Protein AF-0000000087521167 (afdb_homodimer)

Foldseek 3Di:
DPPPPPPPCPDPPDDDPLLVVVVVVLVVQCVQFPVPDDSFLSVLLVLLCLQLVLAPEAPVLSVLQQQDDPQQLQWRGKWKDWQRYDTFHLPDPPLPPLAQDPPAAAQIEIEIETEGEDADAEADDLCNLVSNLVLLVQLLPLVADLVNNCVSVRDNSNSSRSVRVSSNCNNCVVRHYAYEYEYEYYYAYDPVSQDPVNVVSQVVSQVVNCVSDDPNYHYHYDYHYSVNSVVSNPDDNKDKFKAAFPDQWDKDDDVVKIKTKGKGFLQRLQRRQADPPRGGNCLQELDRLVVVPPDPVPVLVVLLVPQLDDDPDFSQVPDPFWEKEAQDWDDDPNRMIMGISIHTLPCSSVSVSSSVSVVVVRGDPVNSGTIHMYMYMNDDDLVVVVVVSVVRPQPDPPFQQLNCLPPPLNVVLQVVLVVVLAHEPSTRCSCVPPPRRSNRYAYSLRLQLLQCCPVVVCNVCSPPPSPVLRRDPVSVCSRRHPVDPSVVSNVSVVCVSVVD/DPPPPPPPCPDPPDDDPLLVVVVVVLVVQCVQFPVPDDSFLSVLLVLLCLQLVLAPEAPVLSVLQQQDDPQQLQWRGKWKDWQRYDTFHLPDPPLPPLAQDPPAAAQIEIEIETEGEDADAEADDLCNLVSNLVLLVQLLPLVDDLVNNCVSPRPNSNSSRSVRVSSNCNNCVVRHYAYEYEYEYEYAYDPVRQDPVNVVSQVVSQVVNCVSDDPNYHYYYDYHYSVNSVVSNPDDNKDKFKAAFPDQWDWDDDVVKIKTKGKGFLQRLQRRQADPPRGGNCLQELDRLVVVPPDPVPVLVVLLVPQLDDDPDFSQVVDPFWEKEAQDWDDDPNRMIMGISIHTLPCSSVSVSSSVSVVVVRGDPVNSGTIHMYMYMNDDDLVVVVVVSVVRPVPDPPQQQLNCLPPPLNVVLQVVLVVVLAHEPSTRCSDVPHPRRSNRYAYSLRLQLLQCCPVVVCNVCSPPPSPVLRRDPVSVCSRRHPVDDSVVSNVSVVCVSVVD

Radius of gyration: 36.81 Å; Cα contacts (8 Å, |Δi|>4): 1668; chains: 2; bounding box: 94×117×75 Å

pLDDT: mean 80.53, std 17.49, range [23.44, 98.38]

Sequence (1000 aa):
MEQNVDSCYYHGMSYTPSQDILFHHFEEFRKLHYPSGQKGVAFARFMTSIALREYPLSESDLEAGFTDGPHDGGIDGFHVVLNRTEAITPETKGLSTKSPPPKVPERTPFDVVIIQSKMDTGGWDGLALARIREGLEVIFDSSKTEKDLLDHPLRPKLAKQVMAFRKFQRKLISLDPVRSVKIYVMQPVNPMAISQREKRSAKALERSIAASFPSGTKVDVHLCDVNEIERMRNEQVEFKGSLKFALSPNGLAHGRSQAWLGLVTIGDFLKFLSRDKGVLRDEFFVSNIRDFAGTTATVNAAIKNSLEKDSATSFWWMNNGVTILADEARPQTDNTWTLVNPQIVNGLQTSNVIYETHKADSMTKKRKKESLVVRVIAEQDPQIRESIIGGTNNQAQVGAIQLYANDKFQIELEEFLLSKGWFYERRRWQYRNTKASRSKIRSIVQVAQAAIALLLLRPDTARTRPRDYLKSKNGYAEVFSERYPMQVYATVLGRVSLFGMEQNVDSCYYHGMSYTPSQDILFHHFEEFRKLHYPSGQKGVAFARFMTSIALREYPLSESDLEAGFTDGPHDGGIDGFHVVLNRTEAITPETKGLSTKSPPPKVPERTPFDVVIIQSKMDTGGWDGLALARIREGLEVIFDSSKTEKDLLDHPLRPKLAKQVMAFRKFQRKLISLDPVRSVKIYVMQPVNPMAISQREKRSAKALERSIAASFPSGTKVDVHLCDVNEIERMRNEQVEFKGSLKFALSPNGLAHGRSQAWLGLVTIGDFLKFLSRDKGVLRDEFFVSNIRDFAGTTATVNAAIKNSLEKDSATSFWWMNNGVTILADEARPQTDNTWTLVNPQIVNGLQTSNVIYETHKADSMTKKRKKESLVVRVIAEQDPQIRESIIGGTNNQAQVGAIQLYANDKFQIELEEFLLSKGWFYERRRWQYRNTKASRSKIRSIVQVAQAAIALLLLRPDTARTRPRDYLKSKNGYAEVFSERYPMQVYATVLGRVSLFG

Structure (mmCIF, N/CA/C/O backbone):
data_AF-0000000087521167-model_v1
#
loop_
_entity.id
_entity.type
_entity.pdbx_description
1 polymer 'Type 1 glutamine amidotransferase'
#
loop_
_atom_site.group_PDB
_atom_site.id
_atom_site.type_symbol
_atom_site.label_atom_id
_atom_site.label_alt_id
_atom_site.label_comp_id
_atom_site.label_asym_id
_atom_site.label_entity_id
_atom_site.label_seq_id
_atom_site.pdbx_PDB_ins_code
_atom_site.Cartn_x
_atom_site.Cartn_y
_atom_site.Cartn_z
_atom_site.occupancy
_atom_site.B_iso_or_equiv
_atom_site.auth_seq_id
_atom_site.auth_comp_id
_atom_site.auth_asym_id
_atom_site.auth_atom_id
_atom_site.pdbx_PDB_model_num
ATOM 1 N N . MET A 1 1 ? 50.25 -41.875 -8.734 1 23.55 1 MET A N 1
ATOM 2 C CA . MET A 1 1 ? 49.125 -42.812 -8.789 1 23.55 1 MET A CA 1
ATOM 3 C C . MET A 1 1 ? 48 -42.25 -9.664 1 23.55 1 MET A C 1
ATOM 5 O O . MET A 1 1 ? 47.469 -41.188 -9.398 1 23.55 1 MET A O 1
ATOM 9 N N . GLU A 1 2 ? 48 -42.562 -11.055 1 24.69 2 GLU A N 1
ATOM 10 C CA . GLU A 1 2 ? 47.281 -42.156 -12.25 1 24.69 2 GLU A CA 1
ATOM 11 C C . GLU A 1 2 ? 45.812 -42.5 -12.156 1 24.69 2 GLU A C 1
ATOM 13 O O . GLU A 1 2 ? 45.438 -43.656 -11.969 1 24.69 2 GLU A O 1
ATOM 18 N N . GLN A 1 3 ? 45 -41.625 -11.5 1 25.73 3 GLN A N 1
ATOM 19 C CA . GLN A 1 3 ? 43.562 -41.781 -11.188 1 25.73 3 GLN A CA 1
ATOM 20 C C . GLN A 1 3 ? 42.781 -42.25 -12.406 1 25.73 3 GLN A C 1
ATOM 22 O O . GLN A 1 3 ? 42.875 -41.688 -13.484 1 25.73 3 GLN A O 1
ATOM 27 N N . ASN A 1 4 ? 42.594 -43.594 -12.461 1 26.55 4 ASN A N 1
ATOM 28 C CA . ASN A 1 4 ? 41.844 -44.438 -13.391 1 26.55 4 ASN A CA 1
ATOM 29 C C . ASN A 1 4 ? 40.469 -43.875 -13.672 1 26.55 4 ASN A C 1
ATOM 31 O O . ASN A 1 4 ? 39.594 -43.812 -12.781 1 26.55 4 ASN A O 1
ATOM 35 N N . VAL A 1 5 ? 40.375 -42.812 -14.5 1 30.28 5 VAL A N 1
ATOM 36 C CA . VAL A 1 5 ? 39.188 -42.344 -15.18 1 30.28 5 VAL A CA 1
ATOM 37 C C . VAL A 1 5 ? 38.406 -43.562 -15.742 1 30.28 5 VAL A C 1
ATOM 39 O O . VAL A 1 5 ? 38.938 -44.281 -16.578 1 30.28 5 VAL A O 1
ATOM 42 N N . ASP A 1 6 ? 37.719 -44.281 -14.828 1 27.89 6 ASP A N 1
ATOM 43 C CA . ASP A 1 6 ? 36.781 -45.344 -15.148 1 27.89 6 ASP A CA 1
ATOM 44 C C . ASP A 1 6 ? 36.031 -45.062 -16.453 1 27.89 6 ASP A C 1
ATOM 46 O O . ASP A 1 6 ? 35.312 -44.062 -16.531 1 27.89 6 ASP A O 1
ATOM 50 N N . SER A 1 7 ? 36.688 -45.219 -17.594 1 29.08 7 SER A N 1
ATOM 51 C CA . SER A 1 7 ? 36.094 -45.344 -18.922 1 29.08 7 SER A CA 1
ATOM 52 C C . SER A 1 7 ? 34.875 -46.25 -18.922 1 29.08 7 SER A C 1
ATOM 54 O O . SER A 1 7 ? 35.031 -47.469 -18.828 1 29.08 7 SER A O 1
ATOM 56 N N . CYS A 1 8 ? 33.875 -46 -18.109 1 29.31 8 CYS A N 1
ATOM 57 C CA . CYS A 1 8 ? 32.656 -46.781 -18.297 1 29.31 8 CYS A CA 1
ATOM 58 C C . CYS A 1 8 ? 32.438 -47.125 -19.766 1 29.31 8 CYS A C 1
ATOM 60 O O . CYS A 1 8 ? 32.344 -46.25 -20.625 1 29.31 8 CYS A O 1
ATOM 62 N N . TYR A 1 9 ? 33 -48.188 -20.25 1 28.91 9 TYR A N 1
ATOM 63 C CA . TYR A 1 9 ? 32.719 -48.969 -21.469 1 28.91 9 TYR A CA 1
ATOM 64 C C . TYR A 1 9 ? 31.234 -49.094 -21.719 1 28.91 9 TYR A C 1
ATOM 66 O O . TYR A 1 9 ? 30.547 -49.875 -21.062 1 28.91 9 TYR A O 1
ATOM 74 N N . TYR A 1 10 ? 30.391 -48.031 -21.719 1 32.5 10 TYR A N 1
ATOM 75 C CA . TYR A 1 10 ? 29.062 -48.188 -22.328 1 32.5 10 TYR A CA 1
ATOM 76 C C . TYR A 1 10 ? 29.141 -49.062 -23.578 1 32.5 10 TYR A C 1
ATOM 78 O O . TYR A 1 10 ? 30.156 -49.094 -24.266 1 32.5 10 TYR A O 1
ATOM 86 N N . HIS A 1 11 ? 28.562 -50.188 -23.672 1 37.5 11 HIS A N 1
ATOM 87 C CA . HIS A 1 11 ? 28.328 -51 -24.875 1 37.5 11 HIS A CA 1
ATOM 88 C C . HIS A 1 11 ? 28.344 -50.094 -26.109 1 37.5 11 HIS A C 1
ATOM 90 O O . HIS A 1 11 ? 28.094 -48.906 -26.031 1 37.5 11 HIS A O 1
ATOM 96 N N . GLY A 1 12 ? 29 -50.469 -27.234 1 39.75 12 GLY A N 1
ATOM 97 C CA . GLY A 1 12 ? 29.406 -49.969 -28.531 1 39.75 12 GLY A CA 1
ATOM 98 C C . GLY A 1 12 ? 28.328 -49.125 -29.203 1 39.75 12 GLY A C 1
ATOM 99 O O . GLY A 1 12 ? 28.469 -48.75 -30.359 1 39.75 12 GLY A O 1
ATOM 100 N N . MET A 1 13 ? 27.031 -49.375 -29 1 48.72 13 MET A N 1
ATOM 101 C CA . MET A 1 13 ? 26.172 -48.656 -29.938 1 48.72 13 MET A CA 1
ATOM 102 C C . MET A 1 13 ? 26.281 -47.156 -29.75 1 48.72 13 MET A C 1
ATOM 104 O O . MET A 1 13 ? 26.234 -46.656 -28.625 1 48.72 13 MET A O 1
ATOM 108 N N . SER A 1 14 ? 27 -46.438 -30.625 1 64.62 14 SER A N 1
ATOM 109 C CA . SER A 1 14 ? 27.219 -45 -30.75 1 64.62 14 SER A CA 1
ATOM 110 C C . SER A 1 14 ? 25.922 -44.25 -30.609 1 64.62 14 SER A C 1
ATOM 112 O O . SER A 1 14 ? 24.922 -44.594 -31.25 1 64.62 14 SER A O 1
ATOM 114 N N . TYR A 1 15 ? 25.688 -43.438 -29.594 1 76.75 15 TYR A N 1
ATOM 115 C CA . TYR A 1 15 ? 24.547 -42.562 -29.438 1 76.75 15 TYR A CA 1
ATOM 116 C C . TYR A 1 15 ? 24.344 -41.688 -30.672 1 76.75 15 TYR A C 1
ATOM 118 O O . TYR A 1 15 ? 25.312 -41.312 -31.328 1 76.75 15 TYR A O 1
ATOM 126 N N . THR A 1 16 ? 23.062 -41.688 -31.141 1 80.62 16 THR A N 1
ATOM 127 C CA . THR A 1 16 ? 22.75 -40.656 -32.125 1 80.62 16 THR A CA 1
ATOM 128 C C . THR A 1 16 ? 23.016 -39.25 -31.531 1 80.62 16 THR A C 1
ATOM 130 O O . THR A 1 16 ? 23.172 -39.125 -30.312 1 80.62 16 THR A O 1
ATOM 133 N N . PRO A 1 17 ? 23.172 -38.281 -32.344 1 79.44 17 PRO A N 1
ATOM 134 C CA . PRO A 1 17 ? 23.406 -36.906 -31.828 1 79.44 17 PRO A CA 1
ATOM 135 C C . PRO A 1 17 ? 22.328 -36.469 -30.828 1 79.44 17 PRO A C 1
ATOM 137 O O . PRO A 1 17 ? 22.656 -35.875 -29.812 1 79.44 17 PRO A O 1
ATOM 140 N N . SER A 1 18 ? 21.047 -36.781 -31.125 1 85.06 18 SER A N 1
ATOM 141 C CA . SER A 1 18 ? 19.969 -36.438 -30.219 1 85.06 18 SER A CA 1
ATOM 142 C C . SER A 1 18 ? 20.109 -37.156 -28.875 1 85.06 18 SER A C 1
ATOM 144 O O . SER A 1 18 ? 19.844 -36.562 -27.828 1 85.06 18 SER A O 1
ATOM 146 N N . GLN A 1 19 ? 20.547 -38.344 -28.891 1 88.31 19 GLN A N 1
ATOM 147 C CA . GLN A 1 19 ? 20.75 -39.094 -27.656 1 88.31 19 GLN A CA 1
ATOM 148 C C . GLN A 1 19 ? 21.906 -38.5 -26.844 1 88.31 19 GLN A C 1
ATOM 150 O O . GLN A 1 19 ? 21.797 -38.375 -25.609 1 88.31 19 GLN A O 1
ATOM 155 N N . ASP A 1 20 ? 22.875 -38.125 -27.562 1 86.25 20 ASP A N 1
ATOM 156 C CA . ASP A 1 20 ? 24.031 -37.5 -26.891 1 86.25 20 ASP A CA 1
ATOM 157 C C . ASP A 1 20 ? 23.641 -36.25 -26.141 1 86.25 20 ASP A C 1
ATOM 159 O O . ASP A 1 20 ? 24.062 -36.031 -25 1 86.25 20 ASP A O 1
ATOM 163 N N . ILE A 1 21 ? 22.891 -35.469 -26.812 1 86.69 21 ILE A N 1
ATOM 164 C CA . ILE A 1 21 ? 22.453 -34.219 -26.219 1 86.69 21 ILE A CA 1
ATOM 165 C C . ILE A 1 21 ? 21.594 -34.5 -24.984 1 86.69 21 ILE A C 1
ATOM 167 O O . ILE A 1 21 ? 21.812 -33.906 -23.922 1 86.69 21 ILE A O 1
ATOM 171 N N . LEU A 1 22 ? 20.641 -35.375 -25.094 1 90.88 22 LEU A N 1
ATOM 172 C CA . LEU A 1 22 ? 19.75 -35.719 -23.984 1 90.88 22 LEU A CA 1
ATOM 173 C C . LEU A 1 22 ? 20.547 -36.219 -22.781 1 90.88 22 LEU A C 1
ATOM 175 O O . LEU A 1 22 ? 20.297 -35.812 -21.656 1 90.88 22 LEU A O 1
ATOM 179 N N . PHE A 1 23 ? 21.484 -37.125 -23.016 1 91 23 PHE A N 1
ATOM 180 C CA . PHE A 1 23 ? 22.234 -37.719 -21.922 1 91 23 PHE A CA 1
ATOM 181 C C . PHE A 1 23 ? 23.188 -36.719 -21.297 1 91 23 PHE A C 1
ATOM 183 O O . PHE A 1 23 ? 23.5 -36.781 -20.109 1 91 23 PHE A O 1
ATOM 190 N N . HIS A 1 24 ? 23.641 -35.781 -22.141 1 87.06 24 HIS A N 1
ATOM 191 C CA . HIS A 1 24 ? 24.406 -34.656 -21.562 1 87.06 24 HIS A CA 1
ATOM 192 C C . HIS A 1 24 ? 23.578 -33.906 -20.531 1 87.06 24 HIS A C 1
ATOM 194 O O . HIS A 1 24 ? 24.047 -33.656 -19.422 1 87.06 24 HIS A O 1
ATOM 200 N N . HIS A 1 25 ? 22.391 -33.594 -20.938 1 89.31 25 HIS A N 1
ATOM 201 C CA . HIS A 1 25 ? 21.5 -32.875 -20.016 1 89.31 25 HIS A CA 1
ATOM 202 C C . HIS A 1 25 ? 21.156 -33.75 -18.812 1 89.31 25 HIS A C 1
ATOM 204 O O . HIS A 1 25 ? 21.031 -33.25 -17.703 1 89.31 25 HIS A O 1
ATOM 210 N N . PHE A 1 26 ? 20.984 -35.031 -19.047 1 91.75 26 PHE A N 1
ATOM 211 C CA . PHE A 1 26 ? 20.719 -35.938 -17.953 1 91.75 26 PHE A CA 1
ATOM 212 C C . PHE A 1 26 ? 21.875 -35.969 -16.953 1 91.75 26 PHE A C 1
ATOM 214 O O . PHE A 1 26 ? 21.672 -35.906 -15.75 1 91.75 26 PHE A O 1
ATOM 221 N N . GLU A 1 27 ? 23.031 -36 -17.438 1 88.38 27 GLU A N 1
ATOM 222 C CA . GLU A 1 27 ? 24.188 -36.062 -16.562 1 88.38 27 GLU A CA 1
ATOM 223 C C . GLU A 1 27 ? 24.328 -34.781 -15.734 1 88.38 27 GLU A C 1
ATOM 225 O O . GLU A 1 27 ? 24.703 -34.812 -14.562 1 88.38 27 GLU A O 1
ATOM 230 N N . GLU A 1 28 ? 24.047 -33.719 -16.344 1 83.19 28 GLU A N 1
ATOM 231 C CA . GLU A 1 28 ? 24.031 -32.438 -15.609 1 83.19 28 GLU A CA 1
ATOM 232 C C . GLU A 1 28 ? 23 -32.469 -14.5 1 83.19 28 GLU A C 1
ATOM 234 O O . GLU A 1 28 ? 23.266 -32.062 -13.375 1 83.19 28 GLU A O 1
ATOM 239 N N . PHE A 1 29 ? 21.859 -32.938 -14.852 1 84 29 PHE A N 1
ATOM 240 C CA . PHE A 1 29 ? 20.766 -33.062 -13.891 1 84 29 PHE A CA 1
ATOM 241 C C . PHE A 1 29 ? 21.172 -33.969 -12.742 1 84 29 PHE A C 1
ATOM 243 O O . PHE A 1 29 ? 20.953 -33.656 -11.578 1 84 29 PHE A O 1
ATOM 250 N N . ARG A 1 30 ? 21.688 -35.094 -13.125 1 86.56 30 ARG A N 1
ATOM 251 C CA . ARG A 1 30 ? 22.078 -36.094 -12.133 1 86.56 30 ARG A CA 1
ATOM 252 C C . ARG A 1 30 ? 23.141 -35.531 -11.188 1 86.56 30 ARG A C 1
ATOM 254 O O . ARG A 1 30 ? 23.047 -35.719 -9.969 1 86.56 30 ARG A O 1
ATOM 261 N N . LYS A 1 31 ? 24.094 -34.875 -11.688 1 80.94 31 LYS A N 1
ATOM 262 C CA . LYS A 1 31 ? 25.156 -34.312 -10.875 1 80.94 31 LYS A CA 1
ATOM 263 C C . LYS A 1 31 ? 24.625 -33.25 -9.906 1 80.94 31 LYS A C 1
ATOM 265 O O . LYS A 1 31 ? 25.047 -33.188 -8.758 1 80.94 31 LYS A O 1
ATOM 270 N N . LEU A 1 32 ? 23.703 -32.625 -10.391 1 74.31 32 LEU A N 1
ATOM 271 C CA . LEU A 1 32 ? 23.156 -31.516 -9.617 1 74.31 32 LEU A CA 1
ATOM 272 C C . LEU A 1 32 ? 22.188 -32.031 -8.547 1 74.31 32 LEU A C 1
ATOM 274 O O . LEU A 1 32 ? 22.234 -31.547 -7.402 1 74.31 32 LEU A O 1
ATOM 278 N N . HIS A 1 33 ? 21.312 -32.969 -8.938 1 72.06 33 HIS A N 1
ATOM 279 C CA . HIS A 1 33 ? 20.203 -33.312 -8.055 1 72.06 33 HIS A CA 1
ATOM 280 C C . HIS A 1 33 ? 20.438 -34.656 -7.359 1 72.06 33 HIS A C 1
ATOM 282 O O . HIS A 1 33 ? 19.953 -34.875 -6.246 1 72.06 33 HIS A O 1
ATOM 288 N N . TYR A 1 34 ? 21.078 -35.594 -8.078 1 78.19 34 TYR A N 1
ATOM 289 C CA . TYR A 1 34 ? 21.234 -36.938 -7.551 1 78.19 34 TYR A CA 1
ATOM 290 C C . TYR A 1 34 ? 22.625 -37.469 -7.801 1 78.19 34 TYR A C 1
ATOM 292 O O . TYR A 1 34 ? 22.797 -38.562 -8.398 1 78.19 34 TYR A O 1
ATOM 300 N N . PRO A 1 35 ? 23.641 -36.812 -7.27 1 72.12 35 PRO A N 1
ATOM 301 C CA . PRO A 1 35 ? 25.016 -37.188 -7.59 1 72.12 35 PRO A CA 1
ATOM 302 C C . PRO A 1 35 ? 25.344 -38.625 -7.148 1 72.12 35 PRO A C 1
ATOM 304 O O . PRO A 1 35 ? 26.094 -39.312 -7.824 1 72.12 35 PRO A O 1
ATOM 307 N N . SER A 1 36 ? 24.828 -39.062 -6.051 1 75.62 36 SER A N 1
ATOM 308 C CA . SER A 1 36 ? 25.156 -40.406 -5.531 1 75.62 36 SER A CA 1
ATOM 309 C C . SER A 1 36 ? 24.047 -41.406 -5.809 1 75.62 36 SER A C 1
ATOM 311 O O . SER A 1 36 ? 24.125 -42.562 -5.379 1 75.62 36 SER A O 1
ATOM 313 N N . GLY A 1 37 ? 23.188 -41.062 -6.578 1 78.94 37 GLY A N 1
ATOM 314 C CA . GLY A 1 37 ? 22.062 -41.938 -6.797 1 78.94 37 GLY A CA 1
ATOM 315 C C . GLY A 1 37 ? 22.281 -42.938 -7.93 1 78.94 37 GLY A C 1
ATOM 316 O O . GLY A 1 37 ? 23.203 -42.75 -8.742 1 78.94 37 GLY A O 1
ATOM 317 N N . GLN A 1 38 ? 21.484 -43.969 -7.898 1 87.94 38 GLN A N 1
ATOM 318 C CA . GLN A 1 38 ? 21.5 -44.906 -9.008 1 87.94 38 GLN A CA 1
ATOM 319 C C . GLN A 1 38 ? 21.078 -44.25 -10.312 1 87.94 38 GLN A C 1
ATOM 321 O O . GLN A 1 38 ? 20.078 -43.531 -10.352 1 87.94 38 GLN A O 1
ATOM 326 N N . LYS A 1 39 ? 21.828 -44.469 -11.375 1 90.06 39 LYS A N 1
ATOM 327 C CA . LYS A 1 39 ? 21.656 -43.781 -12.656 1 90.06 39 LYS A CA 1
ATOM 328 C C . LYS A 1 39 ? 20.234 -44 -13.195 1 90.06 39 LYS A C 1
ATOM 330 O O . LYS A 1 39 ? 19.609 -43.062 -13.703 1 90.06 39 LYS A O 1
ATOM 335 N N . GLY A 1 40 ? 19.781 -45.188 -13.086 1 91.81 40 GLY A N 1
ATOM 336 C CA . GLY A 1 40 ? 18.453 -45.531 -13.578 1 91.81 40 GLY A CA 1
ATOM 337 C C . GLY A 1 40 ? 17.344 -44.75 -12.875 1 91.81 40 GLY A C 1
ATOM 338 O O . GLY A 1 40 ? 16.422 -44.25 -13.516 1 91.81 40 GLY A O 1
ATOM 339 N N . VAL A 1 41 ? 17.484 -44.688 -11.578 1 92.19 41 VAL A N 1
ATOM 340 C CA . VAL A 1 41 ? 16.5 -43.969 -10.773 1 92.19 41 VAL A CA 1
ATOM 341 C C . VAL A 1 41 ? 16.562 -42.469 -11.07 1 92.19 41 VAL A C 1
ATOM 343 O O . VAL A 1 41 ? 15.531 -41.812 -11.203 1 92.19 41 VAL A O 1
ATOM 346 N N . ALA A 1 42 ? 17.797 -41.969 -11.18 1 92.81 42 ALA A N 1
ATOM 347 C CA . ALA A 1 42 ? 17.984 -40.562 -11.523 1 92.81 42 ALA A CA 1
ATOM 348 C C . ALA A 1 42 ? 17.375 -40.25 -12.883 1 92.81 42 ALA A C 1
ATOM 350 O O . ALA A 1 42 ? 16.812 -39.156 -13.078 1 92.81 42 ALA A O 1
ATOM 351 N N . PHE A 1 43 ? 17.516 -41.188 -13.758 1 95.06 43 PHE A N 1
ATOM 352 C CA . PHE A 1 43 ? 16.953 -41 -15.086 1 95.06 43 PHE A CA 1
ATOM 353 C C . PHE A 1 43 ? 15.438 -40.938 -15.031 1 95.06 43 PHE A C 1
ATOM 355 O O . PHE A 1 43 ? 14.82 -40.094 -15.688 1 95.06 43 PHE A O 1
ATOM 362 N N . ALA A 1 44 ? 14.836 -41.781 -14.25 1 94.75 44 ALA A N 1
ATOM 363 C CA . ALA A 1 44 ? 13.391 -41.75 -14.07 1 94.75 44 ALA A CA 1
ATOM 364 C C . ALA A 1 44 ? 12.914 -40.438 -13.492 1 94.75 44 ALA A C 1
ATOM 366 O O . ALA A 1 44 ? 11.883 -39.906 -13.898 1 94.75 44 ALA A O 1
ATOM 367 N N . ARG A 1 45 ? 13.664 -39.938 -12.617 1 93.38 45 ARG A N 1
ATOM 368 C CA . ARG A 1 45 ? 13.336 -38.656 -12.023 1 93.38 45 ARG A CA 1
ATOM 369 C C . ARG A 1 45 ? 13.492 -37.531 -13.047 1 93.38 45 ARG A C 1
ATOM 371 O O . ARG A 1 45 ? 12.703 -36.562 -13.062 1 93.38 45 ARG A O 1
ATOM 378 N N . PHE A 1 46 ? 14.484 -37.625 -13.828 1 94 46 PHE A N 1
ATOM 379 C CA . PHE A 1 46 ? 14.711 -36.656 -14.906 1 94 46 PHE A CA 1
ATOM 380 C C . PHE A 1 46 ? 13.539 -36.656 -15.883 1 94 46 PHE A C 1
ATOM 382 O O . PHE A 1 46 ? 13.016 -35.594 -16.234 1 94 46 PHE A O 1
ATOM 389 N N . MET A 1 47 ? 13.109 -37.812 -16.266 1 96.06 47 MET A N 1
ATOM 390 C CA . MET A 1 47 ? 11.961 -37.969 -17.156 1 96.06 47 MET A CA 1
ATOM 391 C C . MET A 1 47 ? 10.695 -37.406 -16.516 1 96.06 47 MET A C 1
ATOM 393 O O . MET A 1 47 ? 9.883 -36.781 -17.188 1 96.06 47 MET A O 1
ATOM 397 N N . THR A 1 48 ? 10.531 -37.688 -15.258 1 95.12 48 THR A N 1
ATOM 398 C CA . THR A 1 48 ? 9.375 -37.188 -14.516 1 95.12 48 THR A CA 1
ATOM 399 C C . THR A 1 48 ? 9.336 -35.656 -14.539 1 95.12 48 THR A C 1
ATOM 401 O O . THR A 1 48 ? 8.281 -35.062 -14.758 1 95.12 48 THR A O 1
ATOM 404 N N . SER A 1 49 ? 10.469 -35.094 -14.344 1 91.75 49 SER A N 1
ATOM 405 C CA . SER A 1 49 ? 10.555 -33.625 -14.352 1 91.75 49 SER A CA 1
ATOM 406 C C . SER A 1 49 ? 10.164 -33.062 -15.719 1 91.75 49 SER A C 1
ATOM 408 O O . SER A 1 49 ? 9.539 -32 -15.797 1 91.75 49 SER A O 1
ATOM 410 N N . ILE A 1 50 ? 10.523 -33.75 -16.75 1 93.69 50 ILE A N 1
ATOM 411 C CA . ILE A 1 50 ? 10.211 -33.344 -18.094 1 93.69 50 ILE A CA 1
ATOM 412 C C . ILE A 1 50 ? 8.719 -33.5 -18.375 1 93.69 50 ILE A C 1
ATOM 414 O O . ILE A 1 50 ? 8.062 -32.625 -18.906 1 93.69 50 ILE A O 1
ATOM 418 N N . ALA A 1 51 ? 8.148 -34.594 -17.922 1 95.81 51 ALA A N 1
ATOM 419 C CA . ALA A 1 51 ? 6.746 -34.906 -18.172 1 95.81 51 ALA A CA 1
ATOM 420 C C . ALA A 1 51 ? 5.828 -33.969 -17.422 1 95.81 51 ALA A C 1
ATOM 422 O O . ALA A 1 51 ? 4.727 -33.656 -17.891 1 95.81 51 ALA A O 1
ATOM 423 N N . LEU A 1 52 ? 6.262 -33.469 -16.297 1 94.06 52 LEU A N 1
ATOM 424 C CA . LEU A 1 52 ? 5.422 -32.656 -15.453 1 94.06 52 LEU A CA 1
ATOM 425 C C . LEU A 1 52 ? 5.793 -31.172 -15.594 1 94.06 52 LEU A C 1
ATOM 427 O O . LEU A 1 52 ? 5.391 -30.344 -14.773 1 94.06 52 LEU A O 1
ATOM 431 N N . ARG A 1 53 ? 6.492 -30.828 -16.562 1 87.5 53 ARG A N 1
ATOM 432 C CA . ARG A 1 53 ? 7.043 -29.484 -16.734 1 87.5 53 ARG A CA 1
ATOM 433 C C . ARG A 1 53 ? 5.93 -28.453 -16.844 1 87.5 53 ARG A C 1
ATOM 435 O O . ARG A 1 53 ? 6.102 -27.312 -16.422 1 87.5 53 ARG A O 1
ATOM 442 N N . GLU A 1 54 ? 4.812 -28.859 -17.312 1 88 54 GLU A N 1
ATOM 443 C CA . GLU A 1 54 ? 3.719 -27.922 -17.516 1 88 54 GLU A CA 1
ATOM 444 C C . GLU A 1 54 ? 3.068 -27.531 -16.188 1 88 54 GLU A C 1
ATOM 446 O O . GLU A 1 54 ? 2.301 -26.562 -16.125 1 88 54 GLU A O 1
ATOM 451 N N . TYR A 1 55 ? 3.355 -28.266 -15.188 1 87.56 55 TYR A N 1
ATOM 452 C CA . TYR A 1 55 ? 2.836 -27.969 -13.852 1 87.56 55 TYR A CA 1
ATOM 453 C C . TYR A 1 55 ? 3.914 -27.359 -12.969 1 87.56 55 TYR A C 1
ATOM 455 O O . TYR A 1 55 ? 5.035 -27.859 -12.906 1 87.56 55 TYR A O 1
ATOM 463 N N . PRO A 1 56 ? 3.537 -26.203 -12.391 1 78.75 56 PRO A N 1
ATOM 464 C CA . PRO A 1 56 ? 4.512 -25.594 -11.477 1 78.75 56 PRO A CA 1
ATOM 465 C C . PRO A 1 56 ? 4.574 -26.312 -10.125 1 78.75 56 PRO A C 1
ATOM 467 O O . PRO A 1 56 ? 4.277 -25.703 -9.094 1 78.75 56 PRO A O 1
ATOM 470 N N . LEU A 1 57 ? 5.148 -27.531 -10.141 1 79.75 57 LEU A N 1
ATOM 471 C CA . LEU A 1 57 ? 5.223 -28.344 -8.938 1 79.75 57 LEU A CA 1
ATOM 472 C C . LEU A 1 57 ? 6.613 -28.266 -8.305 1 79.75 57 LEU A C 1
ATOM 474 O O . LEU A 1 57 ? 7.609 -28.109 -9.016 1 79.75 57 LEU A O 1
ATOM 478 N N . SER A 1 58 ? 6.59 -28.375 -7.055 1 71.38 58 SER A N 1
ATOM 479 C CA . SER A 1 58 ? 7.859 -28.391 -6.336 1 71.38 58 SER A CA 1
ATOM 480 C C . SER A 1 58 ? 8.539 -29.75 -6.445 1 71.38 58 SER A C 1
ATOM 482 O O . SER A 1 58 ? 7.926 -30.719 -6.902 1 71.38 58 SER A O 1
ATOM 484 N N . GLU A 1 59 ? 9.75 -29.734 -6.023 1 70.5 59 GLU A N 1
ATOM 485 C CA . GLU A 1 59 ? 10.484 -30.984 -6.02 1 70.5 59 GLU A CA 1
ATOM 486 C C . GLU A 1 59 ? 9.844 -32 -5.074 1 70.5 59 GLU A C 1
ATOM 488 O O . GLU A 1 59 ? 9.82 -33.188 -5.359 1 70.5 59 GLU A O 1
ATOM 493 N N . SER A 1 60 ? 9.398 -31.453 -3.967 1 70.88 60 SER A N 1
ATOM 494 C CA . SER A 1 60 ? 8.727 -32.312 -3.012 1 70.88 60 SER A CA 1
ATOM 495 C C . SER A 1 60 ? 7.453 -32.906 -3.605 1 70.88 60 SER A C 1
ATOM 497 O O . SER A 1 60 ? 7.129 -34.062 -3.354 1 70.88 60 SER A O 1
ATOM 499 N N . ASP A 1 61 ? 6.816 -32.156 -4.41 1 80.12 61 ASP A N 1
ATOM 500 C CA . ASP A 1 61 ? 5.613 -32.625 -5.09 1 80.12 61 ASP A CA 1
ATOM 501 C C . ASP A 1 61 ? 5.945 -33.75 -6.07 1 80.12 61 ASP A C 1
ATOM 503 O O . ASP A 1 61 ? 5.23 -34.75 -6.141 1 80.12 61 ASP A O 1
ATOM 507 N N . LEU A 1 62 ? 7.027 -33.531 -6.766 1 86.75 62 LEU A N 1
ATOM 508 C CA . LEU A 1 62 ? 7.441 -34.531 -7.742 1 86.75 62 LEU A CA 1
ATOM 509 C C . LEU A 1 62 ? 7.84 -35.844 -7.047 1 86.75 62 LEU A C 1
ATOM 511 O O . LEU A 1 62 ? 7.477 -36.938 -7.504 1 86.75 62 LEU A O 1
ATOM 515 N N . GLU A 1 63 ? 8.469 -35.688 -5.953 1 84.38 63 GLU A N 1
ATOM 516 C CA . GLU A 1 63 ? 8.93 -36.875 -5.223 1 84.38 63 GLU A CA 1
ATOM 517 C C . GLU A 1 63 ? 7.75 -37.625 -4.629 1 84.38 63 GLU A C 1
ATOM 519 O O . GLU A 1 63 ? 7.789 -38.875 -4.535 1 84.38 63 GLU A O 1
ATOM 524 N N . ALA A 1 64 ? 6.824 -36.938 -4.266 1 84.25 64 ALA A N 1
ATOM 525 C CA . ALA A 1 64 ? 5.668 -37.562 -3.643 1 84.25 64 ALA A CA 1
ATOM 526 C C . ALA A 1 64 ? 4.977 -38.531 -4.613 1 84.25 64 ALA A C 1
ATOM 528 O O . ALA A 1 64 ? 4.457 -39.562 -4.207 1 84.25 64 ALA A O 1
ATOM 529 N N . GLY A 1 65 ? 4.996 -38.219 -5.84 1 92.75 65 GLY A N 1
ATOM 530 C CA . GLY A 1 65 ? 4.344 -39.062 -6.84 1 92.75 65 GLY A CA 1
ATOM 531 C C . GLY A 1 65 ? 5.297 -40.031 -7.527 1 92.75 65 GLY A C 1
ATOM 532 O O . GLY A 1 65 ? 4.887 -40.781 -8.391 1 92.75 65 GLY A O 1
ATOM 533 N N . PHE A 1 66 ? 6.551 -39.906 -7.129 1 92.94 66 PHE A N 1
ATOM 534 C CA . PHE A 1 66 ? 7.555 -40.812 -7.711 1 92.94 66 PHE A CA 1
ATOM 535 C C . PHE A 1 66 ? 7.457 -42.219 -7.102 1 92.94 66 PHE A C 1
ATOM 537 O O . PHE A 1 66 ? 7.699 -42.375 -5.906 1 92.94 66 PHE A O 1
ATOM 544 N N . THR A 1 67 ? 7.133 -43.25 -7.875 1 91.94 67 THR A N 1
ATOM 545 C CA . THR A 1 67 ? 6.809 -44.562 -7.348 1 91.94 67 THR A CA 1
ATOM 546 C C . THR A 1 67 ? 7.746 -45.625 -7.926 1 91.94 67 THR A C 1
ATOM 548 O O . THR A 1 67 ? 7.473 -46.812 -7.824 1 91.94 67 THR A O 1
ATOM 551 N N . ASP A 1 68 ? 8.742 -45.219 -8.5 1 89.12 68 ASP A N 1
ATOM 552 C CA . ASP A 1 68 ? 9.68 -46.156 -9.117 1 89.12 68 ASP A CA 1
ATOM 553 C C . ASP A 1 68 ? 10.266 -47.094 -8.078 1 89.12 68 ASP A C 1
ATOM 555 O O . ASP A 1 68 ? 10.617 -46.688 -6.969 1 89.12 68 ASP A O 1
ATOM 559 N N . GLY A 1 69 ? 10.305 -48.375 -8.367 1 85.19 69 GLY A N 1
ATOM 560 C CA . GLY A 1 69 ? 10.859 -49.406 -7.52 1 85.19 69 GLY A CA 1
ATOM 561 C C . GLY A 1 69 ? 10.391 -50.812 -7.898 1 85.19 69 GLY A C 1
ATOM 562 O O . GLY A 1 69 ? 9.766 -51 -8.945 1 85.19 69 GLY A O 1
ATOM 563 N N . PRO A 1 70 ? 10.828 -51.719 -7.086 1 84.31 70 PRO A N 1
ATOM 564 C CA . PRO A 1 70 ? 10.352 -53.094 -7.344 1 84.31 70 PRO A CA 1
ATOM 565 C C . PRO A 1 70 ? 8.828 -53.188 -7.234 1 84.31 70 PRO A C 1
ATOM 567 O O . PRO A 1 70 ? 8.219 -52.562 -6.363 1 84.31 70 PRO A O 1
ATOM 570 N N . HIS A 1 71 ? 8.141 -53.906 -8.18 1 81.88 71 HIS A N 1
ATOM 571 C CA . HIS A 1 71 ? 6.711 -54.188 -8.188 1 81.88 71 HIS A CA 1
ATOM 572 C C . HIS A 1 71 ? 5.906 -52.906 -8.391 1 81.88 71 HIS A C 1
ATOM 574 O O . HIS A 1 71 ? 4.934 -52.656 -7.676 1 81.88 71 HIS A O 1
ATOM 580 N N . ASP A 1 72 ? 6.406 -52.062 -9.281 1 80.19 72 ASP A N 1
ATOM 581 C CA . ASP A 1 72 ? 5.703 -50.812 -9.531 1 80.19 72 ASP A CA 1
ATOM 582 C C . ASP A 1 72 ? 4.746 -50.938 -10.719 1 80.19 72 ASP A C 1
ATOM 584 O O . ASP A 1 72 ? 4.121 -49.969 -11.125 1 80.19 72 ASP A O 1
ATOM 588 N N . GLY A 1 73 ? 4.609 -52.188 -11.25 1 81.06 73 GLY A N 1
ATOM 589 C CA . GLY A 1 73 ? 3.703 -52.438 -12.367 1 81.06 73 GLY A CA 1
ATOM 590 C C . GLY A 1 73 ? 4.047 -51.625 -13.602 1 81.06 73 GLY A C 1
ATOM 591 O O . GLY A 1 73 ? 3.17 -51.312 -14.414 1 81.06 73 GLY A O 1
ATOM 592 N N . GLY A 1 74 ? 5.289 -51.125 -13.695 1 88.81 74 GLY A N 1
ATOM 593 C CA . GLY A 1 74 ? 5.715 -50.344 -14.828 1 88.81 74 GLY A CA 1
ATOM 594 C C . GLY A 1 74 ? 5.398 -48.844 -14.672 1 88.81 74 GLY A C 1
ATOM 595 O O . GLY A 1 74 ? 5.516 -48.094 -15.625 1 88.81 74 GLY A O 1
ATOM 596 N N . ILE A 1 75 ? 4.941 -48.531 -13.531 1 94.69 75 ILE A N 1
ATOM 597 C CA . ILE A 1 75 ? 4.582 -47.125 -13.258 1 94.69 75 ILE A CA 1
ATOM 598 C C . ILE A 1 75 ? 5.66 -46.469 -12.398 1 94.69 75 ILE A C 1
ATOM 600 O O . ILE A 1 75 ? 5.695 -46.656 -11.188 1 94.69 75 ILE A O 1
ATOM 604 N N . ASP A 1 76 ? 6.477 -45.656 -13.023 1 94.69 76 ASP A N 1
ATOM 605 C CA . ASP A 1 76 ? 7.582 -45 -12.328 1 94.69 76 ASP A CA 1
ATOM 606 C C . ASP A 1 76 ? 7.105 -43.75 -11.602 1 94.69 76 ASP A C 1
ATOM 608 O O . ASP A 1 76 ? 7.762 -43.281 -10.672 1 94.69 76 ASP A O 1
ATOM 612 N N . GLY A 1 77 ? 6.055 -43.219 -12.07 1 96 77 GLY A N 1
ATOM 613 C CA . GLY A 1 77 ? 5.461 -42.031 -11.461 1 96 77 GLY A CA 1
ATOM 614 C C . GLY A 1 77 ? 3.953 -41.969 -11.602 1 96 77 GLY A C 1
ATOM 615 O O . GLY A 1 77 ? 3.412 -42.281 -12.664 1 96 77 GLY A O 1
ATOM 616 N N . PHE A 1 78 ? 3.258 -41.688 -10.531 1 97 78 PHE A N 1
ATOM 617 C CA . PHE A 1 78 ? 1.818 -41.469 -10.477 1 97 78 PHE A CA 1
ATOM 618 C C . PHE A 1 78 ? 1.512 -40.156 -9.773 1 97 78 PHE A C 1
ATOM 620 O O . PHE A 1 78 ? 1.568 -40.062 -8.539 1 97 78 PHE A O 1
ATOM 627 N N . HIS A 1 79 ? 1.18 -39.156 -10.578 1 97.25 79 HIS A N 1
ATOM 628 C CA . HIS A 1 79 ? 1.015 -37.812 -10.055 1 97.25 79 HIS A CA 1
ATOM 629 C C . HIS A 1 79 ? -0.414 -37.312 -10.25 1 97.25 79 HIS A C 1
ATOM 631 O O . HIS A 1 79 ? -1.019 -37.562 -11.297 1 97.25 79 HIS A O 1
ATOM 637 N N . VAL A 1 80 ? -0.924 -36.719 -9.227 1 95.56 80 VAL A N 1
ATOM 638 C CA . VAL A 1 80 ? -2.252 -36.125 -9.25 1 95.56 80 VAL A CA 1
ATOM 639 C C . VAL A 1 80 ? -2.141 -34.625 -9 1 95.56 80 VAL A C 1
ATOM 641 O O . VAL A 1 80 ? -1.543 -34.188 -8.008 1 95.56 80 VAL A O 1
ATOM 644 N N . VAL A 1 81 ? -2.664 -33.875 -9.969 1 92.81 81 VAL A N 1
ATOM 645 C CA . VAL A 1 81 ? -2.539 -32.406 -9.859 1 92.81 81 VAL A CA 1
ATOM 646 C C . VAL A 1 81 ? -3.926 -31.766 -9.883 1 92.81 81 VAL A C 1
ATOM 648 O O . VAL A 1 81 ? -4.73 -32.062 -10.773 1 92.81 81 VAL A O 1
ATOM 651 N N . LEU A 1 82 ? -4.145 -30.938 -8.883 1 89 82 LEU A N 1
ATOM 652 C CA . LEU A 1 82 ? -5.387 -30.172 -8.805 1 89 82 LEU A CA 1
ATOM 653 C C . LEU A 1 82 ? -5.168 -28.734 -9.227 1 89 82 LEU A C 1
ATOM 655 O O . LEU A 1 82 ? -4.203 -28.094 -8.797 1 89 82 LEU A O 1
ATOM 659 N N . ASN A 1 83 ? -5.973 -28.25 -10.102 1 87.81 83 ASN A N 1
ATOM 660 C CA . ASN A 1 83 ? -5.969 -26.875 -10.57 1 87.81 83 ASN A CA 1
ATOM 661 C C . ASN A 1 83 ? -4.602 -26.469 -11.102 1 87.81 83 ASN A C 1
ATOM 663 O O . ASN A 1 83 ? -4.129 -25.359 -10.828 1 87.81 83 ASN A O 1
ATOM 667 N N . ARG A 1 84 ? -3.906 -27.422 -11.586 1 86.56 84 ARG A N 1
ATOM 668 C CA . ARG A 1 84 ? -2.68 -27.266 -12.367 1 86.56 84 ARG A CA 1
ATOM 669 C C . ARG A 1 84 ? -1.493 -26.953 -11.461 1 86.56 84 ARG A C 1
ATOM 671 O O . ARG A 1 84 ? -0.345 -26.953 -11.906 1 86.56 84 ARG A O 1
ATOM 678 N N . THR A 1 85 ? -1.794 -26.75 -10.227 1 83.12 85 THR A N 1
ATOM 679 C CA . THR A 1 85 ? -0.702 -26.25 -9.398 1 83.12 85 THR A CA 1
ATOM 680 C C . THR A 1 85 ? -0.524 -27.125 -8.164 1 83.12 85 THR A C 1
ATOM 682 O O . THR A 1 85 ? 0.57 -27.203 -7.598 1 83.12 85 THR A O 1
ATOM 685 N N . GLU A 1 86 ? -1.532 -27.734 -7.758 1 83.12 86 GLU A N 1
ATOM 686 C CA . GLU A 1 86 ? -1.485 -28.422 -6.465 1 83.12 86 GLU A CA 1
ATOM 687 C C . GLU A 1 86 ? -1.327 -29.922 -6.641 1 83.12 86 GLU A C 1
ATOM 689 O O . GLU A 1 86 ? -2.18 -30.578 -7.25 1 83.12 86 GLU A O 1
ATOM 694 N N . ALA A 1 87 ? -0.288 -30.391 -6.023 1 87.25 87 ALA A N 1
ATOM 695 C CA . ALA A 1 87 ? -0.091 -31.844 -6.035 1 87.25 87 ALA A CA 1
ATOM 696 C C . ALA A 1 87 ? -0.901 -32.5 -4.93 1 87.25 87 ALA A C 1
ATOM 698 O O . ALA A 1 87 ? -0.902 -32.062 -3.785 1 87.25 87 ALA A O 1
ATOM 699 N N . ILE A 1 88 ? -1.589 -33.531 -5.305 1 88.44 88 ILE A N 1
ATOM 700 C CA . ILE A 1 88 ? -2.348 -34.312 -4.34 1 88.44 88 ILE A CA 1
ATOM 701 C C . ILE A 1 88 ? -1.536 -35.531 -3.922 1 88.44 88 ILE A C 1
ATOM 703 O O . ILE A 1 88 ? -1.111 -36.344 -4.77 1 88.44 88 ILE A O 1
ATOM 707 N N . THR A 1 89 ? -1.325 -35.594 -2.658 1 85.44 89 THR A N 1
ATOM 708 C CA . THR A 1 89 ? -0.555 -36.688 -2.08 1 85.44 89 THR A CA 1
ATOM 709 C C . THR A 1 89 ? -1.293 -37.312 -0.892 1 85.44 89 THR A C 1
ATOM 711 O O . THR A 1 89 ? -2.311 -36.781 -0.445 1 85.44 89 THR A O 1
ATOM 714 N N . PRO A 1 90 ? -0.825 -38.469 -0.434 1 81.38 90 PRO A N 1
ATOM 715 C CA . PRO A 1 90 ? -1.455 -39.062 0.742 1 81.38 90 PRO A CA 1
ATOM 716 C C . PRO A 1 90 ? -1.425 -38.156 1.963 1 81.38 90 PRO A C 1
ATOM 718 O O . PRO A 1 90 ? -2.24 -38.281 2.877 1 81.38 90 PRO A O 1
ATOM 721 N N . GLU A 1 91 ? -0.563 -37.156 1.921 1 71.62 91 GLU A N 1
ATOM 722 C CA . GLU A 1 91 ? -0.422 -36.25 3.051 1 71.62 91 GLU A CA 1
ATOM 723 C C . GLU A 1 91 ? -1.308 -35.031 2.879 1 71.62 91 GLU A C 1
ATOM 725 O O . GLU A 1 91 ? -1.424 -34.219 3.793 1 71.62 91 GLU A O 1
ATOM 730 N N . THR A 1 92 ? -1.839 -34.906 1.743 1 75.12 92 THR A N 1
ATOM 731 C CA . THR A 1 92 ? -2.695 -33.75 1.495 1 75.12 92 THR A CA 1
ATOM 732 C C . THR A 1 92 ? -3.889 -33.75 2.445 1 75.12 92 THR A C 1
ATOM 734 O O . THR A 1 92 ? -4.574 -34.75 2.59 1 75.12 92 THR A O 1
ATOM 737 N N . LYS A 1 93 ? -3.957 -32.531 3.248 1 56.78 93 LYS A N 1
ATOM 738 C CA . LYS A 1 93 ? -5 -32.375 4.258 1 56.78 93 LYS A CA 1
ATOM 739 C C . LYS A 1 93 ? -6.387 -32.344 3.619 1 56.78 93 LYS A C 1
ATOM 741 O O . LYS A 1 93 ? -6.559 -31.828 2.52 1 56.78 93 LYS A O 1
ATOM 746 N N . GLY A 1 94 ? -7.5 -32.75 4.414 1 55.91 94 GLY A N 1
ATOM 747 C CA . GLY A 1 94 ? -8.891 -32.75 3.992 1 55.91 94 GLY A CA 1
ATOM 748 C C . GLY A 1 94 ? -9.297 -34 3.277 1 55.91 94 GLY A C 1
ATOM 749 O O . GLY A 1 94 ? -10.445 -34.156 2.85 1 55.91 94 GLY A O 1
ATOM 750 N N . LEU A 1 95 ? -8.289 -34.688 2.996 1 50.16 95 LEU A N 1
ATOM 751 C CA . LEU A 1 95 ? -8.602 -36 2.42 1 50.16 95 LEU A CA 1
ATOM 752 C C . LEU A 1 95 ? -9.406 -36.844 3.4 1 50.16 95 LEU A C 1
ATOM 754 O O . LEU A 1 95 ? -10.164 -37.719 2.988 1 50.16 95 LEU A O 1
ATOM 758 N N . SER A 1 96 ? -9.234 -36.594 4.645 1 41.5 96 SER A N 1
ATOM 759 C CA . SER A 1 96 ? -9.891 -37.469 5.602 1 41.5 96 SER A CA 1
ATOM 760 C C . SER A 1 96 ? -11.352 -37.094 5.801 1 41.5 96 SER A C 1
ATOM 762 O O . SER A 1 96 ? -12.125 -37.844 6.371 1 41.5 96 SER A O 1
ATOM 764 N N . THR A 1 97 ? -11.688 -35.875 5.57 1 45.28 97 THR A N 1
ATOM 765 C CA . THR A 1 97 ? -13.078 -35.531 5.836 1 45.28 97 THR A CA 1
ATOM 766 C C . THR A 1 97 ? -13.93 -35.688 4.574 1 45.28 97 THR A C 1
ATOM 768 O O . THR A 1 97 ? -13.406 -35.625 3.459 1 45.28 97 THR A O 1
ATOM 771 N N . LYS A 1 98 ? -15.133 -36.156 4.711 1 47.91 98 LYS A N 1
ATOM 772 C CA . LYS A 1 98 ? -16.125 -36.375 3.66 1 47.91 98 LYS A CA 1
ATOM 773 C C . LYS A 1 98 ? -16.391 -35.094 2.883 1 47.91 98 LYS A C 1
ATOM 775 O O . LYS A 1 98 ? -16.953 -35.125 1.785 1 47.91 98 LYS A O 1
ATOM 780 N N . SER A 1 99 ? -16.219 -34.094 3.385 1 44 99 SER A N 1
ATOM 781 C CA . SER A 1 99 ? -16.594 -32.844 2.762 1 44 99 SER A CA 1
ATOM 782 C C . SER A 1 99 ? -15.516 -32.344 1.793 1 44 99 SER A C 1
ATOM 784 O O . SER A 1 99 ? -14.328 -32.594 2.01 1 44 99 SER A O 1
ATOM 786 N N . PRO A 1 100 ? -15.961 -32.094 0.53 1 49 100 PRO A N 1
ATOM 787 C CA . PRO A 1 100 ? -14.984 -31.484 -0.374 1 49 100 PRO A CA 1
ATOM 788 C C . PRO A 1 100 ? -14.086 -30.469 0.329 1 49 100 PRO A C 1
ATOM 790 O O . PRO A 1 100 ? -14.5 -29.844 1.31 1 49 100 PRO A O 1
ATOM 793 N N . PRO A 1 101 ? -12.766 -30.703 -0.042 1 55.38 101 PRO A N 1
ATOM 794 C CA . PRO A 1 101 ? -11.906 -29.688 0.583 1 55.38 101 PRO A CA 1
ATOM 795 C C . PRO A 1 101 ? -12.477 -28.266 0.447 1 55.38 101 PRO A C 1
ATOM 797 O O . PRO A 1 101 ? -13.055 -27.922 -0.589 1 55.38 101 PRO A O 1
ATOM 800 N N . PRO A 1 102 ? -12.734 -27.656 1.448 1 55.81 102 PRO A N 1
ATOM 801 C CA . PRO A 1 102 ? -13.297 -26.312 1.383 1 55.81 102 PRO A CA 1
ATOM 802 C C . PRO A 1 102 ? -12.617 -25.438 0.328 1 55.81 102 PRO A C 1
ATOM 804 O O . PRO A 1 102 ? -11.422 -25.594 0.071 1 55.81 102 PRO A O 1
ATOM 807 N N . LYS A 1 103 ? -13.328 -24.969 -0.621 1 63.47 103 LYS A N 1
ATOM 808 C CA . LYS A 1 103 ? -12.922 -23.844 -1.446 1 63.47 103 LYS A CA 1
ATOM 809 C C . LYS A 1 103 ? -12.5 -24.297 -2.84 1 63.47 103 LYS A C 1
ATOM 811 O O . LYS A 1 103 ? -11.766 -23.594 -3.533 1 63.47 103 LYS A O 1
ATOM 816 N N . VAL A 1 104 ? -12.844 -25.656 -3.16 1 74.88 104 VAL A N 1
ATOM 817 C CA . VAL A 1 104 ? -12.547 -26.016 -4.543 1 74.88 104 VAL A CA 1
ATOM 818 C C . VAL A 1 104 ? -13.742 -25.672 -5.434 1 74.88 104 VAL A C 1
ATOM 820 O O . VAL A 1 104 ? -14.852 -26.172 -5.207 1 74.88 104 VAL A O 1
ATOM 823 N N . PRO A 1 105 ? -13.539 -24.969 -6.422 1 76.81 105 PRO A N 1
ATOM 824 C CA . PRO A 1 105 ? -14.656 -24.578 -7.289 1 76.81 105 PRO A CA 1
ATOM 825 C C . PRO A 1 105 ? -15.047 -25.688 -8.266 1 76.81 105 PRO A C 1
ATOM 827 O O . PRO A 1 105 ? -14.297 -26.656 -8.453 1 76.81 105 PRO A O 1
ATOM 830 N N . GLU A 1 106 ? -16.281 -25.422 -8.797 1 82.12 106 GLU A N 1
ATOM 831 C CA . GLU A 1 106 ? -16.734 -26.328 -9.852 1 82.12 106 GLU A CA 1
ATOM 832 C C . GLU A 1 106 ? -15.852 -26.203 -11.094 1 82.12 106 GLU A C 1
ATOM 834 O O . GLU A 1 106 ? -15.297 -25.141 -11.375 1 82.12 106 GLU A O 1
ATOM 839 N N . ARG A 1 107 ? -15.625 -27.391 -11.758 1 85.12 107 ARG A N 1
ATOM 840 C CA . ARG A 1 107 ? -14.922 -27.453 -13.031 1 85.12 107 ARG A CA 1
ATOM 841 C C . ARG A 1 107 ? -13.43 -27.203 -12.852 1 85.12 107 ARG A C 1
ATOM 843 O O . ARG A 1 107 ? -12.766 -26.703 -13.766 1 85.12 107 ARG A O 1
ATOM 850 N N . THR A 1 108 ? -12.969 -27.422 -11.648 1 88.44 108 THR A N 1
ATOM 851 C CA . THR A 1 108 ? -11.539 -27.312 -11.383 1 88.44 108 THR A CA 1
ATOM 852 C C . THR A 1 108 ? -10.766 -28.391 -12.133 1 88.44 108 THR A C 1
ATOM 854 O O . THR A 1 108 ? -11.156 -29.562 -12.141 1 88.44 108 THR A O 1
ATOM 857 N N . PRO A 1 109 ? -9.719 -28.016 -12.805 1 90.19 109 PRO A N 1
ATOM 858 C CA . PRO A 1 109 ? -8.906 -29.031 -13.461 1 90.19 109 PRO A CA 1
ATOM 859 C C . PRO A 1 109 ? -8.367 -30.078 -12.492 1 90.19 109 PRO A C 1
ATOM 861 O O . PRO A 1 109 ? -7.906 -29.734 -11.398 1 90.19 109 PRO A O 1
ATOM 864 N N . PHE A 1 110 ? -8.516 -31.281 -12.867 1 93.25 110 PHE A N 1
ATOM 865 C CA . PHE A 1 110 ? -8.062 -32.438 -12.117 1 93.25 110 PHE A CA 1
ATOM 866 C C . PHE A 1 110 ? -7.301 -33.406 -13.016 1 93.25 110 PHE A C 1
ATOM 868 O O . PHE A 1 110 ? -7.91 -34.219 -13.727 1 93.25 110 PHE A O 1
ATOM 875 N N . ASP A 1 111 ? -5.93 -33.406 -12.875 1 95.25 111 ASP A N 1
ATOM 876 C CA . ASP A 1 111 ? -5.082 -34.094 -13.836 1 95.25 111 ASP A CA 1
ATOM 877 C C . ASP A 1 111 ? -4.355 -35.281 -13.172 1 95.25 111 ASP A C 1
ATOM 879 O O . ASP A 1 111 ? -3.896 -35.156 -12.039 1 95.25 111 ASP A O 1
ATOM 883 N N . VAL A 1 112 ? -4.34 -36.344 -13.867 1 97.25 112 VAL A N 1
ATOM 884 C CA . VAL A 1 112 ? -3.516 -37.5 -13.5 1 97.25 112 VAL A CA 1
ATOM 885 C C . VAL A 1 112 ? -2.414 -37.688 -14.539 1 97.25 112 VAL A C 1
ATOM 887 O O . VAL A 1 112 ? -2.688 -37.75 -15.734 1 97.25 112 VAL A O 1
ATOM 890 N N . VAL A 1 113 ? -1.2 -37.75 -14.078 1 97.88 113 VAL A N 1
ATOM 891 C CA . VAL A 1 113 ? -0.062 -37.938 -14.969 1 97.88 113 VAL A CA 1
ATOM 892 C C . VAL A 1 113 ? 0.686 -39.219 -14.57 1 97.88 113 VAL A C 1
ATOM 894 O O . VAL A 1 113 ? 1.149 -39.344 -13.438 1 97.88 113 VAL A O 1
ATOM 897 N N . ILE A 1 114 ? 0.783 -40.125 -15.453 1 97.75 114 ILE A N 1
ATOM 898 C CA . ILE A 1 114 ? 1.451 -41.406 -15.242 1 97.75 114 ILE A CA 1
ATOM 899 C C . ILE A 1 114 ? 2.695 -41.5 -16.125 1 97.75 114 ILE A C 1
ATOM 901 O O . ILE A 1 114 ? 2.645 -41.156 -17.312 1 97.75 114 ILE A O 1
ATOM 905 N N . ILE A 1 115 ? 3.754 -41.938 -15.531 1 97.56 115 ILE A N 1
ATOM 906 C CA . ILE A 1 115 ? 5.02 -41.906 -16.25 1 97.56 115 ILE A CA 1
ATOM 907 C C . ILE A 1 115 ? 5.711 -43.281 -16.156 1 97.56 115 ILE A C 1
ATOM 909 O O . ILE A 1 115 ? 5.766 -43.875 -15.086 1 97.56 115 ILE A O 1
ATOM 913 N N . GLN A 1 116 ? 6.125 -43.812 -17.188 1 96.5 116 GLN A N 1
ATOM 914 C CA . GLN A 1 116 ? 7.035 -44.938 -17.312 1 96.5 116 GLN A CA 1
ATOM 915 C C . GLN A 1 116 ? 8.266 -44.562 -18.141 1 96.5 116 GLN A C 1
ATOM 917 O O . GLN A 1 116 ? 8.141 -44 -19.234 1 96.5 116 GLN A O 1
ATOM 922 N N . SER A 1 117 ? 9.406 -44.812 -17.594 1 95.75 117 SER A N 1
ATOM 923 C CA . SER A 1 117 ? 10.609 -44.406 -18.328 1 95.75 117 SER A CA 1
ATOM 924 C C . SER A 1 117 ? 11.625 -45.562 -18.344 1 95.75 117 SER A C 1
ATOM 926 O O . SER A 1 117 ? 11.625 -46.406 -17.453 1 95.75 117 SER A O 1
ATOM 928 N N . LYS A 1 118 ? 12.406 -45.594 -19.328 1 94 118 LYS A N 1
ATOM 929 C CA . LYS A 1 118 ? 13.508 -46.531 -19.5 1 94 118 LYS A CA 1
ATOM 930 C C . LYS A 1 118 ? 14.727 -45.875 -20.125 1 94 118 LYS A C 1
ATOM 932 O O . LYS A 1 118 ? 14.594 -45.125 -21.094 1 94 118 LYS A O 1
ATOM 937 N N . MET A 1 119 ? 15.867 -46.156 -19.594 1 94.31 119 MET A N 1
ATOM 938 C CA . MET A 1 119 ? 17.078 -45.469 -20 1 94.31 119 MET A CA 1
ATOM 939 C C . MET A 1 119 ? 17.703 -46.125 -21.219 1 94.31 119 MET A C 1
ATOM 941 O O . MET A 1 119 ? 18.5 -45.5 -21.938 1 94.31 119 MET A O 1
ATOM 945 N N . ASP A 1 120 ? 17.312 -47.312 -21.5 1 91.44 120 ASP A N 1
ATOM 946 C CA . ASP A 1 120 ? 17.891 -48.062 -22.609 1 91.44 120 ASP A CA 1
ATOM 947 C C . ASP A 1 120 ? 17.672 -47.375 -23.938 1 91.44 120 ASP A C 1
ATOM 949 O O . ASP A 1 120 ? 16.594 -46.844 -24.203 1 91.44 120 ASP A O 1
ATOM 953 N N . THR A 1 121 ? 18.734 -47.344 -24.844 1 86.38 121 THR A N 1
ATOM 954 C CA . THR A 1 121 ? 18.672 -46.594 -26.109 1 86.38 121 THR A CA 1
ATOM 955 C C . THR A 1 121 ? 18.547 -47.562 -27.297 1 86.38 121 THR A C 1
ATOM 957 O O . THR A 1 121 ? 18.531 -47.125 -28.438 1 86.38 121 THR A O 1
ATOM 960 N N . GLY A 1 122 ? 18.641 -48.719 -27 1 85.88 122 GLY A N 1
ATOM 961 C CA . GLY A 1 122 ? 18.578 -49.688 -28.062 1 85.88 122 GLY A CA 1
ATOM 962 C C . GLY A 1 122 ? 17.203 -49.781 -28.719 1 85.88 122 GLY A C 1
ATOM 963 O O . GLY A 1 122 ? 16.672 -48.781 -29.188 1 85.88 122 GLY A O 1
ATOM 964 N N . GLY A 1 123 ? 16.531 -50.812 -28.625 1 88.19 123 GLY A N 1
ATOM 965 C CA . GLY A 1 123 ? 15.195 -51 -29.172 1 88.19 123 GLY A CA 1
ATOM 966 C C . GLY A 1 123 ? 14.094 -50.625 -28.203 1 88.19 123 GLY A C 1
ATOM 967 O O . GLY A 1 123 ? 14.328 -50.531 -27 1 88.19 123 GLY A O 1
ATOM 968 N N . TRP A 1 124 ? 13 -50.25 -28.766 1 93.25 124 TRP A N 1
ATOM 969 C CA . TRP A 1 124 ? 11.812 -49.938 -27.984 1 93.25 124 TRP A CA 1
ATOM 970 C C . TRP A 1 124 ? 11.367 -51.125 -27.141 1 93.25 124 TRP A C 1
ATOM 972 O O . TRP A 1 124 ? 11.367 -52.281 -27.625 1 93.25 124 TRP A O 1
ATOM 982 N N . ASP A 1 125 ? 11.102 -50.906 -25.844 1 91.69 125 ASP A N 1
ATOM 983 C CA . ASP A 1 125 ? 10.547 -51.938 -25 1 91.69 125 ASP A CA 1
ATOM 984 C C . ASP A 1 125 ? 9.094 -52.25 -25.359 1 91.69 125 ASP A C 1
ATOM 986 O O . ASP A 1 125 ? 8.18 -51.562 -24.875 1 91.69 125 ASP A O 1
ATOM 990 N N . GLY A 1 126 ? 8.844 -53.281 -26.047 1 88.75 126 GLY A N 1
ATOM 991 C CA . GLY A 1 126 ? 7.527 -53.625 -26.562 1 88.75 126 GLY A CA 1
ATOM 992 C C . GLY A 1 126 ? 6.562 -54.031 -25.469 1 88.75 126 GLY A C 1
ATOM 993 O O . GLY A 1 126 ? 5.352 -54.062 -25.688 1 88.75 126 GLY A O 1
ATOM 994 N N . LEU A 1 127 ? 7.035 -54.312 -24.266 1 89.25 127 LEU A N 1
ATOM 995 C CA . LEU A 1 127 ? 6.188 -54.812 -23.188 1 89.25 127 LEU A CA 1
ATOM 996 C C . LEU A 1 127 ? 5.777 -53.656 -22.25 1 89.25 127 LEU A C 1
ATOM 998 O O . LEU A 1 127 ? 4.945 -53.844 -21.359 1 89.25 127 LEU A O 1
ATOM 1002 N N . ALA A 1 128 ? 6.332 -52.531 -22.516 1 90.69 128 ALA A N 1
ATOM 1003 C CA . ALA A 1 128 ? 6.102 -51.406 -21.594 1 90.69 128 ALA A CA 1
ATOM 1004 C C . ALA A 1 128 ? 4.617 -51.062 -21.516 1 90.69 128 ALA A C 1
ATOM 1006 O O . ALA A 1 128 ? 4.066 -50.938 -20.422 1 90.69 128 ALA A O 1
ATOM 1007 N N . LEU A 1 129 ? 3.943 -50.938 -22.594 1 93.75 129 LEU A N 1
ATOM 1008 C CA . LEU A 1 129 ? 2.535 -50.562 -22.641 1 93.75 129 LEU A CA 1
ATOM 1009 C C . LEU A 1 129 ? 1.663 -51.625 -22 1 93.75 129 LEU A C 1
ATOM 1011 O O . LEU A 1 129 ? 0.696 -51.312 -21.297 1 93.75 129 LEU A O 1
ATOM 1015 N N . ALA A 1 130 ? 2.045 -52.812 -22.25 1 90.5 130 ALA A N 1
ATOM 1016 C CA . ALA A 1 130 ? 1.272 -53.938 -21.688 1 90.5 130 ALA A CA 1
ATOM 1017 C C . ALA A 1 130 ? 1.361 -53.938 -20.156 1 90.5 130 ALA A C 1
ATOM 1019 O O . ALA A 1 130 ? 0.365 -54.188 -19.469 1 90.5 130 ALA A O 1
ATOM 1020 N N . ARG A 1 131 ? 2.498 -53.75 -19.672 1 89.38 131 ARG A N 1
ATOM 1021 C CA . ARG A 1 131 ? 2.699 -53.688 -18.219 1 89.38 131 ARG A CA 1
ATOM 1022 C C . ARG A 1 131 ? 1.888 -52.562 -17.594 1 89.38 131 ARG A C 1
ATOM 1024 O O . ARG A 1 131 ? 1.217 -52.781 -16.578 1 89.38 131 ARG A O 1
ATOM 1031 N N . ILE A 1 132 ? 1.947 -51.438 -18.203 1 92.62 132 ILE A N 1
ATOM 1032 C CA . ILE A 1 132 ? 1.215 -50.281 -17.719 1 92.62 132 ILE A CA 1
ATOM 1033 C C . ILE A 1 132 ? -0.285 -50.562 -17.734 1 92.62 132 ILE A C 1
ATOM 1035 O O . ILE A 1 132 ? -1.003 -50.219 -16.797 1 92.62 132 ILE A O 1
ATOM 1039 N N . ARG A 1 133 ? -0.688 -51.125 -18.812 1 92.44 133 ARG A N 1
ATOM 1040 C CA . ARG A 1 133 ? -2.105 -51.406 -18.969 1 92.44 133 ARG A CA 1
ATOM 1041 C C . ARG A 1 133 ? -2.6 -52.312 -17.844 1 92.44 133 ARG A C 1
ATOM 1043 O O . ARG A 1 133 ? -3.656 -52.062 -17.266 1 92.44 133 ARG A O 1
ATOM 1050 N N . GLU A 1 134 ? -1.863 -53.312 -17.562 1 89.56 134 GLU A N 1
ATOM 1051 C CA . GLU A 1 134 ? -2.236 -54.219 -16.5 1 89.56 134 GLU A CA 1
ATOM 1052 C C . GLU A 1 134 ? -2.35 -53.5 -15.148 1 89.56 134 GLU A C 1
ATOM 1054 O O . GLU A 1 134 ? -3.303 -53.75 -14.398 1 89.56 134 GLU A O 1
ATOM 1059 N N . GLY A 1 135 ? -1.408 -52.781 -14.883 1 90 135 GLY A N 1
ATOM 1060 C CA . GLY A 1 135 ? -1.43 -52.031 -13.641 1 90 135 GLY A CA 1
ATOM 1061 C C . GLY A 1 135 ? -2.572 -51.031 -13.57 1 90 135 GLY A C 1
ATOM 1062 O O . GLY A 1 135 ? -3.256 -50.938 -12.547 1 90 135 GLY A O 1
ATOM 1063 N N . LEU A 1 136 ? -2.836 -50.281 -14.664 1 93.62 136 LEU A N 1
ATOM 1064 C CA . LEU A 1 136 ? -3.826 -49.219 -14.695 1 93.62 136 LEU A CA 1
ATOM 1065 C C . LEU A 1 136 ? -5.238 -49.781 -14.609 1 93.62 136 LEU A C 1
ATOM 1067 O O . LEU A 1 136 ? -6.141 -49.125 -14.078 1 93.62 136 LEU A O 1
ATOM 1071 N N . GLU A 1 137 ? -5.41 -50.938 -15.109 1 88.75 137 GLU A N 1
ATOM 1072 C CA . GLU A 1 137 ? -6.719 -51.562 -15.031 1 88.75 137 GLU A CA 1
ATOM 1073 C C . GLU A 1 137 ? -7.129 -51.812 -13.586 1 88.75 137 GLU A C 1
ATOM 1075 O O . GLU A 1 137 ? -8.297 -51.656 -13.227 1 88.75 137 GLU A O 1
ATOM 1080 N N . VAL A 1 138 ? -6.16 -52.156 -12.82 1 90.25 138 VAL A N 1
ATOM 1081 C CA . VAL A 1 138 ? -6.441 -52.406 -11.406 1 90.25 138 VAL A CA 1
ATOM 1082 C C . VAL A 1 138 ? -6.547 -51.062 -10.672 1 90.25 138 VAL A C 1
ATOM 1084 O O . VAL A 1 138 ? -7.398 -50.906 -9.797 1 90.25 138 VAL A O 1
ATOM 1087 N N . ILE A 1 139 ? -5.762 -50.156 -11.016 1 93.69 139 ILE A N 1
ATOM 1088 C CA . ILE A 1 139 ? -5.664 -48.875 -10.359 1 93.69 139 ILE A CA 1
ATOM 1089 C C . ILE A 1 139 ? -6.965 -48.094 -10.562 1 93.69 139 ILE A C 1
ATOM 1091 O O . ILE A 1 139 ? -7.484 -47.5 -9.617 1 93.69 139 ILE A O 1
ATOM 1095 N N . PHE A 1 140 ? -7.527 -48.094 -11.766 1 93.69 140 PHE A N 1
ATOM 1096 C CA . PHE A 1 140 ? -8.688 -47.25 -12.078 1 93.69 140 PHE A CA 1
ATOM 1097 C C . PHE A 1 140 ? -9.984 -48.031 -11.844 1 93.69 140 PHE A C 1
ATOM 1099 O O . PHE A 1 140 ? -11.07 -47.5 -12.055 1 93.69 140 PHE A O 1
ATOM 1106 N N . ASP A 1 141 ? -9.805 -49.219 -11.398 1 90.06 141 ASP A N 1
ATOM 1107 C CA . ASP A 1 141 ? -10.969 -50 -10.953 1 90.06 141 ASP A CA 1
ATOM 1108 C C . ASP A 1 141 ? -11.359 -49.625 -9.523 1 90.06 141 ASP A C 1
ATOM 1110 O O . ASP A 1 141 ? -10.719 -50.062 -8.57 1 90.06 141 ASP A O 1
ATOM 1114 N N . SER A 1 142 ? -12.422 -48.969 -9.359 1 86.75 142 SER A N 1
ATOM 1115 C CA . SER A 1 142 ? -12.844 -48.406 -8.078 1 86.75 142 SER A CA 1
ATOM 1116 C C . SER A 1 142 ? -13.281 -49.5 -7.109 1 86.75 142 SER A C 1
ATOM 1118 O O . SER A 1 142 ? -13.398 -49.25 -5.906 1 86.75 142 SER A O 1
ATOM 1120 N N . SER A 1 143 ? -13.531 -50.656 -7.609 1 88.69 143 SER A N 1
ATOM 1121 C CA . SER A 1 143 ? -13.984 -51.75 -6.75 1 88.69 143 SER A CA 1
ATOM 1122 C C . SER A 1 143 ? -12.812 -52.375 -6.008 1 88.69 143 SER A C 1
ATOM 1124 O O . SER A 1 143 ? -13.008 -53.094 -5.035 1 88.69 143 SER A O 1
ATOM 1126 N N . LYS A 1 144 ? -11.641 -52.156 -6.43 1 91.06 144 LYS A N 1
ATOM 1127 C CA . LYS A 1 144 ? -10.461 -52.75 -5.816 1 91.06 144 LYS A CA 1
ATOM 1128 C C . LYS A 1 144 ? -10.016 -51.969 -4.594 1 91.06 144 LYS A C 1
ATOM 1130 O O . LYS A 1 144 ? -10 -50.75 -4.617 1 91.06 144 LYS A O 1
ATOM 1135 N N . THR A 1 145 ? -9.727 -52.688 -3.564 1 91.62 145 THR A N 1
ATOM 1136 C CA . THR A 1 145 ? -9.281 -52.062 -2.32 1 91.62 145 THR A CA 1
ATOM 1137 C C . THR A 1 145 ? -7.762 -51.906 -2.32 1 91.62 145 THR A C 1
ATOM 1139 O O . THR A 1 145 ? -7.082 -52.312 -3.262 1 91.62 145 THR A O 1
ATOM 1142 N N . GLU A 1 146 ? -7.332 -51.188 -1.306 1 91.31 146 GLU A N 1
ATOM 1143 C CA . GLU A 1 146 ? -5.887 -51.062 -1.158 1 91.31 146 GLU A CA 1
ATOM 1144 C C . GLU A 1 146 ? -5.199 -52.406 -1.063 1 91.31 146 GLU A C 1
ATOM 1146 O O . GLU A 1 146 ? -4.117 -52.594 -1.618 1 91.31 146 GLU A O 1
ATOM 1151 N N . LYS A 1 147 ? -5.793 -53.312 -0.361 1 91.88 147 LYS A N 1
ATOM 1152 C CA . LYS A 1 147 ? -5.262 -54.656 -0.236 1 91.88 147 LYS A CA 1
ATOM 1153 C C . LYS A 1 147 ? -5.16 -55.344 -1.6 1 91.88 147 LYS A C 1
ATOM 1155 O O . LYS A 1 147 ? -4.188 -56.031 -1.879 1 91.88 147 LYS A O 1
ATOM 1160 N N . ASP A 1 148 ? -6.156 -55.125 -2.389 1 90.5 148 ASP A N 1
ATOM 1161 C CA . ASP A 1 148 ? -6.148 -55.688 -3.732 1 90.5 148 ASP A CA 1
ATOM 1162 C C . ASP A 1 148 ? -4.969 -55.156 -4.543 1 90.5 148 ASP A C 1
ATOM 1164 O O . ASP A 1 148 ? -4.359 -55.906 -5.32 1 90.5 148 ASP A O 1
ATOM 1168 N N . LEU A 1 149 ? -4.699 -53.906 -4.355 1 91.31 149 LEU A N 1
ATOM 1169 C CA . LEU A 1 149 ? -3.572 -53.312 -5.062 1 91.31 149 LEU A CA 1
ATOM 1170 C C . LEU A 1 149 ? -2.256 -53.938 -4.625 1 91.31 149 LEU A C 1
ATOM 1172 O O . LEU A 1 149 ? -1.401 -54.25 -5.461 1 91.31 149 LEU A O 1
ATOM 1176 N N . LEU A 1 150 ? -2.189 -54.188 -3.391 1 89.56 150 LEU A N 1
ATOM 1177 C CA . LEU A 1 150 ? -0.976 -54.781 -2.846 1 89.56 150 LEU A CA 1
ATOM 1178 C C . LEU A 1 150 ? -0.836 -56.219 -3.291 1 89.56 150 LEU A C 1
ATOM 1180 O O . LEU A 1 150 ? 0.279 -56.719 -3.48 1 89.56 150 LEU A O 1
ATOM 1184 N N . ASP A 1 151 ? -1.948 -56.844 -3.471 1 84.75 151 ASP A N 1
ATOM 1185 C CA . ASP A 1 151 ? -1.949 -58.219 -3.924 1 84.75 151 ASP A CA 1
ATOM 1186 C C . ASP A 1 151 ? -1.552 -58.312 -5.395 1 84.75 151 ASP A C 1
ATOM 1188 O O . ASP A 1 151 ? -1.078 -59.375 -5.848 1 84.75 151 ASP A O 1
ATOM 1192 N N . HIS A 1 152 ? -1.927 -57.531 -6.129 1 85.12 152 HIS A N 1
ATOM 1193 C CA . HIS A 1 152 ? -1.436 -57.375 -7.492 1 85.12 152 HIS A CA 1
ATOM 1194 C C . HIS A 1 152 ? -0.045 -56.75 -7.512 1 85.12 152 HIS A C 1
ATOM 1196 O O . HIS A 1 152 ? 0.221 -55.844 -8.305 1 85.12 152 HIS A O 1
ATOM 1202 N N . PRO A 1 153 ? 0.75 -57.031 -6.723 1 80.94 153 PRO A N 1
ATOM 1203 C CA . PRO A 1 153 ? 1.954 -56.594 -6.008 1 80.94 153 PRO A CA 1
ATOM 1204 C C . PRO A 1 153 ? 2.412 -55.188 -6.414 1 80.94 153 PRO A C 1
ATOM 1206 O O . PRO A 1 153 ? 3.531 -55.031 -6.906 1 80.94 153 PRO A O 1
ATOM 1209 N N . LEU A 1 154 ? 1.519 -54.281 -6.312 1 88.75 154 LEU A N 1
ATOM 1210 C CA . LEU A 1 154 ? 1.955 -52.906 -6.469 1 88.75 154 LEU A CA 1
ATOM 1211 C C . LEU A 1 154 ? 2.639 -52.406 -5.199 1 88.75 154 LEU A C 1
ATOM 1213 O O . LEU A 1 154 ? 2.213 -52.719 -4.09 1 88.75 154 LEU A O 1
ATOM 1217 N N . ARG A 1 155 ? 3.641 -51.719 -5.449 1 90.38 155 ARG A N 1
ATOM 1218 C CA . ARG A 1 155 ? 4.418 -51.188 -4.332 1 90.38 155 ARG A CA 1
ATOM 1219 C C . ARG A 1 155 ? 3.549 -50.344 -3.402 1 90.38 155 ARG A C 1
ATOM 1221 O O . ARG A 1 155 ? 2.654 -49.625 -3.861 1 90.38 155 ARG A O 1
ATOM 1228 N N . PRO A 1 156 ? 3.83 -50.406 -2.131 1 90.94 156 PRO A N 1
ATOM 1229 C CA . PRO A 1 156 ? 3.004 -49.688 -1.147 1 90.94 156 PRO A CA 1
ATOM 1230 C C . PRO A 1 156 ? 2.896 -48.188 -1.429 1 90.94 156 PRO A C 1
ATOM 1232 O O . PRO A 1 156 ? 1.821 -47.625 -1.278 1 90.94 156 PRO A O 1
ATOM 1235 N N . LYS A 1 157 ? 3.957 -47.594 -1.868 1 90.81 157 LYS A N 1
ATOM 1236 C CA . LYS A 1 157 ? 3.926 -46.156 -2.15 1 90.81 157 LYS A CA 1
ATOM 1237 C C . LYS A 1 157 ? 2.939 -45.844 -3.27 1 90.81 157 LYS A C 1
ATOM 1239 O O . LYS A 1 157 ? 2.186 -44.875 -3.182 1 90.81 157 LYS A O 1
ATOM 1244 N N . LEU A 1 158 ? 2.969 -46.625 -4.277 1 94.12 158 LEU A N 1
ATOM 1245 C CA . LEU A 1 158 ? 2.029 -46.469 -5.383 1 94.12 158 LEU A CA 1
ATOM 1246 C C . LEU A 1 158 ? 0.595 -46.688 -4.914 1 94.12 158 LEU A C 1
ATOM 1248 O O . LEU A 1 158 ? -0.299 -45.906 -5.242 1 94.12 158 LEU A O 1
ATOM 1252 N N . ALA A 1 159 ? 0.44 -47.688 -4.156 1 93.44 159 ALA A N 1
ATOM 1253 C CA . ALA A 1 159 ? -0.892 -48 -3.645 1 93.44 159 ALA A CA 1
ATOM 1254 C C . ALA A 1 159 ? -1.452 -46.844 -2.83 1 93.44 159 ALA A C 1
ATOM 1256 O O . ALA A 1 159 ? -2.615 -46.469 -2.992 1 93.44 159 ALA A O 1
ATOM 1257 N N . LYS A 1 160 ? -0.607 -46.312 -2.031 1 91.5 160 LYS A N 1
ATOM 1258 C CA . LYS A 1 160 ? -1.035 -45.188 -1.209 1 91.5 160 LYS A CA 1
ATOM 1259 C C . LYS A 1 160 ? -1.406 -44 -2.072 1 91.5 160 LYS A C 1
ATOM 1261 O O . LYS A 1 160 ? -2.396 -43.312 -1.804 1 91.5 160 LYS A O 1
ATOM 1266 N N . GLN A 1 161 ? -0.613 -43.719 -3.059 1 92.88 161 GLN A N 1
ATOM 1267 C CA . GLN A 1 161 ? -0.87 -42.625 -3.969 1 92.88 161 GLN A CA 1
ATOM 1268 C C . GLN A 1 161 ? -2.18 -42.812 -4.727 1 92.88 161 GLN A C 1
ATOM 1270 O O . GLN A 1 161 ? -2.934 -41.875 -4.938 1 92.88 161 GLN A O 1
ATOM 1275 N N . VAL A 1 162 ? -2.416 -44.031 -5.133 1 93.94 162 VAL A N 1
ATOM 1276 C CA . VAL A 1 162 ? -3.645 -44.375 -5.844 1 93.94 162 VAL A CA 1
ATOM 1277 C C . VAL A 1 162 ? -4.848 -44.188 -4.926 1 93.94 162 VAL A C 1
ATOM 1279 O O . VAL A 1 162 ? -5.879 -43.656 -5.355 1 93.94 162 VAL A O 1
ATOM 1282 N N . MET A 1 163 ? -4.691 -44.531 -3.736 1 92.31 163 MET A N 1
ATOM 1283 C CA . MET A 1 163 ? -5.785 -44.375 -2.787 1 92.31 163 MET A CA 1
ATOM 1284 C C . MET A 1 163 ? -6.074 -42.906 -2.547 1 92.31 163 MET A C 1
ATOM 1286 O O . MET A 1 163 ? -7.23 -42.5 -2.406 1 92.31 163 MET A O 1
ATOM 1290 N N . ALA A 1 164 ? -5.043 -42.188 -2.496 1 90 164 ALA A N 1
ATOM 1291 C CA . ALA A 1 164 ? -5.215 -40.75 -2.363 1 90 164 ALA A CA 1
ATOM 1292 C C . ALA A 1 164 ? -6 -40.188 -3.541 1 90 164 ALA A C 1
ATOM 1294 O O . ALA A 1 164 ? -6.91 -39.375 -3.355 1 90 164 ALA A O 1
ATOM 1295 N N . PHE A 1 165 ? -5.68 -40.594 -4.664 1 93.19 165 PHE A N 1
ATOM 1296 C CA . PHE A 1 165 ? -6.383 -40.188 -5.875 1 93.19 165 PHE A CA 1
ATOM 1297 C C . PHE A 1 165 ? -7.859 -40.531 -5.789 1 93.19 165 PHE A C 1
ATOM 1299 O O . PHE A 1 165 ? -8.727 -39.688 -6.016 1 93.19 165 PHE A O 1
ATOM 1306 N N . ARG A 1 166 ? -8.055 -41.75 -5.441 1 91.25 166 ARG A N 1
ATOM 1307 C CA . ARG A 1 166 ? -9.43 -42.219 -5.391 1 91.25 166 ARG A CA 1
ATOM 1308 C C . ARG A 1 166 ? -10.242 -41.438 -4.367 1 91.25 166 ARG A C 1
ATOM 1310 O O . ARG A 1 166 ? -11.398 -41.094 -4.629 1 91.25 166 ARG A O 1
ATOM 1317 N N . LYS A 1 167 ? -9.656 -41.281 -3.291 1 87.62 167 LYS A N 1
ATOM 1318 C CA . LYS A 1 167 ? -10.336 -40.5 -2.242 1 87.62 167 LYS A CA 1
ATOM 1319 C C . LYS A 1 167 ? -10.672 -39.094 -2.711 1 87.62 167 LYS A C 1
ATOM 1321 O O . LYS A 1 167 ? -11.805 -38.625 -2.543 1 87.62 167 LYS A O 1
ATOM 1326 N N . PHE A 1 168 ? -9.766 -38.5 -3.32 1 86.75 168 PHE A N 1
ATOM 1327 C CA . PHE A 1 168 ? -9.961 -37.125 -3.779 1 86.75 168 PHE A CA 1
ATOM 1328 C C . PHE A 1 168 ? -10.953 -37.062 -4.934 1 86.75 168 PHE A C 1
ATOM 1330 O O . PHE A 1 168 ? -11.773 -36.156 -5.008 1 86.75 168 PHE A O 1
ATOM 1337 N N . GLN A 1 169 ? -10.812 -38.031 -5.766 1 88.56 169 GLN A N 1
ATOM 1338 C CA . GLN A 1 169 ? -11.734 -38.094 -6.891 1 88.56 169 GLN A CA 1
ATOM 1339 C C . GLN A 1 169 ? -13.18 -38.188 -6.406 1 88.56 169 GLN A C 1
ATOM 1341 O O . GLN A 1 169 ? -14.07 -37.531 -6.945 1 88.56 169 GLN A O 1
ATOM 1346 N N . ARG A 1 170 ? -13.383 -38.938 -5.445 1 86.25 170 ARG A N 1
ATOM 1347 C CA . ARG A 1 170 ? -14.719 -39.125 -4.887 1 86.25 170 ARG A CA 1
ATOM 1348 C C . ARG A 1 170 ? -15.227 -37.812 -4.301 1 86.25 170 ARG A C 1
ATOM 1350 O O . ARG A 1 170 ? -16.406 -37.438 -4.469 1 86.25 170 ARG A O 1
ATOM 1357 N N . LYS A 1 171 ? -14.375 -37.156 -3.723 1 83.88 171 LYS A N 1
ATOM 1358 C CA . LYS A 1 171 ? -14.75 -35.906 -3.066 1 83.88 171 LYS A CA 1
ATOM 1359 C C . LYS A 1 171 ? -15.078 -34.812 -4.09 1 83.88 171 LYS A C 1
ATOM 1361 O O . LYS A 1 171 ? -15.859 -33.906 -3.812 1 83.88 171 LYS A O 1
ATOM 1366 N N . LEU A 1 172 ? -14.516 -34.969 -5.254 1 86.75 172 LEU A N 1
ATOM 1367 C CA . LEU A 1 172 ? -14.641 -33.938 -6.25 1 86.75 172 LEU A CA 1
ATOM 1368 C C . LEU A 1 172 ? -15.797 -34.219 -7.199 1 86.75 172 LEU A C 1
ATOM 1370 O O . LEU A 1 172 ? -16.141 -33.375 -8.039 1 86.75 172 LEU A O 1
ATOM 1374 N N . ILE A 1 173 ? -16.422 -35.312 -7.035 1 83 173 ILE A N 1
ATOM 1375 C CA . ILE A 1 173 ? -17.438 -35.75 -7.988 1 83 173 ILE A CA 1
ATOM 1376 C C . ILE A 1 173 ? -18.547 -34.688 -8.102 1 83 173 ILE A C 1
ATOM 1378 O O . ILE A 1 173 ? -18.969 -34.344 -9.203 1 83 173 ILE A O 1
ATOM 1382 N N . SER A 1 174 ? -18.938 -34.125 -6.992 1 82.25 174 SER A N 1
ATOM 1383 C CA . SER A 1 174 ? -20.047 -33.188 -6.973 1 82.25 174 SER A CA 1
ATOM 1384 C C . SER A 1 174 ? -19.656 -31.875 -7.652 1 82.25 174 SER A C 1
ATOM 1386 O O . SER A 1 174 ? -20.531 -31.109 -8.062 1 82.25 174 SER A O 1
ATOM 1388 N N . LEU A 1 175 ? -18.422 -31.703 -7.887 1 84.81 175 LEU A N 1
ATOM 1389 C CA . LEU A 1 175 ? -17.922 -30.438 -8.43 1 84.81 175 LEU A CA 1
ATOM 1390 C C . LEU A 1 175 ? -17.656 -30.562 -9.93 1 84.81 175 LEU A C 1
ATOM 1392 O O . LEU A 1 175 ? -17.234 -29.594 -10.57 1 84.81 175 LEU A O 1
ATOM 1396 N N . ASP A 1 176 ? -17.859 -31.703 -10.453 1 85.88 176 ASP A N 1
ATOM 1397 C CA . ASP A 1 176 ? -17.688 -31.969 -11.883 1 85.88 176 ASP A CA 1
ATOM 1398 C C . ASP A 1 176 ? -16.344 -31.438 -12.391 1 85.88 176 ASP A C 1
ATOM 1400 O O . ASP A 1 176 ? -16.312 -30.656 -13.328 1 85.88 176 ASP A O 1
ATOM 1404 N N . PRO A 1 177 ? -15.305 -31.844 -11.867 1 89.31 177 PRO A N 1
ATOM 1405 C CA . PRO A 1 177 ? -13.984 -31.375 -12.297 1 89.31 177 PRO A CA 1
ATOM 1406 C C . PRO A 1 177 ? -13.68 -31.703 -13.758 1 89.31 177 PRO A C 1
ATOM 1408 O O . PRO A 1 177 ? -14.289 -32.625 -14.328 1 89.31 177 PRO A O 1
ATOM 1411 N N . VAL A 1 178 ? -12.852 -30.891 -14.398 1 90.69 178 VAL A N 1
ATOM 1412 C CA . VAL A 1 178 ? -12.336 -31.188 -15.727 1 90.69 178 VAL A CA 1
ATOM 1413 C C . VAL A 1 178 ? -11.172 -32.188 -15.617 1 90.69 178 VAL A C 1
ATOM 1415 O O . VAL A 1 178 ? -10.062 -31.797 -15.242 1 90.69 178 VAL A O 1
ATOM 1418 N N . ARG A 1 179 ? -11.422 -33.344 -16.062 1 93.44 179 ARG A N 1
ATOM 1419 C CA . ARG A 1 179 ? -10.469 -34.438 -15.812 1 93.44 179 ARG A CA 1
ATOM 1420 C C . ARG A 1 179 ? -9.578 -34.656 -17.031 1 93.44 179 ARG A C 1
ATOM 1422 O O . ARG A 1 179 ? -10.047 -34.594 -18.172 1 93.44 179 ARG A O 1
ATOM 1429 N N . SER A 1 180 ? -8.367 -34.969 -16.75 1 95.94 180 SER A N 1
ATOM 1430 C CA . SER A 1 180 ? -7.441 -35.375 -17.797 1 95.94 180 SER A CA 1
ATOM 1431 C C . SER A 1 180 ? -6.457 -36.438 -17.281 1 95.94 180 SER A C 1
ATOM 1433 O O . SER A 1 180 ? -6.047 -36.375 -16.125 1 95.94 180 SER A O 1
ATOM 1435 N N . VAL A 1 181 ? -6.16 -37.406 -18.109 1 97 181 VAL A N 1
ATOM 1436 C CA . VAL A 1 181 ? -5.152 -38.438 -17.812 1 97 181 VAL A CA 1
ATOM 1437 C C . VAL A 1 181 ? -4.086 -38.438 -18.906 1 97 181 VAL A C 1
ATOM 1439 O O . VAL A 1 181 ? -4.395 -38.625 -20.094 1 97 181 VAL A O 1
ATOM 1442 N N . LYS A 1 182 ? -2.928 -38.188 -18.484 1 97.75 182 LYS A N 1
ATOM 1443 C CA . LYS A 1 182 ? -1.799 -38.219 -19.406 1 97.75 182 LYS A CA 1
ATOM 1444 C C . LYS A 1 182 ? -0.832 -39.344 -19.047 1 97.75 182 LYS A C 1
ATOM 1446 O O . LYS A 1 182 ? -0.393 -39.438 -17.891 1 97.75 182 LYS A O 1
ATOM 1451 N N . ILE A 1 183 ? -0.561 -40.156 -19.984 1 97.81 183 ILE A N 1
ATOM 1452 C CA . ILE A 1 183 ? 0.381 -41.25 -19.781 1 97.81 183 ILE A CA 1
ATOM 1453 C C . ILE A 1 183 ? 1.599 -41.062 -20.688 1 97.81 183 ILE A C 1
ATOM 1455 O O . ILE A 1 183 ? 1.465 -40.969 -21.906 1 97.81 183 ILE A O 1
ATOM 1459 N N . TYR A 1 184 ? 2.748 -41.031 -20.078 1 97.88 184 TYR A N 1
ATOM 1460 C CA . TYR A 1 184 ? 3.992 -40.875 -20.828 1 97.88 184 TYR A CA 1
ATOM 1461 C C . TYR A 1 184 ? 4.844 -42.125 -20.734 1 97.88 184 TYR A C 1
ATOM 1463 O O . TYR A 1 184 ? 5.199 -42.562 -19.641 1 97.88 184 TYR A O 1
ATOM 1471 N N . VAL A 1 185 ? 5.09 -42.719 -21.812 1 97.69 185 VAL A N 1
ATOM 1472 C CA . VAL A 1 185 ? 6.09 -43.781 -21.938 1 97.69 185 VAL A CA 1
ATOM 1473 C C . VAL A 1 185 ? 7.34 -43.25 -22.609 1 97.69 185 VAL A C 1
ATOM 1475 O O . VAL A 1 185 ? 7.344 -43 -23.828 1 97.69 185 VAL A O 1
ATOM 1478 N N . MET A 1 186 ? 8.383 -43.125 -21.797 1 97.62 186 MET A N 1
ATOM 1479 C CA . MET A 1 186 ? 9.531 -42.375 -22.281 1 97.62 186 MET A CA 1
ATOM 1480 C C . MET A 1 186 ? 10.773 -43.25 -22.391 1 97.62 186 MET A C 1
ATOM 1482 O O . MET A 1 186 ? 11.227 -43.812 -21.391 1 97.62 186 MET A O 1
ATOM 1486 N N . GLN A 1 187 ? 11.297 -43.375 -23.516 1 96.62 187 GLN A N 1
ATOM 1487 C CA . GLN A 1 187 ? 12.523 -44.094 -23.828 1 96.62 187 GLN A CA 1
ATOM 1488 C C . GLN A 1 187 ? 13.328 -43.375 -24.906 1 96.62 187 GLN A C 1
ATOM 1490 O O . GLN A 1 187 ? 12.805 -43.062 -25.984 1 96.62 187 GLN A O 1
ATOM 1495 N N . PRO A 1 188 ? 14.609 -43.094 -24.594 1 95.94 188 PRO A N 1
ATOM 1496 C CA . PRO A 1 188 ? 15.406 -42.312 -25.562 1 95.94 188 PRO A CA 1
ATOM 1497 C C . PRO A 1 188 ? 15.867 -43.156 -26.75 1 95.94 188 PRO A C 1
ATOM 1499 O O . PRO A 1 188 ? 17.062 -43.219 -27.031 1 95.94 188 PRO A O 1
ATOM 1502 N N . VAL A 1 189 ? 14.969 -43.719 -27.438 1 95.12 189 VAL A N 1
ATOM 1503 C CA . VAL A 1 189 ? 15.258 -44.531 -28.625 1 95.12 189 VAL A CA 1
ATOM 1504 C C . VAL A 1 189 ? 15.078 -43.688 -29.891 1 95.12 189 VAL A C 1
ATOM 1506 O O . VAL A 1 189 ? 14.516 -42.594 -29.828 1 95.12 189 VAL A O 1
ATOM 1509 N N . ASN A 1 190 ? 15.633 -44.25 -31 1 91.25 190 ASN A N 1
ATOM 1510 C CA . ASN A 1 190 ? 15.367 -43.625 -32.312 1 91.25 190 ASN A CA 1
ATOM 1511 C C . ASN A 1 190 ? 13.891 -43.688 -32.656 1 91.25 190 ASN A C 1
ATOM 1513 O O . ASN A 1 190 ? 13.227 -44.688 -32.406 1 91.25 190 ASN A O 1
ATOM 1517 N N . PRO A 1 191 ? 13.297 -42.625 -33.25 1 90.56 191 PRO A N 1
ATOM 1518 C CA . PRO A 1 191 ? 11.875 -42.594 -33.594 1 90.56 191 PRO A CA 1
ATOM 1519 C C . PRO A 1 191 ? 11.438 -43.812 -34.406 1 90.56 191 PRO A C 1
ATOM 1521 O O . PRO A 1 191 ? 10.305 -44.281 -34.281 1 90.56 191 PRO A O 1
ATOM 1524 N N . MET A 1 192 ? 12.305 -44.344 -35.156 1 90.81 192 MET A N 1
ATOM 1525 C CA . MET A 1 192 ? 11.984 -45.469 -36.031 1 90.81 192 MET A CA 1
ATOM 1526 C C . MET A 1 192 ? 11.781 -46.75 -35.219 1 90.81 192 MET A C 1
ATOM 1528 O O . MET A 1 192 ? 11.195 -47.719 -35.719 1 90.81 192 MET A O 1
ATOM 1532 N N . ALA A 1 193 ? 12.273 -46.688 -34.031 1 92.06 193 ALA A N 1
ATOM 1533 C CA . ALA A 1 193 ? 12.18 -47.875 -33.156 1 92.06 193 ALA A CA 1
ATOM 1534 C C . ALA A 1 193 ? 10.75 -48.062 -32.656 1 92.06 193 ALA A C 1
ATOM 1536 O O . ALA A 1 193 ? 10.406 -49.125 -32.188 1 92.06 193 ALA A O 1
ATOM 1537 N N . ILE A 1 194 ? 9.867 -47.094 -32.75 1 94.62 194 ILE A N 1
ATOM 1538 C CA . ILE A 1 194 ? 8.477 -47.188 -32.344 1 94.62 194 ILE A CA 1
ATOM 1539 C C . ILE A 1 194 ? 7.609 -47.625 -33.531 1 94.62 194 ILE A C 1
ATOM 1541 O O . ILE A 1 194 ? 7.387 -46.844 -34.438 1 94.62 194 ILE A O 1
ATOM 1545 N N . SER A 1 195 ? 7.133 -48.812 -33.438 1 93.75 195 SER A N 1
ATOM 1546 C CA . SER A 1 195 ? 6.406 -49.375 -34.562 1 93.75 195 SER A CA 1
ATOM 1547 C C . SER A 1 195 ? 4.961 -48.906 -34.594 1 93.75 195 SER A C 1
ATOM 1549 O O . SER A 1 195 ? 4.48 -48.312 -33.625 1 93.75 195 SER A O 1
ATOM 1551 N N . GLN A 1 196 ? 4.344 -49.156 -35.688 1 93.81 196 GLN A N 1
ATOM 1552 C CA . GLN A 1 196 ? 2.924 -48.844 -35.844 1 93.81 196 GLN A CA 1
ATOM 1553 C C . GLN A 1 196 ? 2.08 -49.656 -34.844 1 93.81 196 GLN A C 1
ATOM 1555 O O . GLN A 1 196 ? 1.042 -49.188 -34.375 1 93.81 196 GLN A O 1
ATOM 1560 N N . ARG A 1 197 ? 2.57 -50.781 -34.594 1 93 197 ARG A N 1
ATOM 1561 C CA . ARG A 1 197 ? 1.887 -51.656 -33.625 1 93 197 ARG A CA 1
ATOM 1562 C C . ARG A 1 197 ? 1.845 -51 -32.25 1 93 197 ARG A C 1
ATOM 1564 O O . ARG A 1 197 ? 0.814 -51.031 -31.578 1 93 197 ARG A O 1
ATOM 1571 N N . GLU A 1 198 ? 2.938 -50.406 -31.922 1 94.19 198 GLU A N 1
ATOM 1572 C CA . GLU A 1 198 ? 3.012 -49.75 -30.625 1 94.19 198 GLU A CA 1
ATOM 1573 C C . GLU A 1 198 ? 2.066 -48.531 -30.578 1 94.19 198 GLU A C 1
ATOM 1575 O O . GLU A 1 198 ? 1.424 -48.281 -29.562 1 94.19 198 GLU A O 1
ATOM 1580 N N . LYS A 1 199 ? 1.981 -47.844 -31.656 1 95.5 199 LYS A N 1
ATOM 1581 C CA . LYS A 1 199 ? 1.089 -46.688 -31.734 1 95.5 199 LYS A CA 1
ATOM 1582 C C . LYS A 1 199 ? -0.372 -47.125 -31.625 1 95.5 199 LYS A C 1
ATOM 1584 O O . LYS A 1 199 ? -1.172 -46.438 -30.969 1 95.5 199 LYS A O 1
ATOM 1589 N N . ARG A 1 200 ? -0.667 -48.188 -32.219 1 94.94 200 ARG A N 1
ATOM 1590 C CA . ARG A 1 200 ? -2.021 -48.719 -32.125 1 94.94 200 ARG A CA 1
ATOM 1591 C C . ARG A 1 200 ? -2.344 -49.156 -30.703 1 94.94 200 ARG A C 1
ATOM 1593 O O . ARG A 1 200 ? -3.455 -48.969 -30.219 1 94.94 200 ARG A O 1
ATOM 1600 N N . SER A 1 201 ? -1.354 -49.812 -30.125 1 94.81 201 SER A N 1
ATOM 1601 C CA . SER A 1 201 ? -1.526 -50.25 -28.75 1 94.81 201 SER A CA 1
ATOM 1602 C C . SER A 1 201 ? -1.755 -49.062 -27.812 1 94.81 201 SER A C 1
ATOM 1604 O O . SER A 1 201 ? -2.531 -49.156 -26.859 1 94.81 201 SER A O 1
ATOM 1606 N N . ALA A 1 202 ? -1.075 -47.969 -28.094 1 96.38 202 ALA A N 1
ATOM 1607 C CA . ALA A 1 202 ? -1.246 -46.781 -27.297 1 96.38 202 ALA A CA 1
ATOM 1608 C C . ALA A 1 202 ? -2.668 -46.219 -27.422 1 96.38 202 ALA A C 1
ATOM 1610 O O . ALA A 1 202 ? -3.287 -45.844 -26.422 1 96.38 202 ALA A O 1
ATOM 1611 N N . LYS A 1 203 ? -3.174 -46.219 -28.594 1 96.38 203 LYS A N 1
ATOM 1612 C CA . LYS A 1 203 ? -4.535 -45.75 -28.812 1 96.38 203 LYS A CA 1
ATOM 1613 C C . LYS A 1 203 ? -5.559 -46.656 -28.141 1 96.38 203 LYS A C 1
ATOM 1615 O O . LYS A 1 203 ? -6.566 -46.188 -27.625 1 96.38 203 LYS A O 1
ATOM 1620 N N . ALA A 1 204 ? -5.234 -47.875 -28.188 1 94.75 204 ALA A N 1
ATOM 1621 C CA . ALA A 1 204 ? -6.113 -48.844 -27.531 1 94.75 204 ALA A CA 1
ATOM 1622 C C . ALA A 1 204 ? -6.129 -48.625 -26.016 1 94.75 204 ALA A C 1
ATOM 1624 O O . ALA A 1 204 ? -7.18 -48.719 -25.375 1 94.75 204 ALA A O 1
ATOM 1625 N N . LEU A 1 205 ? -5 -48.375 -25.531 1 94.56 205 LEU A N 1
ATOM 1626 C CA . LEU A 1 205 ? -4.902 -48.094 -24.094 1 94.56 205 LEU A CA 1
ATOM 1627 C C . LEU A 1 205 ? -5.691 -46.844 -23.75 1 94.56 205 LEU A C 1
ATOM 1629 O O . LEU A 1 205 ? -6.371 -46.781 -22.719 1 94.56 205 LEU A O 1
ATOM 1633 N N . GLU A 1 206 ? -5.605 -45.781 -24.562 1 96.31 206 GLU A N 1
ATOM 1634 C CA . GLU A 1 206 ? -6.363 -44.562 -24.359 1 96.31 206 GLU A CA 1
ATOM 1635 C C . GLU A 1 206 ? -7.855 -44.844 -24.234 1 96.31 206 GLU A C 1
ATOM 1637 O O . GLU A 1 206 ? -8.516 -44.344 -23.328 1 96.31 206 GLU A O 1
ATOM 1642 N N . ARG A 1 207 ? -8.297 -45.656 -25.156 1 94 207 ARG A N 1
ATOM 1643 C CA . ARG A 1 207 ? -9.719 -45.969 -25.172 1 94 207 ARG A CA 1
ATOM 1644 C C . ARG A 1 207 ? -10.117 -46.75 -23.922 1 94 207 ARG A C 1
ATOM 1646 O O . ARG A 1 207 ? -11.172 -46.5 -23.328 1 94 207 ARG A O 1
ATOM 1653 N N . SER A 1 208 ? -9.297 -47.656 -23.594 1 92.94 208 SER A N 1
ATOM 1654 C CA . SER A 1 208 ? -9.578 -48.469 -22.422 1 92.94 208 SER A CA 1
ATOM 1655 C C . SER A 1 208 ? -9.641 -47.625 -21.156 1 92.94 208 SER A C 1
ATOM 1657 O O . SER A 1 208 ? -10.555 -47.781 -20.344 1 92.94 208 SER A O 1
ATOM 1659 N N . ILE A 1 209 ? -8.703 -46.781 -21 1 93.94 209 ILE A N 1
ATOM 1660 C CA . ILE A 1 209 ? -8.641 -45.938 -19.797 1 93.94 209 ILE A CA 1
ATOM 1661 C C . ILE A 1 209 ? -9.805 -44.938 -19.812 1 93.94 209 ILE A C 1
ATOM 1663 O O . ILE A 1 209 ? -10.414 -44.688 -18.766 1 93.94 209 ILE A O 1
ATOM 1667 N N . ALA A 1 210 ? -10.086 -44.344 -20.953 1 94.06 210 ALA A N 1
ATOM 1668 C CA . ALA A 1 210 ? -11.203 -43.406 -21.062 1 94.06 210 ALA A CA 1
ATOM 1669 C C . ALA A 1 210 ? -12.508 -44.062 -20.594 1 94.06 210 ALA A C 1
ATOM 1671 O O . ALA A 1 210 ? -13.359 -43.375 -20.016 1 94.06 210 ALA A O 1
ATOM 1672 N N . ALA A 1 211 ? -12.609 -45.281 -20.812 1 91.44 211 ALA A N 1
ATOM 1673 C CA . ALA A 1 211 ? -13.812 -46 -20.438 1 91.44 211 ALA A CA 1
ATOM 1674 C C . ALA A 1 211 ? -13.953 -46.094 -18.922 1 91.44 211 ALA A C 1
ATOM 1676 O O . ALA A 1 211 ? -15.055 -46.281 -18.406 1 91.44 211 ALA A O 1
ATOM 1677 N N . SER A 1 212 ? -12.867 -46 -18.234 1 89.81 212 SER A N 1
ATOM 1678 C CA . SER A 1 212 ? -12.867 -46.125 -16.766 1 89.81 212 SER A CA 1
ATOM 1679 C C . SER A 1 212 ? -13.18 -44.781 -16.109 1 89.81 212 SER A C 1
ATOM 1681 O O . SER A 1 212 ? -13.242 -44.688 -14.891 1 89.81 212 SER A O 1
ATOM 1683 N N . PHE A 1 213 ? -13.383 -43.719 -16.938 1 90.75 213 PHE A N 1
ATOM 1684 C CA . PHE A 1 213 ? -13.625 -42.375 -16.422 1 90.75 213 PHE A CA 1
ATOM 1685 C C . PHE A 1 213 ? -14.945 -41.812 -16.953 1 90.75 213 PHE A C 1
ATOM 1687 O O . PHE A 1 213 ? -15.484 -42.344 -17.938 1 90.75 213 PHE A O 1
ATOM 1694 N N . PRO A 1 214 ? -15.5 -40.844 -16.203 1 88.12 214 PRO A N 1
ATOM 1695 C CA . PRO A 1 214 ? -16.719 -40.219 -16.719 1 88.12 214 PRO A CA 1
ATOM 1696 C C . PRO A 1 214 ? -16.516 -39.625 -18.109 1 88.12 214 PRO A C 1
ATOM 1698 O O . PRO A 1 214 ? -15.383 -39.344 -18.516 1 88.12 214 PRO A O 1
ATOM 1701 N N . SER A 1 215 ? -17.609 -39.406 -18.781 1 87.69 215 SER A N 1
ATOM 1702 C CA . SER A 1 215 ? -17.578 -38.844 -20.125 1 87.69 215 SER A CA 1
ATOM 1703 C C . SER A 1 215 ? -16.922 -37.469 -20.156 1 87.69 215 SER A C 1
ATOM 1705 O O . SER A 1 215 ? -17.125 -36.688 -19.25 1 87.69 215 SER A O 1
ATOM 1707 N N . GLY A 1 216 ? -16.125 -37.25 -21.156 1 87.31 216 GLY A N 1
ATOM 1708 C CA . GLY A 1 216 ? -15.484 -35.969 -21.312 1 87.31 216 GLY A CA 1
ATOM 1709 C C . GLY A 1 216 ? -14.047 -35.938 -20.828 1 87.31 216 GLY A C 1
ATOM 1710 O O . GLY A 1 216 ? -13.336 -34.969 -21.031 1 87.31 216 GLY A O 1
ATOM 1711 N N . THR A 1 217 ? -13.672 -37 -20.141 1 92.19 217 THR A N 1
ATOM 1712 C CA . THR A 1 217 ? -12.289 -37.094 -19.688 1 92.19 217 THR A CA 1
ATOM 1713 C C . THR A 1 217 ? -11.328 -37.188 -20.859 1 92.19 217 THR A C 1
ATOM 1715 O O . THR A 1 217 ? -11.523 -38.031 -21.75 1 92.19 217 THR A O 1
ATOM 1718 N N . LYS A 1 218 ? -10.406 -36.344 -20.859 1 94.75 218 LYS A N 1
ATOM 1719 C CA . LYS A 1 218 ? -9.375 -36.406 -21.891 1 94.75 218 LYS A CA 1
ATOM 1720 C C . LYS A 1 218 ? -8.25 -37.344 -21.5 1 94.75 218 LYS A C 1
ATOM 1722 O O . LYS A 1 218 ? -7.637 -37.188 -20.438 1 94.75 218 LYS A O 1
ATOM 1727 N N . VAL A 1 219 ? -8 -38.406 -22.297 1 96.44 219 VAL A N 1
ATOM 1728 C CA . VAL A 1 219 ? -6.926 -39.375 -22.047 1 96.44 219 VAL A CA 1
ATOM 1729 C C . VAL A 1 219 ? -5.93 -39.344 -23.203 1 96.44 219 VAL A C 1
ATOM 1731 O O . VAL A 1 219 ? -6.316 -39.5 -24.359 1 96.44 219 VAL A O 1
ATOM 1734 N N . ASP A 1 220 ? -4.703 -39.125 -22.875 1 97.19 220 ASP A N 1
ATOM 1735 C CA . ASP A 1 220 ? -3.65 -39.094 -23.891 1 97.19 220 ASP A CA 1
ATOM 1736 C C . ASP A 1 220 ? -2.488 -40 -23.5 1 97.19 220 ASP A C 1
ATOM 1738 O O . ASP A 1 220 ? -2.002 -39.938 -22.375 1 97.19 220 ASP A O 1
ATOM 1742 N N . VAL A 1 221 ? -2.121 -40.844 -24.391 1 97.44 221 VAL A N 1
ATOM 1743 C CA . VAL A 1 221 ? -0.931 -41.688 -24.219 1 97.44 221 VAL A CA 1
ATOM 1744 C C . VAL A 1 221 ? 0.171 -41.219 -25.156 1 97.44 221 VAL A C 1
ATOM 1746 O O . VAL A 1 221 ? -0.019 -41.156 -26.375 1 97.44 221 VAL A O 1
ATOM 1749 N N . HIS A 1 222 ? 1.29 -40.875 -24.625 1 97.31 222 HIS A N 1
ATOM 1750 C CA . HIS A 1 222 ? 2.41 -40.344 -25.391 1 97.31 222 HIS A CA 1
ATOM 1751 C C . HIS A 1 222 ? 3.582 -41.344 -25.391 1 97.31 222 HIS A C 1
ATOM 1753 O O . HIS A 1 222 ? 4.148 -41.625 -24.328 1 97.31 222 HIS A O 1
ATOM 1759 N N . LEU A 1 223 ? 3.846 -41.875 -26.547 1 97.5 223 LEU A N 1
ATOM 1760 C CA . LEU A 1 223 ? 5.09 -42.625 -26.734 1 97.5 223 LEU A CA 1
ATOM 1761 C C . LEU A 1 223 ? 6.238 -41.688 -27.078 1 97.5 223 LEU A C 1
ATOM 1763 O O . LEU A 1 223 ? 6.273 -41.125 -28.188 1 97.5 223 LEU A O 1
ATOM 1767 N N . CYS A 1 224 ? 7.184 -41.531 -26.156 1 97.69 224 CYS A N 1
ATOM 1768 C CA . CYS A 1 224 ? 8.195 -40.5 -26.328 1 97.69 224 CYS A CA 1
ATOM 1769 C C . CYS A 1 224 ? 9.547 -41.094 -26.672 1 97.69 224 CYS A C 1
ATOM 1771 O O . CYS A 1 224 ? 10.172 -41.75 -25.844 1 97.69 224 CYS A O 1
ATOM 1773 N N . ASP A 1 225 ? 9.977 -40.844 -27.875 1 95.88 225 ASP A N 1
ATOM 1774 C CA . ASP A 1 225 ? 11.336 -41.188 -28.281 1 95.88 225 ASP A CA 1
ATOM 1775 C C . ASP A 1 225 ? 12.305 -40.031 -27.922 1 95.88 225 ASP A C 1
ATOM 1777 O O . ASP A 1 225 ? 11.93 -39.094 -27.219 1 95.88 225 ASP A O 1
ATOM 1781 N N . VAL A 1 226 ? 13.492 -40.188 -28.375 1 93.31 226 VAL A N 1
ATOM 1782 C CA . VAL A 1 226 ? 14.523 -39.219 -27.984 1 93.31 226 VAL A CA 1
ATOM 1783 C C . VAL A 1 226 ? 14.148 -37.844 -28.5 1 93.31 226 VAL A C 1
ATOM 1785 O O . VAL A 1 226 ? 14.375 -36.844 -27.812 1 93.31 226 VAL A O 1
ATOM 1788 N N . ASN A 1 227 ? 13.531 -37.719 -29.672 1 92.88 227 ASN A N 1
ATOM 1789 C CA . ASN A 1 227 ? 13.164 -36.438 -30.234 1 92.88 227 ASN A CA 1
ATOM 1790 C C . ASN A 1 227 ? 12 -35.781 -29.469 1 92.88 227 ASN A C 1
ATOM 1792 O O . ASN A 1 227 ? 12.008 -34.594 -29.203 1 92.88 227 ASN A O 1
ATOM 1796 N N . GLU A 1 228 ? 11.062 -36.625 -29.172 1 95.06 228 GLU A N 1
ATOM 1797 C CA . GLU A 1 228 ? 9.922 -36.125 -28.422 1 95.06 228 GLU A CA 1
ATOM 1798 C C . GLU A 1 228 ? 10.328 -35.688 -27.016 1 95.06 228 GLU A C 1
ATOM 1800 O O . GLU A 1 228 ? 9.844 -34.656 -26.516 1 95.06 228 GLU A O 1
ATOM 1805 N N . ILE A 1 229 ? 11.203 -36.406 -26.375 1 95.62 229 ILE A N 1
ATOM 1806 C CA . ILE A 1 229 ? 11.695 -36.031 -25.047 1 95.62 229 ILE A CA 1
ATOM 1807 C C . ILE A 1 229 ? 12.43 -34.719 -25.109 1 95.62 229 ILE A C 1
ATOM 1809 O O . ILE A 1 229 ? 12.219 -33.844 -24.281 1 95.62 229 ILE A O 1
ATOM 1813 N N . GLU A 1 230 ? 13.227 -34.531 -26.109 1 90.06 230 GLU A N 1
ATOM 1814 C CA . GLU A 1 230 ? 13.961 -33.281 -26.281 1 90.06 230 GLU A CA 1
ATOM 1815 C C . GLU A 1 230 ? 13.016 -32.125 -26.547 1 90.06 230 GLU A C 1
ATOM 1817 O O . GLU A 1 230 ? 13.227 -31.016 -26.047 1 90.06 230 GLU A O 1
ATOM 1822 N N . ARG A 1 231 ? 12.102 -32.438 -27.344 1 91.25 231 ARG A N 1
ATOM 1823 C CA . ARG A 1 231 ? 11.102 -31.406 -27.609 1 91.25 231 ARG A CA 1
ATOM 1824 C C . ARG A 1 231 ? 10.406 -30.953 -26.328 1 91.25 231 ARG A C 1
ATOM 1826 O O . ARG A 1 231 ? 10.266 -29.766 -26.078 1 91.25 231 ARG A O 1
ATOM 1833 N N . MET A 1 232 ? 10 -31.922 -25.562 1 92.88 232 MET A N 1
ATOM 1834 C CA . MET A 1 232 ? 9.328 -31.641 -24.297 1 92.88 232 MET A CA 1
ATOM 1835 C C . MET A 1 232 ? 10.25 -30.875 -23.344 1 92.88 232 MET A C 1
ATOM 1837 O O . MET A 1 232 ? 9.812 -29.969 -22.641 1 92.88 232 MET A O 1
ATOM 1841 N N . ARG A 1 233 ? 11.445 -31.266 -23.328 1 88.38 233 ARG A N 1
ATOM 1842 C CA . ARG A 1 233 ? 12.43 -30.625 -22.453 1 88.38 233 ARG A CA 1
ATOM 1843 C C . ARG A 1 233 ? 12.648 -29.172 -22.859 1 88.38 233 ARG A C 1
ATOM 1845 O O . ARG A 1 233 ? 12.867 -28.312 -22.016 1 88.38 233 ARG A O 1
ATOM 1852 N N . ASN A 1 234 ? 12.555 -28.891 -24.141 1 84.5 234 ASN A N 1
ATOM 1853 C CA . ASN A 1 234 ? 12.852 -27.562 -24.672 1 84.5 234 ASN A CA 1
ATOM 1854 C C . ASN A 1 234 ? 11.609 -26.672 -24.672 1 84.5 234 ASN A C 1
ATOM 1856 O O . ASN A 1 234 ? 11.711 -25.453 -24.828 1 84.5 234 ASN A O 1
ATOM 1860 N N . GLU A 1 235 ? 10.516 -27.375 -24.5 1 80.75 235 GLU A N 1
ATOM 1861 C CA . GLU A 1 235 ? 9.281 -26.594 -24.547 1 80.75 235 GLU A CA 1
ATOM 1862 C C . GLU A 1 235 ? 9.211 -25.609 -23.391 1 80.75 235 GLU A C 1
ATOM 1864 O O . GLU A 1 235 ? 9.523 -25.953 -22.25 1 80.75 235 GLU A O 1
ATOM 1869 N N . GLN A 1 236 ? 9.047 -24.297 -23.781 1 73.88 236 GLN A N 1
ATOM 1870 C CA . GLN A 1 236 ? 8.883 -23.281 -22.75 1 73.88 236 GLN A CA 1
ATOM 1871 C C . GLN A 1 236 ? 7.465 -23.281 -22.203 1 73.88 236 GLN A C 1
ATOM 1873 O O . GLN A 1 236 ? 6.496 -23.172 -22.953 1 73.88 236 GLN A O 1
ATOM 1878 N N . VAL A 1 237 ? 7.375 -23.688 -20.922 1 76.81 237 VAL A N 1
ATOM 1879 C CA . VAL A 1 237 ? 6.078 -23.641 -20.266 1 76.81 237 VAL A CA 1
ATOM 1880 C C . VAL A 1 237 ? 5.812 -22.25 -19.719 1 76.81 237 VAL A C 1
ATOM 1882 O O . VAL A 1 237 ? 6.566 -21.75 -18.891 1 76.81 237 VAL A O 1
ATOM 1885 N N . GLU A 1 238 ? 4.906 -21.562 -20.453 1 83 238 GLU A N 1
ATOM 1886 C CA . GLU A 1 238 ? 4.535 -20.203 -20.047 1 83 238 GLU A CA 1
ATOM 1887 C C . GLU A 1 238 ? 3.041 -20.109 -19.75 1 83 238 GLU A C 1
ATOM 1889 O O . GLU A 1 238 ? 2.223 -20.734 -20.422 1 83 238 GLU A O 1
ATOM 1894 N N . PHE A 1 239 ? 2.781 -19.547 -18.672 1 85.38 239 PHE A N 1
ATOM 1895 C CA . PHE A 1 239 ? 1.406 -19.156 -18.375 1 85.38 239 PHE A CA 1
ATOM 1896 C C . PHE A 1 239 ? 1.134 -17.734 -18.828 1 85.38 239 PHE A C 1
ATOM 1898 O O . PHE A 1 239 ? 1.893 -16.812 -18.484 1 85.38 239 PHE A O 1
ATOM 1905 N N . LYS A 1 240 ? 0.125 -17.656 -19.641 1 91 240 LYS A N 1
ATOM 1906 C CA . LYS A 1 240 ? -0.191 -16.312 -20.156 1 91 240 LYS A CA 1
ATOM 1907 C C . LYS A 1 240 ? -1.501 -15.805 -19.562 1 91 240 LYS A C 1
ATOM 1909 O O . LYS A 1 240 ? -2.432 -16.578 -19.328 1 91 240 LYS A O 1
ATOM 1914 N N . GLY A 1 241 ? -1.522 -14.539 -19.219 1 93.81 241 GLY A N 1
ATOM 1915 C CA . GLY A 1 241 ? -2.723 -13.852 -18.781 1 93.81 241 GLY A CA 1
ATOM 1916 C C . GLY A 1 241 ? -2.967 -12.547 -19.516 1 93.81 241 GLY A C 1
ATOM 1917 O O . GLY A 1 241 ? -2.021 -11.812 -19.812 1 93.81 241 GLY A O 1
ATOM 1918 N N . SER A 1 242 ? -4.215 -12.328 -19.797 1 96.19 242 SER A N 1
ATOM 1919 C CA . SER A 1 242 ? -4.602 -11.078 -20.453 1 96.19 242 SER A CA 1
ATOM 1920 C C . SER A 1 242 ? -5.18 -10.094 -19.438 1 96.19 242 SER A C 1
ATOM 1922 O O . SER A 1 242 ? -6.203 -10.359 -18.812 1 96.19 242 SER A O 1
ATOM 1924 N N . LEU A 1 243 ? -4.559 -8.945 -19.328 1 97.75 243 LEU A N 1
ATOM 1925 C CA . LEU A 1 243 ? -4.992 -7.902 -18.391 1 97.75 243 LEU A CA 1
ATOM 1926 C C . LEU A 1 243 ? -5.453 -6.66 -19.156 1 97.75 243 LEU A C 1
ATOM 1928 O O . LEU A 1 243 ? -4.695 -6.09 -19.938 1 97.75 243 LEU A O 1
ATOM 1932 N N . LYS A 1 244 ? -6.668 -6.266 -18.891 1 97.88 244 LYS A N 1
ATOM 1933 C CA . LYS A 1 244 ? -7.211 -5.078 -19.547 1 97.88 244 LYS A CA 1
ATOM 1934 C C . LYS A 1 244 ? -7.262 -3.898 -18.578 1 97.88 244 LYS A C 1
ATOM 1936 O O . LYS A 1 244 ? -7.891 -3.984 -17.516 1 97.88 244 LYS A O 1
ATOM 1941 N N . PHE A 1 245 ? -6.621 -2.775 -18.922 1 98 245 PHE A N 1
ATOM 1942 C CA . PHE A 1 245 ? -6.711 -1.541 -18.156 1 98 245 PHE A CA 1
ATOM 1943 C C . PHE A 1 245 ? -7.949 -0.745 -18.547 1 98 245 PHE A C 1
ATOM 1945 O O . PHE A 1 245 ? -8.32 -0.708 -19.734 1 98 245 PHE A O 1
ATOM 1952 N N . ALA A 1 246 ? -8.539 -0.103 -17.594 1 96.88 246 ALA A N 1
ATOM 1953 C CA . ALA A 1 246 ? -9.719 0.711 -17.844 1 96.88 246 ALA A CA 1
ATOM 1954 C C . ALA A 1 246 ? -9.367 1.979 -18.609 1 96.88 246 ALA A C 1
ATOM 1956 O O . ALA A 1 246 ? -10.172 2.484 -19.391 1 96.88 246 ALA A O 1
ATOM 1957 N N . LEU A 1 247 ? -8.25 2.584 -18.297 1 95.81 247 LEU A N 1
ATOM 1958 C CA . LEU A 1 247 ? -7.641 3.729 -18.969 1 95.81 247 LEU A CA 1
ATOM 1959 C C . LEU A 1 247 ? -6.215 3.41 -19.406 1 95.81 247 LEU A C 1
ATOM 1961 O O . LEU A 1 247 ? -5.609 2.459 -18.906 1 95.81 247 LEU A O 1
ATOM 1965 N N . SER A 1 248 ? -5.719 4.191 -20.375 1 95.5 248 SER A N 1
ATOM 1966 C CA . SER A 1 248 ? -4.332 3.975 -20.781 1 95.5 248 SER A CA 1
ATOM 1967 C C . SER A 1 248 ? -3.385 4.082 -19.594 1 95.5 248 SER A C 1
ATOM 1969 O O . SER A 1 248 ? -3.355 5.105 -18.906 1 95.5 248 SER A O 1
ATOM 1971 N N . PRO A 1 249 ? -2.654 3.078 -19.312 1 96.88 249 PRO A N 1
ATOM 1972 C CA . PRO A 1 249 ? -1.772 3.104 -18.156 1 96.88 249 PRO A CA 1
ATOM 1973 C C . PRO A 1 249 ? -0.542 3.982 -18.359 1 96.88 249 PRO A C 1
ATOM 1975 O O . PRO A 1 249 ? -0.192 4.301 -19.5 1 96.88 249 PRO A O 1
ATOM 1978 N N . ASN A 1 250 ? 0.056 4.496 -17.25 1 96 250 ASN A N 1
ATOM 1979 C CA . ASN A 1 250 ? 1.366 5.137 -17.281 1 96 250 ASN A CA 1
ATOM 1980 C C . ASN A 1 250 ? 2.49 4.109 -17.391 1 96 250 ASN A C 1
ATOM 1982 O O . ASN A 1 250 ? 2.646 3.26 -16.516 1 96 250 ASN A O 1
ATOM 1986 N N . GLY A 1 251 ? 3.234 4.156 -18.516 1 94.5 251 GLY A N 1
ATOM 1987 C CA . GLY A 1 251 ? 4.348 3.242 -18.719 1 94.5 251 GLY A CA 1
ATOM 1988 C C . GLY A 1 251 ? 5.699 3.922 -18.641 1 94.5 251 GLY A C 1
ATOM 1989 O O . GLY A 1 251 ? 5.883 5.02 -19.188 1 94.5 251 GLY A O 1
ATOM 1990 N N . LEU A 1 252 ? 6.594 3.348 -17.875 1 94.19 252 LEU A N 1
ATOM 1991 C CA . LEU A 1 252 ? 7.961 3.848 -17.797 1 94.19 252 LEU A CA 1
ATOM 1992 C C . LEU A 1 252 ? 8.969 2.705 -17.922 1 94.19 252 LEU A C 1
ATOM 1994 O O . LEU A 1 252 ? 8.758 1.63 -17.344 1 94.19 252 LEU A O 1
ATOM 1998 N N . ALA A 1 253 ? 9.984 3.018 -18.562 1 92.19 253 ALA A N 1
ATOM 1999 C CA . ALA A 1 253 ? 11.078 2.055 -18.688 1 92.19 253 ALA A CA 1
ATOM 2000 C C . ALA A 1 253 ? 12.164 2.33 -17.656 1 92.19 253 ALA A C 1
ATOM 2002 O O . ALA A 1 253 ? 12.32 3.463 -17.203 1 92.19 253 ALA A O 1
ATOM 2003 N N . HIS A 1 254 ? 12.867 1.39 -17.219 1 90.94 254 HIS A N 1
ATOM 2004 C CA . HIS A 1 254 ? 14.062 1.444 -16.391 1 90.94 254 HIS A CA 1
ATOM 2005 C C . HIS A 1 254 ? 15.078 0.385 -16.812 1 90.94 254 HIS A C 1
ATOM 2007 O O . HIS A 1 254 ? 14.875 -0.806 -16.562 1 90.94 254 HIS A O 1
ATOM 2013 N N . GLY A 1 255 ? 16.125 0.828 -17.359 1 85.25 255 GLY A N 1
ATOM 2014 C CA . GLY A 1 255 ? 17.016 -0.153 -17.969 1 85.25 255 GLY A CA 1
ATOM 2015 C C . GLY A 1 255 ? 16.328 -0.996 -19.031 1 85.25 255 GLY A C 1
ATOM 2016 O O . GLY A 1 255 ? 15.742 -0.46 -19.969 1 85.25 255 GLY A O 1
ATOM 2017 N N . ARG A 1 256 ? 16.438 -2.314 -18.891 1 85.5 256 ARG A N 1
ATOM 2018 C CA . ARG A 1 256 ? 15.82 -3.24 -19.844 1 85.5 256 ARG A CA 1
ATOM 2019 C C . ARG A 1 256 ? 14.414 -3.629 -19.422 1 85.5 256 ARG A C 1
ATOM 2021 O O . ARG A 1 256 ? 13.719 -4.359 -20.125 1 85.5 256 ARG A O 1
ATOM 2028 N N . SER A 1 257 ? 13.984 -3.107 -18.297 1 91.88 257 SER A N 1
ATOM 2029 C CA . SER A 1 257 ? 12.688 -3.465 -17.75 1 91.88 257 SER A CA 1
ATOM 2030 C C . SER A 1 257 ? 11.664 -2.359 -17.984 1 91.88 257 SER A C 1
ATOM 2032 O O . SER A 1 257 ? 12.023 -1.23 -18.312 1 91.88 257 SER A O 1
ATOM 2034 N N . GLN A 1 258 ? 10.453 -2.773 -18.016 1 94.81 258 GLN A N 1
ATOM 2035 C CA . GLN A 1 258 ? 9.352 -1.832 -18.172 1 94.81 258 GLN A CA 1
ATOM 2036 C C . GLN A 1 258 ? 8.258 -2.088 -17.141 1 94.81 258 GLN A C 1
ATOM 2038 O O . GLN A 1 258 ? 8.07 -3.223 -16.703 1 94.81 258 GLN A O 1
ATOM 2043 N N . ALA A 1 259 ? 7.605 -1.048 -16.781 1 97.38 259 ALA A N 1
ATOM 2044 C CA . ALA A 1 259 ? 6.504 -1.173 -15.836 1 97.38 259 ALA A CA 1
ATOM 2045 C C . ALA A 1 259 ? 5.336 -0.274 -16.234 1 97.38 259 ALA A C 1
ATOM 2047 O O . ALA A 1 259 ? 5.52 0.715 -16.938 1 97.38 259 ALA A O 1
ATOM 2048 N N . TRP A 1 260 ? 4.164 -0.671 -15.844 1 97.75 260 TRP A N 1
ATOM 2049 C CA . TRP A 1 260 ? 2.938 0.064 -16.141 1 97.75 260 TRP A CA 1
ATOM 2050 C C . TRP A 1 260 ? 2.102 0.259 -14.875 1 97.75 260 TRP A C 1
ATOM 2052 O O . TRP A 1 260 ? 2.012 -0.642 -14.039 1 97.75 260 TRP A O 1
ATOM 2062 N N . LEU A 1 261 ? 1.579 1.46 -14.758 1 97.81 261 LEU A N 1
ATOM 2063 C CA . LEU A 1 261 ? 0.662 1.825 -13.68 1 97.81 261 LEU A CA 1
ATOM 2064 C C . LEU A 1 261 ? -0.697 2.23 -14.242 1 97.81 261 LEU A C 1
ATOM 2066 O O . LEU A 1 261 ? -0.778 3.082 -15.125 1 97.81 261 LEU A O 1
ATOM 2070 N N . GLY A 1 262 ? -1.767 1.572 -13.688 1 97.81 262 GLY A N 1
ATOM 2071 C CA . GLY A 1 262 ? -3.08 1.959 -14.172 1 97.81 262 GLY A CA 1
ATOM 2072 C C . GLY A 1 262 ? -4.215 1.414 -13.328 1 97.81 262 GLY A C 1
ATOM 2073 O O . GLY A 1 262 ? -3.988 0.876 -12.242 1 97.81 262 GLY A O 1
ATOM 2074 N N . LEU A 1 263 ? -5.41 1.725 -13.859 1 98.06 263 LEU A N 1
ATOM 2075 C CA . LEU A 1 263 ? -6.641 1.259 -13.234 1 98.06 263 LEU A CA 1
ATOM 2076 C C . LEU A 1 263 ? -7.242 0.096 -14.016 1 98.06 263 LEU A C 1
ATOM 2078 O O . LEU A 1 263 ? -7.25 0.108 -15.242 1 98.06 263 LEU A O 1
ATOM 2082 N N . VAL A 1 264 ? -7.66 -0.952 -13.273 1 98.31 264 VAL A N 1
ATOM 2083 C CA . VAL A 1 264 ? -8.328 -2.115 -13.852 1 98.31 264 VAL A CA 1
ATOM 2084 C C . VAL A 1 264 ? -9.688 -2.312 -13.18 1 98.31 264 VAL A C 1
ATOM 2086 O O . VAL A 1 264 ? -9.797 -2.283 -11.953 1 98.31 264 VAL A O 1
ATOM 2089 N N . THR A 1 265 ? -10.711 -2.482 -13.945 1 98.12 265 THR A N 1
ATOM 2090 C CA . THR A 1 265 ? -12.008 -2.736 -13.328 1 98.12 265 THR A CA 1
ATOM 2091 C C . THR A 1 265 ? -11.992 -4.066 -12.578 1 98.12 265 THR A C 1
ATOM 2093 O O . THR A 1 265 ? -11.25 -4.98 -12.938 1 98.12 265 THR A O 1
ATOM 2096 N N . ILE A 1 266 ? -12.781 -4.16 -11.562 1 97.75 266 ILE A N 1
ATOM 2097 C CA . ILE A 1 266 ? -12.883 -5.395 -10.789 1 97.75 266 ILE A CA 1
ATOM 2098 C C . ILE A 1 266 ? -13.328 -6.535 -11.703 1 97.75 266 ILE A C 1
ATOM 2100 O O . ILE A 1 266 ? -12.828 -7.656 -11.594 1 97.75 266 ILE A O 1
ATOM 2104 N N . GLY A 1 267 ? -14.211 -6.246 -12.617 1 97.5 267 GLY A N 1
ATOM 2105 C CA . GLY A 1 267 ? -14.641 -7.246 -13.586 1 97.5 267 GLY A CA 1
ATOM 2106 C C . GLY A 1 267 ? -13.508 -7.766 -14.453 1 97.5 267 GLY A C 1
ATOM 2107 O O . GLY A 1 267 ? -13.352 -8.977 -14.617 1 97.5 267 GLY A O 1
ATOM 2108 N N . ASP A 1 268 ? -12.758 -6.863 -14.992 1 97.5 268 ASP A N 1
ATOM 2109 C CA . ASP A 1 268 ? -11.648 -7.258 -15.852 1 97.5 268 ASP A CA 1
ATOM 2110 C C . ASP A 1 268 ? -10.562 -7.98 -15.047 1 97.5 268 ASP A C 1
ATOM 2112 O O . ASP A 1 268 ? -9.914 -8.891 -15.562 1 97.5 268 ASP A O 1
ATOM 2116 N N . PHE A 1 269 ? -10.391 -7.516 -13.867 1 98.19 269 PHE A N 1
ATOM 2117 C CA . PHE A 1 269 ? -9.422 -8.172 -13 1 98.19 269 PHE A CA 1
ATOM 2118 C C . PHE A 1 269 ? -9.852 -9.609 -12.703 1 98.19 269 PHE A C 1
ATOM 2120 O O . PHE A 1 269 ? -9.016 -10.516 -12.672 1 98.19 269 PHE A O 1
ATOM 2127 N N . LEU A 1 270 ? -11.133 -9.797 -12.484 1 96.94 270 LEU A N 1
ATOM 2128 C CA . LEU A 1 270 ? -11.68 -11.133 -12.273 1 96.94 270 LEU A CA 1
ATOM 2129 C C . LEU A 1 270 ? -11.445 -12.016 -13.492 1 96.94 270 LEU A C 1
ATOM 2131 O O . LEU A 1 270 ? -11.102 -13.195 -13.352 1 96.94 270 LEU A O 1
ATOM 2135 N N . LYS A 1 271 ? -11.641 -11.469 -14.656 1 96.19 271 LYS A N 1
ATOM 2136 C CA . LYS A 1 271 ? -11.367 -12.211 -15.883 1 96.19 271 LYS A CA 1
ATOM 2137 C C . LYS A 1 271 ? -9.898 -12.625 -15.961 1 96.19 271 LYS A C 1
ATOM 2139 O O . LYS A 1 271 ? -9.586 -13.734 -16.406 1 96.19 271 LYS A O 1
ATOM 2144 N N . PHE A 1 272 ? -9.062 -11.727 -15.57 1 96.69 272 PHE A N 1
ATOM 2145 C CA . PHE A 1 272 ? -7.633 -12 -15.531 1 96.69 272 PHE A CA 1
ATOM 2146 C C . PHE A 1 272 ? -7.32 -13.125 -14.555 1 96.69 272 PHE A C 1
ATOM 2148 O O . PHE A 1 272 ? -6.512 -14.008 -14.852 1 96.69 272 PHE A O 1
ATOM 2155 N N . LEU A 1 273 ? -7.996 -13.156 -13.414 1 94.19 273 LEU A N 1
ATOM 2156 C CA . LEU A 1 273 ? -7.719 -14.086 -12.32 1 94.19 273 LEU A CA 1
ATOM 2157 C C . LEU A 1 273 ? -8.328 -15.453 -12.609 1 94.19 273 LEU A C 1
ATOM 2159 O O . LEU A 1 273 ? -8.055 -16.422 -11.891 1 94.19 273 LEU A O 1
ATOM 2163 N N . SER A 1 274 ? -9.094 -15.531 -13.609 1 91.56 274 SER A N 1
ATOM 2164 C CA . SER A 1 274 ? -9.898 -16.734 -13.766 1 91.56 274 SER A CA 1
ATOM 2165 C C . SER A 1 274 ? -9.625 -17.422 -15.109 1 91.56 274 SER A C 1
ATOM 2167 O O . SER A 1 274 ? -9.375 -16.75 -16.109 1 91.56 274 SER A O 1
ATOM 2169 N N . ARG A 1 275 ? -9.57 -18.719 -15.062 1 86.44 275 ARG A N 1
ATOM 2170 C CA . ARG A 1 275 ? -9.609 -19.484 -16.297 1 86.44 275 ARG A CA 1
ATOM 2171 C C . ARG A 1 275 ? -11.047 -19.703 -16.766 1 86.44 275 ARG A C 1
ATOM 2173 O O . ARG A 1 275 ? -11.961 -19.016 -16.328 1 86.44 275 ARG A O 1
ATOM 2180 N N . ASP A 1 276 ? -11.188 -20.641 -17.656 1 77.81 276 ASP A N 1
ATOM 2181 C CA . ASP A 1 276 ? -12.516 -20.984 -18.172 1 77.81 276 ASP A CA 1
ATOM 2182 C C . ASP A 1 276 ? -13.484 -21.297 -17.047 1 77.81 276 ASP A C 1
ATOM 2184 O O . ASP A 1 276 ? -13.094 -21.906 -16.047 1 77.81 276 ASP A O 1
ATOM 2188 N N . LYS A 1 277 ? -14.641 -20.766 -17.078 1 74.38 277 LYS A N 1
ATOM 2189 C CA . LYS A 1 277 ? -15.781 -20.984 -16.203 1 74.38 277 LYS A CA 1
ATOM 2190 C C . LYS A 1 277 ? -15.516 -20.422 -14.805 1 74.38 277 LYS A C 1
ATOM 2192 O O . LYS A 1 277 ? -16.016 -20.938 -13.812 1 74.38 277 LYS A O 1
ATOM 2197 N N . GLY A 1 278 ? -14.508 -19.609 -14.625 1 83.12 278 GLY A N 1
ATOM 2198 C CA . GLY A 1 278 ? -14.391 -18.797 -13.414 1 83.12 278 GLY A CA 1
ATOM 2199 C C . GLY A 1 278 ? -13.477 -19.422 -12.375 1 83.12 278 GLY A C 1
ATOM 2200 O O . GLY A 1 278 ? -13.477 -19.016 -11.211 1 83.12 278 GLY A O 1
ATOM 2201 N N . VAL A 1 279 ? -12.734 -20.453 -12.742 1 85.94 279 VAL A N 1
ATOM 2202 C CA . VAL A 1 279 ? -11.836 -21.078 -11.789 1 85.94 279 VAL A CA 1
ATOM 2203 C C . VAL A 1 279 ? -10.602 -20.188 -11.578 1 85.94 279 VAL A C 1
ATOM 2205 O O . VAL A 1 279 ? -10.023 -19.703 -12.547 1 85.94 279 VAL A O 1
ATOM 2208 N N . LEU A 1 280 ? -10.273 -20.016 -10.359 1 87.62 280 LEU A N 1
ATOM 2209 C CA . LEU A 1 280 ? -9.141 -19.156 -10.016 1 87.62 280 LEU A CA 1
ATOM 2210 C C . LEU A 1 280 ? -7.848 -19.703 -10.602 1 87.62 280 LEU A C 1
ATOM 2212 O O . LEU A 1 280 ? -7.594 -20.906 -10.539 1 87.62 280 LEU A O 1
ATOM 2216 N N . ARG A 1 281 ? -7.078 -18.844 -11.148 1 88.06 281 ARG A N 1
ATOM 2217 C CA . ARG A 1 281 ? -5.762 -19.219 -11.648 1 88.06 281 ARG A CA 1
ATOM 2218 C C . ARG A 1 281 ? -4.723 -19.203 -10.523 1 88.06 281 ARG A C 1
ATOM 2220 O O . ARG A 1 281 ? -4.031 -18.203 -10.336 1 88.06 281 ARG A O 1
ATOM 2227 N N . ASP A 1 282 ? -4.527 -20.281 -9.945 1 81 282 ASP A N 1
ATOM 2228 C CA . ASP A 1 282 ? -3.643 -20.406 -8.797 1 81 282 ASP A CA 1
ATOM 2229 C C . ASP A 1 282 ? -2.189 -20.141 -9.18 1 81 282 ASP A C 1
ATOM 2231 O O . ASP A 1 282 ? -1.382 -19.734 -8.344 1 81 282 ASP A O 1
ATOM 2235 N N . GLU A 1 283 ? -1.873 -20.359 -10.414 1 81.94 283 GLU A N 1
ATOM 2236 C CA . GLU A 1 283 ? -0.494 -20.203 -10.867 1 81.94 283 GLU A CA 1
ATOM 2237 C C . GLU A 1 283 ? -0.048 -18.75 -10.812 1 81.94 283 GLU A C 1
ATOM 2239 O O . GLU A 1 283 ? 1.146 -18.453 -10.898 1 81.94 283 GLU A O 1
ATOM 2244 N N . PHE A 1 284 ? -1.018 -17.812 -10.617 1 87.19 284 PHE A N 1
ATOM 2245 C CA . PHE A 1 284 ? -0.676 -16.391 -10.547 1 87.19 284 PHE A CA 1
ATOM 2246 C C . PHE A 1 284 ? -0.285 -16 -9.133 1 87.19 284 PHE A C 1
ATOM 2248 O O . PHE A 1 284 ? 0.221 -14.898 -8.906 1 87.19 284 PHE A O 1
ATOM 2255 N N . PHE A 1 285 ? -0.439 -16.875 -8.266 1 78.31 285 PHE A N 1
ATOM 2256 C CA . PHE A 1 285 ? -0.176 -16.562 -6.863 1 78.31 285 PHE A CA 1
ATOM 2257 C C . PHE A 1 285 ? 1.078 -17.266 -6.375 1 78.31 285 PHE A C 1
ATOM 2259 O O . PHE A 1 285 ? 1.321 -18.422 -6.73 1 78.31 285 PHE A O 1
ATOM 2266 N N . VAL A 1 286 ? 1.98 -16.531 -5.711 1 59.25 286 VAL A N 1
ATOM 2267 C CA . VAL A 1 286 ? 3.252 -17.078 -5.246 1 59.25 286 VAL A CA 1
ATOM 2268 C C . VAL A 1 286 ? 3.002 -18.109 -4.148 1 59.25 286 VAL A C 1
ATOM 2270 O O . VAL A 1 286 ? 3.82 -19 -3.934 1 59.25 286 VAL A O 1
ATOM 2273 N N . SER A 1 287 ? 2.059 -17.812 -3.334 1 51.84 287 SER A N 1
ATOM 2274 C CA . SER A 1 287 ? 1.714 -18.766 -2.283 1 51.84 287 SER A CA 1
ATOM 2275 C C . SER A 1 287 ? 0.256 -19.188 -2.385 1 51.84 287 SER A C 1
ATOM 2277 O O . SER A 1 287 ? -0.551 -18.531 -3.039 1 51.84 287 SER A O 1
ATOM 2279 N N . ASN A 1 288 ? 0.124 -20.5 -1.877 1 43.44 288 ASN A N 1
ATOM 2280 C CA . ASN A 1 288 ? -1.256 -20.969 -1.909 1 43.44 288 ASN A CA 1
ATOM 2281 C C . ASN A 1 288 ? -2.193 -20.016 -1.176 1 43.44 288 ASN A C 1
ATOM 2283 O O . ASN A 1 288 ? -2.023 -19.766 0.019 1 43.44 288 ASN A O 1
ATOM 2287 N N . ILE A 1 289 ? -2.922 -19.203 -1.86 1 47.97 289 ILE A N 1
ATOM 2288 C CA . ILE A 1 289 ? -3.838 -18.156 -1.408 1 47.97 289 ILE A CA 1
ATOM 2289 C C . ILE A 1 289 ? -4.77 -18.719 -0.339 1 47.97 289 ILE A C 1
ATOM 2291 O O . ILE A 1 289 ? -5.266 -17.984 0.514 1 47.97 289 ILE A O 1
ATOM 2295 N N . ARG A 1 290 ? -5.031 -20.031 -0.512 1 44.47 290 ARG A N 1
ATOM 2296 C CA . ARG A 1 290 ? -5.969 -20.625 0.431 1 44.47 290 ARG A CA 1
ATOM 2297 C C . ARG A 1 290 ? -5.477 -20.484 1.865 1 44.47 290 ARG A C 1
ATOM 2299 O O . ARG A 1 290 ? -6.266 -20.547 2.811 1 44.47 290 ARG A O 1
ATOM 2306 N N . ASP A 1 291 ? -4.203 -20.219 1.947 1 45.22 291 ASP A N 1
ATOM 2307 C CA . ASP A 1 291 ? -3.588 -20.062 3.264 1 45.22 291 ASP A CA 1
ATOM 2308 C C . ASP A 1 291 ? -3.82 -18.656 3.818 1 45.22 291 ASP A C 1
ATOM 2310 O O . ASP A 1 291 ? -3.545 -18.406 4.992 1 45.22 291 ASP A O 1
ATOM 2314 N N . PHE A 1 292 ? -4.262 -17.781 3.021 1 44.75 292 PHE A N 1
ATOM 2315 C CA . PHE A 1 292 ? -4.398 -16.391 3.471 1 44.75 292 PHE A CA 1
ATOM 2316 C C . PHE A 1 292 ? -5.629 -16.234 4.352 1 44.75 292 PHE A C 1
ATOM 2318 O O . PHE A 1 292 ? -5.84 -15.172 4.945 1 44.75 292 PHE A O 1
ATOM 2325 N N . ALA A 1 293 ? -6.484 -17.281 4.539 1 42.5 293 ALA A N 1
ATOM 2326 C CA . ALA A 1 293 ? -7.777 -17.156 5.203 1 42.5 293 ALA A CA 1
ATOM 2327 C C . ALA A 1 293 ? -7.609 -16.734 6.656 1 42.5 293 ALA A C 1
ATOM 2329 O O . ALA A 1 293 ? -8.492 -16.078 7.223 1 42.5 293 ALA A O 1
ATOM 2330 N N . GLY A 1 294 ? -6.574 -17.062 7.32 1 39.31 294 GLY A N 1
ATOM 2331 C CA . GLY A 1 294 ? -6.746 -17.078 8.766 1 39.31 294 GLY A CA 1
ATOM 2332 C C . GLY A 1 294 ? -6.41 -15.742 9.414 1 39.31 294 GLY A C 1
ATOM 2333 O O . GLY A 1 294 ? -7.066 -15.328 10.367 1 39.31 294 GLY A O 1
ATOM 2334 N N . THR A 1 295 ? -5.277 -15.164 9.25 1 41.66 295 THR A N 1
ATOM 2335 C CA . THR A 1 295 ? -4.777 -14.195 10.211 1 41.66 295 THR A CA 1
ATOM 2336 C C . THR A 1 295 ? -5.309 -12.797 9.906 1 41.66 295 THR A C 1
ATOM 2338 O O . THR A 1 295 ? -5.172 -11.875 10.719 1 41.66 295 THR A O 1
ATOM 2341 N N . THR A 1 296 ? -5.938 -12.617 8.773 1 54.62 296 THR A N 1
ATOM 2342 C CA . THR A 1 296 ? -6.234 -11.227 8.461 1 54.62 296 THR A CA 1
ATOM 2343 C C . THR A 1 296 ? -7.727 -11.031 8.219 1 54.62 296 THR A C 1
ATOM 2345 O O . THR A 1 296 ? -8.125 -10.414 7.227 1 54.62 296 THR A O 1
ATOM 2348 N N . ALA A 1 297 ? -8.422 -11.594 9.195 1 58.72 297 ALA A N 1
ATOM 2349 C CA . ALA A 1 297 ? -9.875 -11.648 9.055 1 58.72 297 ALA A CA 1
ATOM 2350 C C . ALA A 1 297 ? -10.469 -10.25 8.977 1 58.72 297 ALA A C 1
ATOM 2352 O O . ALA A 1 297 ? -11.398 -10.008 8.203 1 58.72 297 ALA A O 1
ATOM 2353 N N . THR A 1 298 ? -9.852 -9.391 9.672 1 64 298 THR A N 1
ATOM 2354 C CA . THR A 1 298 ? -10.422 -8.055 9.727 1 64 298 THR A CA 1
ATOM 2355 C C . THR A 1 298 ? -10.242 -7.328 8.391 1 64 298 THR A C 1
ATOM 2357 O O . THR A 1 298 ? -11.172 -6.699 7.891 1 64 298 THR A O 1
ATOM 2360 N N . VAL A 1 299 ? -9.133 -7.469 7.875 1 72.06 299 VAL A N 1
ATOM 2361 C CA . VAL A 1 299 ? -8.859 -6.824 6.594 1 72.06 299 VAL A CA 1
ATOM 2362 C C . VAL A 1 299 ? -9.719 -7.461 5.504 1 72.06 299 VAL A C 1
ATOM 2364 O O . VAL A 1 299 ? -10.32 -6.754 4.688 1 72.06 299 VAL A O 1
ATOM 2367 N N . ASN A 1 300 ? -9.867 -8.766 5.535 1 78.75 300 ASN A N 1
ATOM 2368 C CA . ASN A 1 300 ? -10.695 -9.461 4.555 1 78.75 300 ASN A CA 1
ATOM 2369 C C . ASN A 1 300 ? -12.156 -9.023 4.645 1 78.75 300 ASN A C 1
ATOM 2371 O O . ASN A 1 300 ? -12.812 -8.828 3.623 1 78.75 300 ASN A O 1
ATOM 2375 N N . ALA A 1 301 ? -12.5 -8.875 5.879 1 79.5 301 ALA A N 1
ATOM 2376 C CA . ALA A 1 301 ? -13.883 -8.461 6.086 1 79.5 301 ALA A CA 1
ATOM 2377 C C . ALA A 1 301 ? -14.125 -7.055 5.543 1 79.5 301 ALA A C 1
ATOM 2379 O O . ALA A 1 301 ? -15.164 -6.781 4.941 1 79.5 301 ALA A O 1
ATOM 2380 N N . ALA A 1 302 ? -13.211 -6.242 5.766 1 80 302 ALA A N 1
ATOM 2381 C CA . ALA A 1 302 ? -13.336 -4.867 5.289 1 80 302 ALA A CA 1
ATOM 2382 C C . ALA A 1 302 ? -13.391 -4.82 3.764 1 80 302 ALA A C 1
ATOM 2384 O O . ALA A 1 302 ? -14.211 -4.098 3.188 1 80 302 ALA A O 1
ATOM 2385 N N . ILE A 1 303 ? -12.547 -5.59 3.168 1 87.62 303 ILE A N 1
ATOM 2386 C CA . ILE A 1 303 ? -12.539 -5.637 1.709 1 87.62 303 ILE A CA 1
ATOM 2387 C C . ILE A 1 303 ? -13.867 -6.207 1.204 1 87.62 303 ILE A C 1
ATOM 2389 O O . ILE A 1 303 ? -14.484 -5.648 0.299 1 87.62 303 ILE A O 1
ATOM 2393 N N . LYS A 1 304 ? -14.266 -7.246 1.816 1 89.94 304 LYS A N 1
ATOM 2394 C CA . LYS A 1 304 ? -15.516 -7.883 1.427 1 89.94 304 LYS A CA 1
ATOM 2395 C C . LYS A 1 304 ? -16.688 -6.922 1.569 1 89.94 304 LYS A C 1
ATOM 2397 O O . LYS A 1 304 ? -17.516 -6.805 0.661 1 89.94 304 LYS A O 1
ATOM 2402 N N . ASN A 1 305 ? -16.734 -6.266 2.633 1 87.38 305 ASN A N 1
ATOM 2403 C CA . ASN A 1 305 ? -17.797 -5.297 2.875 1 87.38 305 ASN A CA 1
ATOM 2404 C C . ASN A 1 305 ? -17.812 -4.203 1.813 1 87.38 305 ASN A C 1
ATOM 2406 O O . ASN A 1 305 ? -18.875 -3.762 1.382 1 87.38 305 ASN A O 1
ATOM 2410 N N . SER A 1 306 ? -16.656 -3.793 1.467 1 90.56 306 SER A N 1
ATOM 2411 C CA . SER A 1 306 ? -16.547 -2.732 0.468 1 90.56 306 SER A CA 1
ATOM 2412 C C . SER A 1 306 ? -17 -3.223 -0.903 1 90.56 306 SER A C 1
ATOM 2414 O O . SER A 1 306 ? -17.359 -2.42 -1.768 1 90.56 306 SER A O 1
ATOM 2416 N N . LEU A 1 307 ? -17.016 -4.496 -1.131 1 94.38 307 LEU A N 1
ATOM 2417 C CA . LEU A 1 307 ? -17.422 -5.074 -2.408 1 94.38 307 LEU A CA 1
ATOM 2418 C C . LEU A 1 307 ? -18.906 -5.391 -2.416 1 94.38 307 LEU A C 1
ATOM 2420 O O . LEU A 1 307 ? -19.531 -5.418 -3.477 1 94.38 307 LEU A O 1
ATOM 2424 N N . GLU A 1 308 ? -19.453 -5.629 -1.271 1 94.75 308 GLU A N 1
ATOM 2425 C CA . GLU A 1 308 ? -20.828 -6.105 -1.164 1 94.75 308 GLU A CA 1
ATOM 2426 C C . GLU A 1 308 ? -21.797 -4.941 -1.034 1 94.75 308 GLU A C 1
ATOM 2428 O O . GLU A 1 308 ? -23 -5.113 -1.233 1 94.75 308 GLU A O 1
ATOM 2433 N N . LYS A 1 309 ? -21.281 -3.822 -0.63 1 91.38 309 LYS A N 1
ATOM 2434 C CA . LYS A 1 309 ? -22.141 -2.662 -0.41 1 91.38 309 LYS A CA 1
ATOM 2435 C C . LYS A 1 309 ? -21.672 -1.47 -1.242 1 91.38 309 LYS A C 1
ATOM 2437 O O . LYS A 1 309 ? -20.484 -1.169 -1.295 1 91.38 309 LYS A O 1
ATOM 2442 N N . ASP A 1 310 ? -22.672 -0.905 -1.864 1 88.81 310 ASP A N 1
ATOM 2443 C CA . ASP A 1 310 ? -22.359 0.349 -2.541 1 88.81 310 ASP A CA 1
ATOM 2444 C C . ASP A 1 310 ? -22.094 1.463 -1.532 1 88.81 310 ASP A C 1
ATOM 2446 O O . ASP A 1 310 ? -22.672 1.481 -0.447 1 88.81 310 ASP A O 1
ATOM 2450 N N . SER A 1 311 ? -21.125 2.258 -1.801 1 85.38 311 SER A N 1
ATOM 2451 C CA . SER A 1 311 ? -20.781 3.367 -0.917 1 85.38 311 SER A CA 1
ATOM 2452 C C . SER A 1 311 ? -20.406 4.609 -1.714 1 85.38 311 SER A C 1
ATOM 2454 O O . SER A 1 311 ? -20.312 4.566 -2.943 1 85.38 311 SER A O 1
ATOM 2456 N N . ALA A 1 312 ? -20.234 5.695 -0.992 1 87.38 312 ALA A N 1
ATOM 2457 C CA . ALA A 1 312 ? -19.859 6.965 -1.611 1 87.38 312 ALA A CA 1
ATOM 2458 C C . ALA A 1 312 ? -18.375 6.977 -1.984 1 87.38 312 ALA A C 1
ATOM 2460 O O . ALA A 1 312 ? -17.922 7.875 -2.695 1 87.38 312 ALA A O 1
ATOM 2461 N N . THR A 1 313 ? -17.734 5.953 -1.608 1 89.56 313 THR A N 1
ATOM 2462 C CA . THR A 1 313 ? -16.312 5.84 -1.964 1 89.56 313 THR A CA 1
ATOM 2463 C C . THR A 1 313 ? -16.141 4.883 -3.137 1 89.56 313 THR A C 1
ATOM 2465 O O . THR A 1 313 ? -16.922 3.945 -3.311 1 89.56 313 THR A O 1
ATOM 2468 N N . SER A 1 314 ? -15.164 5.207 -3.963 1 92.44 314 SER A N 1
ATOM 2469 C CA . SER A 1 314 ? -14.766 4.238 -4.977 1 92.44 314 SER A CA 1
ATOM 2470 C C . SER A 1 314 ? -13.859 3.16 -4.387 1 92.44 314 SER A C 1
ATOM 2472 O O . SER A 1 314 ? -13.133 3.41 -3.422 1 92.44 314 SER A O 1
ATOM 2474 N N . PHE A 1 315 ? -13.898 2.023 -4.988 1 94.12 315 PHE A N 1
ATOM 2475 C CA . PHE A 1 315 ? -13.148 0.892 -4.453 1 94.12 315 PHE A CA 1
ATOM 2476 C C . PHE A 1 315 ? -11.656 1.194 -4.434 1 94.12 315 PHE A C 1
ATOM 2478 O O . PHE A 1 315 ? -10.977 0.931 -3.438 1 94.12 315 PHE A O 1
ATOM 2485 N N . TRP A 1 316 ? -11.094 1.828 -5.516 1 93.75 316 TRP A N 1
ATOM 2486 C CA . TRP A 1 316 ? -9.648 2.012 -5.645 1 93.75 316 TRP A CA 1
ATOM 2487 C C . TRP A 1 316 ? -9.164 3.143 -4.75 1 93.75 316 TRP A C 1
ATOM 2489 O O . TRP A 1 316 ? -7.957 3.324 -4.57 1 93.75 316 TRP A O 1
ATOM 2499 N N . TRP A 1 317 ? -10.109 3.852 -4.066 1 92.56 317 TRP A N 1
ATOM 2500 C CA . TRP A 1 317 ? -9.727 4.859 -3.08 1 92.56 317 TRP A CA 1
ATOM 2501 C C . TRP A 1 317 ? -9.336 4.207 -1.76 1 92.56 317 TRP A C 1
ATOM 2503 O O . TRP A 1 317 ? -8.594 4.793 -0.967 1 92.56 317 TRP A O 1
ATOM 2513 N N . MET A 1 318 ? -9.828 2.994 -1.589 1 87.69 318 MET A N 1
ATOM 2514 C CA . MET A 1 318 ? -9.75 2.396 -0.259 1 87.69 318 MET A CA 1
ATOM 2515 C C . MET A 1 318 ? -8.789 1.213 -0.244 1 87.69 318 MET A C 1
ATOM 2517 O O . MET A 1 318 ? -8.664 0.526 0.771 1 87.69 318 MET A O 1
ATOM 2521 N N . ASN A 1 319 ? -8.172 0.98 -1.329 1 84.88 319 ASN A N 1
ATOM 2522 C CA . ASN A 1 319 ? -7.301 -0.182 -1.448 1 84.88 319 ASN A CA 1
ATOM 2523 C C . ASN A 1 319 ? -5.957 0.189 -2.072 1 84.88 319 ASN A C 1
ATOM 2525 O O . ASN A 1 319 ? -5.902 1.007 -2.992 1 84.88 319 ASN A O 1
ATOM 2529 N N . ASN A 1 320 ? -4.887 -0.473 -1.594 1 82.69 320 ASN A N 1
ATOM 2530 C CA . ASN A 1 320 ? -3.551 -0.121 -2.061 1 82.69 320 ASN A CA 1
ATOM 2531 C C . ASN A 1 320 ? -3.262 -0.716 -3.436 1 82.69 320 ASN A C 1
ATOM 2533 O O . ASN A 1 320 ? -2.23 -0.418 -4.039 1 82.69 320 ASN A O 1
ATOM 2537 N N . GLY A 1 321 ? -4.125 -1.519 -3.852 1 91 321 GLY A N 1
ATOM 2538 C CA . GLY A 1 321 ? -3.973 -2.047 -5.199 1 91 321 GLY A CA 1
ATOM 2539 C C . GLY A 1 321 ? -3.191 -3.346 -5.246 1 91 321 GLY A C 1
ATOM 2540 O O . GLY A 1 321 ? -3.047 -4.027 -4.227 1 91 321 GLY A O 1
ATOM 2541 N N . VAL A 1 322 ? -2.803 -3.732 -6.473 1 92.5 322 VAL A N 1
ATOM 2542 C CA . VAL A 1 322 ? -2.131 -5 -6.738 1 92.5 322 VAL A CA 1
ATOM 2543 C C . VAL A 1 322 ? -0.871 -4.754 -7.562 1 92.5 322 VAL A C 1
ATOM 2545 O O . VAL A 1 322 ? -0.868 -3.916 -8.469 1 92.5 322 VAL A O 1
ATOM 2548 N N . THR A 1 323 ? 0.173 -5.461 -7.219 1 92.75 323 THR A N 1
ATOM 2549 C CA . THR A 1 323 ? 1.392 -5.453 -8.023 1 92.75 323 THR A CA 1
ATOM 2550 C C . THR A 1 323 ? 1.624 -6.816 -8.664 1 92.75 323 THR A C 1
ATOM 2552 O O . THR A 1 323 ? 1.597 -7.844 -7.984 1 92.75 323 THR A O 1
ATOM 2555 N N . ILE A 1 324 ? 1.839 -6.812 -9.938 1 95.56 324 ILE A N 1
ATOM 2556 C CA . ILE A 1 324 ? 2.053 -8.039 -10.703 1 95.56 324 ILE A CA 1
ATOM 2557 C C . ILE A 1 324 ? 3.441 -8.008 -11.336 1 95.56 324 ILE A C 1
ATOM 2559 O O . ILE A 1 324 ? 3.781 -7.07 -12.055 1 95.56 324 ILE A O 1
ATOM 2563 N N . LEU A 1 325 ? 4.215 -9.008 -11.039 1 92.06 325 LEU A N 1
ATOM 2564 C CA . LEU A 1 325 ? 5.465 -9.227 -11.758 1 92.06 325 LEU A CA 1
ATOM 2565 C C . LEU A 1 325 ? 5.254 -10.188 -12.93 1 92.06 325 LEU A C 1
ATOM 2567 O O . LEU A 1 325 ? 4.516 -11.164 -12.805 1 92.06 325 LEU A O 1
ATOM 2571 N N . ALA A 1 326 ? 5.852 -9.891 -14.047 1 94.81 326 ALA A N 1
ATOM 2572 C CA . ALA A 1 326 ? 5.785 -10.766 -15.219 1 94.81 326 ALA A CA 1
ATOM 2573 C C . ALA A 1 326 ? 7.145 -10.867 -15.906 1 94.81 326 ALA A C 1
ATOM 2575 O O . ALA A 1 326 ? 7.973 -9.961 -15.797 1 94.81 326 ALA A O 1
ATOM 2576 N N . ASP A 1 327 ? 7.355 -11.984 -16.562 1 90.19 327 ASP A N 1
ATOM 2577 C CA . ASP A 1 327 ? 8.57 -12.102 -17.359 1 90.19 327 ASP A CA 1
ATOM 2578 C C . ASP A 1 327 ? 8.539 -11.117 -18.531 1 90.19 327 ASP A C 1
ATOM 2580 O O . ASP A 1 327 ? 9.57 -10.539 -18.891 1 90.19 327 ASP A O 1
ATOM 2584 N N . GLU A 1 328 ? 7.367 -11.031 -19.125 1 92.75 328 GLU A N 1
ATOM 2585 C CA . GLU A 1 328 ? 7.125 -10.125 -20.234 1 92.75 328 GLU A CA 1
ATOM 2586 C C . GLU A 1 328 ? 5.711 -9.555 -20.188 1 92.75 328 GLU A C 1
ATOM 2588 O O . GLU A 1 328 ? 4.793 -10.195 -19.672 1 92.75 328 GLU A O 1
ATOM 2593 N N . ALA A 1 329 ? 5.602 -8.336 -20.625 1 95.69 329 ALA A N 1
ATOM 2594 C CA . ALA A 1 329 ? 4.309 -7.684 -20.812 1 95.69 329 ALA A CA 1
ATOM 2595 C C . ALA A 1 329 ? 4.219 -7.023 -22.188 1 95.69 329 ALA A C 1
ATOM 2597 O O . ALA A 1 329 ? 5.008 -6.129 -22.5 1 95.69 329 ALA A O 1
ATOM 2598 N N . ARG A 1 330 ? 3.254 -7.504 -22.922 1 93.81 330 ARG A N 1
ATOM 2599 C CA . ARG A 1 330 ? 3.131 -7.008 -24.297 1 93.81 330 ARG A CA 1
ATOM 2600 C C . ARG A 1 330 ? 1.811 -6.27 -24.484 1 93.81 330 ARG A C 1
ATOM 2602 O O . ARG A 1 330 ? 0.737 -6.852 -24.312 1 93.81 330 ARG A O 1
ATOM 2609 N N . PRO A 1 331 ? 1.92 -5 -24.812 1 93.75 331 PRO A N 1
ATOM 2610 C CA . PRO A 1 331 ? 0.676 -4.281 -25.094 1 93.75 331 PRO A CA 1
ATOM 2611 C C . P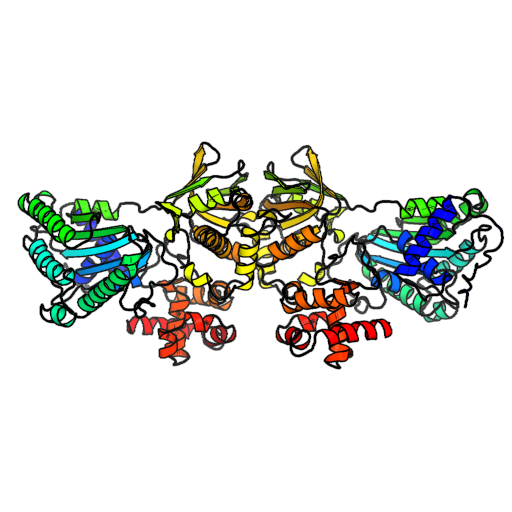RO A 1 331 ? -0.027 -4.797 -26.359 1 93.75 331 PRO A C 1
ATOM 2613 O O . PRO A 1 331 ? 0.633 -5.141 -27.344 1 93.75 331 PRO A O 1
ATOM 2616 N N . GLN A 1 332 ? -1.25 -4.945 -26.188 1 92.62 332 GLN A N 1
ATOM 2617 C CA . GLN A 1 332 ? -2.117 -5.277 -27.312 1 92.62 332 GLN A CA 1
ATOM 2618 C C . GLN A 1 332 ? -3.053 -4.121 -27.656 1 92.62 332 GLN A C 1
ATOM 2620 O O . GLN A 1 332 ? -2.756 -2.967 -27.344 1 92.62 332 GLN A O 1
ATOM 2625 N N . THR A 1 333 ? -4.156 -4.449 -28.344 1 89.44 333 THR A N 1
ATOM 2626 C CA . THR A 1 333 ? -5.156 -3.434 -28.656 1 89.44 333 THR A CA 1
ATOM 2627 C C . THR A 1 333 ? -6.121 -3.244 -27.484 1 89.44 333 THR A C 1
ATOM 2629 O O . THR A 1 333 ? -6.234 -4.113 -26.625 1 89.44 333 THR A O 1
ATOM 2632 N N . ASP A 1 334 ? -6.766 -2.068 -27.328 1 92.5 334 ASP A N 1
ATOM 2633 C CA . ASP A 1 334 ? -7.848 -1.783 -26.391 1 92.5 334 ASP A CA 1
ATOM 2634 C C . ASP A 1 334 ? -7.348 -1.805 -24.953 1 92.5 334 ASP A C 1
ATOM 2636 O O . ASP A 1 334 ? -7.965 -2.422 -24.078 1 92.5 334 ASP A O 1
ATOM 2640 N N . ASN A 1 335 ? -6.141 -1.279 -24.688 1 95.62 335 ASN A N 1
ATOM 2641 C CA . ASN A 1 335 ? -5.559 -1.149 -23.359 1 95.62 335 ASN A CA 1
ATOM 2642 C C . ASN A 1 335 ? -5.395 -2.508 -22.672 1 95.62 335 ASN A C 1
ATOM 2644 O O . ASN A 1 335 ? -5.617 -2.637 -21.469 1 95.62 335 ASN A O 1
ATOM 2648 N N . THR A 1 336 ? -5.109 -3.564 -23.547 1 96.81 336 THR A N 1
ATOM 2649 C CA . THR A 1 336 ? -4.922 -4.914 -23.031 1 96.81 336 THR A CA 1
ATOM 2650 C C . THR A 1 336 ? -3.455 -5.328 -23.109 1 96.81 336 THR A C 1
ATOM 2652 O O . THR A 1 336 ? -2.775 -5.039 -24.094 1 96.81 336 THR A O 1
ATOM 2655 N N . TRP A 1 337 ? -3.014 -5.953 -22.094 1 96.75 337 TRP A N 1
ATOM 2656 C CA . TRP A 1 337 ? -1.652 -6.477 -22.031 1 96.75 337 TRP A CA 1
ATOM 2657 C C . TRP A 1 337 ? -1.659 -7.988 -21.859 1 96.75 337 TRP A C 1
ATOM 2659 O O . TRP A 1 337 ? -2.4 -8.523 -21.031 1 96.75 337 TRP A O 1
ATOM 2669 N N . THR A 1 338 ? -0.884 -8.688 -22.625 1 96.75 338 THR A N 1
ATOM 2670 C CA . THR A 1 338 ? -0.601 -10.094 -22.375 1 96.75 338 THR A CA 1
ATOM 2671 C C . THR A 1 338 ? 0.601 -10.242 -21.438 1 96.75 338 THR A C 1
ATOM 2673 O O . THR A 1 338 ? 1.707 -9.812 -21.781 1 96.75 338 THR A O 1
ATOM 2676 N N . LEU A 1 339 ? 0.363 -10.789 -20.328 1 96.69 339 LEU A N 1
ATOM 2677 C CA . LEU A 1 339 ? 1.422 -11.016 -19.344 1 96.69 339 LEU A CA 1
ATOM 2678 C C . LEU A 1 339 ? 1.905 -12.461 -19.391 1 96.69 339 LEU A C 1
ATOM 2680 O O . LEU A 1 339 ? 1.095 -13.391 -19.438 1 96.69 339 LEU A O 1
ATOM 2684 N N . VAL A 1 340 ? 3.195 -12.617 -19.422 1 92.88 340 VAL A N 1
ATOM 2685 C CA . VAL A 1 340 ? 3.789 -13.945 -19.438 1 92.88 340 VAL A CA 1
ATOM 2686 C C . VAL A 1 340 ? 4.273 -14.297 -18.031 1 92.88 340 VAL A C 1
ATOM 2688 O O . VAL A 1 340 ? 5.102 -13.586 -17.453 1 92.88 340 VAL A O 1
ATOM 2691 N N . ASN A 1 341 ? 3.723 -15.367 -17.484 1 87.31 341 ASN A N 1
ATOM 2692 C CA . ASN A 1 341 ? 4.031 -15.859 -16.156 1 87.31 341 ASN A CA 1
ATOM 2693 C C . ASN A 1 341 ? 3.785 -14.7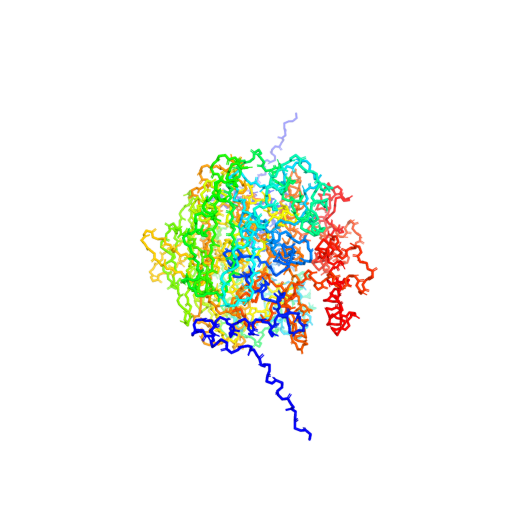89 -15.094 1 87.31 341 ASN A C 1
ATOM 2695 O O . ASN A 1 341 ? 4.668 -14.5 -14.281 1 87.31 341 ASN A O 1
ATOM 2699 N N . PRO A 1 342 ? 2.594 -14.281 -15.125 1 93.75 342 PRO A N 1
ATOM 2700 C CA . PRO A 1 342 ? 2.291 -13.258 -14.117 1 93.75 342 PRO A CA 1
ATOM 2701 C C . PRO A 1 342 ? 2.279 -13.805 -12.695 1 93.75 342 PRO A C 1
ATOM 2703 O O . PRO A 1 342 ? 1.839 -14.938 -12.469 1 93.75 342 PRO A O 1
ATOM 2706 N N . GLN A 1 343 ? 2.77 -12.984 -11.797 1 86.81 343 GLN A N 1
ATOM 2707 C CA . GLN A 1 343 ? 2.762 -13.305 -10.375 1 86.81 343 GLN A CA 1
ATOM 2708 C C . GLN A 1 343 ? 2.303 -12.102 -9.547 1 86.81 343 GLN A C 1
ATOM 2710 O O . GLN A 1 343 ? 2.908 -11.031 -9.609 1 86.81 343 GLN A O 1
ATOM 2715 N N . ILE A 1 344 ? 1.256 -12.336 -8.844 1 89.56 344 ILE A N 1
ATOM 2716 C CA . ILE A 1 344 ? 0.809 -11.305 -7.918 1 89.56 344 ILE A CA 1
ATOM 2717 C C . ILE A 1 344 ? 1.685 -11.312 -6.668 1 89.56 344 ILE A C 1
ATOM 2719 O O . ILE A 1 344 ? 1.699 -12.297 -5.922 1 89.56 344 ILE A O 1
ATOM 2723 N N . VAL A 1 345 ? 2.375 -10.203 -6.441 1 82.12 345 VAL A N 1
ATOM 2724 C CA . VAL A 1 345 ? 3.355 -10.203 -5.359 1 82.12 345 VAL A CA 1
ATOM 2725 C C . VAL A 1 345 ? 2.885 -9.281 -4.234 1 82.12 345 VAL A C 1
ATOM 2727 O O . VAL A 1 345 ? 3.441 -9.297 -3.135 1 82.12 345 VAL A O 1
ATOM 2730 N N . ASN A 1 346 ? 1.973 -8.445 -4.555 1 81.5 346 ASN A N 1
ATOM 2731 C CA . ASN A 1 346 ? 1.238 -7.602 -3.617 1 81.5 346 ASN A CA 1
ATOM 2732 C C . ASN A 1 346 ? -0.249 -7.555 -3.953 1 81.5 346 ASN A C 1
ATOM 2734 O O . ASN A 1 346 ? -0.625 -7.523 -5.125 1 81.5 346 ASN A O 1
ATOM 2738 N N . GLY A 1 347 ? -1.057 -7.594 -2.873 1 85.69 347 GLY A N 1
ATOM 2739 C CA . GLY A 1 347 ? -2.494 -7.566 -3.098 1 85.69 347 GLY A CA 1
ATOM 2740 C C . GLY A 1 347 ? -3.107 -8.945 -3.197 1 85.69 347 GLY A C 1
ATOM 2741 O O . GLY A 1 347 ? -4.129 -9.133 -3.865 1 85.69 347 GLY A O 1
ATOM 2742 N N . LEU A 1 348 ? -2.434 -9.914 -2.59 1 77.75 348 LEU A N 1
ATOM 2743 C CA . LEU A 1 348 ? -2.936 -11.289 -2.605 1 77.75 348 LEU A CA 1
ATOM 2744 C C . LEU A 1 348 ? -4.289 -11.375 -1.909 1 77.75 348 LEU A C 1
ATOM 2746 O O . LEU A 1 348 ? -5.211 -12.023 -2.412 1 77.75 348 LEU A O 1
ATOM 2750 N N . GLN A 1 349 ? -4.387 -10.695 -0.807 1 77.75 349 GLN A N 1
ATOM 2751 C CA . GLN A 1 349 ? -5.637 -10.719 -0.052 1 77.75 349 GLN A CA 1
ATOM 2752 C C . GLN A 1 349 ? -6.762 -10.055 -0.836 1 77.75 349 GLN A C 1
ATOM 2754 O O . GLN A 1 349 ? -7.867 -10.594 -0.924 1 77.75 349 GLN A O 1
ATOM 2759 N N . THR A 1 350 ? -6.426 -8.891 -1.337 1 87.69 350 THR A N 1
ATOM 2760 C CA . THR A 1 350 ? -7.406 -8.18 -2.152 1 87.69 350 THR A CA 1
ATOM 2761 C C . THR A 1 350 ? -7.883 -9.055 -3.309 1 87.69 350 THR A C 1
ATOM 2763 O O . THR A 1 350 ? -9.086 -9.156 -3.561 1 87.69 350 THR A O 1
ATOM 2766 N N . SER A 1 351 ? -6.969 -9.727 -3.975 1 89.94 351 SER A N 1
ATOM 2767 C CA . SER A 1 351 ? -7.289 -10.586 -5.109 1 89.94 351 SER A CA 1
ATOM 2768 C C . SER A 1 351 ? -8.188 -11.75 -4.688 1 89.94 351 SER A C 1
ATOM 2770 O O . SER A 1 351 ? -9.195 -12.031 -5.344 1 89.94 351 SER A O 1
ATOM 2772 N N . ASN A 1 352 ? -7.887 -12.328 -3.631 1 84.19 352 ASN A N 1
ATOM 2773 C CA . ASN A 1 352 ? -8.648 -13.469 -3.148 1 84.19 352 ASN A CA 1
ATOM 2774 C C . ASN A 1 352 ? -10.062 -13.07 -2.732 1 84.19 352 ASN A C 1
ATOM 2776 O O . ASN A 1 352 ? -11.031 -13.766 -3.047 1 84.19 352 ASN A O 1
ATOM 2780 N N . VAL A 1 353 ? -10.148 -12 -1.962 1 88 353 VAL A N 1
ATOM 2781 C CA . VAL A 1 353 ? -11.453 -11.562 -1.473 1 88 353 VAL A CA 1
ATOM 2782 C C . VAL A 1 353 ? -12.344 -11.164 -2.65 1 88 353 VAL A C 1
ATOM 2784 O O . VAL A 1 353 ? -13.539 -11.445 -2.654 1 88 353 VAL A O 1
ATOM 2787 N N . ILE A 1 354 ? -11.758 -10.523 -3.582 1 93.44 354 ILE A N 1
ATOM 2788 C CA . ILE A 1 354 ? -12.508 -10.18 -4.785 1 93.44 354 ILE A CA 1
ATOM 2789 C C . ILE A 1 354 ? -13.062 -11.445 -5.426 1 93.44 354 ILE A C 1
ATOM 2791 O O . ILE A 1 354 ? -14.25 -11.516 -5.758 1 93.44 354 ILE A O 1
ATOM 2795 N N . TYR A 1 355 ? -12.227 -12.43 -5.586 1 91.5 355 TYR A N 1
ATOM 2796 C CA . TYR A 1 355 ? -12.625 -13.68 -6.211 1 91.5 355 TYR A CA 1
ATOM 2797 C C . TYR A 1 355 ? -13.711 -14.375 -5.395 1 91.5 355 TYR A C 1
ATOM 2799 O O . TYR A 1 355 ? -14.734 -14.789 -5.941 1 91.5 355 TYR A O 1
ATOM 2807 N N . GLU A 1 356 ? -13.531 -14.453 -4.125 1 88.44 356 GLU A N 1
ATOM 2808 C CA . GLU A 1 356 ? -14.469 -15.141 -3.248 1 88.44 356 GLU A CA 1
ATOM 2809 C C . GLU A 1 356 ? -15.828 -14.43 -3.232 1 88.44 356 GLU A C 1
ATOM 2811 O O . GLU A 1 356 ? -16.875 -15.086 -3.188 1 88.44 356 GLU A O 1
ATOM 2816 N N . THR A 1 357 ? -15.758 -13.172 -3.17 1 93.5 357 THR A N 1
ATOM 2817 C CA . THR A 1 357 ? -17 -12.406 -3.16 1 93.5 357 THR A CA 1
ATOM 2818 C C . THR A 1 357 ? -17.766 -12.602 -4.465 1 93.5 357 THR A C 1
ATOM 2820 O O . THR A 1 357 ? -19 -12.688 -4.461 1 93.5 357 THR A O 1
ATOM 2823 N N . HIS A 1 358 ? -17.047 -12.648 -5.535 1 93.19 358 HIS A N 1
ATOM 2824 C CA . HIS A 1 358 ? -17.672 -12.906 -6.828 1 93.19 358 HIS A CA 1
ATOM 2825 C C . HIS A 1 358 ? -18.297 -14.305 -6.871 1 93.19 358 HIS A C 1
ATOM 2827 O O . HIS A 1 358 ? -19.422 -14.469 -7.336 1 93.19 358 HIS A O 1
ATOM 2833 N N . LYS A 1 359 ? -17.594 -15.258 -6.402 1 88.12 359 LYS A N 1
ATOM 2834 C CA . LYS A 1 359 ? -18.078 -16.641 -6.387 1 88.12 359 LYS A CA 1
ATOM 2835 C C . LYS A 1 359 ? -19.328 -16.781 -5.535 1 88.12 359 LYS A C 1
ATOM 2837 O O . LYS A 1 359 ? -20.234 -17.547 -5.863 1 88.12 359 LYS A O 1
ATOM 2842 N N . ALA A 1 360 ? -19.328 -16.016 -4.496 1 89.75 360 ALA A N 1
ATOM 2843 C CA . ALA A 1 360 ? -20.469 -16.047 -3.594 1 89.75 360 ALA A CA 1
ATOM 2844 C C . ALA A 1 360 ? -21.625 -15.234 -4.168 1 89.75 360 ALA A C 1
ATOM 2846 O O . ALA A 1 360 ? -22.719 -15.18 -3.574 1 89.75 360 ALA A O 1
ATOM 2847 N N . ASP A 1 361 ? -21.438 -14.609 -5.25 1 92.75 361 ASP A N 1
ATOM 2848 C CA . ASP A 1 361 ? -22.422 -13.766 -5.906 1 92.75 361 ASP A CA 1
ATOM 2849 C C . ASP A 1 361 ? -22.938 -12.68 -4.965 1 92.75 361 ASP A C 1
ATOM 2851 O O . ASP A 1 361 ? -24.141 -12.406 -4.906 1 92.75 361 ASP A O 1
ATOM 2855 N N . SER A 1 362 ? -22.094 -12.164 -4.188 1 94.19 362 SER A N 1
ATOM 2856 C CA . SER A 1 362 ? -22.484 -11.156 -3.209 1 94.19 362 SER A CA 1
ATOM 2857 C C . SER A 1 362 ? -21.953 -9.781 -3.598 1 94.19 362 SER A C 1
ATOM 2859 O O . SER A 1 362 ? -22.297 -8.773 -2.967 1 94.19 362 SER A O 1
ATOM 2861 N N . MET A 1 363 ? -21.25 -9.703 -4.609 1 95.44 363 MET A N 1
ATOM 2862 C CA . MET A 1 363 ? -20.734 -8.438 -5.113 1 95.44 363 MET A CA 1
ATOM 2863 C C . MET A 1 363 ? -21.812 -7.672 -5.875 1 95.44 363 MET A C 1
ATOM 2865 O O . MET A 1 363 ? -22.531 -8.258 -6.688 1 95.44 363 MET A O 1
ATOM 2869 N N . THR A 1 364 ? -21.922 -6.363 -5.641 1 95.25 364 THR A N 1
ATOM 2870 C CA . THR A 1 364 ? -22.922 -5.582 -6.375 1 95.25 364 THR A CA 1
ATOM 2871 C C . THR A 1 364 ? -22.438 -5.301 -7.797 1 95.25 364 THR A C 1
ATOM 2873 O O . THR A 1 364 ? -21.234 -5.27 -8.055 1 95.25 364 THR A O 1
ATOM 2876 N N . LYS A 1 365 ? -23.328 -5.078 -8.688 1 94.56 365 LYS A N 1
ATOM 2877 C CA . LYS A 1 365 ? -23.016 -4.766 -10.078 1 94.56 365 LYS A CA 1
ATOM 2878 C C . LYS A 1 365 ? -22.219 -3.465 -10.18 1 94.56 365 LYS A C 1
ATOM 2880 O O . LYS A 1 365 ? -21.328 -3.34 -11.016 1 94.56 365 LYS A O 1
ATOM 2885 N N . LYS A 1 366 ? -22.547 -2.525 -9.383 1 94.56 366 LYS A N 1
ATOM 2886 C CA . LYS A 1 366 ? -21.859 -1.236 -9.383 1 94.56 366 LYS A CA 1
ATOM 2887 C C . LYS A 1 366 ? -20.406 -1.393 -8.992 1 94.56 366 LYS A C 1
ATOM 2889 O O . LYS A 1 366 ? -19.516 -0.858 -9.664 1 94.56 366 LYS A O 1
ATOM 2894 N N . ARG A 1 367 ? -20.172 -2.139 -7.957 1 94.81 367 ARG A N 1
ATOM 2895 C CA . ARG A 1 367 ? -18.812 -2.334 -7.473 1 94.81 367 ARG A CA 1
ATOM 2896 C C . ARG A 1 367 ? -17.984 -3.111 -8.484 1 94.81 367 ARG A C 1
ATOM 2898 O O . ARG A 1 367 ? -16.781 -2.852 -8.641 1 94.81 367 ARG A O 1
ATOM 2905 N N . LYS A 1 368 ? -18.578 -4.035 -9.18 1 95.88 368 LYS A N 1
ATOM 2906 C CA . LYS A 1 368 ? -17.891 -4.82 -10.195 1 95.88 368 LYS A CA 1
ATOM 2907 C C . LYS A 1 368 ? -17.359 -3.926 -11.312 1 95.88 368 LYS A C 1
ATOM 2909 O O . LYS A 1 368 ? -16.359 -4.238 -11.945 1 95.88 368 LYS A O 1
ATOM 2914 N N . LYS A 1 369 ? -17.984 -2.781 -11.508 1 95.69 369 LYS A N 1
ATOM 2915 C CA . LYS A 1 369 ? -17.609 -1.851 -12.57 1 95.69 369 LYS A CA 1
ATOM 2916 C C . LYS A 1 369 ? -16.547 -0.874 -12.078 1 95.69 369 LYS A C 1
ATOM 2918 O O . LYS A 1 369 ? -15.938 -0.15 -12.875 1 95.69 369 LYS A O 1
ATOM 2923 N N . GLU A 1 370 ? -16.312 -0.834 -10.797 1 95.81 370 GLU A N 1
ATOM 2924 C CA . GLU A 1 370 ? -15.281 0.041 -10.242 1 95.81 370 GLU A CA 1
ATOM 2925 C C . GLU A 1 370 ? -13.891 -0.536 -10.477 1 95.81 370 GLU A C 1
ATOM 2927 O O . GLU A 1 370 ? -13.742 -1.63 -11.023 1 95.81 370 GLU A O 1
ATOM 2932 N N . SER A 1 371 ? -12.906 0.294 -10.133 1 96.62 371 SER A N 1
ATOM 2933 C CA . SER A 1 371 ? -11.555 -0.089 -10.516 1 96.62 371 SER A CA 1
ATOM 2934 C C . SER A 1 371 ? -10.68 -0.334 -9.281 1 96.62 371 SER A C 1
ATOM 2936 O O . SER A 1 371 ? -11.078 0.003 -8.164 1 96.62 371 SER A O 1
ATOM 2938 N N . LEU A 1 372 ? -9.617 -0.971 -9.461 1 96.12 372 LEU A N 1
ATOM 2939 C CA . LEU A 1 372 ? -8.516 -1.036 -8.508 1 96.12 372 LEU A CA 1
ATOM 2940 C C . LEU A 1 372 ? -7.199 -0.648 -9.172 1 96.12 372 LEU A C 1
ATOM 2942 O O . LEU A 1 372 ? -7.074 -0.724 -10.398 1 96.12 372 LEU A O 1
ATOM 2946 N N . VAL A 1 373 ? -6.242 -0.168 -8.375 1 96.69 373 VAL A N 1
ATOM 2947 C CA . VAL A 1 373 ? -4.926 0.219 -8.867 1 96.69 373 VAL A CA 1
ATOM 2948 C C . VAL A 1 373 ? -4.086 -1.027 -9.133 1 96.69 373 VAL A C 1
ATOM 2950 O O . VAL A 1 373 ? -3.988 -1.913 -8.281 1 96.69 373 VAL A O 1
ATOM 2953 N N . VAL A 1 374 ? -3.502 -1.131 -10.352 1 97.81 374 VAL A N 1
ATOM 2954 C CA . VAL A 1 374 ? -2.648 -2.264 -10.688 1 97.81 374 VAL A CA 1
ATOM 2955 C C . VAL A 1 374 ? -1.317 -1.762 -11.242 1 97.81 374 VAL A C 1
ATOM 2957 O O . VAL A 1 374 ? -1.29 -0.883 -12.109 1 97.81 374 VAL A O 1
ATOM 2960 N N . ARG A 1 375 ? -0.324 -2.291 -10.742 1 97.19 375 ARG A N 1
ATOM 2961 C CA . ARG A 1 375 ? 1.033 -2.088 -11.234 1 97.19 375 ARG A CA 1
ATOM 2962 C C . ARG A 1 375 ? 1.581 -3.359 -11.875 1 97.19 375 ARG A C 1
ATOM 2964 O O . ARG A 1 375 ? 1.585 -4.422 -11.25 1 97.19 375 ARG A O 1
ATOM 2971 N N . VAL A 1 376 ? 2.037 -3.254 -13.117 1 98 376 VAL A N 1
ATOM 2972 C CA . VAL A 1 376 ? 2.652 -4.379 -13.812 1 98 376 VAL A CA 1
ATOM 2973 C C . VAL A 1 376 ? 4.129 -4.086 -14.07 1 98 376 VAL A C 1
ATOM 2975 O O . VAL A 1 376 ? 4.473 -3.061 -14.664 1 98 376 VAL A O 1
ATOM 2978 N N . ILE A 1 377 ? 4.977 -4.945 -13.578 1 96.38 377 ILE A N 1
ATOM 2979 C CA . ILE A 1 377 ? 6.414 -4.805 -13.781 1 96.38 377 ILE A CA 1
ATOM 2980 C C . ILE A 1 377 ? 6.941 -6.004 -14.57 1 96.38 377 ILE A C 1
ATOM 2982 O O . ILE A 1 377 ? 6.852 -7.145 -14.109 1 96.38 377 ILE A O 1
ATOM 2986 N N . ALA A 1 378 ? 7.43 -5.742 -15.75 1 96.5 378 ALA A N 1
ATOM 2987 C CA . ALA A 1 378 ? 8.047 -6.777 -16.578 1 96.5 378 ALA A CA 1
ATOM 2988 C C . ALA A 1 378 ? 9.547 -6.887 -16.281 1 96.5 378 ALA A C 1
ATOM 2990 O O . ALA A 1 378 ? 10.328 -6.027 -16.703 1 96.5 378 ALA A O 1
ATOM 2991 N N . GLU A 1 379 ? 9.867 -7.867 -15.516 1 90.62 379 GLU A N 1
ATOM 2992 C CA . GLU A 1 379 ? 11.234 -8.078 -15.055 1 90.62 379 GLU A CA 1
ATOM 2993 C C . GLU A 1 379 ? 11.531 -9.562 -14.883 1 90.62 379 GLU A C 1
ATOM 2995 O O . GLU A 1 379 ? 10.742 -10.305 -14.305 1 90.62 379 GLU A O 1
ATOM 3000 N N . GLN A 1 380 ? 12.734 -9.977 -15.438 1 83.25 380 GLN A N 1
ATOM 3001 C CA . GLN A 1 380 ? 13.07 -11.398 -15.398 1 83.25 380 GLN A CA 1
ATOM 3002 C C . GLN A 1 380 ? 14.195 -11.664 -14.406 1 83.25 380 GLN A C 1
ATOM 3004 O O . GLN A 1 380 ? 14.367 -12.789 -13.938 1 83.25 380 GLN A O 1
ATOM 3009 N N . ASP A 1 381 ? 14.945 -10.594 -14.047 1 81.06 381 ASP A N 1
ATOM 3010 C CA . ASP A 1 381 ? 16.078 -10.781 -13.141 1 81.06 381 ASP A CA 1
ATOM 3011 C C . ASP A 1 381 ? 15.609 -11.156 -11.734 1 81.06 381 ASP A C 1
ATOM 3013 O O . ASP A 1 381 ? 14.859 -10.406 -11.109 1 81.06 381 ASP A O 1
ATOM 3017 N N . PRO A 1 382 ? 16.078 -12.312 -11.219 1 71.69 382 PRO A N 1
ATOM 3018 C CA . PRO A 1 382 ? 15.602 -12.789 -9.922 1 71.69 382 PRO A CA 1
ATOM 3019 C C . PRO A 1 382 ? 15.945 -11.836 -8.773 1 71.69 382 PRO A C 1
ATOM 3021 O O . PRO A 1 382 ? 15.164 -11.695 -7.832 1 71.69 382 PRO A O 1
ATOM 3024 N N . GLN A 1 383 ? 17.078 -11.203 -8.852 1 72.44 383 GLN A N 1
ATOM 3025 C CA . GLN A 1 383 ? 17.484 -10.305 -7.785 1 72.44 383 GLN A CA 1
ATOM 3026 C C . GLN A 1 383 ? 16.609 -9.055 -7.758 1 72.44 383 GLN A C 1
ATOM 3028 O O . GLN A 1 383 ? 16.219 -8.586 -6.688 1 72.44 383 GLN A O 1
ATOM 3033 N N . ILE A 1 384 ? 16.328 -8.594 -8.953 1 82.69 384 ILE A N 1
ATOM 3034 C CA . ILE A 1 384 ? 15.477 -7.418 -9.062 1 82.69 384 ILE A CA 1
ATOM 3035 C C . ILE A 1 384 ? 14.062 -7.762 -8.578 1 82.69 384 ILE A C 1
ATOM 3037 O O . ILE A 1 384 ? 13.461 -7 -7.824 1 82.69 384 ILE A O 1
ATOM 3041 N N . ARG A 1 385 ? 13.594 -8.875 -8.977 1 81.06 385 ARG A N 1
ATOM 3042 C CA . ARG A 1 385 ? 12.273 -9.336 -8.562 1 81.06 385 ARG A CA 1
ATOM 3043 C C . ARG A 1 385 ? 12.18 -9.438 -7.047 1 81.06 385 ARG A C 1
ATOM 3045 O O . ARG A 1 385 ? 11.195 -9 -6.449 1 81.06 385 ARG A O 1
ATOM 3052 N N . GLU A 1 386 ? 13.172 -9.922 -6.461 1 73.56 386 GLU A N 1
ATOM 3053 C CA . GLU A 1 386 ? 13.203 -10.062 -5.008 1 73.56 386 GLU A CA 1
ATOM 3054 C C . GLU A 1 386 ? 13.172 -8.695 -4.324 1 73.56 386 GLU A C 1
ATOM 3056 O O . GLU A 1 386 ? 12.531 -8.531 -3.287 1 73.56 386 GLU A O 1
ATOM 3061 N N . SER A 1 387 ? 13.883 -7.844 -4.863 1 78.31 387 SER A N 1
ATOM 3062 C CA . SER A 1 387 ? 13.898 -6.492 -4.312 1 78.31 387 SER A CA 1
ATOM 3063 C C . SER A 1 387 ? 12.516 -5.852 -4.371 1 78.31 387 SER A C 1
ATOM 3065 O O . SER A 1 387 ? 12.094 -5.191 -3.424 1 78.31 387 SER A O 1
ATOM 3067 N N . ILE A 1 388 ? 11.859 -6.098 -5.453 1 84.69 388 ILE A N 1
ATOM 3068 C CA . ILE A 1 388 ? 10.523 -5.547 -5.645 1 84.69 388 ILE A CA 1
ATOM 3069 C C . ILE A 1 388 ? 9.555 -6.172 -4.637 1 84.69 388 ILE A C 1
ATOM 3071 O O . ILE A 1 388 ? 8.781 -5.465 -3.986 1 84.69 388 ILE A O 1
ATOM 3075 N N . ILE A 1 389 ? 9.648 -7.441 -4.508 1 74.62 389 ILE A N 1
ATOM 3076 C CA . ILE A 1 389 ? 8.773 -8.156 -3.582 1 74.62 389 ILE A CA 1
ATOM 3077 C C . ILE A 1 389 ? 9.016 -7.664 -2.158 1 74.62 389 ILE A C 1
ATOM 3079 O O . ILE A 1 389 ? 8.07 -7.387 -1.421 1 74.62 389 ILE A O 1
ATOM 3083 N N . GLY A 1 390 ? 10.195 -7.469 -1.772 1 70.81 390 GLY A N 1
ATOM 3084 C CA . GLY A 1 390 ? 10.547 -6.969 -0.453 1 70.81 390 GLY A CA 1
ATOM 3085 C C . GLY A 1 390 ? 10.07 -5.551 -0.207 1 70.81 390 GLY A C 1
ATOM 3086 O O . GLY A 1 390 ? 9.57 -5.238 0.876 1 70.81 390 GLY A O 1
ATOM 3087 N N . GLY A 1 391 ? 10.188 -4.73 -1.127 1 74.75 391 GLY A N 1
ATOM 3088 C CA . GLY A 1 391 ? 9.836 -3.324 -1.006 1 74.75 391 GLY A CA 1
ATOM 3089 C C . GLY A 1 391 ? 8.336 -3.086 -0.951 1 74.75 391 GLY A C 1
ATOM 3090 O O . GLY A 1 391 ? 7.879 -2.143 -0.304 1 74.75 391 GLY A O 1
ATOM 3091 N N . THR A 1 392 ? 7.586 -3.842 -1.646 1 74.12 392 THR A N 1
ATOM 3092 C CA . THR A 1 392 ? 6.148 -3.621 -1.744 1 74.12 392 THR A CA 1
ATOM 3093 C C . THR A 1 392 ? 5.418 -4.266 -0.569 1 74.12 392 THR A C 1
ATOM 3095 O O . THR A 1 392 ? 4.234 -4.008 -0.345 1 74.12 392 THR A O 1
ATOM 3098 N N . ASN A 1 393 ? 6.07 -5.152 0.121 1 57.44 393 ASN A N 1
ATOM 3099 C CA . ASN A 1 393 ? 5.43 -5.859 1.225 1 57.44 393 ASN A CA 1
ATOM 3100 C C . ASN A 1 393 ? 5.742 -5.203 2.566 1 57.44 393 ASN A C 1
ATOM 3102 O O . ASN A 1 393 ? 5.156 -5.562 3.588 1 57.44 393 ASN A O 1
ATOM 3106 N N . ASN A 1 394 ? 6.766 -4.336 2.729 1 50.03 394 ASN A N 1
ATOM 3107 C CA . ASN A 1 394 ? 7.223 -3.852 4.027 1 50.03 394 ASN A CA 1
ATOM 3108 C C . ASN A 1 394 ? 6.086 -3.207 4.816 1 50.03 394 ASN A C 1
ATOM 3110 O O . ASN A 1 394 ? 6.18 -3.055 6.035 1 50.03 394 ASN A O 1
ATOM 3114 N N . GLN A 1 395 ? 5.172 -2.57 4.086 1 42.03 395 GLN A N 1
ATOM 3115 C CA . GLN A 1 395 ? 4.227 -1.824 4.914 1 42.03 395 GLN A CA 1
ATOM 3116 C C . GLN A 1 395 ? 3.316 -2.766 5.695 1 42.03 395 GLN A C 1
ATOM 3118 O O . GLN A 1 395 ? 2.727 -2.373 6.703 1 42.03 395 GLN A O 1
ATOM 3123 N N . ALA A 1 396 ? 2.66 -3.762 5.035 1 36.22 396 ALA A N 1
ATOM 3124 C CA . ALA A 1 396 ? 1.576 -4.574 5.582 1 36.22 396 ALA A CA 1
ATOM 3125 C C . ALA A 1 396 ? 2.102 -5.555 6.629 1 36.22 396 ALA A C 1
ATOM 3127 O O . ALA A 1 396 ? 3.262 -5.969 6.574 1 36.22 396 ALA A O 1
ATOM 3128 N N . GLN A 1 397 ? 1.468 -5.477 7.773 1 33.72 397 GLN A N 1
ATOM 3129 C CA . GLN A 1 397 ? 1.432 -6.594 8.711 1 33.72 397 GLN A CA 1
ATOM 3130 C C . GLN A 1 397 ? 1.422 -7.93 7.965 1 33.72 397 GLN A C 1
ATOM 3132 O O . GLN A 1 397 ? 0.376 -8.367 7.484 1 33.72 397 GLN A O 1
ATOM 3137 N N . VAL A 1 398 ? 2.189 -8.109 6.973 1 33.34 398 VAL A N 1
ATOM 3138 C CA . VAL A 1 398 ? 2.154 -9.438 6.355 1 33.34 398 VAL A CA 1
ATOM 3139 C C . VAL A 1 398 ? 1.947 -10.5 7.43 1 33.34 398 VAL A C 1
ATOM 3141 O O . VAL A 1 398 ? 2.369 -10.328 8.578 1 33.34 398 VAL A O 1
ATOM 3144 N N . GLY A 1 399 ? 1.163 -11.375 7.133 1 34.25 399 GLY A N 1
ATOM 3145 C CA . GLY A 1 399 ? 1.11 -12.602 7.898 1 34.25 399 GLY A CA 1
ATOM 3146 C C . GLY A 1 399 ? 2.469 -13.055 8.406 1 34.25 399 GLY A C 1
ATOM 3147 O O . GLY A 1 399 ? 3.502 -12.641 7.875 1 34.25 399 GLY A O 1
ATOM 3148 N N . ALA A 1 400 ? 2.424 -13.57 9.523 1 37.53 400 ALA A N 1
ATOM 3149 C CA . ALA A 1 400 ? 3.533 -13.906 10.414 1 37.53 400 ALA A CA 1
ATOM 3150 C C . ALA A 1 400 ? 4.707 -14.492 9.633 1 37.53 400 ALA A C 1
ATOM 3152 O O . ALA A 1 400 ? 5.852 -14.07 9.812 1 37.53 400 ALA A O 1
ATOM 3153 N N . ILE A 1 401 ? 4.438 -15.469 8.82 1 38.91 401 ILE A N 1
ATOM 3154 C CA . ILE A 1 401 ? 5.598 -16.219 8.336 1 38.91 401 ILE A CA 1
ATOM 3155 C C . ILE A 1 401 ? 6.297 -15.422 7.238 1 38.91 401 ILE A C 1
ATOM 3157 O O . ILE A 1 401 ? 7.527 -15.352 7.195 1 38.91 401 ILE A O 1
ATOM 3161 N N . GLN A 1 402 ? 5.547 -14.758 6.34 1 41.06 402 GLN A N 1
ATOM 3162 C CA . GLN A 1 402 ? 6.137 -13.992 5.242 1 41.06 402 GLN A CA 1
ATOM 3163 C C . GLN A 1 402 ? 6.766 -12.695 5.754 1 41.06 402 GLN A C 1
ATOM 3165 O O . GLN A 1 402 ? 7.711 -12.188 5.156 1 41.06 402 GLN A O 1
ATOM 3170 N N . LEU A 1 403 ? 6.25 -12.164 6.922 1 45.12 403 LEU A N 1
ATOM 3171 C CA . LEU A 1 403 ? 6.824 -11.008 7.613 1 45.12 403 LEU A CA 1
ATOM 3172 C C . LEU A 1 403 ? 8.25 -11.305 8.062 1 45.12 403 LEU A C 1
ATOM 3174 O O . LEU A 1 403 ? 9.109 -10.422 8.023 1 45.12 403 LEU A O 1
ATOM 3178 N N . TYR A 1 404 ? 8.328 -12.625 8.273 1 51.91 404 TYR A N 1
ATOM 3179 C CA . TYR A 1 404 ? 9.648 -12.938 8.82 1 51.91 404 TYR A CA 1
ATOM 3180 C C . TYR A 1 404 ? 10.68 -13.078 7.703 1 51.91 404 TYR A C 1
ATOM 3182 O O . TYR A 1 404 ? 11.883 -13.125 7.965 1 51.91 404 TYR A O 1
ATOM 3190 N N . ALA A 1 405 ? 10.055 -13.117 6.496 1 54.84 405 ALA A N 1
ATOM 3191 C CA . ALA A 1 405 ? 10.992 -13.344 5.398 1 54.84 405 ALA A CA 1
ATOM 3192 C C . ALA A 1 405 ? 11.992 -12.195 5.285 1 54.84 405 ALA A C 1
ATOM 3194 O O . ALA A 1 405 ? 13.117 -12.391 4.832 1 54.84 405 ALA A O 1
ATOM 3195 N N . ASN A 1 406 ? 11.578 -11.023 5.859 1 51.25 406 ASN A N 1
ATOM 3196 C CA . ASN A 1 406 ? 12.461 -9.867 5.75 1 51.25 406 ASN A CA 1
ATOM 3197 C C . ASN A 1 406 ? 13.125 -9.539 7.086 1 51.25 406 ASN A C 1
ATOM 3199 O O . ASN A 1 406 ? 13.828 -8.531 7.207 1 51.25 406 ASN A O 1
ATOM 3203 N N . ASP A 1 407 ? 12.852 -10.328 8.062 1 61.25 407 ASP A N 1
ATOM 3204 C CA . ASP A 1 407 ? 13.531 -10.203 9.352 1 61.25 407 ASP A CA 1
ATOM 3205 C C . ASP A 1 407 ? 15.047 -10.266 9.18 1 61.25 407 ASP A C 1
ATOM 3207 O O . ASP A 1 407 ? 15.555 -11.039 8.367 1 61.25 407 ASP A O 1
ATOM 3211 N N . LYS A 1 408 ? 15.617 -9.414 9.922 1 64.5 408 LYS A N 1
ATOM 3212 C CA . LYS A 1 408 ? 17.078 -9.367 9.859 1 64.5 408 LYS A CA 1
ATOM 3213 C C . LYS A 1 408 ? 17.672 -10.766 10.016 1 64.5 408 LYS A C 1
ATOM 3215 O O . LYS A 1 408 ? 18.609 -11.133 9.297 1 64.5 408 LYS A O 1
ATOM 3220 N N . PHE A 1 409 ? 17.172 -11.531 10.836 1 74.75 409 PHE A N 1
ATOM 3221 C CA . PHE A 1 409 ? 17.672 -12.883 11.07 1 74.75 409 PHE A CA 1
ATOM 3222 C C . PHE A 1 409 ? 17.516 -13.742 9.828 1 74.75 409 PHE A C 1
ATOM 3224 O O . PHE A 1 409 ? 18.422 -14.492 9.461 1 74.75 409 PHE A O 1
ATOM 3231 N N . GLN A 1 410 ? 16.422 -13.562 9.188 1 74.56 410 GLN A N 1
ATOM 3232 C CA . GLN A 1 410 ? 16.156 -14.398 8.016 1 74.56 410 GLN A CA 1
ATOM 3233 C C . GLN A 1 410 ? 17.078 -14.047 6.859 1 74.56 410 GLN A C 1
ATOM 3235 O O . GLN A 1 410 ? 17.578 -14.938 6.164 1 74.56 410 GLN A O 1
ATOM 3240 N N . ILE A 1 411 ? 17.266 -12.805 6.812 1 68.31 411 ILE A N 1
ATOM 3241 C CA . ILE A 1 411 ? 18.172 -12.344 5.766 1 68.31 411 ILE A CA 1
ATOM 3242 C C . ILE A 1 411 ? 19.578 -12.852 6.047 1 68.31 411 ILE A C 1
ATOM 3244 O O . ILE A 1 411 ? 20.25 -13.383 5.156 1 68.31 411 ILE A O 1
ATOM 3248 N N . GLU A 1 412 ? 19.922 -12.68 7.227 1 76 412 GLU A N 1
ATOM 3249 C CA . GLU A 1 412 ? 21.25 -13.148 7.621 1 76 412 GLU A CA 1
ATOM 3250 C C . GLU A 1 412 ? 21.359 -14.664 7.48 1 76 412 GLU A C 1
ATOM 3252 O O . GLU A 1 412 ? 22.391 -15.188 7.059 1 76 412 GLU A O 1
ATOM 3257 N N . LEU A 1 413 ? 20.422 -15.305 7.777 1 81.12 413 LEU A N 1
ATOM 3258 C CA . LEU A 1 413 ? 20.406 -16.766 7.66 1 81.12 413 LEU A CA 1
ATOM 3259 C C . LEU A 1 413 ? 20.531 -17.188 6.203 1 81.12 413 LEU A C 1
ATOM 3261 O O . LEU A 1 413 ? 21.219 -18.172 5.898 1 81.12 413 LEU A O 1
ATOM 3265 N N . GLU A 1 414 ? 19.812 -16.453 5.402 1 78.12 414 GLU A N 1
ATOM 3266 C CA . GLU A 1 414 ? 19.906 -16.781 3.984 1 78.12 414 GLU A CA 1
ATOM 3267 C C . GLU A 1 414 ? 21.344 -16.672 3.49 1 78.12 414 GLU A C 1
ATOM 3269 O O . GLU A 1 414 ? 21.844 -17.562 2.805 1 78.12 414 GLU A O 1
ATOM 3274 N N . GLU A 1 415 ? 21.922 -15.57 3.855 1 77.81 415 GLU A N 1
ATOM 3275 C CA . GLU A 1 415 ? 23.328 -15.367 3.484 1 77.81 415 GLU A CA 1
ATOM 3276 C C . GLU A 1 415 ? 24.203 -16.469 4.047 1 77.81 415 GLU A C 1
ATOM 3278 O O . GLU A 1 415 ? 25.078 -17 3.346 1 77.81 415 GLU A O 1
ATOM 3283 N N . PHE A 1 416 ? 24.031 -16.844 5.223 1 79.19 416 PHE A N 1
ATOM 3284 C CA . PHE A 1 416 ? 24.812 -17.891 5.871 1 79.19 416 PHE A CA 1
ATOM 3285 C C . PHE A 1 416 ? 24.594 -19.234 5.188 1 79.19 416 PHE A C 1
ATOM 3287 O O . PHE A 1 416 ? 25.547 -19.938 4.859 1 79.19 416 PHE A O 1
ATOM 3294 N N . LEU A 1 417 ? 23.422 -19.516 4.93 1 81.56 417 LEU A N 1
ATOM 3295 C CA . LEU A 1 417 ? 23.094 -20.812 4.348 1 81.56 417 LEU A CA 1
ATOM 3296 C C . LEU A 1 417 ? 23.625 -20.922 2.922 1 81.56 417 LEU A C 1
ATOM 3298 O O . LEU A 1 417 ? 24.031 -22 2.49 1 81.56 417 LEU A O 1
ATOM 3302 N N . LEU A 1 418 ? 23.594 -19.828 2.355 1 79 418 LEU A N 1
ATOM 3303 C CA . LEU A 1 418 ? 24.172 -19.812 1.015 1 79 418 LEU A CA 1
ATOM 3304 C C . LEU A 1 418 ? 25.656 -20.156 1.056 1 79 418 LEU A C 1
ATOM 3306 O O . LEU A 1 418 ? 26.141 -20.906 0.201 1 79 418 LEU A O 1
ATOM 3310 N N . SER A 1 419 ? 26.297 -19.656 2.012 1 77.44 419 SER A N 1
ATOM 3311 C CA . SER A 1 419 ? 27.719 -19.953 2.18 1 77.44 419 SER A CA 1
ATOM 3312 C C . SER A 1 419 ? 27.938 -21.438 2.461 1 77.44 419 SER A C 1
ATOM 3314 O O . SER A 1 419 ? 29.031 -21.953 2.262 1 77.44 419 SER A O 1
ATOM 3316 N N . LYS A 1 420 ? 26.891 -22.094 2.859 1 75.94 420 LYS A N 1
ATOM 3317 C CA . LYS A 1 420 ? 26.969 -23.531 3.15 1 75.94 420 LYS A CA 1
ATOM 3318 C C . LYS A 1 420 ? 26.391 -24.359 2.004 1 75.94 420 LYS A C 1
ATOM 3320 O O . LYS A 1 420 ? 26.219 -25.562 2.133 1 75.94 420 LYS A O 1
ATOM 3325 N N . GLY A 1 421 ? 25.984 -23.641 0.973 1 73.69 421 GLY A N 1
ATOM 3326 C CA . GLY A 1 421 ? 25.531 -24.328 -0.229 1 73.69 421 GLY A CA 1
ATOM 3327 C C . GLY A 1 421 ? 24.031 -24.5 -0.294 1 73.69 421 GLY A C 1
ATOM 3328 O O . GLY A 1 421 ? 23.516 -25.219 -1.158 1 73.69 421 GLY A O 1
ATOM 3329 N N . TRP A 1 422 ? 23.297 -23.891 0.639 1 79.94 422 TRP A N 1
ATOM 3330 C CA . TRP A 1 422 ? 21.844 -23.984 0.644 1 79.94 422 TRP A CA 1
ATOM 3331 C C . TRP A 1 422 ? 21.203 -22.734 0.04 1 79.94 422 TRP A C 1
ATOM 3333 O O . TRP A 1 422 ? 21.688 -21.609 0.267 1 79.94 422 TRP A O 1
ATOM 3343 N N . PHE A 1 423 ? 20.25 -23.031 -0.613 1 76.62 423 PHE A N 1
ATOM 3344 C CA . PHE A 1 423 ? 19.469 -21.922 -1.143 1 76.62 423 PHE A CA 1
ATOM 3345 C C . PHE A 1 423 ? 18.188 -21.719 -0.331 1 76.62 423 PHE A C 1
ATOM 3347 O O . PHE A 1 423 ? 17.203 -22.422 -0.531 1 76.62 423 PHE A O 1
ATOM 3354 N N . TYR A 1 424 ? 18.203 -20.781 0.552 1 81.38 424 TYR A N 1
ATOM 3355 C CA . TYR A 1 424 ? 17.125 -20.5 1.486 1 81.38 424 TYR A CA 1
ATOM 3356 C C . TYR A 1 424 ? 16.062 -19.609 0.849 1 81.38 424 TYR A C 1
ATOM 3358 O O . TYR A 1 424 ? 16.344 -18.438 0.547 1 81.38 424 TYR A O 1
ATOM 3366 N N . GLU A 1 425 ? 15.047 -20.281 0.654 1 70 425 GLU A N 1
ATOM 3367 C CA . GLU A 1 425 ? 13.906 -19.609 0.029 1 70 425 GLU A CA 1
ATOM 3368 C C . GLU A 1 425 ? 13.008 -18.953 1.075 1 70 425 GLU A C 1
ATOM 3370 O O . GLU A 1 425 ? 12.109 -19.594 1.619 1 70 425 GLU A O 1
ATOM 3375 N N . ARG A 1 426 ? 13.336 -17.781 1.361 1 69.38 426 ARG A N 1
ATOM 3376 C CA . ARG A 1 426 ? 12.516 -17.062 2.328 1 69.38 426 ARG A CA 1
ATOM 3377 C C . ARG A 1 426 ? 11.148 -16.719 1.742 1 69.38 426 ARG A C 1
ATOM 3379 O O . ARG A 1 426 ? 10.18 -16.531 2.482 1 69.38 426 ARG A O 1
ATOM 3386 N N . ARG A 1 427 ? 11.188 -16.719 0.4 1 54.38 427 ARG A N 1
ATOM 3387 C CA . ARG A 1 427 ? 9.961 -16.438 -0.34 1 54.38 427 ARG A CA 1
ATOM 3388 C C . ARG A 1 427 ? 9.727 -17.469 -1.434 1 54.38 427 ARG A C 1
ATOM 3390 O O . ARG A 1 427 ? 10.68 -17.984 -2.02 1 54.38 427 ARG A O 1
ATOM 3397 N N . ARG A 1 428 ? 8.391 -17.719 -1.671 1 49.78 428 ARG A N 1
ATOM 3398 C CA . ARG A 1 428 ? 8.055 -18.703 -2.686 1 49.78 428 ARG A CA 1
ATOM 3399 C C . ARG A 1 428 ? 8.594 -18.297 -4.051 1 49.78 428 ARG A C 1
ATOM 3401 O O . ARG A 1 428 ? 8.422 -17.141 -4.473 1 49.78 428 ARG A O 1
ATOM 3408 N N . TRP A 1 429 ? 9.297 -19.109 -4.695 1 46.78 429 TRP A N 1
ATOM 3409 C CA . TRP A 1 429 ? 9.812 -19.062 -6.059 1 46.78 429 TRP A CA 1
ATOM 3410 C C . TRP A 1 429 ? 11 -18.109 -6.152 1 46.78 429 TRP A C 1
ATOM 3412 O O . TRP A 1 429 ? 11.32 -17.609 -7.23 1 46.78 429 TRP A O 1
ATOM 3422 N N . GLN A 1 430 ? 11.508 -17.766 -4.891 1 57.19 430 GLN A N 1
ATOM 3423 C CA . GLN A 1 430 ? 12.68 -16.891 -4.836 1 57.19 430 GLN A CA 1
ATOM 3424 C C . GLN A 1 430 ? 13.773 -17.375 -5.789 1 57.19 430 GLN A C 1
ATOM 3426 O O . GLN A 1 430 ? 14.5 -16.562 -6.363 1 57.19 430 GLN A O 1
ATOM 3431 N N . TYR A 1 431 ? 13.781 -18.656 -6.066 1 57.44 431 TYR A N 1
ATOM 3432 C CA . TYR A 1 431 ? 14.867 -19.219 -6.867 1 57.44 431 TYR A CA 1
ATOM 3433 C C . TYR A 1 431 ? 14.32 -19.859 -8.141 1 57.44 431 TYR A C 1
ATOM 3435 O O . TYR A 1 431 ? 14.969 -20.734 -8.727 1 57.44 431 TYR A O 1
ATOM 3443 N N . ARG A 1 432 ? 13.078 -19.25 -8.469 1 47.16 432 ARG A N 1
ATOM 3444 C CA . ARG A 1 432 ? 12.445 -19.734 -9.695 1 47.16 432 ARG A CA 1
ATOM 3445 C C . ARG A 1 432 ? 13.18 -19.203 -10.93 1 47.16 432 ARG A C 1
ATOM 3447 O O . ARG A 1 432 ? 13.422 -18.016 -11.055 1 47.16 432 ARG A O 1
ATOM 3454 N N . ASN A 1 433 ? 13.992 -20 -11.469 1 43.31 433 ASN A N 1
ATOM 3455 C CA . ASN A 1 433 ? 14.711 -19.781 -12.719 1 43.31 433 ASN A CA 1
ATOM 3456 C C . ASN A 1 433 ? 16.172 -19.422 -12.477 1 43.31 433 ASN A C 1
ATOM 3458 O O . ASN A 1 433 ? 16.766 -18.656 -13.242 1 43.31 433 ASN A O 1
ATOM 3462 N N . THR A 1 434 ? 16.5 -19.641 -11.281 1 50.66 434 THR A N 1
ATOM 3463 C CA . THR A 1 434 ? 17.922 -19.484 -11.008 1 50.66 434 THR A CA 1
ATOM 3464 C C . THR A 1 434 ? 18.641 -20.828 -11.148 1 50.66 434 THR A C 1
ATOM 3466 O O . THR A 1 434 ? 18 -21.875 -11.312 1 50.66 434 THR A O 1
ATOM 3469 N N . LYS A 1 435 ? 19.922 -20.703 -11.305 1 51.91 435 LYS A N 1
ATOM 3470 C CA . LYS A 1 435 ? 20.781 -21.891 -11.43 1 51.91 435 LYS A CA 1
ATOM 3471 C C . LYS A 1 435 ? 20.906 -22.609 -10.086 1 51.91 435 LYS A C 1
ATOM 3473 O O . LYS A 1 435 ? 21.812 -23.438 -9.906 1 51.91 435 LYS A O 1
ATOM 3478 N N . ALA A 1 436 ? 20.109 -22.359 -9.172 1 58.28 436 ALA A N 1
ATOM 3479 C CA . ALA A 1 436 ? 20.219 -22.984 -7.859 1 58.28 436 ALA A CA 1
ATOM 3480 C C . ALA A 1 436 ? 19.75 -24.438 -7.91 1 58.28 436 ALA A C 1
ATOM 3482 O O . ALA A 1 436 ? 18.75 -24.75 -8.578 1 58.28 436 ALA A O 1
ATOM 3483 N N . SER A 1 437 ? 20.609 -25.312 -7.277 1 55.47 437 SER A N 1
ATOM 3484 C CA . SER A 1 437 ? 20.25 -26.719 -7.191 1 55.47 437 SER A CA 1
ATOM 3485 C C . SER A 1 437 ? 18.938 -26.906 -6.422 1 55.47 437 SER A C 1
ATOM 3487 O O . SER A 1 437 ? 18.812 -26.453 -5.277 1 55.47 437 SER A O 1
ATOM 3489 N N . ARG A 1 438 ? 17.891 -27.422 -7.078 1 56.88 438 ARG A N 1
ATOM 3490 C CA . ARG A 1 438 ? 16.594 -27.656 -6.461 1 56.88 438 ARG A CA 1
ATOM 3491 C C . ARG A 1 438 ? 16.734 -28.453 -5.168 1 56.88 438 ARG A C 1
ATOM 3493 O O . ARG A 1 438 ? 15.961 -28.266 -4.23 1 56.88 438 ARG A O 1
ATOM 3500 N N . SER A 1 439 ? 17.781 -29.406 -5.156 1 61.12 439 SER A N 1
ATOM 3501 C CA . SER A 1 439 ? 17.984 -30.25 -3.98 1 61.12 439 SER A CA 1
ATOM 3502 C C . SER A 1 439 ? 18.516 -29.422 -2.807 1 61.12 439 SER A C 1
ATOM 3504 O O . SER A 1 439 ? 18.422 -29.859 -1.654 1 61.12 439 SER A O 1
ATOM 3506 N N . LYS A 1 440 ? 18.875 -28.203 -3.074 1 66.25 440 LYS A N 1
ATOM 3507 C CA . LYS A 1 440 ? 19.484 -27.391 -2.023 1 66.25 440 LYS A CA 1
ATOM 3508 C C . LYS A 1 440 ? 18.609 -26.203 -1.658 1 66.25 440 LYS A C 1
ATOM 3510 O O . LYS A 1 440 ? 19.016 -25.344 -0.871 1 66.25 440 LYS A O 1
ATOM 3515 N N . ILE A 1 441 ? 17.484 -26.234 -2.195 1 70.69 441 ILE A N 1
ATOM 3516 C CA . ILE A 1 441 ? 16.578 -25.141 -1.86 1 70.69 441 ILE A CA 1
ATOM 3517 C C . ILE A 1 441 ? 15.742 -25.531 -0.637 1 70.69 441 ILE A C 1
ATOM 3519 O O . ILE A 1 441 ? 15.227 -26.656 -0.56 1 70.69 441 ILE A O 1
ATOM 3523 N N . ARG A 1 442 ? 15.648 -24.656 0.362 1 74.19 442 ARG A N 1
ATOM 3524 C CA . ARG A 1 442 ? 14.852 -24.859 1.565 1 74.19 442 ARG A CA 1
ATOM 3525 C C . ARG A 1 442 ? 13.977 -23.641 1.854 1 74.19 442 ARG A C 1
ATOM 3527 O O . ARG A 1 442 ? 14.461 -22.516 1.815 1 74.19 442 ARG A O 1
ATOM 3534 N N . SER A 1 443 ? 12.844 -23.969 1.934 1 72.56 443 SER A N 1
ATOM 3535 C CA . SER A 1 443 ? 11.93 -22.891 2.273 1 72.56 443 SER A CA 1
ATOM 3536 C C . SER A 1 443 ? 11.992 -22.562 3.762 1 72.56 443 SER A C 1
ATOM 3538 O O . SER A 1 443 ? 12.539 -23.328 4.551 1 72.56 443 SER A O 1
ATOM 3540 N N . ILE A 1 444 ? 11.383 -21.359 4.137 1 73.31 444 ILE A N 1
ATOM 3541 C CA . ILE A 1 444 ? 11.32 -20.953 5.535 1 73.31 444 ILE A CA 1
ATOM 3542 C C . ILE A 1 444 ? 10.602 -22.016 6.355 1 73.31 444 ILE A C 1
ATOM 3544 O O . ILE A 1 444 ? 11.008 -22.328 7.477 1 73.31 444 ILE A O 1
ATOM 3548 N N . VAL A 1 445 ? 9.648 -22.578 5.785 1 66.75 445 VAL A N 1
ATOM 3549 C CA . VAL A 1 445 ? 8.883 -23.594 6.496 1 66.75 445 VAL A CA 1
ATOM 3550 C C . VAL A 1 445 ? 9.75 -24.828 6.711 1 66.75 445 VAL A C 1
ATOM 3552 O O . VAL A 1 445 ? 9.75 -25.422 7.801 1 66.75 445 VAL A O 1
ATOM 3555 N N . GLN A 1 446 ? 10.484 -25.188 5.68 1 71.44 446 GLN A N 1
ATOM 3556 C CA . GLN A 1 446 ? 11.344 -26.375 5.785 1 71.44 446 GLN A CA 1
ATOM 3557 C C . GLN A 1 446 ? 12.445 -26.156 6.816 1 71.44 446 GLN A C 1
ATOM 3559 O O . GLN A 1 446 ? 12.766 -27.062 7.586 1 71.44 446 GLN A O 1
ATOM 3564 N N . VAL A 1 447 ? 12.961 -24.984 6.828 1 78.94 447 VAL A N 1
ATOM 3565 C CA . VAL A 1 447 ? 13.992 -24.672 7.812 1 78.94 447 VAL A CA 1
ATOM 3566 C C . VAL A 1 447 ? 13.383 -24.688 9.211 1 78.94 447 VAL A C 1
ATOM 3568 O O . VAL A 1 447 ? 13.977 -25.219 10.148 1 78.94 447 VAL A O 1
ATOM 3571 N N . ALA A 1 448 ? 12.266 -24.188 9.297 1 77.56 448 ALA A N 1
ATOM 3572 C CA . ALA A 1 448 ? 11.57 -24.172 10.578 1 77.56 448 ALA A CA 1
ATOM 3573 C C . ALA A 1 448 ? 11.266 -25.594 11.055 1 77.56 448 ALA A C 1
ATOM 3575 O O . ALA A 1 448 ? 11.453 -25.906 12.227 1 77.56 448 ALA A O 1
ATOM 3576 N N . GLN A 1 449 ? 10.797 -26.297 10.195 1 70.25 449 GLN A N 1
ATOM 3577 C CA . GLN A 1 449 ? 10.5 -27.688 10.516 1 70.25 449 GLN A CA 1
ATOM 3578 C C . GLN A 1 449 ? 11.734 -28.406 11.055 1 70.25 449 GLN A C 1
ATOM 3580 O O . GLN A 1 449 ? 11.664 -29.094 12.07 1 70.25 449 GLN A O 1
ATOM 3585 N N . ALA A 1 450 ? 12.781 -28.266 10.32 1 74.38 450 ALA A N 1
ATOM 3586 C CA . ALA A 1 450 ? 14.031 -28.875 10.75 1 74.38 450 ALA A CA 1
ATOM 3587 C C . ALA A 1 450 ? 14.469 -28.359 12.117 1 74.38 450 ALA A C 1
ATOM 3589 O O . ALA A 1 450 ? 14.891 -29.125 12.977 1 74.38 450 ALA A O 1
ATOM 3590 N N . ALA A 1 451 ? 14.273 -27.109 12.281 1 79.38 451 ALA A N 1
ATOM 3591 C CA . ALA A 1 451 ? 14.672 -26.469 13.539 1 79.38 451 ALA A CA 1
ATOM 3592 C C . ALA A 1 451 ? 13.766 -26.906 14.688 1 79.38 451 ALA A C 1
ATOM 3594 O O . ALA A 1 451 ? 14.234 -27.203 15.781 1 79.38 451 ALA A O 1
ATOM 3595 N N . ILE A 1 452 ? 12.562 -26.891 14.516 1 75.06 452 ILE A N 1
ATOM 3596 C CA . ILE A 1 452 ? 11.602 -27.297 15.531 1 75.06 452 ILE A CA 1
ATOM 3597 C C . ILE A 1 452 ? 11.867 -28.75 15.945 1 75.06 452 ILE A C 1
ATOM 3599 O O . ILE A 1 452 ? 11.875 -29.062 17.141 1 75.06 452 ILE A O 1
ATOM 3603 N N . ALA A 1 453 ? 12.062 -29.453 14.953 1 69.88 453 ALA A N 1
ATOM 3604 C CA . ALA A 1 453 ? 12.289 -30.875 15.211 1 69.88 453 ALA A CA 1
ATOM 3605 C C . ALA A 1 453 ? 13.586 -31.094 15.977 1 69.88 453 ALA A C 1
ATOM 3607 O O . ALA A 1 453 ? 13.633 -31.859 16.938 1 69.88 453 ALA A O 1
ATOM 3608 N N . LEU A 1 454 ? 14.547 -30.422 15.523 1 71.69 454 LEU A N 1
ATOM 3609 C CA . LEU A 1 454 ? 15.875 -30.781 16.016 1 71.69 454 LEU A CA 1
ATOM 3610 C C . LEU A 1 454 ? 16.328 -29.812 17.109 1 71.69 454 LEU A C 1
ATOM 3612 O O . LEU A 1 454 ? 17.047 -30.203 18.031 1 71.69 454 LEU A O 1
ATOM 3616 N N . LEU A 1 455 ? 15.945 -28.562 17 1 70.38 455 LEU A N 1
ATOM 3617 C CA . LEU A 1 455 ? 16.359 -27.578 17.984 1 70.38 455 LEU A CA 1
ATOM 3618 C C . LEU A 1 455 ? 15.391 -27.531 19.156 1 70.38 455 LEU A C 1
ATOM 3620 O O . LEU A 1 455 ? 15.805 -27.484 20.312 1 70.38 455 LEU A O 1
ATOM 3624 N N . LEU A 1 456 ? 14.156 -27.562 18.828 1 71.31 456 LEU A N 1
ATOM 3625 C CA . LEU A 1 456 ? 13.141 -27.469 19.875 1 71.31 456 LEU A CA 1
ATOM 3626 C C . LEU A 1 456 ? 12.703 -28.859 20.328 1 71.31 456 LEU A C 1
ATOM 3628 O O . LEU A 1 456 ? 11.977 -29 21.312 1 71.31 456 LEU A O 1
ATOM 3632 N N . LEU A 1 457 ? 13.258 -29.891 19.594 1 69.06 457 LEU A N 1
ATOM 3633 C CA . LEU A 1 457 ? 12.984 -31.297 19.891 1 69.06 457 LEU A CA 1
ATOM 3634 C C . LEU A 1 457 ? 11.484 -31.547 19.953 1 69.06 457 LEU A C 1
ATOM 3636 O O . LEU A 1 457 ? 11.008 -32.219 20.875 1 69.06 457 LEU A O 1
ATOM 3640 N N . ARG A 1 458 ? 10.82 -30.938 19.078 1 69.94 458 ARG A N 1
ATOM 3641 C CA . ARG A 1 458 ? 9.383 -31.156 18.906 1 69.94 458 ARG A CA 1
ATOM 3642 C C . ARG A 1 458 ? 9.062 -31.656 17.516 1 69.94 458 ARG A C 1
ATOM 3644 O O . ARG A 1 458 ? 8.484 -30.938 16.688 1 69.94 458 ARG A O 1
ATOM 3651 N N . PRO A 1 459 ? 9.422 -32.906 17.234 1 63.97 459 PRO A N 1
ATOM 3652 C CA . PRO A 1 459 ? 9.258 -33.469 15.891 1 63.97 459 PRO A CA 1
ATOM 3653 C C . PRO A 1 459 ? 7.793 -33.531 15.461 1 63.97 459 PRO A C 1
ATOM 3655 O O . PRO A 1 459 ? 7.484 -33.375 14.273 1 63.97 459 PRO A O 1
ATOM 3658 N N . ASP A 1 460 ? 6.969 -33.656 16.453 1 61.81 460 ASP A N 1
ATOM 3659 C CA . ASP A 1 460 ? 5.551 -33.719 16.125 1 61.81 460 ASP A CA 1
ATOM 3660 C C . ASP A 1 460 ? 5.035 -32.375 15.625 1 61.81 460 ASP A C 1
ATOM 3662 O O . ASP A 1 460 ? 4.312 -32.312 14.633 1 61.81 460 ASP A O 1
ATOM 3666 N N . THR A 1 461 ? 5.434 -31.422 16.266 1 62.53 461 THR A N 1
ATOM 3667 C CA . THR A 1 461 ? 5.055 -30.078 15.859 1 62.53 461 THR A CA 1
ATOM 3668 C C . THR A 1 461 ? 5.672 -29.703 14.516 1 62.53 461 THR A C 1
ATOM 3670 O O . THR A 1 461 ? 5.031 -29.062 13.688 1 62.53 461 THR A O 1
ATOM 3673 N N . ALA A 1 462 ? 6.844 -30.125 14.281 1 61.59 462 ALA A N 1
ATOM 3674 C CA . ALA A 1 462 ? 7.57 -29.844 13.039 1 61.59 462 ALA A CA 1
ATOM 3675 C C . ALA A 1 462 ? 6.863 -30.469 11.836 1 61.59 462 ALA A C 1
ATOM 3677 O O . ALA A 1 462 ? 6.879 -29.891 10.742 1 61.59 462 ALA A O 1
ATOM 3678 N N . ARG A 1 463 ? 6.324 -31.609 12.195 1 57.41 463 ARG A N 1
ATOM 3679 C CA . ARG A 1 463 ? 5.703 -32.344 11.109 1 57.41 463 ARG A CA 1
ATOM 3680 C C . ARG A 1 463 ? 4.297 -31.844 10.82 1 57.41 463 ARG A C 1
ATOM 3682 O O . ARG A 1 463 ? 3.869 -31.797 9.664 1 57.41 463 ARG A O 1
ATOM 3689 N N . THR A 1 464 ? 3.594 -31.344 11.867 1 54.22 464 THR A N 1
ATOM 3690 C CA . THR A 1 464 ? 2.158 -31.141 11.703 1 54.22 464 THR A CA 1
ATOM 3691 C C . THR A 1 464 ? 1.844 -29.688 11.406 1 54.22 464 THR A C 1
ATOM 3693 O O . THR A 1 464 ? 0.98 -29.375 10.578 1 54.22 464 THR A O 1
ATOM 3696 N N . ARG A 1 465 ? 2.527 -28.844 12.18 1 54.69 465 ARG A N 1
ATOM 3697 C CA . ARG A 1 465 ? 2.029 -27.484 12.008 1 54.69 465 ARG A CA 1
ATOM 3698 C C . ARG A 1 465 ? 3.162 -26.469 12.102 1 54.69 465 ARG A C 1
ATOM 3700 O O . ARG A 1 465 ? 3.109 -25.547 12.922 1 54.69 465 ARG A O 1
ATOM 3707 N N . PRO A 1 466 ? 4.188 -26.641 11.195 1 57.81 466 PRO A N 1
ATOM 3708 C CA . PRO A 1 466 ? 5.281 -25.672 11.328 1 57.81 466 PRO A CA 1
ATOM 3709 C C . PRO A 1 466 ? 4.848 -24.25 11 1 57.81 466 PRO A C 1
ATOM 3711 O O . PRO A 1 466 ? 5.297 -23.297 11.648 1 57.81 466 PRO A O 1
ATOM 3714 N N . ARG A 1 467 ? 4.09 -24.203 10.148 1 58.84 467 ARG A N 1
ATOM 3715 C CA . ARG A 1 467 ? 3.615 -22.891 9.742 1 58.84 467 ARG A CA 1
ATOM 3716 C C . ARG A 1 467 ? 2.83 -22.219 10.867 1 58.84 467 ARG A C 1
ATOM 3718 O O . ARG A 1 467 ? 2.982 -21.016 11.109 1 58.84 467 ARG A O 1
ATOM 3725 N N . ASP A 1 468 ? 2.029 -22.984 11.492 1 60.38 468 ASP A N 1
ATOM 3726 C CA . ASP A 1 468 ? 1.232 -22.469 12.594 1 60.38 468 ASP A CA 1
ATOM 3727 C C . ASP A 1 468 ? 2.125 -22 13.742 1 60.38 468 ASP A C 1
ATOM 3729 O O . ASP A 1 468 ? 1.836 -20.984 14.391 1 60.38 468 ASP A O 1
ATOM 3733 N N . TYR A 1 469 ? 3.109 -22.734 13.93 1 63.38 469 TYR A N 1
ATOM 3734 C CA . TYR A 1 469 ? 4.059 -22.406 14.984 1 63.38 469 TYR A CA 1
ATOM 3735 C C . TYR A 1 469 ? 4.719 -21.047 14.711 1 63.38 469 TYR A C 1
ATOM 3737 O O . TYR A 1 469 ? 4.969 -20.281 15.641 1 63.38 469 TYR A O 1
ATOM 3745 N N . LEU A 1 470 ? 4.883 -20.734 13.453 1 62.59 470 LEU A N 1
ATOM 3746 C CA . LEU A 1 470 ? 5.621 -19.547 13.062 1 62.59 470 LEU A CA 1
ATOM 3747 C C . LEU A 1 470 ? 4.699 -18.328 13.023 1 62.59 470 LEU A C 1
ATOM 3749 O O . LEU A 1 470 ? 5.168 -17.188 12.922 1 62.59 470 LEU A O 1
ATOM 3753 N N . LYS A 1 471 ? 3.502 -18.594 13.164 1 61.06 471 LYS A N 1
ATOM 3754 C CA . LYS A 1 471 ? 2.527 -17.516 13.086 1 61.06 471 LYS A CA 1
ATOM 3755 C C . LYS A 1 471 ? 2.607 -16.609 14.312 1 61.06 471 LYS A C 1
ATOM 3757 O O . LYS A 1 471 ? 2.373 -15.406 14.227 1 61.06 471 LYS A O 1
ATOM 3762 N N . SER A 1 472 ? 2.971 -17.25 15.391 1 60.97 472 SER A N 1
ATOM 3763 C CA . SER A 1 472 ? 3.109 -16.469 16.609 1 60.97 472 SER A CA 1
ATOM 3764 C C . SER A 1 472 ? 4.496 -15.844 16.719 1 60.97 472 SER A C 1
ATOM 3766 O O . SER A 1 472 ? 5.492 -16.469 16.359 1 60.97 472 SER A O 1
ATOM 3768 N N . LYS A 1 473 ? 4.52 -14.609 17.203 1 62.91 473 LYS A N 1
ATOM 3769 C CA . LYS A 1 473 ? 5.812 -13.969 17.438 1 62.91 473 LYS A CA 1
ATOM 3770 C C . LYS A 1 473 ? 6.691 -14.82 18.359 1 62.91 473 LYS A C 1
ATOM 3772 O O . LYS A 1 473 ? 7.898 -14.93 18.141 1 62.91 473 LYS A O 1
ATOM 3777 N N . ASN A 1 474 ? 6.051 -15.367 19.297 1 64.56 474 ASN A N 1
ATOM 3778 C CA . ASN A 1 474 ? 6.797 -16.234 20.203 1 64.56 474 ASN A CA 1
ATOM 3779 C C . ASN A 1 474 ? 7.305 -17.484 19.484 1 64.56 474 ASN A C 1
ATOM 3781 O O . ASN A 1 474 ? 8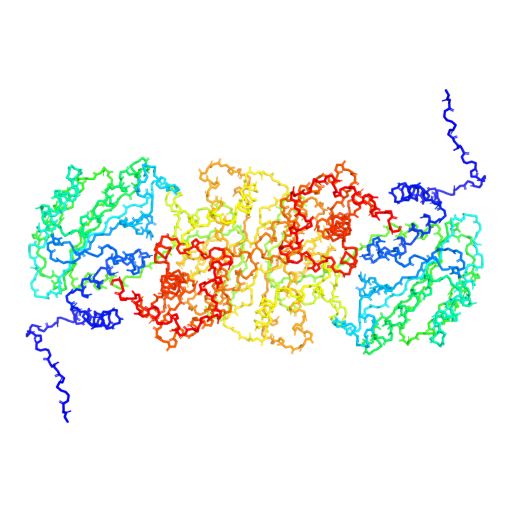.445 -17.906 19.688 1 64.56 474 ASN A O 1
ATOM 3785 N N . GLY A 1 475 ? 6.465 -18.078 18.734 1 67.25 475 GLY A N 1
ATOM 3786 C CA . GLY A 1 475 ? 6.887 -19.25 17.984 1 67.25 475 GLY A CA 1
ATOM 3787 C C . GLY A 1 475 ? 8.016 -18.969 17.016 1 67.25 475 GLY A C 1
ATOM 3788 O O . GLY A 1 475 ? 8.969 -19.75 16.922 1 67.25 475 GLY A O 1
ATOM 3789 N N . TYR A 1 476 ? 7.875 -17.906 16.375 1 73.88 476 TYR A N 1
ATOM 3790 C CA . TYR A 1 476 ? 8.938 -17.5 15.477 1 73.88 476 TYR A CA 1
ATOM 3791 C C . TYR A 1 476 ? 10.242 -17.266 16.234 1 73.88 476 TYR A C 1
ATOM 3793 O O . TYR A 1 476 ? 11.297 -17.766 15.828 1 73.88 476 TYR A O 1
ATOM 3801 N N . ALA A 1 477 ? 10.094 -16.547 17.328 1 73.75 477 ALA A N 1
ATOM 3802 C CA . ALA A 1 477 ? 11.281 -16.219 18.094 1 73.75 477 ALA A CA 1
ATOM 3803 C C . ALA A 1 477 ? 11.914 -17.469 18.703 1 73.75 477 ALA A C 1
ATOM 3805 O O . ALA A 1 477 ? 13.125 -17.516 18.938 1 73.75 477 ALA A O 1
ATOM 3806 N N . GLU A 1 478 ? 11.117 -18.422 18.828 1 78 478 GLU A N 1
ATOM 3807 C CA . GLU A 1 478 ? 11.633 -19.672 19.391 1 78 478 GLU A CA 1
ATOM 3808 C C . GLU A 1 478 ? 12.445 -20.453 18.344 1 78 478 GLU A C 1
ATOM 3810 O O . GLU A 1 478 ? 13.391 -21.156 18.703 1 78 478 GLU A O 1
ATOM 3815 N N . VAL A 1 479 ? 12.039 -20.281 17.141 1 78.44 479 VAL A N 1
ATOM 3816 C CA . VAL A 1 479 ? 12.672 -21.047 16.078 1 78.44 479 VAL A CA 1
ATOM 3817 C C . VAL A 1 479 ? 13.844 -20.266 15.5 1 78.44 479 VAL A C 1
ATOM 3819 O O . VAL A 1 479 ? 14.922 -20.812 15.273 1 78.44 479 VAL A O 1
ATOM 3822 N N . PHE A 1 480 ? 13.492 -19.062 15.297 1 79 480 PHE A N 1
ATOM 3823 C CA . PHE A 1 480 ? 14.484 -18.188 14.664 1 79 480 PHE A CA 1
ATOM 3824 C C . PHE A 1 480 ? 14.953 -17.109 15.641 1 79 480 PHE A C 1
ATOM 3826 O O . PHE A 1 480 ? 14.273 -16.109 15.836 1 79 480 PHE A O 1
ATOM 3833 N N . SER A 1 481 ? 15.969 -17.375 16.375 1 72.31 481 SER A N 1
ATOM 3834 C CA . SER A 1 481 ? 16.469 -16.453 17.391 1 72.31 481 SER A CA 1
ATOM 3835 C C . SER A 1 481 ? 18 -16.422 17.406 1 72.31 481 SER A C 1
ATOM 3837 O O . SER A 1 481 ? 18.641 -17.406 17 1 72.31 481 SER A O 1
ATOM 3839 N N . GLU A 1 482 ? 18.422 -15.336 17.781 1 70.38 482 GLU A N 1
ATOM 3840 C CA . GLU A 1 482 ? 19.875 -15.18 17.891 1 70.38 482 GLU A CA 1
ATOM 3841 C C . GLU A 1 482 ? 20.438 -16.062 19 1 70.38 482 GLU A C 1
ATOM 3843 O O . GLU A 1 482 ? 21.656 -16.141 19.188 1 70.38 482 GLU A O 1
ATOM 3848 N N . ARG A 1 483 ? 19.578 -16.781 19.656 1 71.44 483 ARG A N 1
ATOM 3849 C CA . ARG A 1 483 ? 20.016 -17.719 20.688 1 71.44 483 ARG A CA 1
ATOM 3850 C C . ARG A 1 483 ? 20.766 -18.891 20.078 1 71.44 483 ARG A C 1
ATOM 3852 O O . ARG A 1 483 ? 21.594 -19.516 20.75 1 71.44 483 ARG A O 1
ATOM 3859 N N . TYR A 1 484 ? 20.375 -19.188 18.812 1 73.12 484 TYR A N 1
ATOM 3860 C CA . TYR A 1 484 ? 21.047 -20.281 18.125 1 73.12 484 TYR A CA 1
ATOM 3861 C C . TYR A 1 484 ? 22.031 -19.75 17.078 1 73.12 484 TYR A C 1
ATOM 3863 O O . TYR A 1 484 ? 21.688 -18.844 16.312 1 73.12 484 TYR A O 1
ATOM 3871 N N . PRO A 1 485 ? 23.266 -20.234 17.203 1 74 485 PRO A N 1
ATOM 3872 C CA . PRO A 1 485 ? 24.156 -19.875 16.094 1 74 485 PRO A CA 1
ATOM 3873 C C . PRO A 1 485 ? 23.594 -20.281 14.727 1 74 485 PRO A C 1
ATOM 3875 O O . PRO A 1 485 ? 22.922 -21.312 14.609 1 74 485 PRO A O 1
ATOM 3878 N N . MET A 1 486 ? 23.859 -19.5 13.812 1 78.94 486 MET A N 1
ATOM 3879 C CA . MET A 1 486 ? 23.359 -19.734 12.469 1 78.94 486 MET A CA 1
ATOM 3880 C C . MET A 1 486 ? 23.812 -21.094 11.945 1 78.94 486 MET A C 1
ATOM 3882 O O . MET A 1 486 ? 23.125 -21.734 11.156 1 78.94 486 MET A O 1
ATOM 3886 N N . GLN A 1 487 ? 24.969 -21.547 12.469 1 74.25 487 GLN A N 1
ATOM 3887 C CA . GLN A 1 487 ? 25.516 -22.844 12.086 1 74.25 487 GLN A CA 1
ATOM 3888 C C . GLN A 1 487 ? 24.531 -23.969 12.414 1 74.25 487 GLN A C 1
ATOM 3890 O O . GLN A 1 487 ? 24.484 -24.984 11.711 1 74.25 487 GLN A O 1
ATOM 3895 N N . VAL A 1 488 ? 23.781 -23.734 13.375 1 75.44 488 VAL A N 1
ATOM 3896 C CA . VAL A 1 488 ? 22.828 -24.766 13.797 1 75.44 488 VAL A CA 1
ATOM 3897 C C . VAL A 1 488 ? 21.797 -25 12.711 1 75.44 488 VAL A C 1
ATOM 3899 O O . VAL A 1 488 ? 21.406 -26.141 12.445 1 75.44 488 VAL A O 1
ATOM 3902 N N . TYR A 1 489 ? 21.422 -24.016 12.078 1 81.69 489 TYR A N 1
ATOM 3903 C CA . TYR A 1 489 ? 20.422 -24.141 11.023 1 81.69 489 TYR A CA 1
ATOM 3904 C C . TYR A 1 489 ? 20.984 -24.891 9.82 1 81.69 489 TYR A C 1
ATOM 3906 O O . TYR A 1 489 ? 20.297 -25.688 9.188 1 81.69 489 TYR A O 1
ATOM 3914 N N . ALA A 1 490 ? 22.234 -24.656 9.602 1 76.44 490 ALA A N 1
ATOM 3915 C CA . ALA A 1 490 ? 22.891 -25.391 8.531 1 76.44 490 ALA A CA 1
ATOM 3916 C C . ALA A 1 490 ? 23 -26.875 8.875 1 76.44 490 ALA A C 1
ATOM 3918 O O . ALA A 1 490 ? 22.797 -27.734 8.016 1 76.44 490 ALA A O 1
ATOM 3919 N N . THR A 1 491 ? 23.312 -27.109 10.109 1 72.94 491 THR A N 1
ATOM 3920 C CA . THR A 1 491 ? 23.484 -28.484 10.57 1 72.94 491 THR A CA 1
ATOM 3921 C C . THR A 1 491 ? 22.156 -29.25 10.523 1 72.94 491 THR A C 1
ATOM 3923 O O . THR A 1 491 ? 22.109 -30.391 10.086 1 72.94 491 THR A O 1
ATOM 3926 N N . VAL A 1 492 ? 21.141 -28.531 10.875 1 71.44 492 VAL A N 1
ATOM 3927 C CA . VAL A 1 492 ? 19.844 -29.188 10.922 1 71.44 492 VAL A CA 1
ATOM 3928 C C . VAL A 1 492 ? 19.359 -29.484 9.508 1 71.44 492 VAL A C 1
ATOM 3930 O O . VAL A 1 492 ? 18.75 -30.531 9.258 1 71.44 492 VAL A O 1
ATOM 3933 N N . LEU A 1 493 ? 19.625 -28.641 8.68 1 72.56 493 LEU A N 1
ATOM 3934 C CA . LEU A 1 493 ? 19.234 -28.844 7.289 1 72.56 493 LEU A CA 1
ATOM 3935 C C . LEU A 1 493 ? 20.031 -30 6.676 1 72.56 493 LEU A C 1
ATOM 3937 O O . LEU A 1 493 ? 19.484 -30.766 5.863 1 72.56 493 LEU A O 1
ATOM 3941 N N . GLY A 1 494 ? 21.219 -30.062 6.984 1 61.41 494 GLY A N 1
ATOM 3942 C CA . GLY A 1 494 ? 22.031 -31.172 6.516 1 61.41 494 GLY A CA 1
ATOM 3943 C C . GLY A 1 494 ? 21.547 -32.5 7.027 1 61.41 494 GLY A C 1
ATOM 3944 O O . GLY A 1 494 ? 21.688 -33.531 6.34 1 61.41 494 GLY A O 1
ATOM 3945 N N . ARG A 1 495 ? 21 -32.5 8.25 1 55.81 495 ARG A N 1
ATOM 3946 C CA . ARG A 1 495 ? 20.578 -33.75 8.883 1 55.81 495 ARG A CA 1
ATOM 3947 C C . ARG A 1 495 ? 19.188 -34.156 8.406 1 55.81 495 ARG A C 1
ATOM 3949 O O . ARG A 1 495 ? 18.891 -35.344 8.344 1 55.81 495 ARG A O 1
ATOM 3956 N N . VAL A 1 496 ? 18.328 -33.188 8.227 1 48.62 496 VAL A N 1
ATOM 3957 C CA . VAL A 1 496 ? 16.984 -33.5 7.793 1 48.62 496 VAL A CA 1
ATOM 3958 C C . VAL A 1 496 ? 17 -33.969 6.34 1 48.62 496 VAL A C 1
ATOM 3960 O O . VAL A 1 496 ? 16.141 -34.75 5.922 1 48.62 496 VAL A O 1
ATOM 3963 N N . SER A 1 497 ? 17.719 -33.375 5.59 1 41.81 497 SER A N 1
ATOM 3964 C CA . SER A 1 497 ? 17.875 -34 4.281 1 41.81 497 SER A CA 1
ATOM 3965 C C . SER A 1 497 ? 18.125 -35.5 4.422 1 41.81 497 SER A C 1
ATOM 3967 O O . SER A 1 497 ? 17.969 -36.25 3.453 1 41.81 497 SER A O 1
ATOM 3969 N N . LEU A 1 498 ? 18.547 -35.938 5.578 1 34.16 498 LEU A N 1
ATOM 3970 C CA . LEU A 1 498 ? 18.781 -37.344 5.855 1 34.16 498 LEU A CA 1
ATOM 3971 C C . LEU A 1 498 ? 17.484 -38.031 6.277 1 34.16 498 LEU A C 1
ATOM 3973 O O . LEU A 1 498 ? 17.422 -39.281 6.309 1 34.16 498 LEU A O 1
ATOM 3977 N N . PHE A 1 499 ? 16.594 -37.375 6.828 1 32.22 499 PHE A N 1
ATOM 3978 C CA . PHE A 1 499 ? 15.422 -38.125 7.262 1 32.22 499 PHE A CA 1
ATOM 3979 C C . PHE A 1 499 ? 14.422 -38.25 6.121 1 32.22 499 PHE A C 1
ATOM 3981 O O . PHE A 1 499 ? 13.32 -38.781 6.316 1 32.22 499 PHE A O 1
ATOM 3988 N N . GLY A 1 500 ? 14.531 -37.531 5.066 1 28.5 500 GLY A N 1
ATOM 3989 C CA . GLY A 1 500 ? 13.695 -38.031 3.99 1 28.5 500 GLY A CA 1
ATOM 3990 C C . GLY A 1 500 ? 14.172 -39.344 3.418 1 28.5 500 GLY A C 1
ATOM 3991 O O . GLY A 1 500 ? 15.359 -39.688 3.5 1 28.5 500 GLY A O 1
ATOM 3992 N N . MET B 1 1 ? -45.594 28.656 36.438 1 23.44 1 MET B N 1
ATOM 3993 C CA . MET B 1 1 ? -44.438 29.453 36.844 1 23.44 1 MET B CA 1
ATOM 3994 C C . MET B 1 1 ? -43.625 29.891 35.656 1 23.44 1 MET B C 1
ATOM 3996 O O . MET B 1 1 ? -43.125 29.062 34.906 1 23.44 1 MET B O 1
ATOM 4000 N N . GLU B 1 2 ? -43.906 31.125 35.031 1 24.64 2 GLU B N 1
ATOM 4001 C CA . GLU B 1 2 ? -43.562 31.828 33.812 1 24.64 2 GLU B CA 1
ATOM 4002 C C . GLU B 1 2 ? -42.062 32.156 33.75 1 24.64 2 GLU B C 1
ATOM 4004 O O . GLU B 1 2 ? -41.531 32.812 34.656 1 24.64 2 GLU B O 1
ATOM 4009 N N . GLN B 1 3 ? -41.25 31.219 33.312 1 25.25 3 GLN B N 1
ATOM 4010 C CA . GLN B 1 3 ? -39.781 31.25 33.219 1 25.25 3 GLN B CA 1
ATOM 4011 C C . GLN B 1 3 ? -39.281 32.562 32.656 1 25.25 3 GLN B C 1
ATOM 4013 O O . GLN B 1 3 ? -39.719 33 31.578 1 25.25 3 GLN B O 1
ATOM 4018 N N . ASN B 1 4 ? -38.938 33.5 33.531 1 25.92 4 ASN B N 1
ATOM 4019 C CA . ASN B 1 4 ? -38.375 34.844 33.406 1 25.92 4 ASN B CA 1
ATOM 4020 C C . ASN B 1 4 ? -37.188 34.844 32.438 1 25.92 4 ASN B C 1
ATOM 4022 O O . ASN B 1 4 ? -36.125 34.281 32.719 1 25.92 4 ASN B O 1
ATOM 4026 N N . VAL B 1 5 ? -37.469 34.812 31.125 1 29.53 5 VAL B N 1
ATOM 4027 C CA . VAL B 1 5 ? -36.562 35.156 30.031 1 29.53 5 VAL B CA 1
ATOM 4028 C C . VAL B 1 5 ? -35.844 36.469 30.375 1 29.53 5 VAL B C 1
ATOM 4030 O O . VAL B 1 5 ? -36.469 37.531 30.531 1 29.53 5 VAL B O 1
ATOM 4033 N N . ASP B 1 6 ? -34.875 36.375 31.344 1 27.42 6 ASP B N 1
ATOM 4034 C CA . ASP B 1 6 ? -33.938 37.438 31.688 1 27.42 6 ASP B CA 1
ATOM 4035 C C . ASP B 1 6 ? -33.562 38.25 30.453 1 27.42 6 ASP B C 1
ATOM 4037 O O . ASP B 1 6 ? -32.969 37.719 29.516 1 27.42 6 ASP B O 1
ATOM 4041 N N . SER B 1 7 ? -34.406 39.156 30 1 28.7 7 SER B N 1
ATOM 4042 C CA . SER B 1 7 ? -34.156 40.25 29.094 1 28.7 7 SER B CA 1
ATOM 4043 C C . SER B 1 7 ? -32.875 41 29.469 1 28.7 7 SER B C 1
ATOM 4045 O O . SER B 1 7 ? -32.844 41.719 30.453 1 28.7 7 SER B O 1
ATOM 4047 N N . CYS B 1 8 ? -31.703 40.375 29.531 1 29.36 8 CYS B N 1
ATOM 4048 C CA . CYS B 1 8 ? -30.469 41.125 29.672 1 29.36 8 CYS B CA 1
ATOM 4049 C C . CYS B 1 8 ? -30.594 42.469 28.969 1 29.36 8 CYS B C 1
ATOM 4051 O O . CYS B 1 8 ? -30.781 42.531 27.75 1 29.36 8 CYS B O 1
ATOM 4053 N N . TYR B 1 9 ? -31.062 43.5 29.562 1 28.98 9 TYR B N 1
ATOM 4054 C CA . TYR B 1 9 ? -30.984 44.938 29.344 1 28.98 9 TYR B CA 1
ATOM 4055 C C . TYR B 1 9 ? -29.594 45.344 28.906 1 28.98 9 TYR B C 1
ATOM 4057 O O . TYR B 1 9 ? -28.688 45.469 29.734 1 28.98 9 TYR B O 1
ATOM 4065 N N . TYR B 1 10 ? -28.875 44.719 27.922 1 32.97 10 TYR B N 1
ATOM 4066 C CA . TYR B 1 10 ? -27.766 45.438 27.297 1 32.97 10 TYR B CA 1
ATOM 4067 C C . TYR B 1 10 ? -28.078 46.938 27.172 1 32.97 10 TYR B C 1
ATOM 4069 O O . TYR B 1 10 ? -29.234 47.312 27 1 32.97 10 TYR B O 1
ATOM 4077 N N . HIS B 1 11 ? -27.422 47.844 27.781 1 37.41 11 HIS B N 1
ATOM 4078 C CA . HIS B 1 11 ? -27.391 49.281 27.531 1 37.41 11 HIS B CA 1
ATOM 4079 C C . HIS B 1 11 ? -27.797 49.594 26.109 1 37.41 11 HIS B C 1
ATOM 4081 O O . HIS B 1 11 ? -27.656 48.75 25.219 1 37.41 11 HIS B O 1
ATOM 4087 N N . GLY B 1 12 ? -28.641 50.625 25.797 1 39.72 12 GLY B N 1
ATOM 4088 C CA . GLY B 1 12 ? -29.406 51.219 24.703 1 39.72 12 GLY B CA 1
ATOM 4089 C C . GLY B 1 12 ? -28.641 51.219 23.391 1 39.72 12 GLY B C 1
ATOM 4090 O O . GLY B 1 12 ? -29.109 51.781 22.406 1 39.72 12 GLY B O 1
ATOM 4091 N N . MET B 1 13 ? -27.297 51.375 23.359 1 48.72 13 MET B N 1
ATOM 4092 C CA . MET B 1 13 ? -26.766 51.688 22.031 1 48.72 13 MET B CA 1
ATOM 4093 C C . MET B 1 13 ? -26.984 50.5 21.078 1 48.72 13 MET B C 1
ATOM 4095 O O . MET B 1 13 ? -26.719 49.375 21.438 1 48.72 13 MET B O 1
ATOM 4099 N N . SER B 1 14 ? -27.969 50.594 20.172 1 64.56 14 SER B N 1
ATOM 4100 C CA . SER B 1 14 ? -28.359 49.656 19.109 1 64.56 14 SER B CA 1
ATOM 4101 C C . SER B 1 14 ? -27.141 49.156 18.328 1 64.56 14 SER B C 1
ATOM 4103 O O . SER B 1 14 ? -26.297 49.969 17.922 1 64.56 14 SER B O 1
ATOM 4105 N N . TYR B 1 15 ? -26.766 47.906 18.375 1 76.69 15 TYR B N 1
ATOM 4106 C CA . TYR B 1 15 ? -25.719 47.312 17.562 1 76.69 15 TYR B CA 1
ATOM 4107 C C . TYR B 1 15 ? -25.906 47.656 16.094 1 76.69 15 TYR B C 1
ATOM 4109 O O . TYR B 1 15 ? -27.031 47.75 15.609 1 76.69 15 TYR B O 1
ATOM 4117 N N . THR B 1 16 ? -24.766 48.125 15.461 1 80.62 16 THR B N 1
ATOM 4118 C CA . THR B 1 16 ? -24.812 48.156 14.008 1 80.62 16 THR B CA 1
ATOM 4119 C C . THR B 1 16 ? -25.094 46.781 13.445 1 80.62 16 THR B C 1
ATOM 4121 O O . THR B 1 16 ? -24.953 45.781 14.156 1 80.62 16 THR B O 1
ATOM 4124 N N . PRO B 1 17 ? -25.531 46.656 12.242 1 79.06 17 PRO B N 1
ATOM 4125 C CA . PRO B 1 17 ? -25.766 45.344 11.641 1 79.06 17 PRO B CA 1
ATOM 4126 C C . PRO B 1 17 ? -24.547 44.438 11.711 1 79.06 17 PRO B C 1
ATOM 4128 O O . PRO B 1 17 ? -24.672 43.25 12.008 1 79.06 17 PRO B O 1
ATOM 4131 N N . SER B 1 18 ? -23.344 45 11.445 1 84.88 18 SER B N 1
ATOM 4132 C CA . SER B 1 18 ? -22.125 44.219 11.508 1 84.88 18 SER B CA 1
ATOM 4133 C C . SER B 1 18 ? -21.859 43.719 12.922 1 84.88 18 SER B C 1
ATOM 4135 O O . SER B 1 18 ? -21.391 42.594 13.109 1 84.88 18 SER B O 1
ATOM 4137 N N . GLN B 1 19 ? -22.156 44.469 13.891 1 88.25 19 GLN B N 1
ATOM 4138 C CA . GLN B 1 19 ? -21.984 44.062 15.281 1 88.25 19 GLN B CA 1
ATOM 4139 C C . GLN B 1 19 ? -22.953 42.969 15.656 1 88.25 19 GLN B C 1
ATOM 4141 O O . GLN B 1 19 ? -22.578 42 16.344 1 88.25 19 GLN B O 1
ATOM 4146 N N . ASP B 1 20 ? -24.109 43.125 15.141 1 85.94 20 ASP B N 1
ATOM 4147 C CA . ASP B 1 20 ? -25.141 42.094 15.406 1 85.94 20 ASP B CA 1
ATOM 4148 C C . ASP B 1 20 ? -24.703 40.75 14.875 1 85.94 20 ASP B C 1
ATOM 4150 O O . ASP B 1 20 ? -24.891 39.719 15.555 1 85.94 20 ASP B O 1
ATOM 4154 N N . ILE B 1 21 ? -24.25 40.781 13.703 1 86.38 21 ILE B N 1
ATOM 4155 C CA . ILE B 1 21 ? -23.797 39.531 13.062 1 86.38 21 ILE B CA 1
ATOM 4156 C C . ILE B 1 21 ? -22.656 38.906 13.867 1 86.38 21 ILE B C 1
ATOM 4158 O O . ILE B 1 21 ? -22.672 37.719 14.156 1 86.38 21 ILE B O 1
ATOM 4162 N N . LEU B 1 22 ? -21.656 39.719 14.219 1 90.75 22 LEU B N 1
ATOM 4163 C CA . LEU B 1 22 ? -20.5 39.219 14.961 1 90.75 22 LEU B CA 1
ATOM 4164 C C . LEU B 1 22 ? -20.922 38.625 16.297 1 90.75 22 LEU B C 1
ATOM 4166 O O . LEU B 1 22 ? -20.453 37.531 16.672 1 90.75 22 LEU B O 1
ATOM 4170 N N . PHE B 1 23 ? -21.797 39.281 17.016 1 90.81 23 PHE B N 1
ATOM 4171 C CA . PHE B 1 23 ? -22.188 38.812 18.328 1 90.81 23 PHE B CA 1
ATOM 4172 C C . PHE B 1 23 ? -23.062 37.562 18.219 1 90.81 23 PHE B C 1
ATOM 4174 O O . PHE B 1 23 ? -23.078 36.719 19.125 1 90.81 23 PHE B O 1
ATOM 4181 N N . HIS B 1 24 ? -23.797 37.5 17.109 1 86.69 24 HIS B N 1
ATOM 4182 C CA . HIS B 1 24 ? -24.516 36.25 16.859 1 86.69 24 HIS B CA 1
ATOM 4183 C C . HIS B 1 24 ? -23.547 35.062 16.781 1 86.69 24 HIS B C 1
ATOM 4185 O O . HIS B 1 24 ? -23.766 34.062 17.438 1 86.69 24 HIS B O 1
ATOM 4191 N N . HIS B 1 25 ? -22.531 35.281 15.992 1 89.12 25 HIS B N 1
ATOM 4192 C CA . HIS B 1 25 ? -21.531 34.219 15.859 1 89.12 25 HIS B CA 1
ATOM 4193 C C . HIS B 1 25 ? -20.828 33.969 17.188 1 89.12 25 HIS B C 1
ATOM 4195 O O . HIS B 1 25 ? -20.484 32.812 17.5 1 89.12 25 HIS B O 1
ATOM 4201 N N . PHE B 1 26 ? -20.578 35.031 17.938 1 91.62 26 PHE B N 1
ATOM 4202 C CA . PHE B 1 26 ? -19.953 34.875 19.25 1 91.62 26 PHE B CA 1
ATOM 4203 C C . PHE B 1 26 ? -20.844 34.062 20.172 1 91.62 26 PHE B C 1
ATOM 4205 O O . PHE B 1 26 ? -20.359 33.156 20.859 1 91.62 26 PHE B O 1
ATOM 4212 N N . GLU B 1 27 ? -22.062 34.281 20.156 1 87.88 27 GLU B N 1
ATOM 4213 C CA . GLU B 1 27 ? -22.953 33.562 21.047 1 87.88 27 GLU B CA 1
ATOM 4214 C C . GLU B 1 27 ? -23.031 32.094 20.672 1 87.88 27 GLU B C 1
ATOM 4216 O O . GLU B 1 27 ? -23.109 31.234 21.547 1 87.88 27 GLU B O 1
ATOM 4221 N N . GLU B 1 28 ? -23.031 31.859 19.438 1 82.44 28 GLU B N 1
ATOM 4222 C CA . GLU B 1 28 ? -22.984 30.469 19 1 82.44 28 GLU B CA 1
ATOM 4223 C C . GLU B 1 28 ? -21.703 29.781 19.484 1 82.44 28 GLU B C 1
ATOM 4225 O O . GLU B 1 28 ? -21.75 28.641 19.969 1 82.44 28 GLU B O 1
ATOM 4230 N N . PHE B 1 29 ? -20.641 30.453 19.297 1 83.81 29 PHE B N 1
ATOM 4231 C CA . PHE B 1 29 ? -19.344 29.969 19.766 1 83.81 29 PHE B CA 1
ATOM 4232 C C . PHE B 1 29 ? -19.359 29.719 21.266 1 83.81 29 PHE B C 1
ATOM 4234 O O . PHE B 1 29 ? -18.906 28.656 21.734 1 83.81 29 PHE B O 1
ATOM 4241 N N . ARG B 1 30 ? -19.844 30.672 21.953 1 86.38 30 ARG B N 1
ATOM 4242 C CA . ARG B 1 30 ? -19.875 30.594 23.406 1 86.38 30 ARG B CA 1
ATOM 4243 C C . ARG B 1 30 ? -20.719 29.422 23.875 1 86.38 30 ARG B C 1
ATOM 4245 O O . ARG B 1 30 ? -20.328 28.656 24.766 1 86.38 30 ARG B O 1
ATOM 4252 N N . LYS B 1 31 ? -21.828 29.234 23.297 1 80.5 31 LYS B N 1
ATOM 4253 C CA . LYS B 1 31 ? -22.734 28.156 23.656 1 80.5 31 LYS B CA 1
ATOM 4254 C C . LYS B 1 31 ? -22.094 26.797 23.391 1 80.5 31 LYS B C 1
ATOM 4256 O O . LYS B 1 31 ? -22.25 25.859 24.172 1 80.5 31 LYS B O 1
ATOM 4261 N N . LEU B 1 32 ? -21.391 26.812 22.406 1 73.62 32 LEU B N 1
ATOM 4262 C CA . LEU B 1 32 ? -20.797 25.547 21.969 1 73.62 32 LEU B CA 1
ATOM 4263 C C . LEU B 1 32 ? -19.562 25.219 22.781 1 73.62 32 LEU B C 1
ATOM 4265 O O . LEU B 1 32 ? -19.359 24.062 23.188 1 73.62 32 LEU B O 1
ATOM 4269 N N . HIS B 1 33 ? -18.703 26.25 23.031 1 72 33 HIS B N 1
ATOM 4270 C CA . HIS B 1 33 ? -17.391 25.953 23.578 1 72 33 HIS B CA 1
ATOM 4271 C C . HIS B 1 33 ? -17.312 26.328 25.062 1 72 33 HIS B C 1
ATOM 4273 O O . HIS B 1 33 ? -16.547 25.719 25.812 1 72 33 HIS B O 1
ATOM 4279 N N . TYR B 1 34 ? -18 27.438 25.422 1 77.94 34 TYR B N 1
ATOM 4280 C CA . TYR B 1 34 ? -17.875 27.953 26.781 1 77.94 34 TYR B CA 1
ATOM 4281 C C . TYR B 1 34 ? -19.234 28.344 27.344 1 77.94 34 TYR B C 1
ATOM 4283 O O . TYR B 1 34 ? -19.422 29.484 27.781 1 77.94 34 TYR B O 1
ATOM 4291 N N . PRO B 1 35 ? -20.141 27.406 27.438 1 71.75 35 PRO B N 1
ATOM 4292 C CA . PRO B 1 35 ? -21.516 27.75 27.844 1 71.75 35 PRO B CA 1
ATOM 4293 C C . PRO B 1 35 ? -21.578 28.375 29.25 1 71.75 35 PRO B C 1
ATOM 4295 O O . PRO B 1 35 ? -22.391 29.25 29.5 1 71.75 35 PRO B O 1
ATOM 4298 N N . SER B 1 36 ? -20.781 27.922 30.141 1 74.94 36 SER B N 1
ATOM 4299 C CA . SER B 1 36 ? -20.844 28.406 31.516 1 74.94 36 SER B CA 1
ATOM 4300 C C . SER B 1 36 ? -19.734 29.406 31.812 1 74.94 36 SER B C 1
ATOM 4302 O O . SER B 1 36 ? -19.594 29.875 32.938 1 74.94 36 SER B O 1
ATOM 4304 N N . GLY B 1 37 ? -19.094 29.812 30.859 1 78.69 37 GLY B N 1
ATOM 4305 C CA . GLY B 1 37 ? -17.969 30.688 31.109 1 78.69 37 GLY B CA 1
ATOM 4306 C C . GLY B 1 37 ? -18.344 32.156 31.141 1 78.69 37 GLY B C 1
ATOM 4307 O O . GLY B 1 37 ? -19.438 32.531 30.719 1 78.69 37 GLY B O 1
ATOM 4308 N N . GLN B 1 38 ? -17.453 32.938 31.719 1 87.75 38 GLN B N 1
ATOM 4309 C CA . GLN B 1 38 ? -17.641 34.375 31.703 1 87.75 38 GLN B CA 1
ATOM 4310 C C . GLN B 1 38 ? -17.609 34.938 30.266 1 87.75 38 GLN B C 1
ATOM 4312 O O . GLN B 1 38 ? -16.734 34.562 29.484 1 87.75 38 GLN B O 1
ATOM 4317 N N . LYS B 1 39 ? -18.562 35.75 29.922 1 90 39 LYS B N 1
ATOM 4318 C CA . LYS B 1 39 ? -18.766 36.25 28.562 1 90 39 LYS B CA 1
ATOM 4319 C C . LYS B 1 39 ? -17.516 36.938 28.031 1 90 39 LYS B C 1
ATOM 4321 O O . LYS B 1 39 ? -17.125 36.75 26.891 1 90 39 LYS B O 1
ATOM 4326 N N . GLY B 1 40 ? -16.922 37.719 28.875 1 91.75 40 GLY B N 1
ATOM 4327 C CA . GLY B 1 40 ? -15.719 38.438 28.469 1 91.75 40 GLY B CA 1
ATOM 4328 C C . GLY B 1 40 ? -14.57 37.531 28.094 1 91.75 40 GLY B C 1
ATOM 4329 O O . GLY B 1 40 ? -13.875 37.75 27.094 1 91.75 40 GLY B O 1
ATOM 4330 N N . VAL B 1 41 ? -14.398 36.531 28.906 1 92.12 41 VAL B N 1
ATOM 4331 C CA . VAL B 1 41 ? -13.328 35.562 28.672 1 92.12 41 VAL B CA 1
ATOM 4332 C C . VAL B 1 41 ? -13.625 34.75 27.422 1 92.12 41 VAL B C 1
ATOM 4334 O O . VAL B 1 41 ? -12.727 34.5 26.609 1 92.12 41 VAL B O 1
ATOM 4337 N N . ALA B 1 42 ? -14.883 34.375 27.281 1 92.69 42 ALA B N 1
ATOM 4338 C CA . ALA B 1 42 ? -15.297 33.625 26.078 1 92.69 42 ALA B CA 1
ATOM 4339 C C . ALA B 1 42 ? -15.07 34.469 24.828 1 92.69 42 ALA B C 1
ATOM 4341 O O . ALA B 1 42 ? -14.695 33.938 23.781 1 92.69 42 ALA B O 1
ATOM 4342 N N . PHE B 1 43 ? -15.32 35.75 24.984 1 95 43 PHE B N 1
ATOM 4343 C CA . PHE B 1 43 ? -15.109 36.625 23.859 1 95 43 PHE B CA 1
ATOM 4344 C C . PHE B 1 43 ? -13.641 36.688 23.484 1 95 43 PHE B C 1
ATOM 4346 O O . PHE B 1 43 ? -13.289 36.656 22.297 1 95 43 PHE B O 1
ATOM 4353 N N . ALA B 1 44 ? -12.789 36.781 24.453 1 94.75 44 ALA B N 1
ATOM 4354 C CA . ALA B 1 44 ? -11.352 36.781 24.203 1 94.75 44 ALA B CA 1
ATOM 4355 C C . ALA B 1 44 ? -10.898 35.5 23.5 1 94.75 44 ALA B C 1
ATOM 4357 O O . ALA B 1 44 ? -10.039 35.562 22.609 1 94.75 44 ALA B O 1
ATOM 4358 N N . ARG B 1 45 ? -11.453 34.469 23.891 1 93.31 45 ARG B N 1
ATOM 4359 C CA . ARG B 1 45 ? -11.141 33.188 23.25 1 93.31 45 ARG B CA 1
ATOM 4360 C C . ARG B 1 45 ? -11.656 33.156 21.812 1 93.31 45 ARG B C 1
ATOM 4362 O O . ARG B 1 45 ? -11 32.594 20.922 1 93.31 45 ARG B O 1
ATOM 4369 N N . PHE B 1 46 ? -12.789 33.688 21.609 1 93.94 46 PHE B N 1
ATOM 4370 C CA . PHE B 1 46 ? -13.359 33.781 20.281 1 93.94 46 PHE B CA 1
ATOM 4371 C C . PHE B 1 46 ? -12.461 34.625 19.375 1 93.94 46 PHE B C 1
ATOM 4373 O O . PHE B 1 46 ? -12.148 34.219 18.25 1 93.94 46 PHE B O 1
ATOM 4380 N N . MET B 1 47 ? -12.016 35.75 19.875 1 96.12 47 MET B N 1
ATOM 4381 C CA . MET B 1 47 ? -11.109 36.625 19.125 1 96.12 47 MET B CA 1
ATOM 4382 C C . MET B 1 47 ? -9.789 35.906 18.828 1 96.12 47 MET B C 1
ATOM 4384 O O . MET B 1 47 ? -9.227 36.031 17.75 1 96.12 47 MET B O 1
ATOM 4388 N N . THR B 1 48 ? -9.305 35.188 19.797 1 95.19 48 THR B N 1
ATOM 4389 C CA . THR B 1 48 ? -8.062 34.438 19.641 1 95.19 48 THR B CA 1
ATOM 4390 C C . THR B 1 48 ? -8.188 33.406 18.5 1 95.19 48 THR B C 1
ATOM 4392 O O . THR B 1 48 ? -7.281 33.281 17.688 1 95.19 48 THR B O 1
ATOM 4395 N N . SER B 1 49 ? -9.297 32.781 18.484 1 91.69 49 SER B N 1
ATOM 4396 C CA . SER B 1 49 ? -9.531 31.781 17.438 1 91.69 49 SER B CA 1
ATOM 4397 C C . SER B 1 49 ? -9.539 32.438 16.062 1 91.69 49 SER B C 1
ATOM 4399 O O . SER B 1 49 ? -9.07 31.828 15.086 1 91.69 49 SER B O 1
ATOM 4401 N N . ILE B 1 50 ? -10.055 33.594 15.984 1 93.75 50 ILE B N 1
ATOM 4402 C CA . ILE B 1 50 ? -10.125 34.312 14.727 1 93.75 50 ILE B CA 1
ATOM 4403 C C . ILE B 1 50 ? -8.734 34.812 14.328 1 93.75 50 ILE B C 1
ATOM 4405 O O . ILE B 1 50 ? -8.32 34.656 13.172 1 93.75 50 ILE B O 1
ATOM 4409 N N . ALA B 1 51 ? -7.969 35.281 15.258 1 95.88 51 ALA B N 1
ATOM 4410 C CA . ALA B 1 51 ? -6.637 35.812 14.992 1 95.88 51 ALA B CA 1
ATOM 4411 C C . ALA B 1 51 ? -5.672 34.719 14.555 1 95.88 51 ALA B C 1
ATOM 4413 O O . ALA B 1 51 ? -4.762 34.969 13.758 1 95.88 51 ALA B O 1
ATOM 4414 N N . LEU B 1 52 ? -5.867 33.531 15.047 1 94.06 52 LEU B N 1
ATOM 4415 C CA . LEU B 1 52 ? -4.938 32.438 14.789 1 94.06 52 LEU B CA 1
ATOM 4416 C C . LEU B 1 52 ? -5.488 31.516 13.719 1 94.06 52 LEU B C 1
ATOM 4418 O O . LEU B 1 52 ? -4.988 30.406 13.547 1 94.06 52 LEU B O 1
ATOM 4422 N N . ARG B 1 53 ? -6.434 31.906 13 1 87.44 53 ARG B N 1
ATOM 4423 C CA . ARG B 1 53 ? -7.145 31.062 12.047 1 87.44 53 ARG B CA 1
ATOM 4424 C C . ARG B 1 53 ? -6.207 30.547 10.961 1 87.44 53 ARG B C 1
ATOM 4426 O O . ARG B 1 53 ? -6.391 29.453 10.445 1 87.44 53 ARG B O 1
ATOM 4433 N N . GLU B 1 54 ? -5.199 31.281 10.688 1 88.06 54 GLU B N 1
ATOM 4434 C CA . GLU B 1 54 ? -4.293 30.906 9.609 1 88.06 54 GLU B CA 1
ATOM 4435 C C . GLU B 1 54 ? -3.389 29.75 10.031 1 88.06 54 GLU B C 1
ATOM 4437 O O . GLU B 1 54 ? -2.746 29.125 9.188 1 88.06 54 GLU B O 1
ATOM 4442 N N . TYR B 1 55 ? -3.352 29.5 11.266 1 87.62 55 TYR B N 1
ATOM 4443 C CA . TYR B 1 55 ? -2.564 28.391 11.789 1 87.62 55 TYR B CA 1
ATOM 4444 C C . TYR B 1 55 ? -3.459 27.219 12.164 1 87.62 55 TYR B C 1
ATOM 4446 O O . TYR B 1 55 ? -4.473 27.391 12.844 1 87.62 55 TYR B O 1
ATOM 4454 N N . PRO B 1 56 ? -3.074 26.047 11.609 1 78.62 56 PRO B N 1
ATOM 4455 C CA . PRO B 1 56 ? -3.863 24.875 12 1 78.62 56 PRO B CA 1
ATOM 4456 C C . PRO B 1 56 ? -3.525 24.375 13.398 1 78.62 56 PRO B C 1
ATOM 4458 O O . PRO B 1 56 ? -3.064 23.234 13.555 1 78.62 56 PRO B O 1
ATOM 4461 N N . LEU B 1 57 ? -3.947 25.156 14.422 1 79.44 57 LEU B N 1
ATOM 4462 C CA . LEU B 1 57 ? -3.643 24.828 15.812 1 79.44 57 LEU B CA 1
ATOM 4463 C C . LEU B 1 57 ? -4.84 24.172 16.484 1 79.44 57 LEU B C 1
ATOM 4465 O O . LEU B 1 57 ? -5.988 24.469 16.156 1 79.44 57 LEU B O 1
ATOM 4469 N N . SER B 1 58 ? -4.504 23.328 17.359 1 70.88 58 SER B N 1
ATOM 4470 C CA . SER B 1 58 ? -5.555 22.688 18.141 1 70.88 58 SER B CA 1
ATOM 4471 C C . SER B 1 58 ? -6.09 23.625 19.234 1 70.88 58 SER B C 1
ATOM 4473 O O . SER B 1 58 ? -5.5 24.672 19.5 1 70.88 58 SER B O 1
ATOM 4475 N N . GLU B 1 59 ? -7.172 23.172 19.781 1 69.81 59 GLU B N 1
ATOM 4476 C CA . GLU B 1 59 ? -7.742 23.953 20.875 1 69.81 59 GLU B CA 1
ATOM 4477 C C . GLU B 1 59 ? -6.789 24.016 22.062 1 69.81 59 GLU B C 1
ATOM 4479 O O . GLU B 1 59 ? -6.707 25.047 22.734 1 69.81 59 GLU B O 1
ATOM 4484 N N . SER B 1 60 ? -6.152 22.891 22.25 1 70.31 60 SER B N 1
ATOM 4485 C CA . SER B 1 60 ? -5.188 22.859 23.344 1 70.31 60 SER B CA 1
ATOM 4486 C C . SER B 1 60 ? -4.035 23.828 23.094 1 70.31 60 SER B C 1
ATOM 4488 O O . SER B 1 60 ? -3.533 24.469 24.016 1 70.31 60 SER B O 1
ATOM 4490 N N . ASP B 1 61 ? -3.689 23.953 21.859 1 79.75 61 ASP B N 1
ATOM 4491 C CA . ASP B 1 61 ? -2.645 24.891 21.484 1 79.75 61 ASP B CA 1
ATOM 4492 C C . ASP B 1 61 ? -3.078 26.328 21.75 1 79.75 61 ASP B C 1
ATOM 4494 O O . ASP B 1 61 ? -2.293 27.141 22.25 1 79.75 61 ASP B O 1
ATOM 4498 N N . LEU B 1 62 ? -4.309 26.578 21.406 1 86.75 62 LEU B N 1
ATOM 4499 C CA . LEU B 1 62 ? -4.84 27.922 21.609 1 86.75 62 LEU B CA 1
ATOM 4500 C C . LEU B 1 62 ? -4.914 28.266 23.094 1 86.75 62 LEU B C 1
ATOM 4502 O O . LEU B 1 62 ? -4.559 29.375 23.5 1 86.75 62 LEU B O 1
ATOM 4506 N N . GLU B 1 63 ? -5.277 27.297 23.844 1 84.19 63 GLU B N 1
ATOM 4507 C CA . GLU B 1 63 ? -5.414 27.516 25.281 1 84.19 63 GLU B CA 1
ATOM 4508 C C . GLU B 1 63 ? -4.055 27.734 25.938 1 84.19 63 GLU B C 1
ATOM 4510 O O . GLU B 1 63 ? -3.945 28.469 26.906 1 84.19 63 GLU B O 1
ATOM 4515 N N . ALA B 1 64 ? -3.146 27.078 25.438 1 84.19 64 ALA B N 1
ATOM 4516 C CA . ALA B 1 64 ? -1.812 27.188 26.016 1 84.19 64 ALA B CA 1
ATOM 4517 C C . ALA B 1 64 ? -1.275 28.609 25.922 1 84.19 64 ALA B C 1
ATOM 4519 O O . ALA B 1 64 ? -0.562 29.062 26.812 1 84.19 64 ALA B O 1
ATOM 4520 N N . GLY B 1 65 ? -1.632 29.297 24.922 1 92.75 65 GLY B N 1
ATOM 4521 C CA . GLY B 1 65 ? -1.155 30.656 24.734 1 92.75 65 GLY B CA 1
ATOM 4522 C C . GLY B 1 65 ? -2.139 31.703 25.219 1 92.75 65 GLY B C 1
ATOM 4523 O O . GLY B 1 65 ? -1.86 32.906 25.141 1 92.75 65 GLY B O 1
ATOM 4524 N N . PHE B 1 66 ? -3.266 31.219 25.703 1 92.94 66 PHE B N 1
ATOM 4525 C CA . PHE B 1 66 ? -4.277 32.156 26.219 1 92.94 66 PHE B CA 1
ATOM 4526 C C . PHE B 1 66 ? -3.891 32.656 27.594 1 92.94 66 PHE B C 1
ATOM 4528 O O . PHE B 1 66 ? -3.812 31.891 28.547 1 92.94 66 PHE B O 1
ATOM 4535 N N . THR B 1 67 ? -3.652 33.969 27.781 1 91.94 67 THR B N 1
ATOM 4536 C CA . THR B 1 67 ? -3.074 34.5 29 1 91.94 67 THR B CA 1
ATOM 4537 C C . THR B 1 67 ? -4.004 35.562 29.625 1 91.94 67 THR B C 1
ATOM 4539 O O . THR B 1 67 ? -3.594 36.312 30.5 1 91.94 67 THR B O 1
ATOM 4542 N N . ASP B 1 68 ? -5.148 35.594 29.188 1 89.25 68 ASP B N 1
ATOM 4543 C CA . ASP B 1 68 ? -6.105 36.562 29.703 1 89.25 68 ASP B CA 1
ATOM 4544 C C . ASP B 1 68 ? -6.32 36.375 31.203 1 89.25 68 ASP B C 1
ATOM 4546 O O . ASP B 1 68 ? -6.434 35.25 31.688 1 89.25 68 ASP B O 1
ATOM 4550 N N . GLY B 1 69 ? -6.301 37.469 31.953 1 85.38 69 GLY B N 1
ATOM 4551 C CA . GLY B 1 69 ? -6.523 37.5 33.406 1 85.38 69 GLY B CA 1
ATOM 4552 C C . GLY B 1 69 ? -6.004 38.75 34.062 1 85.38 69 GLY B C 1
ATOM 4553 O O . GLY B 1 69 ? -5.637 39.719 33.375 1 85.38 69 GLY B O 1
ATOM 4554 N N . PRO B 1 70 ? -6.129 38.719 35.344 1 84.25 70 PRO B N 1
ATOM 4555 C CA . PRO B 1 70 ? -5.582 39.906 36.031 1 84.25 70 PRO B CA 1
ATOM 4556 C C . PRO B 1 70 ? -4.078 40.062 35.812 1 84.25 70 PRO B C 1
ATOM 4558 O O . PRO B 1 70 ? -3.346 39.062 35.781 1 84.25 70 PRO B O 1
ATOM 4561 N N . HIS B 1 71 ? -3.568 41.312 35.594 1 82 71 HIS B N 1
ATOM 4562 C CA . HIS B 1 71 ? -2.158 41.656 35.438 1 82 71 HIS B CA 1
ATOM 4563 C C . HIS B 1 71 ? -1.572 41 34.188 1 82 71 HIS B C 1
ATOM 4565 O O . HIS B 1 71 ? -0.484 40.438 34.219 1 82 71 HIS B O 1
ATOM 4571 N N . ASP B 1 72 ? -2.361 41.031 33.125 1 80.12 72 ASP B N 1
ATOM 4572 C CA . ASP B 1 72 ? -1.881 40.438 31.875 1 80.12 72 ASP B CA 1
ATOM 4573 C C . ASP B 1 72 ? -1.226 41.5 30.984 1 80.12 72 ASP B C 1
ATOM 4575 O O . ASP B 1 72 ? -0.823 41.188 29.859 1 80.12 72 ASP B O 1
ATOM 4579 N N . GLY B 1 73 ? -1.087 42.75 31.5 1 81.12 73 GLY B N 1
ATOM 4580 C CA . GLY B 1 73 ? -0.454 43.812 30.75 1 81.12 73 GLY B CA 1
ATOM 4581 C C . GLY B 1 73 ? -1.163 44.125 29.438 1 81.12 73 GLY B C 1
ATOM 4582 O O . GLY B 1 73 ? -0.542 44.594 28.5 1 81.12 73 GLY B O 1
ATOM 4583 N N . GLY B 1 74 ? -2.439 43.75 29.328 1 88.81 74 GLY B N 1
ATOM 4584 C CA . GLY B 1 74 ? -3.203 44 28.109 1 88.81 74 GLY B CA 1
ATOM 4585 C C . GLY B 1 74 ? -3.016 42.906 27.062 1 88.81 74 GLY B C 1
ATOM 4586 O O . GLY B 1 74 ? -3.445 43.062 25.922 1 88.81 74 GLY B O 1
ATOM 4587 N N . ILE B 1 75 ? -2.342 41.875 27.438 1 94.75 75 ILE B N 1
ATOM 4588 C CA . ILE B 1 75 ? -2.076 40.781 26.516 1 94.75 75 ILE B CA 1
ATOM 4589 C C . ILE B 1 75 ? -2.979 39.594 26.859 1 94.75 75 ILE B C 1
ATOM 4591 O O . ILE B 1 75 ? -2.695 38.844 27.781 1 94.7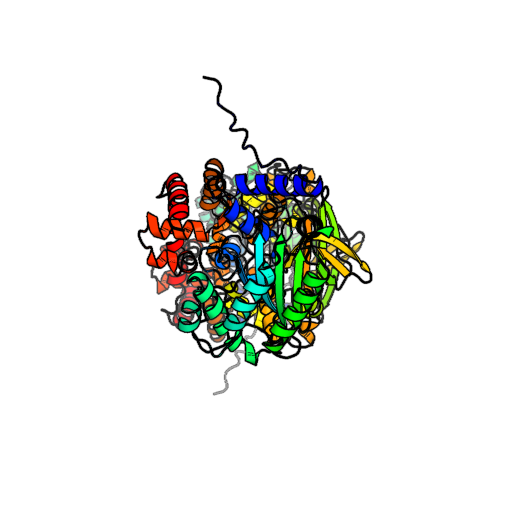5 75 ILE B O 1
ATOM 4595 N N . ASP B 1 76 ? -4 39.406 26.062 1 94.75 76 ASP B N 1
ATOM 4596 C CA . ASP B 1 76 ? -4.969 38.344 26.297 1 94.75 76 ASP B CA 1
ATOM 4597 C C . ASP B 1 76 ? -4.469 37 25.734 1 94.75 76 ASP B C 1
ATOM 4599 O O . ASP B 1 76 ? -4.918 35.938 26.156 1 94.75 76 ASP B O 1
ATOM 4603 N N . GLY B 1 77 ? -3.631 37.094 24.781 1 96 77 GLY B N 1
ATOM 4604 C CA . GLY B 1 77 ? -3.035 35.906 24.188 1 96 77 GLY B CA 1
ATOM 4605 C C . GLY B 1 77 ? -1.618 36.156 23.703 1 96 77 GLY B C 1
ATOM 4606 O O . GLY B 1 77 ? -1.318 37.188 23.109 1 96 77 GLY B O 1
ATOM 4607 N N . PHE B 1 78 ? -0.719 35.25 24.016 1 97 78 PHE B N 1
ATOM 4608 C CA . PHE B 1 78 ? 0.659 35.219 23.531 1 97 78 PHE B CA 1
ATOM 4609 C C . PHE B 1 78 ? 0.984 33.844 22.953 1 97 78 PHE B C 1
ATOM 4611 O O . PHE B 1 78 ? 1.216 32.875 23.703 1 97 78 PHE B O 1
ATOM 4618 N N . HIS B 1 79 ? 1.01 33.781 21.641 1 97.19 79 HIS B N 1
ATOM 4619 C CA . HIS B 1 79 ? 1.154 32.5 20.953 1 97.19 79 HIS B CA 1
ATOM 4620 C C . HIS B 1 79 ? 2.434 32.469 20.125 1 97.19 79 HIS B C 1
ATOM 4622 O O . HIS B 1 79 ? 2.793 33.438 19.484 1 97.19 79 HIS B O 1
ATOM 4628 N N . VAL B 1 80 ? 3.111 31.375 20.234 1 95.56 80 VAL B N 1
ATOM 4629 C CA . VAL B 1 80 ? 4.324 31.125 19.469 1 95.56 80 VAL B CA 1
ATOM 4630 C C . VAL B 1 80 ? 4.117 29.906 18.562 1 95.56 80 VAL B C 1
ATOM 4632 O O . VAL B 1 80 ? 3.734 28.828 19.047 1 95.56 80 VAL B O 1
ATOM 4635 N N . VAL B 1 81 ? 4.32 30.156 17.266 1 92.81 81 VAL B N 1
ATOM 4636 C CA . VAL B 1 81 ? 4.07 29.078 16.312 1 92.81 81 VAL B CA 1
ATOM 4637 C C . VAL B 1 81 ? 5.332 28.797 15.492 1 92.81 81 VAL B C 1
ATOM 4639 O O . VAL B 1 81 ? 5.922 29.719 14.93 1 92.81 81 VAL B O 1
ATOM 4642 N N . LEU B 1 82 ? 5.691 27.531 15.477 1 88.94 82 LEU B N 1
ATOM 4643 C CA . LEU B 1 82 ? 6.832 27.078 14.68 1 88.94 82 LEU B CA 1
ATOM 4644 C C . LEU B 1 82 ? 6.363 26.375 13.406 1 88.94 82 LEU B C 1
ATOM 4646 O O . LEU B 1 82 ? 5.473 25.531 13.453 1 88.94 82 LEU B O 1
ATOM 4650 N N . ASN B 1 83 ? 6.887 26.781 12.305 1 87.81 83 ASN B N 1
ATOM 4651 C CA . ASN B 1 83 ? 6.621 26.188 11 1 87.81 83 ASN B CA 1
ATOM 4652 C C . ASN B 1 83 ? 5.129 26.156 10.695 1 87.81 83 ASN B C 1
ATOM 4654 O O . ASN B 1 83 ? 4.621 25.156 10.172 1 87.81 83 ASN B O 1
ATOM 4658 N N . ARG B 1 84 ? 4.441 27.094 11.234 1 86.62 84 ARG B N 1
ATOM 4659 C CA . ARG B 1 84 ? 3.055 27.422 10.922 1 86.62 84 ARG B CA 1
ATOM 4660 C C . ARG B 1 84 ? 2.096 26.422 11.562 1 86.62 84 ARG B C 1
ATOM 4662 O O . ARG B 1 84 ? 0.881 26.625 11.562 1 86.62 84 ARG B O 1
ATOM 4669 N N . THR B 1 85 ? 2.662 25.422 12.133 1 83 85 THR B N 1
ATOM 4670 C CA . THR B 1 85 ? 1.756 24.359 12.57 1 83 85 THR B CA 1
ATOM 4671 C C . THR B 1 85 ? 1.974 24.047 14.047 1 83 85 THR B C 1
ATOM 4673 O O . THR B 1 85 ? 1.058 23.578 14.727 1 83 85 THR B O 1
ATOM 4676 N N . GLU B 1 86 ? 3.104 24.281 14.508 1 83.06 86 GLU B N 1
ATOM 4677 C CA . GLU B 1 86 ? 3.438 23.797 15.844 1 83.06 86 GLU B CA 1
ATOM 4678 C C . GLU B 1 86 ? 3.402 24.922 16.859 1 83.06 86 GLU B C 1
ATOM 4680 O O . GLU B 1 86 ? 4.152 25.906 16.75 1 83.06 86 GLU B O 1
ATOM 4685 N N . ALA B 1 87 ? 2.59 24.688 17.844 1 87.19 87 ALA B N 1
ATOM 4686 C CA . ALA B 1 87 ? 2.553 25.656 18.938 1 87.19 87 ALA B CA 1
ATOM 4687 C C . ALA B 1 87 ? 3.672 25.391 19.938 1 87.19 87 ALA B C 1
ATOM 4689 O O . ALA B 1 87 ? 3.902 24.25 20.344 1 87.19 87 ALA B O 1
ATOM 4690 N N . ILE B 1 88 ? 4.348 26.438 20.281 1 88.31 88 ILE B N 1
ATOM 4691 C CA . ILE B 1 88 ? 5.395 26.344 21.281 1 88.31 88 ILE B CA 1
ATOM 4692 C C . ILE B 1 88 ? 4.844 26.797 22.641 1 88.31 88 ILE B C 1
ATOM 4694 O O . ILE B 1 88 ? 4.32 27.906 22.766 1 88.31 88 ILE B O 1
ATOM 4698 N N . THR B 1 89 ? 4.957 25.891 23.562 1 85.12 89 THR B N 1
ATOM 4699 C CA . THR B 1 89 ? 4.473 26.141 24.906 1 85.12 89 THR B CA 1
ATOM 4700 C C . THR B 1 89 ? 5.535 25.766 25.938 1 85.12 89 THR B C 1
ATOM 4702 O O . THR B 1 89 ? 6.566 25.188 25.594 1 85.12 89 THR B O 1
ATOM 4705 N N . PRO B 1 90 ? 5.305 26.172 27.172 1 81.19 90 PRO B N 1
ATOM 4706 C CA . PRO B 1 90 ? 6.262 25.797 28.219 1 81.19 90 PRO B CA 1
ATOM 4707 C C . PRO B 1 90 ? 6.43 24.281 28.344 1 81.19 90 PRO B C 1
ATOM 4709 O O . PRO B 1 90 ? 7.457 23.812 28.844 1 81.19 90 PRO B O 1
ATOM 4712 N N . GLU B 1 91 ? 5.488 23.562 27.812 1 71.19 91 GLU B N 1
ATOM 4713 C CA . GLU B 1 91 ? 5.531 22.109 27.922 1 71.19 91 GLU B CA 1
ATOM 4714 C C . GLU B 1 91 ? 6.211 21.484 26.703 1 71.19 91 GLU B C 1
ATOM 4716 O O . GLU B 1 91 ? 6.453 20.281 26.656 1 71.19 91 GLU B O 1
ATOM 4721 N N . THR B 1 92 ? 6.441 22.281 25.734 1 75 92 THR B N 1
ATOM 4722 C CA . THR B 1 92 ? 7.086 21.766 24.531 1 75 92 THR B CA 1
ATOM 4723 C C . THR B 1 92 ? 8.469 21.203 24.844 1 75 92 THR B C 1
ATOM 4725 O O . THR B 1 92 ? 9.273 21.875 25.516 1 75 92 THR B O 1
ATOM 4728 N N . LYS B 1 93 ? 8.609 19.797 24.484 1 56.75 93 LYS B N 1
ATOM 4729 C CA . LYS B 1 93 ? 9.836 19.078 24.766 1 56.75 93 LYS B CA 1
ATOM 4730 C C . LYS B 1 93 ? 11.023 19.656 24 1 56.75 93 LYS B C 1
ATOM 4732 O O . LYS B 1 93 ? 10.867 20.125 22.875 1 56.75 93 LYS B O 1
ATOM 4737 N N . GLY B 1 94 ? 12.312 19.469 24.516 1 55.91 94 GLY B N 1
ATOM 4738 C CA . GLY B 1 94 ? 13.555 19.922 23.922 1 55.91 94 GLY B CA 1
ATOM 4739 C C . GLY B 1 94 ? 13.906 21.359 24.281 1 55.91 94 GLY B C 1
ATOM 4740 O O . GLY B 1 94 ? 14.93 21.875 23.828 1 55.91 94 GLY B O 1
ATOM 4741 N N . LEU B 1 95 ? 12.922 21.906 24.812 1 50.03 95 LEU B N 1
ATOM 4742 C CA . LEU B 1 95 ? 13.227 23.25 25.328 1 50.03 95 LEU B CA 1
ATOM 4743 C C . LEU B 1 95 ? 14.32 23.188 26.391 1 50.03 95 LEU B C 1
ATOM 4745 O O . LEU B 1 95 ? 15.055 24.156 26.578 1 50.03 95 LEU B O 1
ATOM 4749 N N . SER B 1 96 ? 14.43 22.109 27.031 1 41.28 96 SER B N 1
ATOM 4750 C CA . SER B 1 96 ? 15.375 22.078 28.141 1 41.28 96 SER B CA 1
ATOM 4751 C C . SER B 1 96 ? 16.797 21.828 27.641 1 41.28 96 SER B C 1
ATOM 4753 O O . SER B 1 96 ? 17.766 22.031 28.391 1 41.28 96 SER B O 1
ATOM 4755 N N . THR B 1 97 ? 16.922 21.203 26.531 1 45.12 97 THR B N 1
ATOM 4756 C CA . THR B 1 97 ? 18.297 20.938 26.125 1 45.12 97 THR B CA 1
ATOM 4757 C C . THR B 1 97 ? 18.828 22.047 25.234 1 45.12 97 THR B C 1
ATOM 4759 O O . THR B 1 97 ? 18.062 22.766 24.594 1 45.12 97 THR B O 1
ATOM 4762 N N . LYS B 1 98 ? 20.078 22.406 25.375 1 47.59 98 LYS B N 1
ATOM 4763 C CA . LYS B 1 98 ? 20.812 23.406 24.625 1 47.59 98 LYS B CA 1
ATOM 4764 C C . LYS B 1 98 ? 20.75 23.125 23.125 1 47.59 98 LYS B C 1
ATOM 4766 O O . LYS B 1 98 ? 21.031 24.016 22.312 1 47.59 98 LYS B O 1
ATOM 4771 N N . SER B 1 99 ? 20.578 22.062 22.75 1 43.97 99 SER B N 1
ATOM 4772 C CA . SER B 1 99 ? 20.656 21.703 21.344 1 43.97 99 SER B CA 1
ATOM 4773 C C . SER B 1 99 ? 19.328 21.969 20.641 1 43.97 99 SER B C 1
ATOM 4775 O O . SER B 1 99 ? 18.266 21.828 21.234 1 43.97 99 SER B O 1
ATOM 4777 N N . PRO B 1 100 ? 19.453 22.766 19.547 1 49.25 100 PRO B N 1
ATOM 4778 C CA . PRO B 1 100 ? 18.219 22.906 18.75 1 49.25 100 PRO B CA 1
ATOM 4779 C C . PRO B 1 100 ? 17.422 21.609 18.672 1 49.25 100 PRO B C 1
ATOM 4781 O O . PRO B 1 100 ? 17.984 20.516 18.734 1 49.25 100 PRO B O 1
ATOM 4784 N N . PRO B 1 101 ? 16.078 21.875 18.906 1 55.25 101 PRO B N 1
ATOM 4785 C CA . PRO B 1 101 ? 15.297 20.641 18.781 1 55.25 101 PRO B CA 1
ATOM 4786 C C . PRO B 1 101 ? 15.664 19.844 17.516 1 55.25 101 PRO B C 1
ATOM 4788 O O . PRO B 1 101 ? 15.945 20.438 16.469 1 55.25 101 PRO B O 1
ATOM 4791 N N . PRO B 1 102 ? 16.094 18.734 17.656 1 55.84 102 PRO B N 1
ATOM 4792 C CA . PRO B 1 102 ? 16.484 17.922 16.5 1 55.84 102 PRO B CA 1
ATOM 4793 C C . PRO B 1 102 ? 15.477 18.016 15.352 1 55.84 102 PRO B C 1
ATOM 4795 O O . PRO B 1 102 ? 14.281 18.188 15.586 1 55.84 102 PRO B O 1
ATOM 4798 N N . LYS B 1 103 ? 15.891 18.453 14.242 1 62.97 103 LYS B N 1
ATOM 4799 C CA . LYS B 1 103 ? 15.18 18.25 12.984 1 62.97 103 LYS B CA 1
ATOM 4800 C C . LYS B 1 103 ? 14.492 19.531 12.523 1 62.97 103 LYS B C 1
ATOM 4802 O O . LYS B 1 103 ? 13.547 19.484 11.727 1 62.97 103 LYS B O 1
ATOM 4807 N N . VAL B 1 104 ? 14.891 20.719 13.219 1 74.56 104 VAL B N 1
ATOM 4808 C CA . VAL B 1 104 ? 14.312 21.938 12.664 1 74.56 104 VAL B CA 1
ATOM 4809 C C . VAL B 1 104 ? 15.219 22.484 11.562 1 74.56 104 VAL B C 1
ATOM 4811 O O . VAL B 1 104 ? 16.391 22.766 11.805 1 74.56 104 VAL B O 1
ATOM 4814 N N . PRO B 1 105 ? 14.727 22.688 10.453 1 76.75 105 PRO B N 1
ATOM 4815 C CA . PRO B 1 105 ? 15.555 23.188 9.352 1 76.75 105 PRO B CA 1
ATOM 4816 C C . PRO B 1 105 ? 15.812 24.688 9.43 1 76.75 105 PRO B C 1
ATOM 4818 O O . PRO B 1 105 ? 15.141 25.391 10.188 1 76.75 105 PRO B O 1
ATOM 4821 N N . GLU B 1 106 ? 16.844 25.031 8.609 1 82.06 106 GLU B N 1
ATOM 4822 C CA . GLU B 1 106 ? 17.109 26.453 8.477 1 82.06 106 GLU B CA 1
ATOM 4823 C C . GLU B 1 106 ? 15.953 27.172 7.805 1 82.06 106 GLU B C 1
ATOM 4825 O O . GLU B 1 106 ? 15.242 26.594 6.988 1 82.06 106 GLU B O 1
ATOM 4830 N N . ARG B 1 107 ? 15.711 28.422 8.281 1 85.19 107 ARG B N 1
ATOM 4831 C CA . ARG B 1 107 ? 14.727 29.328 7.68 1 85.19 107 ARG B CA 1
ATOM 4832 C C . ARG B 1 107 ? 13.305 28.859 7.969 1 85.19 107 ARG B C 1
ATOM 4834 O O . ARG B 1 107 ? 12.391 29.125 7.184 1 85.19 107 ARG B O 1
ATOM 4841 N N . THR B 1 108 ? 13.172 28.094 9.016 1 88.5 108 THR B N 1
ATOM 4842 C CA . THR B 1 108 ? 11.844 27.672 9.453 1 88.5 108 THR B CA 1
ATOM 4843 C C . THR B 1 108 ? 11.023 28.875 9.938 1 88.5 108 THR B C 1
ATOM 4845 O O . THR B 1 108 ? 11.531 29.703 10.695 1 88.5 108 THR B O 1
ATOM 4848 N N . PRO B 1 109 ? 9.82 28.984 9.484 1 90.25 109 PRO B N 1
ATOM 4849 C CA . PRO B 1 109 ? 8.977 30.078 10 1 90.25 109 PRO B CA 1
ATOM 4850 C C . PRO B 1 109 ? 8.805 30.016 11.516 1 90.25 109 PRO B C 1
ATOM 4852 O O . PRO B 1 109 ? 8.586 28.938 12.078 1 90.25 109 PRO B O 1
ATOM 4855 N N . PHE B 1 110 ? 8.984 31.125 12.109 1 93.31 110 PHE B N 1
ATOM 4856 C CA . PHE B 1 110 ? 8.852 31.312 13.547 1 93.31 110 PHE B CA 1
ATOM 4857 C C . PHE B 1 110 ? 8.008 32.531 13.852 1 93.31 110 PHE B C 1
ATOM 4859 O O . PHE B 1 110 ? 8.508 33.656 13.836 1 93.31 110 PHE B O 1
ATOM 4866 N N . ASP B 1 111 ? 6.723 32.281 14.266 1 95.25 111 ASP B N 1
ATOM 4867 C CA . ASP B 1 111 ? 5.746 33.375 14.359 1 95.25 111 ASP B CA 1
ATOM 4868 C C . ASP B 1 111 ? 5.328 33.594 15.812 1 95.25 111 ASP B C 1
ATOM 4870 O O . ASP B 1 111 ? 5.156 32.656 16.578 1 95.25 111 ASP B O 1
ATOM 4874 N N . VAL B 1 112 ? 5.258 34.844 16.156 1 97.25 112 VAL B N 1
ATOM 4875 C CA . VAL B 1 112 ? 4.672 35.281 17.422 1 97.25 112 VAL B CA 1
ATOM 4876 C C . VAL B 1 112 ? 3.381 36.031 17.156 1 97.25 112 VAL B C 1
ATOM 4878 O O . VAL B 1 112 ? 3.363 37 16.375 1 97.25 112 VAL B O 1
ATOM 4881 N N . VAL B 1 113 ? 2.326 35.625 17.797 1 97.88 113 VAL B N 1
ATOM 4882 C CA . VAL B 1 113 ? 1.035 36.281 17.641 1 97.88 113 VAL B CA 1
ATOM 4883 C C . VAL B 1 113 ? 0.544 36.781 19 1 97.88 113 VAL B C 1
ATOM 4885 O O . VAL B 1 113 ? 0.381 36 19.938 1 97.88 113 VAL B O 1
ATOM 4888 N N . ILE B 1 114 ? 0.338 38.031 19.109 1 97.75 114 ILE B N 1
ATOM 4889 C CA . ILE B 1 114 ? -0.122 38.656 20.328 1 97.75 114 ILE B CA 1
ATOM 4890 C C . ILE B 1 114 ? -1.526 39.219 20.125 1 97.75 114 ILE B C 1
ATOM 4892 O O . ILE B 1 114 ? -1.796 39.875 19.109 1 97.75 114 ILE B O 1
ATOM 4896 N N . ILE B 1 115 ? -2.371 39 21.094 1 97.62 115 ILE B N 1
ATOM 4897 C CA . ILE B 1 115 ? -3.77 39.375 20.906 1 97.62 115 ILE B CA 1
ATOM 4898 C C . ILE B 1 115 ? -4.27 40.156 22.109 1 97.62 115 ILE B C 1
ATOM 4900 O O . ILE B 1 115 ? -4.004 39.781 23.25 1 97.62 115 ILE B O 1
ATOM 4904 N N . GLN B 1 116 ? -4.855 41.219 21.938 1 96.56 116 GLN B N 1
ATOM 4905 C CA . GLN B 1 116 ? -5.652 41.969 22.891 1 96.56 116 GLN B CA 1
ATOM 4906 C C . GLN B 1 116 ? -7.074 42.188 22.391 1 96.56 116 GLN B C 1
ATOM 4908 O O . GLN B 1 116 ? -7.277 42.625 21.25 1 96.56 116 GLN B O 1
ATOM 4913 N N . SER B 1 117 ? -8.023 41.844 23.188 1 95.75 117 SER B N 1
ATOM 4914 C CA . SER B 1 117 ? -9.398 41.969 22.734 1 95.75 117 SER B CA 1
ATOM 4915 C C . SER B 1 117 ? -10.266 42.656 23.797 1 95.75 117 SER B C 1
ATOM 4917 O O . SER B 1 117 ? -9.969 42.594 24.984 1 95.75 117 SER B O 1
ATOM 4919 N N . LYS B 1 118 ? -11.242 43.312 23.375 1 94.06 118 LYS B N 1
ATOM 4920 C CA . LYS B 1 118 ? -12.25 43.969 24.203 1 94.06 118 LYS B CA 1
ATOM 4921 C C . LYS B 1 118 ? -13.641 43.812 23.609 1 94.06 118 LYS B C 1
ATOM 4923 O O . LYS B 1 118 ? -13.828 44.031 22.406 1 94.06 118 LYS B O 1
ATOM 4928 N N . MET B 1 119 ? -14.586 43.531 24.438 1 94.31 119 MET B N 1
ATOM 4929 C CA . MET B 1 119 ? -15.93 43.219 23.953 1 94.31 119 MET B CA 1
ATOM 4930 C C . MET B 1 119 ? -16.75 44.5 23.797 1 94.31 119 MET B C 1
ATOM 4932 O O . MET B 1 119 ? -17.766 44.5 23.078 1 94.31 119 MET B O 1
ATOM 4936 N N . ASP B 1 120 ? -16.312 45.531 24.391 1 91.44 120 ASP B N 1
ATOM 4937 C CA . ASP B 1 120 ? -17.062 46.812 24.375 1 91.44 120 ASP B CA 1
ATOM 4938 C C . ASP B 1 120 ? -17.25 47.312 22.953 1 91.44 120 ASP B C 1
ATOM 4940 O O . ASP B 1 120 ? -16.312 47.25 22.141 1 91.44 120 ASP B O 1
ATOM 4944 N N . THR B 1 121 ? -18.5 47.844 22.609 1 86.19 121 THR B N 1
ATOM 4945 C CA . THR B 1 121 ? -18.812 48.25 21.234 1 86.19 121 THR B CA 1
ATOM 4946 C C . THR B 1 121 ? -18.875 49.781 21.141 1 86.19 121 THR B C 1
ATOM 4948 O O . THR B 1 121 ? -19.172 50.312 20.062 1 86.19 121 THR B O 1
ATOM 4951 N N . GLY B 1 122 ? -18.781 50.344 22.203 1 85.88 122 GLY B N 1
ATOM 4952 C CA . GLY B 1 122 ? -18.875 51.812 22.203 1 85.88 122 GLY B CA 1
ATOM 4953 C C . GLY B 1 122 ? -17.688 52.469 21.516 1 85.88 122 GLY B C 1
ATOM 4954 O O . GLY B 1 122 ? -17.391 52.188 20.359 1 85.88 122 GLY B O 1
ATOM 4955 N N . GLY B 1 123 ? -16.906 53.188 22.156 1 88.25 123 GLY B N 1
ATOM 4956 C CA . GLY B 1 123 ? -15.734 53.844 21.625 1 88.25 123 GLY B CA 1
ATOM 4957 C C . GLY B 1 123 ? -14.477 53 21.719 1 88.25 123 GLY B C 1
ATOM 4958 O O . GLY B 1 123 ? -14.43 52.031 22.469 1 88.25 123 GLY B O 1
ATOM 4959 N N . TRP B 1 124 ? -13.586 53.281 20.812 1 93.31 124 TRP B N 1
ATOM 4960 C CA . TRP B 1 124 ? -12.289 52.594 20.812 1 93.31 124 TRP B CA 1
ATOM 4961 C C . TRP B 1 124 ? -11.539 52.875 22.109 1 93.31 124 TRP B C 1
ATOM 4963 O O . TRP B 1 124 ? -11.523 54 22.625 1 93.31 124 TRP B O 1
ATOM 4973 N N . ASP B 1 125 ? -11 51.781 22.719 1 91.62 125 ASP B N 1
ATOM 4974 C CA . ASP B 1 125 ? -10.148 51.938 23.891 1 91.62 125 ASP B CA 1
ATOM 4975 C C . ASP B 1 125 ? -8.805 52.562 23.531 1 91.62 125 ASP B C 1
ATOM 4977 O O . ASP B 1 125 ? -7.867 51.844 23.156 1 91.62 125 ASP B O 1
ATOM 4981 N N . GLY B 1 126 ? -8.609 53.781 23.766 1 88.69 126 GLY B N 1
ATOM 4982 C CA . GLY B 1 126 ? -7.418 54.531 23.375 1 88.69 126 GLY B CA 1
ATOM 4983 C C . GLY B 1 126 ? -6.18 54.125 24.156 1 88.69 126 GLY B C 1
ATOM 4984 O O . GLY B 1 126 ? -5.059 54.438 23.75 1 88.69 126 GLY B O 1
ATOM 4985 N N . LEU B 1 127 ? -6.316 53.406 25.234 1 89.19 127 LEU B N 1
ATOM 4986 C CA . LEU B 1 127 ? -5.188 53.031 26.094 1 89.19 127 LEU B CA 1
ATOM 4987 C C . LEU B 1 127 ? -4.691 51.625 25.766 1 89.19 127 LEU B C 1
ATOM 4989 O O . LEU B 1 127 ? -3.648 51.188 26.266 1 89.19 127 LEU B O 1
ATOM 4993 N N . ALA B 1 128 ? -5.41 51 24.906 1 90.69 128 ALA B N 1
ATOM 4994 C CA . ALA B 1 128 ? -5.09 49.594 24.625 1 90.69 128 ALA B CA 1
ATOM 4995 C C . ALA B 1 128 ? -3.672 49.438 24.078 1 90.69 128 ALA B C 1
ATOM 4997 O O . ALA B 1 128 ? -2.896 48.625 24.547 1 90.69 128 ALA B O 1
ATOM 4998 N N . LEU B 1 129 ? -3.297 50.219 23.125 1 93.75 129 LEU B N 1
ATOM 4999 C CA . LEU B 1 129 ? -1.988 50.125 22.484 1 93.75 129 LEU B CA 1
ATOM 5000 C C . LEU B 1 129 ? -0.878 50.5 23.469 1 93.75 129 LEU B C 1
ATOM 5002 O O . LEU B 1 129 ? 0.194 49.875 23.438 1 93.75 129 LEU B O 1
ATOM 5006 N N . ALA B 1 130 ? -1.174 51.438 24.266 1 90.38 130 ALA B N 1
ATOM 5007 C CA . ALA B 1 130 ? -0.175 51.844 25.234 1 90.38 130 ALA B CA 1
ATOM 5008 C C . ALA B 1 130 ? 0.105 50.75 26.25 1 90.38 130 ALA B C 1
ATOM 5010 O O . ALA B 1 130 ? 1.256 50.531 26.641 1 90.38 130 ALA B O 1
ATOM 5011 N N . ARG B 1 131 ? -0.893 50.156 26.703 1 89.31 131 ARG B N 1
ATOM 5012 C CA . ARG B 1 131 ? -0.745 49.031 27.656 1 89.31 131 ARG B CA 1
ATOM 5013 C C . ARG B 1 131 ? 0.07 47.906 27.047 1 89.31 131 ARG B C 1
ATOM 5015 O O . ARG B 1 131 ? 0.976 47.375 27.703 1 89.31 131 ARG B O 1
ATOM 5022 N N . ILE B 1 132 ? -0.262 47.562 25.828 1 92.56 132 ILE B N 1
ATOM 5023 C CA . ILE B 1 132 ? 0.441 46.5 25.125 1 92.56 132 ILE B CA 1
ATOM 5024 C C . ILE B 1 132 ? 1.913 46.875 24.953 1 92.56 132 ILE B C 1
ATOM 5026 O O . ILE B 1 132 ? 2.797 46.031 25.156 1 92.56 132 ILE B O 1
ATOM 5030 N N . ARG B 1 133 ? 2.104 48.094 24.578 1 92.38 133 ARG B N 1
ATOM 5031 C CA . ARG B 1 133 ? 3.467 48.562 24.359 1 92.38 133 ARG B CA 1
ATOM 5032 C C . ARG B 1 133 ? 4.312 48.406 25.609 1 92.38 133 ARG B C 1
ATOM 5034 O O . ARG B 1 133 ? 5.445 47.906 25.547 1 92.38 133 ARG B O 1
ATOM 5041 N N . GLU B 1 134 ? 3.775 48.781 26.688 1 89.56 134 GLU B N 1
ATOM 5042 C CA . GLU B 1 134 ? 4.492 48.656 27.953 1 89.56 134 GLU B CA 1
ATOM 5043 C C . GLU B 1 134 ? 4.848 47.219 28.281 1 89.56 134 GLU B C 1
ATOM 5045 O O . GLU B 1 134 ? 5.973 46.938 28.688 1 89.56 134 GLU B O 1
ATOM 5050 N N . GLY B 1 135 ? 3.926 46.438 28.141 1 90.06 135 GLY B N 1
ATOM 5051 C CA . GLY B 1 135 ? 4.168 45 28.391 1 90.06 135 GLY B CA 1
ATOM 5052 C C . GLY B 1 135 ? 5.18 44.406 27.438 1 90.06 135 GLY B C 1
ATOM 5053 O O . GLY B 1 135 ? 6.074 43.656 27.859 1 90.06 135 GLY B O 1
ATOM 5054 N N . LEU B 1 136 ? 5.098 44.719 26.109 1 93.69 136 LEU B N 1
ATOM 5055 C CA . LEU B 1 136 ? 5.93 44.125 25.078 1 93.69 136 LEU B CA 1
ATOM 5056 C C . LEU B 1 136 ? 7.375 44.594 25.203 1 93.69 136 LEU B C 1
ATOM 5058 O O . LEU B 1 136 ? 8.305 43.875 24.859 1 93.69 136 LEU B O 1
ATOM 5062 N N . GLU B 1 137 ? 7.535 45.781 25.672 1 88.88 137 GLU B N 1
ATOM 5063 C CA . GLU B 1 137 ? 8.891 46.281 25.875 1 88.88 137 GLU B CA 1
ATOM 5064 C C . GLU B 1 137 ? 9.656 45.469 26.891 1 88.88 137 GLU B C 1
ATOM 5066 O O . GLU B 1 137 ? 10.859 45.219 26.719 1 88.88 137 GLU B O 1
ATOM 5071 N N . VAL B 1 138 ? 8.945 45.031 27.875 1 90.31 138 VAL B N 1
ATOM 5072 C CA . VAL B 1 138 ? 9.578 44.188 28.891 1 90.31 138 VAL B CA 1
ATOM 5073 C C . VAL B 1 138 ? 9.719 42.75 28.375 1 90.31 138 VAL B C 1
ATOM 5075 O O . VAL B 1 138 ? 10.734 42.094 28.609 1 90.31 138 VAL B O 1
ATOM 5078 N N . ILE B 1 139 ? 8.781 42.312 27.672 1 93.75 139 ILE B N 1
ATOM 5079 C CA . ILE B 1 139 ? 8.711 40.938 27.188 1 93.75 139 ILE B CA 1
ATOM 5080 C C . ILE B 1 139 ? 9.836 40.688 26.172 1 93.75 139 ILE B C 1
ATOM 5082 O O . ILE B 1 139 ? 10.508 39.656 26.219 1 93.75 139 ILE B O 1
ATOM 5086 N N . PHE B 1 140 ? 10.086 41.625 25.266 1 93.75 140 PHE B N 1
ATOM 5087 C CA . PHE B 1 140 ? 11.039 41.438 24.188 1 93.75 140 PHE B CA 1
ATOM 5088 C C . PHE B 1 140 ? 12.422 41.906 24.578 1 93.75 140 PHE B C 1
ATOM 5090 O O . PHE B 1 140 ? 13.367 41.844 23.797 1 93.75 140 PHE B O 1
ATOM 5097 N N . ASP B 1 141 ? 12.492 42.375 25.781 1 90.12 141 ASP B N 1
ATOM 5098 C CA . ASP B 1 141 ? 13.805 42.719 26.328 1 90.12 141 ASP B CA 1
ATOM 5099 C C . ASP B 1 141 ? 14.484 41.469 26.891 1 90.12 141 ASP B C 1
ATOM 5101 O O . ASP B 1 141 ? 14.156 41 27.984 1 90.12 141 ASP B O 1
ATOM 5105 N N . SER B 1 142 ? 15.477 41 26.281 1 86.69 142 SER B N 1
ATOM 5106 C CA . SER B 1 142 ? 16.125 39.75 26.578 1 86.69 142 SER B CA 1
ATOM 5107 C C . SER B 1 142 ? 16.906 39.812 27.891 1 86.69 142 SER B C 1
ATOM 5109 O O . SER B 1 142 ? 17.266 38.781 28.469 1 86.69 142 SER B O 1
ATOM 5111 N N . SER B 1 143 ? 17.156 40.969 28.344 1 88.75 143 SER B N 1
ATOM 5112 C CA . SER B 1 143 ? 17.906 41.156 29.578 1 88.75 143 SER B CA 1
ATOM 5113 C C . SER B 1 143 ? 17.031 40.906 30.797 1 88.75 143 SER B C 1
ATOM 5115 O O . SER B 1 143 ? 17.531 40.719 31.906 1 88.75 143 SER B O 1
ATOM 5117 N N . LYS B 1 144 ? 15.781 40.969 30.672 1 91.06 144 LYS B N 1
ATOM 5118 C CA . LYS B 1 144 ? 14.852 40.781 31.781 1 91.06 144 LYS B CA 1
ATOM 5119 C C . LYS B 1 144 ? 14.633 39.312 32.094 1 91.06 144 LYS B C 1
ATOM 5121 O O . LYS B 1 144 ? 14.492 38.5 31.188 1 91.06 144 LYS B O 1
ATOM 5126 N N . THR B 1 145 ? 14.68 39.031 33.344 1 91.62 145 THR B N 1
ATOM 5127 C CA . THR B 1 145 ? 14.477 37.656 33.812 1 91.62 145 THR B CA 1
ATOM 5128 C C . THR B 1 145 ? 13 37.375 34.062 1 91.62 145 THR B C 1
ATOM 5130 O O . THR B 1 145 ? 12.164 38.281 33.938 1 91.62 145 THR B O 1
ATOM 5133 N N . GLU B 1 146 ? 12.734 36.125 34.312 1 91.19 146 GLU B N 1
ATOM 5134 C CA . GLU B 1 146 ? 11.359 35.75 34.625 1 91.19 146 GLU B CA 1
ATOM 5135 C C . GLU B 1 146 ? 10.867 36.531 35.844 1 91.19 146 GLU B C 1
ATOM 5137 O O . GLU B 1 146 ? 9.703 36.938 35.906 1 91.19 146 GLU B O 1
ATOM 5142 N N . LYS B 1 147 ? 11.711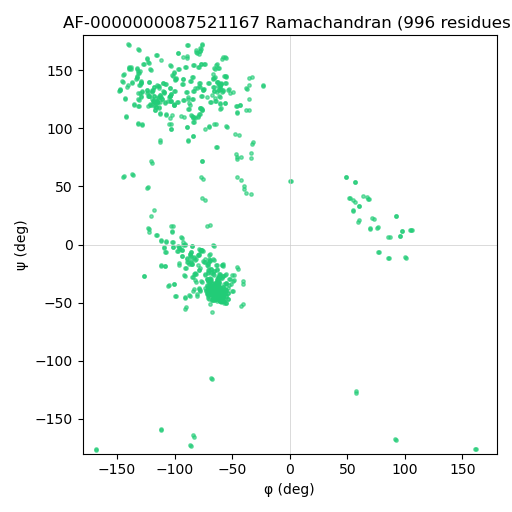 36.719 36.812 1 91.75 147 LYS B N 1
ATOM 5143 C CA . LYS B 1 147 ? 11.375 37.469 38 1 91.75 147 LYS B CA 1
ATOM 5144 C C . LYS B 1 147 ? 11.016 38.906 37.656 1 91.75 147 LYS B C 1
ATOM 5146 O O . LYS B 1 147 ? 10.094 39.5 38.219 1 91.75 147 LYS B O 1
ATOM 5151 N N . ASP B 1 148 ? 11.766 39.438 36.75 1 90.44 148 ASP B N 1
ATOM 5152 C CA . ASP B 1 148 ? 11.5 40.812 36.312 1 90.44 148 ASP B CA 1
ATOM 5153 C C . ASP B 1 148 ? 10.109 40.906 35.688 1 90.44 148 ASP B C 1
ATOM 5155 O O . ASP B 1 148 ? 9.414 41.906 35.844 1 90.44 148 ASP B O 1
ATOM 5159 N N . LEU B 1 149 ? 9.75 39.906 34.938 1 91.25 149 LEU B N 1
ATOM 5160 C CA . LEU B 1 149 ? 8.43 39.875 34.312 1 91.25 149 LEU B CA 1
ATOM 5161 C C . LEU B 1 149 ? 7.336 39.844 35.375 1 91.25 149 LEU B C 1
ATOM 5163 O O . LEU B 1 149 ? 6.34 40.562 35.25 1 91.25 149 LEU B O 1
ATOM 5167 N N . LEU B 1 150 ? 7.59 39.125 36.375 1 89.5 150 LEU B N 1
ATOM 5168 C CA . LEU B 1 150 ? 6.617 39 37.438 1 89.5 150 LEU B CA 1
ATOM 5169 C C . LEU B 1 150 ? 6.531 40.281 38.25 1 89.5 150 LEU B C 1
ATOM 5171 O O . LEU B 1 150 ? 5.465 40.656 38.75 1 89.5 150 LEU B O 1
ATOM 5175 N N . ASP B 1 151 ? 7.637 40.969 38.312 1 84.31 151 ASP B N 1
ATOM 5176 C CA . ASP B 1 151 ? 7.676 42.219 39.031 1 84.31 151 ASP B CA 1
ATOM 5177 C C . ASP B 1 151 ? 6.949 43.312 38.25 1 84.31 151 ASP B C 1
ATOM 5179 O O . ASP B 1 151 ? 6.492 44.312 38.812 1 84.31 151 ASP B O 1
ATOM 5183 N N . HIS B 1 152 ? 7.031 43.344 37.094 1 85.25 152 HIS B N 1
ATOM 5184 C CA . HIS B 1 152 ? 6.211 44.188 36.25 1 85.25 152 HIS B CA 1
ATOM 5185 C C . HIS B 1 152 ? 4.797 43.625 36.094 1 85.25 152 HIS B C 1
ATOM 5187 O O . HIS B 1 152 ? 4.266 43.5 35 1 85.25 152 HIS B O 1
ATOM 5193 N N . PRO B 1 153 ? 4.25 43.156 37 1 80.88 153 PRO B N 1
ATOM 5194 C CA . PRO B 1 153 ? 3.195 42.219 37.406 1 80.88 153 PRO B CA 1
ATOM 5195 C C . PRO B 1 153 ? 2.512 41.531 36.25 1 80.88 153 PRO B C 1
ATOM 5197 O O . PRO B 1 153 ? 1.3 41.656 36.062 1 80.88 153 PRO B O 1
ATOM 5200 N N . LEU B 1 154 ? 3.301 40.938 35.469 1 88.75 154 LEU B N 1
ATOM 5201 C CA . LEU B 1 154 ? 2.699 40.062 34.469 1 88.75 154 LEU B CA 1
ATOM 5202 C C . LEU B 1 154 ? 2.291 38.719 35.062 1 88.75 154 LEU B C 1
ATOM 5204 O O . LEU B 1 154 ? 3.004 38.188 35.938 1 88.75 154 LEU B O 1
ATOM 5208 N N . ARG B 1 155 ? 1.192 38.312 34.656 1 90.38 155 ARG B N 1
ATOM 5209 C CA . ARG B 1 155 ? 0.654 37.062 35.188 1 90.38 155 ARG B CA 1
ATOM 5210 C C . ARG B 1 155 ? 1.625 35.906 34.969 1 90.38 155 ARG B C 1
ATOM 5212 O O . ARG B 1 155 ? 2.295 35.844 33.938 1 90.38 155 ARG B O 1
ATOM 5219 N N . PRO B 1 156 ? 1.676 35 35.875 1 90.81 156 PRO B N 1
ATOM 5220 C CA . PRO B 1 156 ? 2.635 33.906 35.812 1 90.81 156 PRO B CA 1
ATOM 5221 C C . PRO B 1 156 ? 2.51 33.094 34.5 1 90.81 156 PRO B C 1
ATOM 5223 O O . PRO B 1 156 ? 3.521 32.688 33.938 1 90.81 156 PRO B O 1
ATOM 5226 N N . LYS B 1 157 ? 1.314 32.875 34.031 1 90.75 157 LYS B N 1
ATOM 5227 C CA . LYS B 1 157 ? 1.124 32.125 32.812 1 90.75 157 LYS B CA 1
ATOM 5228 C C . LYS B 1 157 ? 1.773 32.812 31.625 1 90.75 157 LYS B C 1
ATOM 5230 O O . LYS B 1 157 ? 2.408 32.188 30.781 1 90.75 157 LYS B O 1
ATOM 5235 N N . LEU B 1 158 ? 1.589 34.094 31.547 1 94.12 158 LEU B N 1
ATOM 5236 C CA . LEU B 1 158 ? 2.213 34.875 30.484 1 94.12 158 LEU B CA 1
ATOM 5237 C C . LEU B 1 158 ? 3.732 34.844 30.609 1 94.12 158 LEU B C 1
ATOM 5239 O O . LEU B 1 158 ? 4.434 34.656 29.609 1 94.12 158 LEU B O 1
ATOM 5243 N N . ALA B 1 159 ? 4.176 35 31.797 1 93.38 159 ALA B N 1
ATOM 5244 C CA . ALA B 1 159 ? 5.617 34.969 32.031 1 93.38 159 ALA B CA 1
ATOM 5245 C C . ALA B 1 159 ? 6.23 33.656 31.578 1 93.38 159 ALA B C 1
ATOM 5247 O O . ALA B 1 159 ? 7.285 33.656 30.938 1 93.38 159 ALA B O 1
ATOM 5248 N N . LYS B 1 160 ? 5.555 32.625 31.922 1 91.44 160 LYS B N 1
ATOM 5249 C CA . LYS B 1 160 ? 6.047 31.312 31.531 1 91.44 160 LYS B CA 1
ATOM 5250 C C . LYS B 1 160 ? 6.07 31.156 30 1 91.44 160 LYS B C 1
ATOM 5252 O O . LYS B 1 160 ? 7.012 30.594 29.453 1 91.44 160 LYS B O 1
ATOM 5257 N N . GLN B 1 161 ? 5.035 31.609 29.375 1 92.81 161 GLN B N 1
ATOM 5258 C CA . GLN B 1 161 ? 4.949 31.547 27.922 1 92.81 161 GLN B CA 1
ATOM 5259 C C . GLN B 1 161 ? 6.051 32.375 27.266 1 92.81 161 GLN B C 1
ATOM 5261 O O . GLN B 1 161 ? 6.621 31.969 26.25 1 92.81 161 GLN B O 1
ATOM 5266 N N . VAL B 1 162 ? 6.309 33.531 27.828 1 93.94 162 VAL B N 1
ATOM 5267 C CA . VAL B 1 162 ? 7.355 34.406 27.312 1 93.94 162 VAL B CA 1
ATOM 5268 C C . VAL B 1 162 ? 8.719 33.75 27.469 1 93.94 162 VAL B C 1
ATOM 5270 O O . VAL B 1 162 ? 9.555 33.812 26.578 1 93.94 162 VAL B O 1
ATOM 5273 N N . MET B 1 163 ? 8.898 33.094 28.547 1 92.25 163 MET B N 1
ATOM 5274 C CA . MET B 1 163 ? 10.172 32.406 28.781 1 92.25 163 MET B CA 1
ATOM 5275 C C . MET B 1 163 ? 10.352 31.266 27.781 1 92.25 163 MET B C 1
ATOM 5277 O O . MET B 1 163 ? 11.461 31.016 27.312 1 92.25 163 MET B O 1
ATOM 5281 N N . ALA B 1 164 ? 9.289 30.625 27.547 1 89.88 164 ALA B N 1
ATOM 5282 C CA . ALA B 1 164 ? 9.336 29.578 26.547 1 89.88 164 ALA B CA 1
ATOM 5283 C C . ALA B 1 164 ? 9.742 30.125 25.188 1 89.88 164 ALA B C 1
ATOM 5285 O O . ALA B 1 164 ? 10.578 29.531 24.484 1 89.88 164 ALA B O 1
ATOM 5286 N N . PHE B 1 165 ? 9.219 31.188 24.844 1 93.12 165 PHE B N 1
ATOM 5287 C CA . PHE B 1 165 ? 9.562 31.875 23.594 1 93.12 165 PHE B CA 1
ATOM 5288 C C . PHE B 1 165 ? 11.047 32.219 23.562 1 93.12 165 PHE B C 1
ATOM 5290 O O . PHE B 1 165 ? 11.734 31.891 22.594 1 93.12 165 PHE B O 1
ATOM 5297 N N . ARG B 1 166 ? 11.438 32.781 24.609 1 91.19 166 ARG B N 1
ATOM 5298 C CA . ARG B 1 166 ? 12.828 33.219 24.656 1 91.19 166 ARG B CA 1
ATOM 5299 C C . ARG B 1 166 ? 13.781 32.031 24.547 1 91.19 166 ARG B C 1
ATOM 5301 O O . ARG B 1 166 ? 14.797 32.125 23.859 1 91.19 166 ARG B O 1
ATOM 5308 N N . LYS B 1 167 ? 13.453 31.062 25.25 1 87.44 167 LYS B N 1
ATOM 5309 C CA . LYS B 1 167 ? 14.281 29.875 25.203 1 87.44 167 LYS B CA 1
ATOM 5310 C C . LYS B 1 167 ? 14.336 29.281 23.797 1 87.44 167 LYS B C 1
ATOM 5312 O O . LYS B 1 167 ? 15.414 28.953 23.297 1 87.44 167 LYS B O 1
ATOM 5317 N N . PHE B 1 168 ? 13.258 29.219 23.188 1 86.56 168 PHE B N 1
ATOM 5318 C CA . PHE B 1 168 ? 13.188 28.656 21.844 1 86.56 168 PHE B CA 1
ATOM 5319 C C . PHE B 1 168 ? 13.867 29.562 20.828 1 86.56 168 PHE B C 1
ATOM 5321 O O . PHE B 1 168 ? 14.539 29.078 19.922 1 86.56 168 PHE B O 1
ATOM 5328 N N . GLN B 1 169 ? 13.617 30.797 21.016 1 88.5 169 GLN B N 1
ATOM 5329 C CA . GLN B 1 169 ? 14.25 31.766 20.141 1 88.5 169 GLN B CA 1
ATOM 5330 C C . GLN B 1 169 ? 15.773 31.641 20.172 1 88.5 169 GLN B C 1
ATOM 5332 O O . GLN B 1 169 ? 16.422 31.672 19.125 1 88.5 169 GLN B O 1
ATOM 5337 N N . ARG B 1 170 ? 16.281 31.469 21.281 1 86 170 ARG B N 1
ATOM 5338 C CA . ARG B 1 170 ? 17.719 31.312 21.438 1 86 170 ARG B CA 1
ATOM 5339 C C . ARG B 1 170 ? 18.219 30.047 20.75 1 86 170 ARG B C 1
ATOM 5341 O O . ARG B 1 170 ? 19.266 30.047 20.094 1 86 170 ARG B O 1
ATOM 5348 N N . LYS B 1 171 ? 17.469 29.094 20.859 1 83.81 171 LYS B N 1
ATOM 5349 C CA . LYS B 1 171 ? 17.859 27.812 20.281 1 83.81 171 LYS B CA 1
ATOM 5350 C C . LYS B 1 171 ? 17.797 27.844 18.766 1 83.81 171 LYS B C 1
ATOM 5352 O O . LYS B 1 171 ? 18.531 27.109 18.094 1 83.81 171 LYS B O 1
ATOM 5357 N N . LEU B 1 172 ? 17 28.75 18.266 1 86.69 172 LEU B N 1
ATOM 5358 C CA . LEU B 1 172 ? 16.766 28.766 16.828 1 86.69 172 LEU B CA 1
ATOM 5359 C C . LEU B 1 172 ? 17.688 29.766 16.141 1 86.69 172 LEU B C 1
ATOM 5361 O O . LEU B 1 172 ? 17.734 29.844 14.914 1 86.69 172 LEU B O 1
ATOM 5365 N N . ILE B 1 173 ? 18.453 30.453 16.891 1 82.81 173 ILE B N 1
ATOM 5366 C CA . ILE B 1 173 ? 19.25 31.547 16.359 1 82.81 173 ILE B CA 1
ATOM 5367 C C . ILE B 1 173 ? 20.172 31.031 15.258 1 82.81 173 ILE B C 1
ATOM 5369 O O . ILE B 1 173 ? 20.297 31.656 14.203 1 82.81 173 ILE B O 1
ATOM 5373 N N . SER B 1 174 ? 20.766 29.906 15.469 1 82.31 174 SER B N 1
ATOM 5374 C CA . SER B 1 174 ? 21.734 29.359 14.523 1 82.31 174 SER B CA 1
ATOM 5375 C C . SER B 1 174 ? 21.062 28.922 13.227 1 82.31 174 SER B C 1
ATOM 5377 O O . SER B 1 174 ? 21.703 28.797 12.188 1 82.31 174 SER B O 1
ATOM 5379 N N . LEU B 1 175 ? 19.781 28.844 13.242 1 84.81 175 LEU B N 1
ATOM 5380 C CA . LEU B 1 175 ? 19.047 28.328 12.094 1 84.81 175 LEU B CA 1
ATOM 5381 C C . LEU B 1 175 ? 18.453 29.469 11.281 1 84.81 175 LEU B C 1
ATOM 5383 O O . LEU B 1 175 ? 17.781 29.234 10.273 1 84.81 175 LEU B O 1
ATOM 5387 N N . ASP B 1 176 ? 18.641 30.656 11.727 1 85.88 176 ASP B N 1
ATOM 5388 C CA . ASP B 1 176 ? 18.156 31.844 11.039 1 85.88 176 ASP B CA 1
ATOM 5389 C C . ASP B 1 176 ? 16.688 31.719 10.648 1 85.88 176 ASP B C 1
ATOM 5391 O O . ASP B 1 176 ? 16.344 31.859 9.477 1 85.88 176 ASP B O 1
ATOM 5395 N N . PRO B 1 177 ? 15.852 31.516 11.539 1 89.38 177 PRO B N 1
ATOM 5396 C CA . PRO B 1 177 ? 14.422 31.359 11.234 1 89.38 177 PRO B CA 1
ATOM 5397 C C . PRO B 1 177 ? 13.82 32.625 10.602 1 89.38 177 PRO B C 1
ATOM 5399 O O . PRO B 1 177 ? 14.367 33.719 10.75 1 89.38 177 PRO B O 1
ATOM 5402 N N . VAL B 1 178 ? 12.773 32.438 9.789 1 90.75 178 VAL B N 1
ATOM 5403 C CA . VAL B 1 178 ? 11.992 33.531 9.281 1 90.75 178 VAL B CA 1
ATOM 5404 C C . VAL B 1 178 ? 11 34 10.344 1 90.75 178 VAL B C 1
ATOM 5406 O O . VAL B 1 178 ? 9.977 33.375 10.57 1 90.75 178 VAL B O 1
ATOM 5409 N N . ARG B 1 179 ? 11.242 35.156 10.867 1 93.44 179 ARG B N 1
ATOM 5410 C CA . ARG B 1 179 ? 10.5 35.625 12.039 1 93.44 179 ARG B CA 1
ATOM 5411 C C . ARG B 1 179 ? 9.375 36.562 11.641 1 93.44 179 ARG B C 1
ATOM 5413 O O . ARG B 1 179 ? 9.539 37.375 10.734 1 93.44 179 ARG B O 1
ATOM 5420 N N . SER B 1 180 ? 8.305 36.438 12.312 1 95.94 180 SER B N 1
ATOM 5421 C CA . SER B 1 180 ? 7.203 37.375 12.172 1 95.94 180 SER B CA 1
ATOM 5422 C C . SER B 1 180 ? 6.492 37.594 13.5 1 95.94 180 SER B C 1
ATOM 5424 O O . SER B 1 180 ? 6.367 36.688 14.305 1 95.94 180 SER B O 1
ATOM 5426 N N . VAL B 1 181 ? 6.109 38.844 13.766 1 97.06 181 VAL B N 1
ATOM 5427 C CA . VAL B 1 181 ? 5.316 39.219 14.93 1 97.06 181 VAL B CA 1
ATOM 5428 C C . VAL B 1 181 ? 4.023 39.875 14.477 1 97.06 181 VAL B C 1
ATOM 5430 O O . VAL B 1 181 ? 4.055 40.906 13.781 1 97.06 181 VAL B O 1
ATOM 5433 N N . LYS B 1 182 ? 2.979 39.281 14.852 1 97.75 182 LYS B N 1
ATOM 5434 C CA . LYS B 1 182 ? 1.673 39.875 14.555 1 97.75 182 LYS B CA 1
ATOM 5435 C C . LYS B 1 182 ? 0.949 40.281 15.844 1 97.75 182 LYS B C 1
ATOM 5437 O O . LYS B 1 182 ? 0.815 39.469 16.766 1 97.75 182 LYS B O 1
ATOM 5442 N N . ILE B 1 183 ? 0.546 41.469 15.898 1 97.81 183 ILE B N 1
ATOM 5443 C CA . ILE B 1 183 ? -0.199 42 17.047 1 97.81 183 ILE B CA 1
ATOM 5444 C C . ILE B 1 183 ? -1.611 42.375 16.609 1 97.81 183 ILE B C 1
ATOM 5446 O O . ILE B 1 183 ? -1.788 43.188 15.711 1 97.81 183 ILE B O 1
ATOM 5450 N N . TYR B 1 184 ? -2.582 41.781 17.25 1 97.88 184 TYR B N 1
ATOM 5451 C CA . TYR B 1 184 ? -3.979 42.094 16.953 1 97.88 184 TYR B CA 1
ATOM 5452 C C . TYR B 1 184 ? -4.645 42.781 18.125 1 97.88 184 TYR B C 1
ATOM 5454 O O . TYR B 1 184 ? -4.688 42.25 19.234 1 97.88 184 TYR B O 1
ATOM 5462 N N . VAL B 1 185 ? -5.078 43.969 17.938 1 97.69 185 VAL B N 1
ATOM 5463 C CA . VAL B 1 185 ? -5.961 44.656 18.859 1 97.69 185 VAL B CA 1
ATOM 5464 C C . VAL B 1 185 ? -7.391 44.625 18.328 1 97.69 185 VAL B C 1
ATOM 5466 O O . VAL B 1 185 ? -7.707 45.344 17.375 1 97.69 185 VAL B O 1
ATOM 5469 N N . MET B 1 186 ? -8.219 43.875 19.031 1 97.62 186 MET B N 1
ATOM 5470 C CA . MET B 1 186 ? -9.523 43.562 18.438 1 97.62 186 MET B CA 1
ATOM 5471 C C . MET B 1 186 ? -10.656 44.125 19.297 1 97.62 186 MET B C 1
ATOM 5473 O O . MET B 1 186 ? -10.797 43.719 20.469 1 97.62 186 MET B O 1
ATOM 5477 N N . GLN B 1 187 ? -11.414 44.969 18.781 1 96.62 187 GLN B N 1
ATOM 5478 C CA . GLN B 1 187 ? -12.594 45.562 19.406 1 96.62 187 GLN B CA 1
ATOM 5479 C C . GLN B 1 187 ? -13.703 45.781 18.391 1 96.62 187 GLN B C 1
ATOM 5481 O O . GLN B 1 187 ? -13.484 46.406 17.359 1 96.62 187 GLN B O 1
ATOM 5486 N N . PRO B 1 188 ? -14.898 45.219 18.688 1 95.94 188 PRO B N 1
ATOM 5487 C CA . PRO B 1 188 ? -15.977 45.312 17.703 1 95.94 188 PRO B CA 1
ATOM 5488 C C . PRO B 1 188 ? -16.625 46.688 17.641 1 95.94 188 PRO B C 1
ATOM 5490 O O . PRO B 1 188 ? -17.844 46.812 17.766 1 95.94 188 PRO B O 1
ATOM 5493 N N . VAL B 1 189 ? -15.859 47.688 17.406 1 95.12 189 VAL B N 1
ATOM 5494 C CA . VAL B 1 189 ? -16.344 49.031 17.297 1 95.12 189 VAL B CA 1
ATOM 5495 C C . VAL B 1 189 ? -16.547 49.406 15.82 1 95.12 189 VAL B C 1
ATOM 5497 O O . VAL B 1 189 ? -16.125 48.656 14.93 1 95.12 189 VAL B O 1
ATOM 5500 N N . ASN B 1 190 ? -17.297 50.531 15.633 1 91.12 190 ASN B N 1
ATOM 5501 C CA . ASN B 1 190 ? -17.406 51.094 14.281 1 91.12 190 ASN B CA 1
ATOM 5502 C C . ASN B 1 190 ? -16.062 51.562 13.75 1 91.12 190 ASN B C 1
ATOM 5504 O O . ASN B 1 190 ? -15.266 52.125 14.484 1 91.12 190 ASN B O 1
ATOM 5508 N N . PRO B 1 191 ? -15.742 51.344 12.453 1 90.62 191 PRO B N 1
ATOM 5509 C CA . PRO B 1 191 ? -14.453 51.719 11.875 1 90.62 191 PRO B CA 1
ATOM 5510 C C . PRO B 1 191 ? -14.102 53.188 12.133 1 90.62 191 PRO B C 1
ATOM 5512 O O . PRO B 1 191 ? -12.922 53.531 12.297 1 90.62 191 PRO B O 1
ATOM 5515 N N . MET B 1 192 ? -15.062 54 12.234 1 90.81 192 MET B N 1
ATOM 5516 C CA . MET B 1 192 ? -14.836 55.438 12.422 1 90.81 192 MET B CA 1
ATOM 5517 C C . MET B 1 192 ? -14.312 55.719 13.82 1 90.81 192 MET B C 1
ATOM 5519 O O . MET B 1 192 ? -13.766 56.781 14.07 1 90.81 192 MET B O 1
ATOM 5523 N N . ALA B 1 193 ? -14.523 54.75 14.664 1 92.06 193 ALA B N 1
ATOM 5524 C CA . ALA B 1 193 ? -14.102 54.938 16.047 1 92.06 193 ALA B CA 1
ATOM 5525 C C . ALA B 1 193 ? -12.586 54.844 16.188 1 92.06 193 ALA B C 1
ATOM 5527 O O . ALA B 1 193 ? -12.016 55.281 17.188 1 92.06 193 ALA B O 1
ATOM 5528 N N . ILE B 1 194 ? -11.852 54.375 15.195 1 94.69 194 ILE B N 1
ATOM 5529 C CA . ILE B 1 194 ? -10.391 54.281 15.219 1 94.69 194 ILE B CA 1
ATOM 5530 C C . ILE B 1 194 ? -9.797 55.531 14.57 1 94.69 194 ILE B C 1
ATOM 5532 O O . ILE B 1 194 ? -9.891 55.688 13.352 1 94.69 194 ILE B O 1
ATOM 5536 N N . SER B 1 195 ? -9.195 56.312 15.359 1 93.75 195 SER B N 1
ATOM 5537 C CA . SER B 1 195 ? -8.703 57.594 14.883 1 93.75 195 SER B CA 1
ATOM 5538 C C . SER B 1 195 ? -7.363 57.438 14.172 1 93.75 195 SER B C 1
ATOM 5540 O O . SER B 1 195 ? -6.73 56.375 14.234 1 93.75 195 SER B O 1
ATOM 5542 N N . GLN B 1 196 ? -7 58.469 13.477 1 93.81 196 GLN B N 1
ATOM 5543 C CA . GLN B 1 196 ? -5.699 58.5 12.82 1 93.81 196 GLN B CA 1
ATOM 5544 C C . GLN B 1 196 ? -4.566 58.438 13.844 1 93.81 196 GLN B C 1
ATOM 5546 O O . GLN B 1 196 ? -3.496 57.906 13.562 1 93.81 196 GLN B O 1
ATOM 5551 N N . ARG B 1 197 ? -4.852 59 14.961 1 92.94 197 ARG B N 1
ATOM 5552 C CA . ARG B 1 197 ? -3.869 58.938 16.031 1 92.94 197 ARG B CA 1
ATOM 5553 C C . ARG B 1 197 ? -3.57 57.5 16.453 1 92.94 197 ARG B C 1
ATOM 5555 O O . ARG B 1 197 ? -2.412 57.156 16.672 1 92.94 197 ARG B O 1
ATOM 5562 N N . GLU B 1 198 ? -4.605 56.75 16.5 1 94.19 198 GLU B N 1
ATOM 5563 C CA . GLU B 1 198 ? -4.441 55.344 16.859 1 94.19 198 GLU B CA 1
ATOM 5564 C C . GLU B 1 198 ? -3.645 54.594 15.797 1 94.19 198 GLU B C 1
ATOM 5566 O O . GLU B 1 198 ? -2.807 53.75 16.125 1 94.19 198 GLU B O 1
ATOM 5571 N N . LYS B 1 199 ? -3.896 54.906 14.57 1 95.44 199 LYS B N 1
ATOM 5572 C CA . LYS B 1 199 ? -3.174 54.281 13.469 1 95.44 199 LYS B CA 1
ATOM 5573 C C . LYS B 1 199 ? -1.693 54.625 13.5 1 95.44 199 LYS B C 1
ATOM 5575 O O . LYS B 1 199 ? -0.833 53.781 13.25 1 95.44 199 LYS B O 1
ATOM 5580 N N . ARG B 1 200 ? -1.433 55.812 13.82 1 94.94 200 ARG B N 1
ATOM 5581 C CA . ARG B 1 200 ? -0.048 56.25 13.938 1 94.94 200 ARG B CA 1
ATOM 5582 C C . ARG B 1 200 ? 0.652 55.562 15.109 1 94.94 200 ARG B C 1
ATOM 5584 O O . ARG B 1 200 ? 1.82 55.188 15 1 94.94 200 ARG B O 1
ATOM 5591 N N . SER B 1 201 ? -0.105 55.469 16.172 1 94.81 201 SER B N 1
ATOM 5592 C CA . SER B 1 201 ? 0.44 54.781 17.344 1 94.81 201 SER B CA 1
ATOM 5593 C C . SER B 1 201 ? 0.759 53.344 17.031 1 94.81 201 SER B C 1
ATOM 5595 O O . SER B 1 201 ? 1.745 52.781 17.531 1 94.81 201 SER B O 1
ATOM 5597 N N . ALA B 1 202 ? -0.07 52.719 16.234 1 96.38 202 ALA B N 1
ATOM 5598 C CA . ALA B 1 202 ? 0.157 51.344 15.82 1 96.38 202 ALA B CA 1
ATOM 5599 C C . ALA B 1 202 ? 1.441 51.219 15 1 96.38 202 ALA B C 1
ATOM 5601 O O . ALA B 1 202 ? 2.229 50.281 15.211 1 96.38 202 ALA B O 1
ATOM 5602 N N . LYS B 1 203 ? 1.657 52.125 14.125 1 96.38 203 LYS B N 1
ATOM 5603 C CA . LYS B 1 203 ? 2.867 52.094 13.305 1 96.38 203 LYS B CA 1
ATOM 5604 C C . LYS B 1 203 ? 4.109 52.344 14.156 1 96.38 203 LYS B C 1
ATOM 5606 O O . LYS B 1 203 ? 5.16 51.75 13.914 1 96.38 203 LYS B O 1
ATOM 5611 N N . ALA B 1 204 ? 3.92 53.188 15.102 1 94.75 204 ALA B N 1
ATOM 5612 C CA . ALA B 1 204 ? 5.027 53.438 16.016 1 94.75 204 ALA B CA 1
ATOM 5613 C C . ALA B 1 204 ? 5.379 52.188 16.812 1 94.75 204 ALA B C 1
ATOM 5615 O O . ALA B 1 204 ? 6.555 51.906 17.062 1 94.75 204 ALA B O 1
ATOM 5616 N N . LEU B 1 205 ? 4.383 51.562 17.234 1 94.56 205 LEU B N 1
ATOM 5617 C CA . LEU B 1 205 ? 4.602 50.312 17.969 1 94.56 205 LEU B CA 1
ATOM 5618 C C . LEU B 1 205 ? 5.309 49.281 17.094 1 94.56 205 LEU B C 1
ATOM 5620 O O . LEU B 1 205 ? 6.199 48.562 17.562 1 94.56 205 LEU B O 1
ATOM 5624 N N . GLU B 1 206 ? 4.922 49.156 15.828 1 96.25 206 GLU B N 1
ATOM 5625 C CA . GLU B 1 206 ? 5.566 48.25 14.875 1 96.25 206 GLU B CA 1
ATOM 5626 C C . GLU B 1 206 ? 7.07 48.5 14.805 1 96.25 206 GLU B C 1
ATOM 5628 O O . GLU B 1 206 ? 7.871 47.562 14.867 1 96.25 206 GLU B O 1
ATOM 5633 N N . ARG B 1 207 ? 7.371 49.781 14.703 1 94.06 207 ARG B N 1
ATOM 5634 C CA . ARG B 1 207 ? 8.773 50.156 14.594 1 94.06 207 ARG B CA 1
ATOM 5635 C C . ARG B 1 207 ? 9.531 49.812 15.867 1 94.06 207 ARG B C 1
ATOM 5637 O O . ARG B 1 207 ? 10.664 49.344 15.812 1 94.06 207 ARG B O 1
ATOM 5644 N N . SER B 1 208 ? 8.906 50.094 16.906 1 93 208 SER B N 1
ATOM 5645 C CA . SER B 1 208 ? 9.547 49.844 18.203 1 93 208 SER B CA 1
ATOM 5646 C C . SER B 1 208 ? 9.82 48.344 18.391 1 93 208 SER B C 1
ATOM 5648 O O . SER B 1 208 ? 10.922 47.969 18.812 1 93 208 SER B O 1
ATOM 5650 N N . ILE B 1 209 ? 8.867 47.562 18.094 1 93.94 209 ILE B N 1
ATOM 5651 C CA . ILE B 1 209 ? 9 46.125 18.266 1 93.94 209 ILE B CA 1
ATOM 5652 C C . ILE B 1 209 ? 10.016 45.562 17.266 1 93.94 209 ILE B C 1
ATOM 5654 O O . ILE B 1 209 ? 10.828 44.688 17.594 1 93.94 209 ILE B O 1
ATOM 5658 N N . ALA B 1 210 ? 9.953 46.031 16.031 1 94.12 210 ALA B N 1
ATOM 5659 C CA . ALA B 1 210 ? 10.898 45.594 15.016 1 94.12 210 ALA B CA 1
ATOM 5660 C C . ALA B 1 210 ? 12.336 45.812 15.469 1 94.12 210 ALA B C 1
ATOM 5662 O O . ALA B 1 210 ? 13.234 45.031 15.141 1 94.12 210 ALA B O 1
ATOM 5663 N N . ALA B 1 211 ? 12.516 46.844 16.188 1 91.5 211 ALA B N 1
ATOM 5664 C CA . ALA B 1 211 ? 13.852 47.188 16.672 1 91.5 211 ALA B CA 1
ATOM 5665 C C . ALA B 1 211 ? 14.352 46.156 17.688 1 91.5 211 ALA B C 1
ATOM 5667 O O . ALA B 1 211 ? 15.562 46.031 17.891 1 91.5 211 ALA B O 1
ATOM 5668 N N . SER B 1 212 ? 13.469 45.469 18.312 1 90 212 SER B N 1
ATOM 5669 C CA . SER B 1 212 ? 13.828 44.469 19.328 1 90 212 SER B CA 1
ATOM 5670 C C . SER B 1 212 ? 14.141 43.125 18.703 1 90 212 SER B C 1
ATOM 5672 O O . SER B 1 212 ? 14.484 42.188 19.406 1 90 212 SER B O 1
ATOM 5674 N N . PHE B 1 213 ? 14.031 43 17.375 1 90.88 213 PHE B N 1
ATOM 5675 C CA . PHE B 1 213 ? 14.242 41.75 16.656 1 90.88 213 PHE B CA 1
ATOM 5676 C C . PHE B 1 213 ? 15.336 41.906 15.602 1 90.88 213 PHE B C 1
ATOM 5678 O O . PHE B 1 213 ? 15.68 43.031 15.211 1 90.88 213 PHE B O 1
ATOM 5685 N N . PRO B 1 214 ? 15.945 40.781 15.25 1 88.25 214 PRO B N 1
ATOM 5686 C CA . PRO B 1 214 ? 16.922 40.844 14.164 1 88.25 214 PRO B CA 1
ATOM 5687 C C . PRO B 1 214 ? 16.344 41.438 12.875 1 88.25 214 PRO B C 1
ATOM 5689 O O . PRO B 1 214 ? 15.125 41.406 12.68 1 88.25 214 PRO B O 1
ATOM 5692 N N . SER B 1 215 ? 17.203 41.875 12.039 1 87.81 215 SER B N 1
ATOM 5693 C CA . SER B 1 215 ? 16.812 42.469 10.773 1 87.81 215 SER B CA 1
ATOM 5694 C C . SER B 1 215 ? 16.016 41.5 9.914 1 87.81 215 SER B C 1
ATOM 5696 O O . SER B 1 215 ? 16.328 40.312 9.867 1 87.81 215 SER B O 1
ATOM 5698 N N . GLY B 1 216 ? 14.984 42 9.297 1 87.44 216 GLY B N 1
ATOM 5699 C CA . GLY B 1 216 ? 14.195 41.156 8.406 1 87.44 216 GLY B CA 1
ATOM 5700 C C . GLY B 1 216 ? 12.922 40.656 9.047 1 87.44 216 GLY B C 1
ATOM 5701 O O . GLY B 1 216 ? 12.07 40.062 8.367 1 87.44 216 GLY B O 1
ATOM 5702 N N . THR B 1 217 ? 12.828 40.844 10.344 1 92.19 217 THR B N 1
ATOM 5703 C CA . THR B 1 217 ? 11.609 40.406 11.023 1 92.19 217 THR B CA 1
ATOM 5704 C C . THR B 1 217 ? 10.414 41.25 10.578 1 92.19 217 THR B C 1
ATOM 5706 O O . THR B 1 217 ? 10.477 42.469 10.578 1 92.19 217 THR B O 1
ATOM 5709 N N . LYS B 1 218 ? 9.43 40.562 10.195 1 94.81 218 LYS B N 1
ATOM 5710 C CA . LYS B 1 218 ? 8.203 41.25 9.82 1 94.81 218 LYS B CA 1
ATOM 5711 C C . LYS B 1 218 ? 7.309 41.469 11.039 1 94.81 218 LYS B C 1
ATOM 5713 O O . LYS B 1 218 ? 6.953 40.531 11.742 1 94.81 218 LYS B O 1
ATOM 5718 N N . VAL B 1 219 ? 6.977 42.75 11.328 1 96.44 219 VAL B N 1
ATOM 5719 C CA . VAL B 1 219 ? 6.105 43.094 12.445 1 96.44 219 VAL B CA 1
ATOM 5720 C C . VAL B 1 219 ? 4.867 43.812 11.93 1 96.44 219 VAL B C 1
ATOM 5722 O O . VAL B 1 219 ? 4.973 44.812 11.203 1 96.44 219 VAL B O 1
ATOM 5725 N N . ASP B 1 220 ? 3.732 43.312 12.273 1 97.19 220 ASP B N 1
ATOM 5726 C CA . ASP B 1 220 ? 2.473 43.906 11.852 1 97.19 220 ASP B CA 1
ATOM 5727 C C . ASP B 1 220 ? 1.538 44.125 13.039 1 97.19 220 ASP B C 1
ATOM 5729 O O . ASP B 1 220 ? 1.326 43.219 13.844 1 97.19 220 ASP B O 1
ATOM 5733 N N . VAL B 1 221 ? 1.068 45.312 13.172 1 97.38 221 VAL B N 1
ATOM 5734 C CA . VAL B 1 221 ? 0.05 45.625 14.172 1 97.38 221 VAL B CA 1
ATOM 5735 C C . VAL B 1 221 ? -1.291 45.875 13.484 1 97.38 221 VAL B C 1
ATOM 5737 O O . VAL B 1 221 ? -1.402 46.75 12.625 1 97.38 221 VAL B O 1
ATOM 5740 N N . HIS B 1 222 ? -2.275 45.125 13.859 1 97.31 222 HIS B N 1
ATOM 5741 C CA . HIS B 1 222 ? -3.6 45.219 13.25 1 97.31 222 HIS B CA 1
ATOM 5742 C C . HIS B 1 222 ? -4.621 45.75 14.25 1 97.31 222 HIS B C 1
ATOM 5744 O O . HIS B 1 222 ? -4.883 45.125 15.281 1 97.31 222 HIS B O 1
ATOM 5750 N N . LEU B 1 223 ? -5.109 46.938 13.953 1 97.5 223 LEU B N 1
ATOM 5751 C CA . LEU B 1 223 ? -6.273 47.438 14.68 1 97.5 223 LEU B CA 1
ATOM 5752 C C . LEU B 1 223 ? -7.566 46.938 14.047 1 97.5 223 LEU B C 1
ATOM 5754 O O . LEU B 1 223 ? -7.93 47.375 12.945 1 97.5 223 LEU B O 1
ATOM 5758 N N . CYS B 1 224 ? -8.273 46.062 14.766 1 97.69 224 CYS B N 1
ATOM 5759 C CA . CYS B 1 224 ? -9.398 45.375 14.148 1 97.69 224 CYS B CA 1
ATOM 5760 C C . CYS B 1 224 ? -10.727 45.906 14.68 1 97.69 224 CYS B C 1
ATOM 5762 O O . CYS B 1 224 ? -11.07 45.656 15.836 1 97.69 224 CYS B O 1
ATOM 5764 N N . ASP B 1 225 ? -11.445 46.562 13.844 1 95.88 225 ASP B N 1
ATOM 5765 C CA . ASP B 1 225 ? -12.828 46.938 14.141 1 95.88 225 ASP B CA 1
ATOM 5766 C C . ASP B 1 225 ? -13.789 45.812 13.781 1 95.88 225 ASP B C 1
ATOM 5768 O O . ASP B 1 225 ? -13.367 44.688 13.469 1 95.88 225 ASP B O 1
ATOM 5772 N N . VAL B 1 226 ? -15.039 46.094 13.875 1 93.25 226 VAL B N 1
ATOM 5773 C CA . VAL B 1 226 ? -16.047 45.062 13.664 1 93.25 226 VAL B CA 1
ATOM 5774 C C . VAL B 1 226 ? -15.953 44.531 12.242 1 93.25 226 VAL B C 1
ATOM 5776 O O . VAL B 1 226 ? -16.109 43.312 12.016 1 93.25 226 VAL B O 1
ATOM 5779 N N . ASN B 1 227 ? -15.648 45.344 11.258 1 92.81 227 ASN B N 1
ATOM 5780 C CA . ASN B 1 227 ? -15.562 44.938 9.867 1 92.81 227 ASN B CA 1
ATOM 5781 C C . ASN B 1 227 ? -14.328 44.062 9.617 1 92.81 227 ASN B C 1
ATOM 5783 O O . ASN B 1 227 ? -14.398 43.062 8.914 1 92.81 227 ASN B O 1
ATOM 5787 N N . GLU B 1 228 ? -13.258 44.531 10.188 1 95.06 228 GLU B N 1
ATOM 5788 C CA . GLU B 1 228 ? -12.023 43.75 10.039 1 95.06 228 GLU B CA 1
ATOM 5789 C C . GLU B 1 228 ? -12.133 42.406 10.719 1 95.06 228 GLU B C 1
ATOM 5791 O O . GLU B 1 228 ? -11.648 41.406 10.195 1 95.06 228 GLU B O 1
ATOM 5796 N N . ILE B 1 229 ? -12.75 42.312 11.867 1 95.62 229 ILE B N 1
ATOM 5797 C CA . ILE B 1 229 ? -12.945 41.062 12.578 1 95.62 229 ILE B CA 1
ATOM 5798 C C . ILE B 1 229 ? -13.812 40.125 11.742 1 95.62 229 ILE B C 1
ATOM 5800 O O . ILE B 1 229 ? -13.508 38.938 11.602 1 95.62 229 ILE B O 1
ATOM 5804 N N . GLU B 1 230 ? -14.828 40.656 11.18 1 90 230 GLU B N 1
ATOM 5805 C CA . GLU B 1 230 ? -15.719 39.844 10.336 1 90 230 GLU B CA 1
ATOM 5806 C C . GLU B 1 230 ? -14.992 39.344 9.086 1 90 230 GLU B C 1
ATOM 5808 O O . GLU B 1 230 ? -15.188 38.219 8.656 1 90 230 GLU B O 1
ATOM 5813 N N . ARG B 1 231 ? -14.266 40.25 8.578 1 91.31 231 ARG B N 1
ATOM 5814 C CA . ARG B 1 231 ? -13.477 39.844 7.414 1 91.31 231 ARG B CA 1
ATOM 5815 C C . ARG B 1 231 ? -12.547 38.688 7.75 1 91.31 231 ARG B C 1
ATOM 5817 O O . ARG B 1 231 ? -12.477 37.688 7.012 1 91.31 231 ARG B O 1
ATOM 5824 N N . MET B 1 232 ? -11.852 38.812 8.852 1 92.94 232 MET B N 1
ATOM 5825 C CA . MET B 1 232 ? -10.938 37.781 9.297 1 92.94 232 MET B CA 1
ATOM 5826 C C . MET B 1 232 ? -11.68 36.469 9.57 1 92.94 232 MET B C 1
ATOM 5828 O O . MET B 1 232 ? -11.172 35.375 9.273 1 92.94 232 MET B O 1
ATOM 5832 N N . ARG B 1 233 ? -12.789 36.594 10.148 1 88.25 233 ARG B N 1
ATOM 5833 C CA . ARG B 1 233 ? -13.594 35.406 10.477 1 88.25 233 ARG B CA 1
ATOM 5834 C C . ARG B 1 233 ? -14.062 34.688 9.211 1 88.25 233 ARG B C 1
ATOM 5836 O O . ARG B 1 233 ? -14.156 33.469 9.188 1 88.25 233 ARG B O 1
ATOM 5843 N N . ASN B 1 234 ? -14.312 35.469 8.172 1 84.38 234 ASN B N 1
ATOM 5844 C CA . ASN B 1 234 ? -14.867 34.906 6.934 1 84.38 234 ASN B CA 1
ATOM 5845 C C . ASN B 1 234 ? -13.766 34.438 5.988 1 84.38 234 ASN B C 1
ATOM 5847 O O . ASN B 1 234 ? -14.031 33.719 5.035 1 84.38 234 ASN B O 1
ATOM 5851 N N . GLU B 1 235 ? -12.602 34.906 6.328 1 80.88 235 GLU B N 1
ATOM 5852 C CA . GLU B 1 235 ? -11.492 34.531 5.441 1 80.88 235 GLU B CA 1
ATOM 5853 C C . GLU B 1 235 ? -11.258 33.031 5.449 1 80.88 235 GLU B C 1
ATOM 5855 O O . GLU B 1 235 ? -11.25 32.406 6.512 1 80.88 235 GLU B O 1
ATOM 5860 N N . GLN B 1 236 ? -11.328 32.438 4.223 1 73.88 236 GLN B N 1
ATOM 5861 C CA . GLN B 1 236 ? -11.031 31.016 4.102 1 73.88 236 GLN B CA 1
ATOM 5862 C C . GLN B 1 236 ? -9.531 30.766 4.129 1 73.88 236 GLN B C 1
ATOM 5864 O O . GLN B 1 236 ? -8.781 31.344 3.336 1 73.88 236 GLN B O 1
ATOM 5869 N N . VAL B 1 237 ? -9.094 30.125 5.219 1 76.81 237 VAL B N 1
ATOM 5870 C CA . VAL B 1 237 ? -7.688 29.75 5.309 1 76.81 237 VAL B CA 1
ATOM 5871 C C . VAL B 1 237 ? -7.453 28.438 4.566 1 76.81 237 VAL B C 1
ATOM 5873 O O . VAL B 1 237 ? -8.039 27.406 4.914 1 76.81 237 VAL B O 1
ATOM 5876 N N . GLU B 1 238 ? -6.824 28.609 3.385 1 82.94 238 GLU B N 1
ATOM 5877 C CA . GLU B 1 238 ? -6.512 27.438 2.57 1 82.94 238 GLU B CA 1
ATOM 5878 C C . GLU B 1 238 ? -5.008 27.297 2.34 1 82.94 238 GLU B C 1
ATOM 5880 O O . GLU B 1 238 ? -4.316 28.312 2.164 1 82.94 238 GLU B O 1
ATOM 5885 N N . PHE B 1 239 ? -4.562 26.156 2.555 1 85.31 239 PHE B N 1
ATOM 5886 C CA . PHE B 1 239 ? -3.207 25.828 2.133 1 85.31 239 PHE B CA 1
ATOM 5887 C C . PHE B 1 239 ? -3.207 25.203 0.741 1 85.31 239 PHE B C 1
ATOM 5889 O O . PHE B 1 239 ? -3.965 24.281 0.47 1 85.31 239 PHE B O 1
ATOM 5896 N N . LYS B 1 240 ? -2.439 25.844 -0.088 1 91 240 LYS B N 1
ATOM 5897 C CA . LYS B 1 240 ? -2.398 25.344 -1.457 1 91 240 LYS B CA 1
ATOM 5898 C C . LYS B 1 240 ? -1.049 24.703 -1.766 1 91 240 LYS B C 1
ATOM 5900 O O . LYS B 1 240 ? -0.012 25.156 -1.278 1 91 240 LYS B O 1
ATOM 5905 N N . GLY B 1 241 ? -1.09 23.594 -2.467 1 93.88 241 GLY B N 1
ATOM 5906 C CA . GLY B 1 241 ? 0.1 22.922 -2.971 1 93.88 241 GLY B CA 1
ATOM 5907 C C . GLY B 1 241 ? 0.02 22.609 -4.453 1 93.88 241 GLY B C 1
ATOM 5908 O O . GLY B 1 241 ? -1.043 22.234 -4.957 1 93.88 241 GLY B O 1
ATOM 5909 N N . SER B 1 242 ? 1.137 22.797 -5.09 1 96.19 242 SER B N 1
ATOM 5910 C CA . SER B 1 242 ? 1.224 22.469 -6.508 1 96.19 242 SER B CA 1
ATOM 5911 C C . SER B 1 242 ? 1.918 21.125 -6.719 1 96.19 242 SER B C 1
ATOM 5913 O O . SER B 1 242 ? 3.086 20.969 -6.359 1 96.19 242 SER B O 1
ATOM 5915 N N . LEU B 1 243 ? 1.219 20.188 -7.336 1 97.75 243 LEU B N 1
ATOM 5916 C CA . LEU B 1 243 ? 1.75 18.859 -7.594 1 97.75 243 LEU B CA 1
ATOM 5917 C C . LEU B 1 243 ? 1.878 18.609 -9.094 1 97.75 243 LEU B C 1
ATOM 5919 O O . LEU B 1 243 ? 0.894 18.703 -9.828 1 97.75 243 LEU B O 1
ATOM 5923 N N . LYS B 1 244 ? 3.084 18.297 -9.5 1 97.88 244 LYS B N 1
ATOM 5924 C CA . LYS B 1 244 ? 3.324 18 -10.914 1 97.88 244 LYS B CA 1
ATOM 5925 C C . LYS B 1 244 ? 3.477 16.5 -11.156 1 97.88 244 LYS B C 1
ATOM 5927 O O . LYS B 1 244 ? 4.344 15.859 -10.562 1 97.88 244 LYS B O 1
ATOM 5932 N N . PHE B 1 245 ? 2.65 15.922 -12.055 1 98 245 PHE B N 1
ATOM 5933 C CA . PHE B 1 245 ? 2.787 14.539 -12.469 1 98 245 PHE B CA 1
ATOM 5934 C C . PHE B 1 245 ? 3.799 14.414 -13.609 1 98 245 PHE B C 1
ATOM 5936 O O . PHE B 1 245 ? 3.867 15.273 -14.484 1 98 245 PHE B O 1
ATOM 5943 N N . ALA B 1 246 ? 4.527 13.344 -13.586 1 96.88 246 ALA B N 1
ATOM 5944 C CA . ALA B 1 246 ? 5.527 13.094 -14.625 1 96.88 246 ALA B CA 1
ATOM 5945 C C . ALA B 1 246 ? 4.859 12.75 -15.953 1 96.88 246 ALA B C 1
ATOM 5947 O O . ALA B 1 246 ? 5.395 13.062 -17.016 1 96.88 246 ALA B O 1
ATOM 5948 N N . LEU B 1 247 ? 3.797 11.992 -15.922 1 95.81 247 LEU B N 1
ATOM 5949 C CA . LEU B 1 247 ? 2.926 11.641 -17.047 1 95.81 247 LEU B CA 1
ATOM 5950 C C . LEU B 1 247 ? 1.479 12.023 -16.75 1 95.81 247 LEU B C 1
ATOM 5952 O O . LEU B 1 247 ? 1.116 12.242 -15.586 1 95.81 247 LEU B O 1
ATOM 5956 N N . SER B 1 248 ? 0.678 12.141 -17.812 1 95.56 248 SER B N 1
ATOM 5957 C CA . SER B 1 248 ? -0.733 12.438 -17.578 1 95.56 248 SER B CA 1
ATOM 5958 C C . SER B 1 248 ? -1.368 11.398 -16.672 1 95.56 248 SER B C 1
ATOM 5960 O O . SER B 1 248 ? -1.339 10.195 -16.969 1 95.56 248 SER B O 1
ATOM 5962 N N . PRO B 1 249 ? -1.9 11.812 -15.586 1 96.94 249 PRO B N 1
ATOM 5963 C CA . PRO B 1 249 ? -2.471 10.852 -14.641 1 96.94 249 PRO B CA 1
ATOM 5964 C C . PRO B 1 249 ? -3.801 10.273 -15.109 1 96.94 249 PRO B C 1
ATOM 5966 O O . PRO B 1 249 ? -4.449 10.844 -15.992 1 96.94 249 PRO B O 1
ATOM 5969 N N . ASN B 1 250 ? -4.16 9.062 -14.617 1 95.94 250 ASN B N 1
ATOM 5970 C CA . ASN B 1 250 ? -5.5 8.508 -14.781 1 95.94 250 ASN B CA 1
ATOM 5971 C C . ASN B 1 250 ? -6.504 9.164 -13.844 1 95.94 250 ASN B C 1
ATOM 5973 O O . ASN B 1 250 ? -6.355 9.086 -12.617 1 95.94 250 ASN B O 1
ATOM 5977 N N . GLY B 1 251 ? -7.5 9.859 -14.422 1 94.56 251 GLY B N 1
ATOM 5978 C CA . GLY B 1 251 ? -8.531 10.516 -13.633 1 94.56 251 GLY B CA 1
ATOM 5979 C C . GLY B 1 251 ? -9.891 9.852 -13.742 1 94.56 251 GLY B C 1
ATOM 5980 O O . GLY B 1 251 ? -10.312 9.477 -14.844 1 94.56 251 GLY B O 1
ATOM 5981 N N . LEU B 1 252 ? -10.5 9.586 -12.609 1 94.25 252 LEU B N 1
ATOM 5982 C CA . LEU B 1 252 ? -11.859 9.039 -12.594 1 94.25 252 LEU B CA 1
ATOM 5983 C C . LEU B 1 252 ? -12.734 9.789 -11.594 1 94.25 252 LEU B C 1
ATOM 5985 O O . LEU B 1 252 ? -12.281 10.141 -10.5 1 94.25 252 LEU B O 1
ATOM 5989 N N . ALA B 1 253 ? -13.898 9.945 -12 1 92.19 253 ALA B N 1
ATOM 5990 C CA . ALA B 1 253 ? -14.883 10.57 -11.109 1 92.19 253 ALA B CA 1
ATOM 5991 C C . ALA B 1 253 ? -15.711 9.523 -10.383 1 92.19 253 ALA B C 1
ATOM 5993 O O . ALA B 1 253 ? -15.867 8.398 -10.875 1 92.19 253 ALA B O 1
ATOM 5994 N N . HIS B 1 254 ? -16.188 9.766 -9.25 1 90.94 254 HIS B N 1
ATOM 5995 C CA . HIS B 1 254 ? -17.141 8.992 -8.461 1 90.94 254 HIS B CA 1
ATOM 5996 C C . HIS B 1 254 ? -18.109 9.906 -7.719 1 90.94 254 HIS B C 1
ATOM 5998 O O . HIS B 1 254 ? -17.719 10.555 -6.742 1 90.94 254 HIS B O 1
ATOM 6004 N N . GLY B 1 255 ? -19.297 9.891 -8.141 1 85.31 255 GLY B N 1
ATOM 6005 C CA . GLY B 1 255 ? -20.203 10.906 -7.605 1 85.31 255 GLY B CA 1
ATOM 6006 C C . GLY B 1 255 ? -19.719 12.32 -7.848 1 85.31 255 GLY B C 1
ATOM 6007 O O . GLY B 1 255 ? -19.438 12.703 -8.984 1 85.31 255 GLY B O 1
ATOM 6008 N N . ARG B 1 256 ? -19.625 13.117 -6.793 1 85.5 256 ARG B N 1
ATOM 6009 C CA . ARG B 1 256 ? -19.172 14.5 -6.887 1 85.5 256 ARG B CA 1
ATOM 6010 C C . ARG B 1 256 ? -17.672 14.602 -6.664 1 85.5 256 ARG B C 1
ATOM 6012 O O . ARG B 1 256 ? -17.094 15.688 -6.77 1 85.5 256 ARG B O 1
ATOM 6019 N N . SER B 1 257 ? -17.047 13.492 -6.418 1 91.81 257 SER B N 1
ATOM 6020 C CA . SER B 1 257 ? -15.617 13.484 -6.121 1 91.81 257 SER B CA 1
ATOM 6021 C C . SER B 1 257 ? -14.805 13.008 -7.32 1 91.81 257 SER B C 1
ATOM 6023 O O . SER B 1 257 ? -15.352 12.438 -8.266 1 91.81 257 SER B O 1
ATOM 6025 N N . GLN B 1 258 ? -13.609 13.453 -7.344 1 94.75 258 GLN B N 1
ATOM 6026 C CA . GLN B 1 258 ? -12.68 13.047 -8.391 1 94.75 258 GLN B CA 1
ATOM 6027 C C . GLN B 1 258 ? -11.352 12.586 -7.801 1 94.75 258 GLN B C 1
ATOM 6029 O O . GLN B 1 258 ? -10.938 13.062 -6.742 1 94.75 258 GLN B O 1
ATOM 6034 N N . ALA B 1 259 ? -10.742 11.688 -8.484 1 97.38 259 ALA B N 1
ATOM 6035 C CA . ALA B 1 259 ? -9.438 11.195 -8.039 1 97.38 259 ALA B CA 1
ATOM 6036 C C . ALA B 1 259 ? -8.5 11 -9.227 1 97.38 259 ALA B C 1
ATOM 6038 O O . ALA B 1 259 ? -8.945 10.82 -10.359 1 97.38 259 ALA B O 1
ATOM 6039 N N . TRP B 1 260 ? -7.23 11.125 -8.977 1 97.75 260 TRP B N 1
ATOM 6040 C CA . TRP B 1 260 ? -6.199 10.969 -9.992 1 97.75 260 TRP B CA 1
ATOM 6041 C C . TRP B 1 260 ? -5.109 10.008 -9.523 1 97.75 260 TRP B C 1
ATOM 6043 O O . TRP B 1 260 ? -4.723 10.023 -8.352 1 97.75 260 TRP B O 1
ATOM 6053 N N . LEU B 1 261 ? -4.703 9.148 -10.445 1 97.81 261 LEU B N 1
ATOM 6054 C CA . LEU B 1 261 ? -3.602 8.219 -10.234 1 97.81 261 LEU B CA 1
ATOM 6055 C C . LEU B 1 261 ? -2.469 8.484 -11.219 1 97.81 261 LEU B C 1
ATOM 6057 O O . LEU B 1 261 ? -2.695 8.562 -12.43 1 97.81 261 LEU B O 1
ATOM 6061 N N . GLY B 1 262 ? -1.233 8.648 -10.641 1 97.81 262 GLY B N 1
ATOM 6062 C CA . GLY B 1 262 ? -0.126 8.883 -11.555 1 97.81 262 GLY B CA 1
ATOM 6063 C C . GLY B 1 262 ? 1.232 8.766 -10.891 1 97.81 262 GLY B C 1
ATOM 6064 O O . GLY B 1 262 ? 1.331 8.32 -9.742 1 97.81 262 GLY B O 1
ATOM 6065 N N . LEU B 1 263 ? 2.227 9.062 -11.75 1 98.12 263 LEU B N 1
ATOM 6066 C CA . LEU B 1 263 ? 3.615 9.055 -11.305 1 98.12 263 LEU B CA 1
ATOM 6067 C C . LEU B 1 263 ? 4.133 10.477 -11.109 1 98.12 263 LEU B C 1
ATOM 6069 O O . LEU B 1 263 ? 3.838 11.367 -11.914 1 98.12 263 LEU B O 1
ATOM 6073 N N . VAL B 1 264 ? 4.828 10.703 -9.984 1 98.38 264 VAL B N 1
ATOM 6074 C CA . VAL B 1 264 ? 5.457 11.984 -9.664 1 98.38 264 VAL B CA 1
ATOM 6075 C C . VAL B 1 264 ? 6.949 11.773 -9.414 1 98.38 264 VAL B C 1
ATOM 6077 O O . VAL B 1 264 ? 7.34 10.875 -8.672 1 98.38 264 VAL B O 1
ATOM 6080 N N . THR B 1 265 ? 7.762 12.555 -10.031 1 98.12 265 THR B N 1
ATOM 6081 C CA . THR B 1 265 ? 9.188 12.406 -9.758 1 98.12 265 THR B CA 1
ATOM 6082 C C . THR B 1 265 ? 9.5 12.773 -8.312 1 98.12 265 THR B C 1
ATOM 6084 O O . THR B 1 265 ? 8.789 13.578 -7.699 1 98.12 265 THR B O 1
ATOM 6087 N N . ILE B 1 266 ? 10.516 12.18 -7.789 1 97.81 266 ILE B N 1
ATOM 6088 C CA . ILE B 1 266 ? 10.938 12.469 -6.422 1 97.81 266 ILE B CA 1
ATOM 6089 C C . ILE B 1 266 ? 11.266 13.961 -6.293 1 97.81 266 ILE B C 1
ATOM 6091 O O . ILE B 1 266 ? 10.922 14.594 -5.289 1 97.81 266 ILE B O 1
ATOM 6095 N N . GLY B 1 267 ? 11.859 14.523 -7.293 1 97.5 267 GLY B N 1
ATOM 6096 C CA . GLY B 1 267 ? 12.148 15.953 -7.301 1 97.5 267 GLY B CA 1
ATOM 6097 C C . GLY B 1 267 ? 10.906 16.812 -7.211 1 97.5 267 GLY B C 1
ATOM 6098 O O . GLY B 1 267 ? 10.844 17.734 -6.398 1 97.5 267 GLY B O 1
ATOM 6099 N N . ASP B 1 268 ? 9.953 16.5 -8.039 1 97.5 268 ASP B N 1
ATOM 6100 C CA . ASP B 1 268 ? 8.711 17.281 -8.031 1 97.5 268 ASP B CA 1
ATOM 6101 C C . ASP B 1 268 ? 7.941 17.078 -6.734 1 97.5 268 ASP B C 1
ATOM 6103 O O . ASP B 1 268 ? 7.281 18 -6.246 1 97.5 268 ASP B O 1
ATOM 6107 N N . PHE B 1 269 ? 8.008 15.875 -6.262 1 98.19 269 PHE B N 1
ATOM 6108 C CA . PHE B 1 269 ? 7.355 15.594 -4.988 1 98.19 269 PHE B CA 1
ATOM 6109 C C . PHE B 1 269 ? 7.992 16.406 -3.863 1 98.19 269 PHE B C 1
ATOM 6111 O O . PHE B 1 269 ? 7.293 16.906 -2.982 1 98.19 269 PHE B O 1
ATOM 6118 N N . LEU B 1 270 ? 9.305 16.516 -3.896 1 96.94 270 LEU B N 1
ATOM 6119 C CA . LEU B 1 270 ? 10.023 17.312 -2.92 1 96.94 270 LEU B CA 1
ATOM 6120 C C . LEU B 1 270 ? 9.602 18.781 -3.006 1 96.94 270 LEU B C 1
ATOM 6122 O O . LEU B 1 270 ? 9.43 19.438 -1.979 1 96.94 270 LEU B O 1
ATOM 6126 N N . LYS B 1 271 ? 9.453 19.281 -4.203 1 96.12 271 LYS B N 1
ATOM 6127 C CA . LYS B 1 271 ? 8.969 20.656 -4.387 1 96.12 271 LYS B CA 1
ATOM 6128 C C . LYS B 1 271 ? 7.582 20.828 -3.783 1 96.12 271 LYS B C 1
ATOM 6130 O O . LYS B 1 271 ? 7.289 21.875 -3.186 1 96.12 271 LYS B O 1
ATOM 6135 N N . PHE B 1 272 ? 6.777 19.844 -3.977 1 96.69 272 PHE B N 1
ATOM 6136 C CA . PHE B 1 272 ? 5.434 19.844 -3.408 1 96.69 272 PHE B CA 1
ATOM 6137 C C . PHE B 1 272 ? 5.488 19.875 -1.885 1 96.69 272 PHE B C 1
ATOM 6139 O O . PHE B 1 272 ? 4.727 20.594 -1.24 1 96.69 272 PHE B O 1
ATOM 6146 N N . LEU B 1 273 ? 6.414 19.141 -1.292 1 94.19 273 LEU B N 1
ATOM 6147 C CA . LEU B 1 273 ? 6.512 18.953 0.151 1 94.19 273 LEU B CA 1
ATOM 6148 C C . LEU B 1 273 ? 7.172 20.156 0.812 1 94.19 273 LEU B C 1
ATOM 6150 O O . LEU B 1 273 ? 7.195 20.266 2.041 1 94.19 273 LEU B O 1
ATOM 6154 N N . SER B 1 274 ? 7.68 21.016 0.04 1 91.56 274 SER B N 1
ATOM 6155 C CA . SER B 1 274 ? 8.547 22.047 0.624 1 91.56 274 SER B CA 1
ATOM 6156 C C . SER B 1 274 ? 8.031 23.438 0.318 1 91.56 274 SER B C 1
ATOM 6158 O O . SER B 1 274 ? 7.477 23.688 -0.755 1 91.56 274 SER B O 1
ATOM 6160 N N . ARG B 1 275 ? 8.125 24.297 1.306 1 86.44 275 ARG B N 1
ATOM 6161 C CA . ARG B 1 275 ? 7.945 25.719 1.066 1 86.44 275 ARG B CA 1
ATOM 6162 C C . ARG B 1 275 ? 9.234 26.359 0.565 1 86.44 275 ARG B C 1
ATOM 6164 O O . ARG B 1 275 ? 10.156 25.656 0.143 1 86.44 275 ARG B O 1
ATOM 6171 N N . ASP B 1 276 ? 9.25 27.656 0.611 1 77.69 276 ASP B N 1
ATOM 6172 C CA . ASP B 1 276 ? 10.438 28.406 0.192 1 77.69 276 ASP B CA 1
ATOM 6173 C C . ASP B 1 276 ? 11.688 27.906 0.925 1 77.69 276 ASP B C 1
ATOM 6175 O O . ASP B 1 276 ? 11.617 27.562 2.107 1 77.69 276 ASP B O 1
ATOM 6179 N N . LYS B 1 277 ? 12.734 27.688 0.247 1 73.94 277 LYS B N 1
ATOM 6180 C CA . LYS B 1 277 ? 14.07 27.312 0.698 1 73.94 277 LYS B CA 1
ATOM 6181 C C . LYS B 1 277 ? 14.102 25.891 1.249 1 73.94 277 LYS B C 1
ATOM 6183 O O . LYS B 1 277 ? 14.883 25.594 2.146 1 73.94 277 LYS B O 1
ATOM 6188 N N . GLY B 1 278 ? 13.086 25.109 1.033 1 83.44 278 GLY B N 1
ATOM 6189 C CA . GLY B 1 278 ? 13.18 23.688 1.256 1 83.44 278 GLY B CA 1
ATOM 6190 C C . GLY B 1 278 ? 12.625 23.25 2.6 1 83.44 278 GLY B C 1
ATOM 6191 O O . GLY B 1 278 ? 12.867 22.125 3.041 1 83.44 278 GLY B O 1
ATOM 6192 N N . VAL B 1 279 ? 11.93 24.125 3.291 1 86 279 VAL B N 1
ATOM 6193 C CA . VAL B 1 279 ? 11.359 23.75 4.582 1 86 279 VAL B CA 1
ATOM 6194 C C . VAL B 1 279 ? 10.133 22.875 4.371 1 86 279 VAL B C 1
ATOM 6196 O O . VAL B 1 279 ? 9.281 23.172 3.533 1 86 279 VAL B O 1
ATOM 6199 N N . LEU B 1 280 ? 10.086 21.812 5.102 1 87.69 280 LEU B N 1
ATOM 6200 C CA . LEU B 1 280 ? 8.984 20.859 4.977 1 87.69 280 LEU B CA 1
ATOM 6201 C C . LEU B 1 280 ? 7.652 21.531 5.309 1 87.69 280 LEU B C 1
ATOM 6203 O O . LEU B 1 280 ? 7.555 22.281 6.281 1 87.69 280 LEU B O 1
ATOM 6207 N N . ARG B 1 281 ? 6.684 21.266 4.52 1 88.06 281 ARG B N 1
ATOM 6208 C CA . ARG B 1 281 ? 5.332 21.734 4.789 1 88.06 281 ARG B CA 1
ATOM 6209 C C . ARG B 1 281 ? 4.602 20.797 5.742 1 88.06 281 ARG B C 1
ATOM 6211 O O . ARG B 1 281 ? 3.871 19.906 5.305 1 88.06 281 ARG B O 1
ATOM 6218 N N . ASP B 1 282 ? 4.672 21.109 6.949 1 80.81 282 ASP B N 1
ATOM 6219 C CA . ASP B 1 282 ? 4.109 20.266 7.996 1 80.81 282 ASP B CA 1
ATOM 6220 C C . ASP B 1 282 ? 2.588 20.203 7.898 1 80.81 282 ASP B C 1
ATOM 6222 O O . ASP B 1 282 ? 1.968 19.234 8.344 1 80.81 282 ASP B O 1
ATOM 6226 N N . GLU B 1 283 ? 2.004 21.219 7.348 1 81.88 283 GLU B N 1
ATOM 6227 C CA . GLU B 1 283 ? 0.548 21.297 7.281 1 81.88 283 GLU B CA 1
ATOM 6228 C C . GLU B 1 283 ? -0.024 20.203 6.371 1 81.88 283 GLU B C 1
ATOM 6230 O O . GLU B 1 283 ? -1.228 19.938 6.391 1 81.88 283 GLU B O 1
ATOM 6235 N N . PHE B 1 284 ? 0.852 19.531 5.574 1 87.19 284 PHE B N 1
ATOM 6236 C CA . PHE B 1 284 ? 0.387 18.484 4.676 1 87.19 284 PHE B CA 1
ATOM 6237 C C . PHE B 1 284 ? 0.311 17.141 5.398 1 87.19 284 PHE B C 1
ATOM 6239 O O . PHE B 1 284 ? -0.244 16.172 4.871 1 87.19 284 PHE B O 1
ATOM 6246 N N . PHE B 1 285 ? 0.767 17.125 6.559 1 78.06 285 PHE B N 1
ATOM 6247 C CA . PHE B 1 285 ? 0.816 15.867 7.293 1 78.06 285 PHE B CA 1
ATOM 6248 C C . PHE B 1 285 ? -0.196 15.867 8.43 1 78.06 285 PHE B C 1
ATOM 6250 O O . PHE B 1 285 ? -0.393 16.891 9.094 1 78.06 285 PHE B O 1
ATOM 6257 N N . VAL B 1 286 ? -0.981 14.797 8.547 1 59.06 286 VAL B N 1
ATOM 6258 C CA . VAL B 1 286 ? -2.035 14.695 9.547 1 59.06 286 VAL B CA 1
ATOM 6259 C C . VAL B 1 286 ? -1.416 14.633 10.945 1 59.06 286 VAL B C 1
ATOM 6261 O O . VAL B 1 286 ? -2.043 15.031 11.93 1 59.06 286 VAL B O 1
ATOM 6264 N N . SER B 1 287 ? -0.354 13.922 11.008 1 51.69 287 SER B N 1
ATOM 6265 C CA . SER B 1 287 ? 0.334 13.844 12.297 1 51.69 287 SER B CA 1
ATOM 6266 C C . SER B 1 287 ? 1.762 14.367 12.188 1 51.69 287 SER B C 1
ATOM 6268 O O . SER B 1 287 ? 2.314 14.469 11.094 1 51.69 287 SER B O 1
ATOM 6270 N N . ASN B 1 288 ? 2.141 14.906 13.43 1 43.34 288 ASN B N 1
ATOM 6271 C CA . ASN B 1 288 ? 3.514 15.398 13.422 1 43.34 288 ASN B CA 1
ATOM 6272 C C . ASN B 1 288 ? 4.492 14.312 12.977 1 43.34 288 ASN B C 1
ATOM 6274 O O . ASN B 1 288 ? 4.59 13.258 13.617 1 43.34 288 ASN B O 1
ATOM 6278 N N . ILE B 1 289 ? 4.938 14.328 11.773 1 47.69 289 ILE B N 1
ATOM 6279 C CA . ILE B 1 289 ? 5.824 13.383 11.094 1 47.69 289 ILE B CA 1
ATOM 6280 C C . ILE B 1 289 ? 7.035 13.094 11.969 1 47.69 289 ILE B C 1
ATOM 6282 O O . ILE B 1 289 ? 7.625 12.008 11.883 1 47.69 289 ILE B O 1
ATOM 6286 N N . ARG B 1 290 ? 7.387 14.133 12.75 1 44.19 290 ARG B N 1
ATOM 6287 C CA . ARG B 1 290 ? 8.578 13.961 13.578 1 44.19 290 ARG B CA 1
ATOM 6288 C C . ARG B 1 290 ? 8.422 12.773 14.516 1 44.19 290 ARG B C 1
ATOM 6290 O O . ARG B 1 290 ? 9.422 12.211 14.977 1 44.19 290 ARG B O 1
ATOM 6297 N N . ASP B 1 291 ? 7.176 12.391 14.664 1 44.97 291 ASP B N 1
ATOM 6298 C CA . ASP B 1 291 ? 6.879 11.266 15.547 1 44.97 291 ASP B CA 1
ATOM 6299 C C . ASP B 1 291 ? 7.098 9.938 14.828 1 44.97 291 ASP B C 1
ATOM 6301 O O . ASP B 1 291 ? 7.09 8.875 15.461 1 44.97 291 ASP B O 1
ATOM 6305 N N . PHE B 1 292 ? 7.234 9.961 13.562 1 44.5 292 PHE B N 1
ATOM 6306 C CA . PHE B 1 292 ? 7.328 8.711 12.82 1 44.5 292 PHE B CA 1
ATOM 6307 C C . PHE B 1 292 ? 8.719 8.102 12.961 1 44.5 292 PHE B C 1
ATOM 6309 O O . PHE B 1 292 ? 8.945 6.969 12.523 1 44.5 292 PHE B O 1
ATOM 6316 N N . ALA B 1 293 ? 9.703 8.789 13.617 1 42.31 293 ALA B N 1
ATOM 6317 C CA . ALA B 1 293 ? 11.102 8.367 13.617 1 42.31 293 ALA B CA 1
ATOM 6318 C C . ALA B 1 293 ? 11.266 7.008 14.289 1 42.31 293 ALA B C 1
ATOM 6320 O O . ALA B 1 293 ? 12.172 6.246 13.953 1 42.31 293 ALA B O 1
ATOM 6321 N N . GLY B 1 294 ? 10.484 6.66 15.227 1 39.31 294 GLY B N 1
ATOM 6322 C CA . GLY B 1 294 ? 11.031 5.645 16.125 1 39.31 294 GLY B CA 1
ATOM 6323 C C . GLY B 1 294 ? 10.719 4.23 15.672 1 39.31 294 GLY B C 1
ATOM 6324 O O . GLY B 1 294 ? 11.547 3.328 15.836 1 39.31 294 GLY B O 1
ATOM 6325 N N . THR B 1 295 ? 9.531 3.838 15.43 1 41.62 295 THR B N 1
ATOM 6326 C CA . THR B 1 295 ? 9.18 2.422 15.484 1 41.62 295 THR B CA 1
ATOM 6327 C C . THR B 1 295 ? 9.461 1.744 14.148 1 41.62 295 THR B C 1
ATOM 6329 O O . THR B 1 295 ? 9.438 0.515 14.055 1 41.62 295 THR B O 1
ATOM 6332 N N . THR B 1 296 ? 9.758 2.51 13.133 1 54.59 296 THR B N 1
ATOM 6333 C CA . THR B 1 296 ? 9.82 1.807 11.852 1 54.59 296 THR B CA 1
ATOM 6334 C C . THR B 1 296 ? 11.18 2.002 11.188 1 54.59 296 THR B C 1
ATOM 6336 O O . THR B 1 296 ? 11.258 2.336 10.008 1 54.59 296 THR B O 1
ATOM 6339 N N . ALA B 1 297 ? 12.133 1.744 12.039 1 58.41 297 ALA B N 1
ATOM 6340 C CA . ALA B 1 297 ? 13.5 2.033 11.641 1 58.41 297 ALA B CA 1
ATOM 6341 C C . ALA B 1 297 ? 13.906 1.196 10.43 1 58.41 297 ALA B C 1
ATOM 6343 O O . ALA B 1 297 ? 14.586 1.688 9.531 1 58.41 297 ALA B O 1
ATOM 6344 N N . THR B 1 298 ? 13.383 0.039 10.406 1 64.19 298 THR B N 1
ATOM 6345 C CA . THR B 1 298 ? 13.812 -0.85 9.328 1 64.19 298 THR B CA 1
ATOM 6346 C C . THR B 1 298 ? 13.234 -0.397 7.992 1 64.19 298 THR B C 1
ATOM 6348 O O . THR B 1 298 ? 13.945 -0.369 6.98 1 64.19 298 THR B O 1
ATOM 6351 N N . VAL B 1 299 ? 12.047 -0.032 8.023 1 72.12 299 VAL B N 1
ATOM 6352 C CA . VAL B 1 299 ? 11.406 0.43 6.793 1 72.12 299 VAL B CA 1
ATOM 6353 C C . VAL B 1 299 ? 12.047 1.743 6.344 1 72.12 299 VAL B C 1
ATOM 6355 O O . VAL B 1 299 ? 12.352 1.917 5.16 1 72.12 299 VAL B O 1
ATOM 6358 N N . ASN B 1 300 ? 12.328 2.623 7.277 1 78.81 300 ASN B N 1
ATOM 6359 C CA . ASN B 1 300 ? 12.969 3.893 6.949 1 78.81 300 ASN B CA 1
ATOM 6360 C C . ASN B 1 300 ? 14.352 3.684 6.336 1 78.81 300 ASN B C 1
ATOM 6362 O O . ASN B 1 300 ? 14.719 4.363 5.379 1 78.81 300 ASN B O 1
ATOM 6366 N N . ALA B 1 301 ? 14.969 2.719 6.941 1 79.62 301 ALA B N 1
ATOM 6367 C CA . ALA B 1 301 ? 16.312 2.436 6.438 1 79.62 301 ALA B CA 1
ATOM 6368 C C . ALA B 1 301 ? 16.25 1.896 5.008 1 79.62 301 ALA B C 1
ATOM 6370 O O . ALA B 1 301 ? 17.094 2.254 4.172 1 79.62 301 ALA B O 1
ATOM 6371 N N . ALA B 1 302 ? 15.344 1.087 4.793 1 80 302 ALA B N 1
ATOM 6372 C CA . ALA B 1 302 ? 15.195 0.509 3.457 1 80 302 ALA B CA 1
ATOM 6373 C C . ALA B 1 302 ? 14.875 1.585 2.426 1 80 302 ALA B C 1
ATOM 6375 O O . ALA B 1 302 ? 15.453 1.598 1.334 1 80 302 ALA B O 1
ATOM 6376 N N . ILE B 1 303 ? 14.008 2.445 2.801 1 87.62 303 ILE B N 1
ATOM 6377 C CA . ILE B 1 303 ? 13.656 3.533 1.895 1 87.62 303 ILE B CA 1
ATOM 6378 C C . ILE B 1 303 ? 14.867 4.426 1.662 1 87.62 303 ILE B C 1
ATOM 6380 O O . ILE B 1 303 ? 15.188 4.762 0.521 1 87.62 303 ILE B O 1
ATOM 6384 N N . LYS B 1 304 ? 15.508 4.746 2.721 1 90.06 304 LYS B N 1
ATOM 6385 C CA . LYS B 1 304 ? 16.688 5.598 2.631 1 90.06 304 LYS B CA 1
ATOM 6386 C C . LYS B 1 304 ? 17.766 4.965 1.741 1 90.06 304 LYS B C 1
ATOM 6388 O O . LYS B 1 304 ? 18.328 5.629 0.87 1 90.06 304 LYS B O 1
ATOM 6393 N N . ASN B 1 305 ? 17.984 3.742 1.933 1 87.62 305 ASN B N 1
ATOM 6394 C CA . ASN B 1 305 ? 18.969 3.021 1.132 1 87.62 305 ASN B CA 1
ATOM 6395 C C . ASN B 1 305 ? 18.609 3.047 -0.351 1 87.62 305 ASN B C 1
ATOM 6397 O O . ASN B 1 305 ? 19.484 3.178 -1.204 1 87.62 305 ASN B O 1
ATOM 6401 N N . SER B 1 306 ? 17.375 2.893 -0.592 1 90.75 306 SER B N 1
ATOM 6402 C CA . SER B 1 306 ? 16.922 2.887 -1.98 1 90.75 306 SER B CA 1
ATOM 6403 C C . SER B 1 306 ? 17.078 4.262 -2.621 1 90.75 306 SER B C 1
ATOM 6405 O O . SER B 1 306 ? 17.125 4.379 -3.846 1 90.75 306 SER B O 1
ATOM 6407 N N . LEU B 1 307 ? 17.156 5.293 -1.847 1 94.5 307 LEU B N 1
ATOM 6408 C CA . LEU B 1 307 ? 17.297 6.656 -2.35 1 94.5 307 LEU B CA 1
ATOM 6409 C C . LEU B 1 307 ? 18.766 7.031 -2.484 1 94.5 307 LEU B C 1
ATOM 6411 O O . LEU B 1 307 ? 19.125 7.883 -3.303 1 94.5 307 LEU B O 1
ATOM 6415 N N . GLU B 1 308 ? 19.594 6.422 -1.692 1 95 308 GLU B N 1
ATOM 6416 C CA . GLU B 1 308 ? 21 6.812 -1.609 1 95 308 GLU B CA 1
ATOM 6417 C C . GLU B 1 308 ? 21.844 6.031 -2.605 1 95 308 GLU B C 1
ATOM 6419 O O . GLU B 1 308 ? 22.984 6.422 -2.904 1 95 308 GLU B O 1
ATOM 6424 N N . LYS B 1 309 ? 21.328 4.93 -3.033 1 91.56 309 LYS B N 1
ATOM 6425 C CA . LYS B 1 309 ? 22.078 4.07 -3.939 1 91.56 309 LYS B CA 1
ATOM 6426 C C . LYS B 1 309 ? 21.297 3.811 -5.227 1 91.56 309 LYS B C 1
ATOM 6428 O O . LYS B 1 309 ? 20.109 3.518 -5.188 1 91.56 309 LYS B O 1
ATOM 6433 N N . ASP B 1 310 ? 22.062 3.973 -6.285 1 89 310 ASP B N 1
ATOM 6434 C CA . ASP B 1 310 ? 21.453 3.576 -7.551 1 89 310 ASP B CA 1
ATOM 6435 C C . ASP B 1 310 ? 21.312 2.059 -7.641 1 89 310 ASP B C 1
ATOM 6437 O O . ASP B 1 310 ? 22.125 1.32 -7.098 1 89 310 ASP B O 1
ATOM 6441 N N . SER B 1 311 ? 20.219 1.615 -8.148 1 85.44 311 SER B N 1
ATOM 6442 C CA . SER B 1 311 ? 19.984 0.184 -8.305 1 85.44 311 SER B CA 1
ATOM 6443 C C . SER B 1 311 ? 19.297 -0.122 -9.625 1 85.44 311 SER B C 1
ATOM 6445 O O . SER B 1 311 ? 18.906 0.793 -10.367 1 85.44 311 SER B O 1
ATOM 6447 N N . ALA B 1 312 ? 19.203 -1.397 -9.922 1 87.56 312 ALA B N 1
ATOM 6448 C CA . ALA B 1 312 ? 18.547 -1.848 -11.148 1 87.56 312 ALA B CA 1
ATOM 6449 C C . ALA B 1 312 ? 17.031 -1.743 -11.039 1 87.56 312 ALA B C 1
ATOM 6451 O O . ALA B 1 312 ? 16.328 -1.878 -12.039 1 87.56 312 ALA B O 1
ATOM 6452 N N . THR B 1 313 ? 16.609 -1.392 -9.898 1 89.69 313 THR B N 1
ATOM 6453 C CA . THR B 1 313 ? 15.18 -1.207 -9.703 1 89.69 313 THR B CA 1
ATOM 6454 C C . THR B 1 313 ? 14.82 0.275 -9.727 1 89.69 313 THR B C 1
ATOM 6456 O O . THR B 1 313 ? 15.633 1.123 -9.352 1 89.69 313 THR B O 1
ATOM 6459 N N . SER B 1 314 ? 13.656 0.544 -10.258 1 92.69 314 SER B N 1
ATOM 6460 C CA . SER B 1 314 ? 13.125 1.896 -10.109 1 92.69 314 SER B CA 1
ATOM 6461 C C . SER B 1 314 ? 12.516 2.104 -8.727 1 92.69 314 SER B C 1
ATOM 6463 O O . SER B 1 314 ? 12.023 1.158 -8.117 1 92.69 314 SER B O 1
ATOM 6465 N N . PHE B 1 315 ? 12.531 3.326 -8.297 1 94.19 315 PHE B N 1
ATOM 6466 C CA . PHE B 1 315 ? 12.055 3.627 -6.953 1 94.19 315 PHE B CA 1
ATOM 6467 C C . PHE B 1 315 ? 10.586 3.248 -6.797 1 94.19 315 PHE B C 1
ATOM 6469 O O . PHE B 1 315 ? 10.203 2.635 -5.801 1 94.19 315 PHE B O 1
ATOM 6476 N N . TRP B 1 316 ? 9.719 3.545 -7.82 1 93.88 316 TRP B N 1
ATOM 6477 C CA . TRP B 1 316 ? 8.273 3.363 -7.688 1 93.88 316 TRP B CA 1
ATOM 6478 C C . TRP B 1 316 ? 7.898 1.892 -7.816 1 93.88 316 TRP B C 1
ATOM 6480 O O . TRP B 1 316 ? 6.758 1.51 -7.539 1 93.88 316 TRP B O 1
ATOM 6490 N N . TRP B 1 317 ? 8.898 1.018 -8.117 1 92.75 317 TRP B N 1
ATOM 6491 C CA . TRP B 1 317 ? 8.656 -0.421 -8.117 1 92.75 317 TRP B CA 1
ATOM 6492 C C . TRP B 1 317 ? 8.664 -0.979 -6.699 1 92.75 317 TRP B C 1
ATOM 6494 O O . TRP B 1 317 ? 8.078 -2.031 -6.434 1 92.75 317 TRP B O 1
ATOM 6504 N N . MET B 1 318 ? 9.312 -0.23 -5.828 1 87.94 318 MET B N 1
ATOM 6505 C CA . MET B 1 318 ? 9.625 -0.798 -4.52 1 87.94 318 MET B CA 1
ATOM 6506 C C . MET B 1 318 ? 8.828 -0.11 -3.418 1 87.94 318 MET B C 1
ATOM 6508 O O . MET B 1 318 ? 9.008 -0.406 -2.236 1 87.94 318 MET B O 1
ATOM 6512 N N . ASN B 1 319 ? 8 0.776 -3.795 1 84.94 319 ASN B N 1
ATOM 6513 C CA . ASN B 1 319 ? 7.25 1.551 -2.814 1 84.94 319 ASN B CA 1
ATOM 6514 C C . ASN B 1 319 ? 5.766 1.611 -3.164 1 84.94 319 ASN B C 1
ATOM 6516 O O . ASN B 1 319 ? 5.406 1.722 -4.336 1 84.94 319 ASN B O 1
ATOM 6520 N N . ASN B 1 320 ? 4.922 1.607 -2.113 1 82.75 320 ASN B N 1
ATOM 6521 C CA . ASN B 1 320 ? 3.482 1.562 -2.348 1 82.75 320 ASN B CA 1
ATOM 6522 C C . ASN B 1 320 ? 2.936 2.932 -2.744 1 82.75 320 ASN B C 1
ATOM 6524 O O . ASN B 1 320 ? 1.769 3.055 -3.119 1 82.75 320 ASN B O 1
ATOM 6528 N N . GLY B 1 321 ? 3.742 3.877 -2.629 1 91.06 321 GLY B N 1
ATOM 6529 C CA . GLY B 1 321 ? 3.324 5.191 -3.082 1 91.06 321 GLY B CA 1
ATOM 6530 C C . GLY B 1 321 ? 2.699 6.031 -1.983 1 91.06 321 GLY B C 1
ATOM 6531 O O . GLY B 1 321 ? 2.879 5.746 -0.798 1 91.06 321 GLY B O 1
ATOM 6532 N N . VAL B 1 322 ? 2.078 7.141 -2.398 1 92.5 322 VAL B N 1
ATOM 6533 C CA . VAL B 1 322 ? 1.503 8.125 -1.488 1 92.5 322 VAL B CA 1
ATOM 6534 C C . VAL B 1 322 ? 0.061 8.422 -1.894 1 92.5 322 VAL B C 1
ATOM 6536 O O . VAL B 1 322 ? -0.25 8.508 -3.084 1 92.5 322 VAL B O 1
ATOM 6539 N N . THR B 1 323 ? -0.788 8.539 -0.908 1 92.69 323 THR B N 1
ATOM 6540 C CA . THR B 1 323 ? -2.158 8.984 -1.135 1 92.69 323 THR B CA 1
ATOM 6541 C C . THR B 1 323 ? -2.393 10.352 -0.505 1 92.69 323 THR B C 1
ATOM 6543 O O . THR B 1 323 ? -2.09 10.562 0.672 1 92.69 323 THR B O 1
ATOM 6546 N N . ILE B 1 324 ? -2.906 11.25 -1.273 1 95.56 324 ILE B N 1
ATOM 6547 C CA . ILE B 1 324 ? -3.168 12.609 -0.827 1 95.56 324 ILE B CA 1
ATOM 6548 C C . ILE B 1 324 ? -4.664 12.906 -0.92 1 95.56 324 ILE B C 1
ATOM 6550 O O . ILE B 1 324 ? -5.27 12.75 -1.984 1 95.56 324 ILE B O 1
ATOM 6554 N N . LEU B 1 325 ? -5.234 13.289 0.181 1 91.94 325 LEU B N 1
ATOM 6555 C CA . LEU B 1 325 ? -6.59 13.836 0.184 1 91.94 325 LEU B CA 1
ATOM 6556 C C . LEU B 1 325 ? -6.566 15.352 0.068 1 91.94 325 LEU B C 1
ATOM 6558 O O . LEU B 1 325 ? -5.719 16.016 0.673 1 91.94 325 LEU B O 1
ATOM 6562 N N . ALA B 1 326 ? -7.449 15.906 -0.716 1 94.81 326 ALA B N 1
ATOM 6563 C CA . ALA B 1 326 ? -7.574 17.359 -0.854 1 94.81 326 ALA B CA 1
ATOM 6564 C C . ALA B 1 326 ? -9.039 17.781 -0.895 1 94.81 326 ALA B C 1
ATOM 6566 O O . ALA B 1 326 ? -9.906 17 -1.277 1 94.81 326 ALA B O 1
ATOM 6567 N N . ASP B 1 327 ? -9.281 19 -0.452 1 90.12 327 ASP B N 1
ATOM 6568 C CA . ASP B 1 327 ? -10.633 19.531 -0.598 1 90.12 327 ASP B CA 1
ATOM 6569 C C . ASP B 1 327 ? -11 19.703 -2.07 1 90.12 327 ASP B C 1
ATOM 6571 O O . ASP B 1 327 ? -12.141 19.469 -2.467 1 90.12 327 ASP B O 1
ATOM 6575 N N . GLU B 1 328 ? -10.008 20.203 -2.801 1 92.69 328 GLU B N 1
ATOM 6576 C CA . GLU B 1 328 ? -10.141 20.422 -4.238 1 92.69 328 GLU B CA 1
ATOM 6577 C C . GLU B 1 328 ? -8.828 20.141 -4.961 1 92.69 328 GLU B C 1
ATOM 6579 O O . GLU B 1 328 ? -7.746 20.312 -4.387 1 92.69 328 GLU B O 1
ATOM 6584 N N . ALA B 1 329 ? -8.953 19.656 -6.164 1 95.69 329 ALA B N 1
ATOM 6585 C CA . ALA B 1 329 ? -7.824 19.469 -7.07 1 95.69 329 ALA B CA 1
ATOM 6586 C C . ALA B 1 329 ? -8.141 20.031 -8.453 1 95.69 329 ALA B C 1
ATOM 6588 O O . ALA B 1 329 ? -9.07 19.562 -9.117 1 95.69 329 ALA B O 1
ATOM 6589 N N . ARG B 1 330 ? -7.336 20.984 -8.805 1 93.81 330 ARG B N 1
ATOM 6590 C CA . ARG B 1 330 ? -7.602 21.656 -10.078 1 93.81 330 ARG B CA 1
ATOM 6591 C C . ARG B 1 330 ? -6.457 21.438 -11.062 1 93.81 330 ARG B C 1
ATOM 6593 O O . ARG B 1 330 ? -5.316 21.828 -10.789 1 93.81 330 ARG B O 1
ATOM 6600 N N . PRO B 1 331 ? -6.777 20.797 -12.164 1 93.75 331 PRO B N 1
ATOM 6601 C CA . PRO B 1 331 ? -5.723 20.656 -13.164 1 93.75 331 PRO B CA 1
ATOM 6602 C C . PRO B 1 331 ? -5.293 21.984 -13.773 1 93.75 331 PRO B C 1
ATOM 6604 O O . PRO B 1 331 ? -6.133 22.859 -14 1 93.75 331 PRO B O 1
ATOM 6607 N N . GLN B 1 332 ? -4.059 22.109 -13.859 1 92.56 332 GLN B N 1
ATOM 6608 C CA . GLN B 1 332 ? -3.459 23.234 -14.547 1 92.56 332 GLN B CA 1
ATOM 6609 C C . GLN B 1 332 ? -2.758 22.797 -15.828 1 92.56 332 GLN B C 1
ATOM 6611 O O . GLN B 1 332 ? -3.094 21.766 -16.406 1 92.56 332 GLN B O 1
ATOM 6616 N N . THR B 1 333 ? -1.828 23.641 -16.312 1 89.44 333 THR B N 1
ATOM 6617 C CA . THR B 1 333 ? -1.044 23.281 -17.484 1 89.44 333 THR B CA 1
ATOM 6618 C C . THR B 1 333 ? 0.147 22.406 -17.094 1 89.44 333 THR B C 1
ATOM 6620 O O . THR B 1 333 ? 0.555 22.391 -15.938 1 89.44 333 THR B O 1
ATOM 6623 N N . ASP B 1 334 ? 0.684 21.547 -18 1 92.38 334 ASP B N 1
ATOM 6624 C CA . ASP B 1 334 ? 1.924 20.797 -17.859 1 92.38 334 ASP B CA 1
ATOM 6625 C C . ASP B 1 334 ? 1.791 19.719 -16.797 1 92.38 334 ASP B C 1
ATOM 6627 O O . ASP B 1 334 ? 2.66 19.578 -15.93 1 92.38 334 ASP B O 1
ATOM 6631 N N . ASN B 1 335 ? 0.631 19.031 -16.719 1 95.62 335 ASN B N 1
ATOM 6632 C CA . ASN B 1 335 ? 0.375 17.922 -15.812 1 95.62 335 ASN B CA 1
ATOM 6633 C C . ASN B 1 335 ? 0.527 18.344 -14.352 1 95.62 335 ASN B C 1
ATOM 6635 O O . ASN B 1 335 ? 1.043 17.578 -13.531 1 95.62 335 ASN B O 1
ATOM 6639 N N . THR B 1 336 ? 0.161 19.656 -14.086 1 96.81 336 THR B N 1
ATOM 6640 C CA . THR B 1 336 ? 0.249 20.188 -12.727 1 96.81 336 THR B CA 1
ATOM 6641 C C . THR B 1 336 ? -1.142 20.359 -12.125 1 96.81 336 THR B C 1
ATOM 6643 O O . THR B 1 336 ? -2.068 20.797 -12.805 1 96.81 336 THR B O 1
ATOM 6646 N N . TRP B 1 337 ? -1.249 20 -10.914 1 96.81 337 TRP B N 1
ATOM 6647 C CA . TRP B 1 337 ? -2.49 20.156 -10.164 1 96.81 337 TRP B CA 1
ATOM 6648 C C . TRP B 1 337 ? -2.283 21.078 -8.953 1 96.81 337 TRP B C 1
ATOM 6650 O O . TRP B 1 337 ? -1.309 20.922 -8.219 1 96.81 337 TRP B O 1
ATOM 6660 N N . THR B 1 338 ? -3.15 22.016 -8.758 1 96.75 338 THR B N 1
ATOM 6661 C CA . THR B 1 338 ? -3.213 22.766 -7.504 1 96.75 338 THR B CA 1
ATOM 6662 C C . THR B 1 338 ? -4.133 22.062 -6.504 1 96.75 338 THR B C 1
ATOM 6664 O O . THR B 1 338 ? -5.324 21.891 -6.766 1 96.75 338 THR B O 1
ATOM 6667 N N . LEU B 1 339 ? -3.572 21.656 -5.445 1 96.75 339 LEU B N 1
ATOM 6668 C CA . LEU B 1 339 ? -4.336 20.984 -4.395 1 96.75 339 LEU B CA 1
ATOM 6669 C C . LEU B 1 339 ? -4.656 21.953 -3.262 1 96.75 339 LEU B C 1
ATOM 6671 O O . LEU B 1 339 ? -3.787 22.703 -2.809 1 96.75 339 LEU B O 1
ATOM 6675 N N . VAL B 1 340 ? -5.895 21.953 -2.855 1 92.94 340 VAL B N 1
ATOM 6676 C CA . VAL B 1 340 ? -6.32 22.797 -1.745 1 92.94 340 VAL B CA 1
ATOM 6677 C C . VAL B 1 340 ? -6.414 21.953 -0.468 1 92.94 340 VAL B C 1
ATOM 6679 O O . VAL B 1 340 ? -7.152 20.969 -0.416 1 92.94 340 VAL B O 1
ATOM 6682 N N . ASN B 1 341 ? -5.645 22.344 0.516 1 87.31 341 ASN B N 1
ATOM 6683 C CA . ASN B 1 341 ? -5.57 21.688 1.811 1 87.31 341 ASN B CA 1
ATOM 6684 C C . ASN B 1 341 ? -5.188 20.219 1.661 1 87.31 341 ASN B C 1
ATOM 6686 O O . ASN B 1 341 ? -5.875 19.328 2.182 1 87.31 341 ASN B O 1
ATOM 6690 N N . PRO B 1 342 ? -4.102 20.016 0.984 1 93.75 342 PRO B N 1
ATOM 6691 C CA . PRO B 1 342 ? -3.676 18.625 0.813 1 93.75 342 PRO B CA 1
ATOM 6692 C C . PRO B 1 342 ? -3.26 17.969 2.127 1 93.75 342 PRO B C 1
ATOM 6694 O O . PRO B 1 342 ? -2.66 18.609 2.984 1 93.75 342 PRO B O 1
ATOM 6697 N N . GLN B 1 343 ? -3.598 16.703 2.23 1 86.62 343 GLN B N 1
ATOM 6698 C CA . GLN B 1 343 ? -3.213 15.891 3.377 1 86.62 343 GLN B CA 1
ATOM 6699 C C . GLN B 1 343 ? -2.697 14.523 2.93 1 86.62 343 GLN B C 1
ATOM 6701 O O . GLN B 1 343 ? -3.408 13.773 2.26 1 86.62 343 GLN B O 1
ATOM 6706 N N . ILE B 1 344 ? -1.497 14.281 3.293 1 89.5 344 ILE B N 1
ATOM 6707 C CA . ILE B 1 344 ? -0.951 12.953 3.031 1 89.5 344 ILE B CA 1
ATOM 6708 C C . ILE B 1 344 ? -1.492 11.961 4.059 1 89.5 344 ILE B C 1
ATOM 6710 O O . ILE B 1 344 ? -1.221 12.086 5.254 1 89.5 344 ILE B O 1
ATOM 6714 N N . VAL B 1 345 ? -2.215 10.977 3.572 1 82.12 345 VAL B N 1
ATOM 6715 C CA . VAL B 1 345 ? -2.896 10.086 4.508 1 82.12 345 VAL B CA 1
ATOM 6716 C C . VAL B 1 345 ? -2.266 8.703 4.449 1 82.12 345 VAL B C 1
ATOM 6718 O O . VAL B 1 345 ? -2.529 7.855 5.312 1 82.12 345 VAL B O 1
ATOM 6721 N N . ASN B 1 346 ? -1.556 8.453 3.4 1 81.56 346 ASN B N 1
ATOM 6722 C CA . ASN B 1 346 ? -0.711 7.277 3.211 1 81.56 346 ASN B CA 1
ATOM 6723 C C . ASN B 1 346 ? 0.637 7.648 2.6 1 81.56 346 ASN B C 1
ATOM 6725 O O . ASN B 1 346 ? 0.71 8.516 1.729 1 81.56 346 ASN B O 1
ATOM 6729 N N . GLY B 1 347 ? 1.686 6.977 3.139 1 85.75 347 GLY B N 1
ATOM 6730 C CA . GLY B 1 347 ? 3.014 7.273 2.625 1 85.75 347 GLY B CA 1
ATOM 6731 C C . GLY B 1 347 ? 3.73 8.352 3.416 1 85.75 347 GLY B C 1
ATOM 6732 O O . GLY B 1 347 ? 4.578 9.062 2.877 1 85.75 347 GLY B O 1
ATOM 6733 N N . LEU B 1 348 ? 3.326 8.5 4.672 1 77.62 348 LEU B N 1
ATOM 6734 C CA . LEU B 1 348 ? 3.953 9.492 5.535 1 77.62 348 LEU B CA 1
ATOM 6735 C C . LEU B 1 348 ? 5.438 9.195 5.723 1 77.62 348 LEU B C 1
ATOM 6737 O O . LEU B 1 348 ? 6.27 10.102 5.652 1 77.62 348 LEU B O 1
ATOM 6741 N N . GLN B 1 349 ? 5.73 7.938 5.914 1 77.75 349 GLN B N 1
ATOM 6742 C CA . GLN B 1 349 ? 7.121 7.539 6.113 1 77.75 349 GLN B CA 1
ATOM 6743 C C . GLN B 1 349 ? 7.949 7.777 4.855 1 77.75 349 GLN B C 1
ATOM 6745 O O . GLN B 1 349 ? 9.047 8.328 4.926 1 77.75 349 GLN B O 1
ATOM 6750 N N . THR B 1 350 ? 7.371 7.316 3.771 1 87.75 350 THR B N 1
ATOM 6751 C CA . THR B 1 350 ? 8.039 7.531 2.494 1 87.75 350 THR B CA 1
ATOM 6752 C C . THR B 1 350 ? 8.32 9.016 2.268 1 87.75 350 THR B C 1
ATOM 6754 O O . THR B 1 350 ? 9.43 9.398 1.889 1 87.75 350 THR B O 1
ATOM 6757 N N . SER B 1 351 ? 7.344 9.859 2.551 1 89.94 351 SER B N 1
ATOM 6758 C CA . SER B 1 351 ? 7.469 11.305 2.365 1 89.94 351 SER B CA 1
ATOM 6759 C C . SER B 1 351 ? 8.562 11.883 3.26 1 89.94 351 SER B C 1
ATOM 6761 O O . SER B 1 351 ? 9.398 12.656 2.799 1 89.94 351 SER B O 1
ATOM 6763 N N . ASN B 1 352 ? 8.594 11.477 4.434 1 84.12 352 ASN B N 1
ATOM 6764 C CA . ASN B 1 352 ? 9.57 11.984 5.391 1 84.12 352 ASN B CA 1
ATOM 6765 C C . ASN B 1 352 ? 10.992 11.562 5.023 1 84.12 352 ASN B C 1
ATOM 6767 O O . ASN B 1 352 ? 11.922 12.367 5.098 1 84.12 352 ASN B O 1
ATOM 6771 N N . VAL B 1 353 ? 11.156 10.281 4.719 1 88.06 353 VAL B N 1
ATOM 6772 C CA . VAL B 1 353 ? 12.484 9.773 4.402 1 88.06 353 VAL B CA 1
ATOM 6773 C C . VAL B 1 353 ? 13.008 10.445 3.139 1 88.06 353 VAL B C 1
ATOM 6775 O O . VAL B 1 353 ? 14.195 10.773 3.049 1 88.06 353 VAL B O 1
ATOM 6778 N N . ILE B 1 354 ? 12.141 10.625 2.221 1 93.5 354 ILE B N 1
ATOM 6779 C CA . ILE B 1 354 ? 12.539 11.344 1.014 1 93.5 354 ILE B CA 1
ATOM 6780 C C . ILE B 1 354 ? 13.055 12.734 1.386 1 93.5 354 ILE B C 1
ATOM 6782 O O . ILE B 1 354 ? 14.125 13.148 0.933 1 93.5 354 ILE B O 1
ATOM 6786 N N . TYR B 1 355 ? 12.32 13.422 2.195 1 91.44 355 TYR B N 1
ATOM 6787 C CA . TYR B 1 355 ? 12.688 14.766 2.609 1 91.44 355 TYR B CA 1
ATOM 6788 C C . TYR B 1 355 ? 14.008 14.766 3.373 1 91.44 355 TYR B C 1
ATOM 6790 O O . TYR B 1 355 ? 14.906 15.555 3.078 1 91.44 355 TYR B O 1
ATOM 6798 N N . GLU B 1 356 ? 14.133 13.875 4.293 1 88.38 356 GLU B N 1
ATOM 6799 C CA . GLU B 1 356 ? 15.328 13.805 5.125 1 88.38 356 GLU B CA 1
ATOM 6800 C C . GLU B 1 356 ? 16.562 13.461 4.297 1 88.38 356 GLU B C 1
ATOM 6802 O O . GLU B 1 356 ? 17.656 13.977 4.547 1 88.38 356 GLU B O 1
ATOM 6807 N N . THR B 1 357 ? 16.391 12.547 3.447 1 93.5 357 THR B N 1
ATOM 6808 C CA . THR B 1 357 ? 17.5 12.148 2.596 1 93.5 357 THR B CA 1
ATOM 6809 C C . THR B 1 357 ? 17.953 13.312 1.711 1 93.5 357 THR B C 1
ATOM 6811 O O . THR B 1 357 ? 19.141 13.492 1.474 1 93.5 357 THR B O 1
ATOM 6814 N N . HIS B 1 358 ? 17 14.039 1.223 1 93.19 358 HIS B N 1
ATOM 6815 C CA . HIS B 1 358 ? 17.312 15.219 0.431 1 93.19 358 HIS B CA 1
ATOM 6816 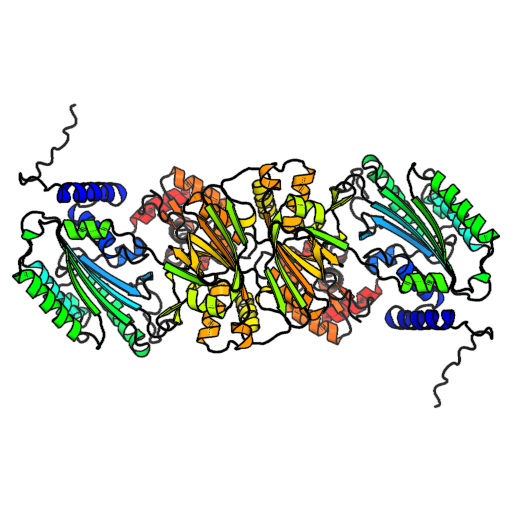C C . HIS B 1 358 ? 18.047 16.266 1.266 1 93.19 358 HIS B C 1
ATOM 6818 O O . HIS B 1 358 ? 19.047 16.844 0.814 1 93.19 358 HIS B O 1
ATOM 6824 N N . LYS B 1 359 ? 17.594 16.5 2.432 1 88.12 359 LYS B N 1
ATOM 6825 C CA . LYS B 1 359 ? 18.203 17.484 3.33 1 88.12 359 LYS B CA 1
ATOM 6826 C C . LYS B 1 359 ? 19.641 17.094 3.674 1 88.12 359 LYS B C 1
ATOM 6828 O O . LYS B 1 359 ? 20.516 17.953 3.811 1 88.12 359 LYS B O 1
ATOM 6833 N N . ALA B 1 360 ? 19.812 15.828 3.793 1 89.81 360 ALA B N 1
ATOM 6834 C CA . ALA B 1 360 ? 21.141 15.312 4.109 1 89.81 360 ALA B CA 1
ATOM 6835 C C . ALA B 1 360 ? 22.031 15.297 2.875 1 89.81 360 ALA B C 1
ATOM 6837 O O . ALA B 1 360 ? 23.203 14.945 2.957 1 89.81 360 ALA B O 1
ATOM 6838 N N . ASP B 1 361 ? 21.5 15.633 1.77 1 92.75 361 ASP B N 1
ATOM 6839 C CA . ASP B 1 361 ? 22.219 15.641 0.494 1 92.75 361 ASP B CA 1
ATOM 6840 C C . ASP B 1 361 ? 22.812 14.266 0.193 1 92.75 361 ASP B C 1
ATOM 6842 O O . ASP B 1 361 ? 23.953 14.172 -0.254 1 92.75 361 ASP B O 1
ATOM 6846 N N . SER B 1 362 ? 22.141 13.273 0.525 1 94.25 362 SER B N 1
ATOM 6847 C CA . SER B 1 362 ? 22.656 11.914 0.329 1 94.25 362 SER B CA 1
ATOM 6848 C C . SER B 1 362 ? 21.891 11.203 -0.79 1 94.25 362 SER B C 1
ATOM 6850 O O . SER B 1 362 ? 22.266 10.102 -1.187 1 94.25 362 SER B O 1
ATOM 6852 N N . MET B 1 363 ? 20.953 11.812 -1.328 1 95.56 363 MET B N 1
ATOM 6853 C CA . MET B 1 363 ? 20.203 11.258 -2.447 1 95.56 363 MET B CA 1
ATOM 6854 C C . MET B 1 363 ? 20.969 11.398 -3.752 1 95.56 363 MET B C 1
ATOM 6856 O O . MET B 1 363 ? 21.547 12.453 -4.027 1 95.56 363 MET B O 1
ATOM 6860 N N . THR B 1 364 ? 21 10.352 -4.578 1 95.38 364 THR B N 1
ATOM 6861 C CA . THR B 1 364 ? 21.703 10.453 -5.855 1 95.38 364 THR B CA 1
ATOM 6862 C C . THR B 1 364 ? 20.859 11.242 -6.859 1 95.38 364 THR B C 1
ATOM 6864 O O . THR B 1 364 ? 19.641 11.289 -6.758 1 95.38 364 THR B O 1
ATOM 6867 N N . LYS B 1 365 ? 21.484 11.836 -7.812 1 94.69 365 LYS B N 1
ATOM 6868 C CA . LYS B 1 365 ? 20.812 12.602 -8.852 1 94.69 365 LYS B CA 1
ATOM 6869 C C . LYS B 1 365 ? 19.875 11.711 -9.672 1 94.69 365 LYS B C 1
ATOM 6871 O O . LYS B 1 365 ? 18.797 12.141 -10.086 1 94.69 365 LYS B O 1
ATOM 6876 N N . LYS B 1 366 ? 20.297 10.523 -9.93 1 94.62 366 LYS B N 1
ATOM 6877 C CA . LYS B 1 366 ? 19.484 9.578 -10.703 1 94.62 366 LYS B CA 1
ATOM 6878 C C . LYS B 1 366 ? 18.188 9.242 -9.984 1 94.62 366 LYS B C 1
ATOM 6880 O O . LYS B 1 366 ? 17.109 9.273 -10.586 1 94.62 366 LYS B O 1
ATOM 6885 N N . ARG B 1 367 ? 18.312 8.984 -8.719 1 94.94 367 ARG B N 1
ATOM 6886 C CA . ARG B 1 367 ? 17.141 8.617 -7.938 1 94.94 367 ARG B CA 1
ATOM 6887 C C . ARG B 1 367 ? 16.172 9.789 -7.82 1 94.94 367 ARG B C 1
ATOM 6889 O O . ARG B 1 367 ? 14.945 9.602 -7.816 1 94.94 367 ARG B O 1
ATOM 6896 N N . LYS B 1 368 ? 16.688 10.992 -7.73 1 95.94 368 LYS B N 1
ATOM 6897 C CA . LYS B 1 368 ? 15.852 12.188 -7.648 1 95.94 368 LYS B CA 1
ATOM 6898 C C . LYS B 1 368 ? 14.977 12.328 -8.891 1 95.94 368 LYS B C 1
ATOM 6900 O O . LYS B 1 368 ? 13.883 12.898 -8.828 1 95.94 368 LYS B O 1
ATOM 6905 N N . LYS B 1 369 ? 15.406 11.758 -10 1 95.69 369 LYS B N 1
ATOM 6906 C CA . LYS B 1 369 ? 14.68 11.852 -11.266 1 95.69 369 LYS B CA 1
ATOM 6907 C C . LYS B 1 369 ? 13.664 10.711 -11.398 1 95.69 369 LYS B C 1
ATOM 6909 O O . LYS B 1 369 ? 12.812 10.734 -12.289 1 95.69 369 LYS B O 1
ATOM 6914 N N . GLU B 1 370 ? 13.75 9.734 -10.555 1 95.88 370 GLU B N 1
ATOM 6915 C CA . GLU B 1 370 ? 12.797 8.633 -10.578 1 95.88 370 GLU B CA 1
ATOM 6916 C C . GLU B 1 370 ? 11.461 9.039 -9.977 1 95.88 370 GLU B C 1
ATOM 6918 O O . GLU B 1 370 ? 11.305 10.164 -9.492 1 95.88 370 GLU B O 1
ATOM 6923 N N . SER B 1 371 ? 10.508 8.125 -10.125 1 96.69 371 SER B N 1
ATOM 6924 C CA . SER B 1 371 ? 9.148 8.516 -9.766 1 96.69 371 SER B CA 1
ATOM 6925 C C . SER B 1 371 ? 8.633 7.699 -8.586 1 96.69 371 SER B C 1
ATOM 6927 O O . SER B 1 371 ? 9.25 6.699 -8.203 1 96.69 371 SER B O 1
ATOM 6929 N N . LEU B 1 372 ? 7.637 8.148 -7.98 1 96.19 372 LEU B N 1
ATOM 6930 C CA . LEU B 1 372 ? 6.809 7.383 -7.051 1 96.19 372 LEU B CA 1
ATOM 6931 C C . LEU B 1 372 ? 5.34 7.457 -7.445 1 96.19 372 LEU B C 1
ATOM 6933 O O . LEU B 1 372 ? 4.926 8.383 -8.148 1 96.19 372 LEU B O 1
ATOM 6937 N N . VAL B 1 373 ? 4.551 6.457 -7.039 1 96.75 373 VAL B N 1
ATOM 6938 C CA . VAL B 1 373 ? 3.119 6.406 -7.316 1 96.75 373 VAL B CA 1
ATOM 6939 C C . VAL B 1 373 ? 2.377 7.359 -6.383 1 96.75 373 VAL B C 1
ATOM 6941 O O . VAL B 1 373 ? 2.582 7.336 -5.168 1 96.75 373 VAL B O 1
ATOM 6944 N N . VAL B 1 374 ? 1.535 8.258 -6.961 1 97.81 374 VAL B N 1
ATOM 6945 C CA . VAL B 1 374 ? 0.751 9.188 -6.152 1 97.81 374 VAL B CA 1
ATOM 6946 C C . VAL B 1 374 ? -0.721 9.102 -6.551 1 97.81 374 VAL B C 1
ATOM 6948 O O . VAL B 1 374 ? -1.051 9.125 -7.738 1 97.81 374 VAL B O 1
ATOM 6951 N N . ARG B 1 375 ? -1.505 8.992 -5.598 1 97.19 375 ARG B N 1
ATOM 6952 C CA . ARG B 1 375 ? -2.955 9.07 -5.738 1 97.19 375 ARG B CA 1
ATOM 6953 C C . ARG B 1 375 ? -3.502 10.336 -5.09 1 97.19 375 ARG B C 1
ATOM 6955 O O . ARG B 1 375 ? -3.24 10.609 -3.916 1 97.19 375 ARG B O 1
ATOM 6962 N N . VAL B 1 376 ? -4.246 11.133 -5.855 1 98 376 VAL B N 1
ATOM 6963 C CA . VAL B 1 376 ? -4.891 12.336 -5.34 1 98 376 VAL B CA 1
ATOM 6964 C C . VAL B 1 376 ? -6.406 12.156 -5.359 1 98 376 VAL B C 1
ATOM 6966 O O . VAL B 1 376 ? -6.992 11.867 -6.406 1 98 376 VAL B O 1
ATOM 6969 N N . ILE B 1 377 ? -7.016 12.289 -4.215 1 96.31 377 ILE B N 1
ATOM 6970 C CA . ILE B 1 377 ? -8.469 12.188 -4.102 1 96.31 377 ILE B CA 1
ATOM 6971 C C . ILE B 1 377 ? -9.039 13.516 -3.611 1 96.31 377 ILE B C 1
ATOM 6973 O O . ILE B 1 377 ? -8.727 13.969 -2.508 1 96.31 377 ILE B O 1
ATOM 6977 N N . ALA B 1 378 ? -9.82 14.148 -4.441 1 96.56 378 ALA B N 1
ATOM 6978 C CA . ALA B 1 378 ? -10.508 15.383 -4.07 1 96.56 378 ALA B CA 1
ATOM 6979 C C . ALA B 1 378 ? -11.867 15.086 -3.441 1 96.56 378 ALA B C 1
ATOM 6981 O O . ALA B 1 378 ? -12.82 14.727 -4.141 1 96.56 378 ALA B O 1
ATOM 6982 N N . GLU B 1 379 ? -11.891 15.164 -2.164 1 90.56 379 GLU B N 1
ATOM 6983 C CA . GLU B 1 379 ? -13.07 14.828 -1.381 1 90.56 379 GLU B CA 1
ATOM 6984 C C . GLU B 1 379 ? -13.164 15.68 -0.122 1 90.56 379 GLU B C 1
ATOM 6986 O O . GLU B 1 379 ? -12.172 15.844 0.598 1 90.56 379 GLU B O 1
ATOM 6991 N N . GLN B 1 380 ? -14.414 16.234 0.116 1 83.31 380 GLN B N 1
ATOM 6992 C CA . GLN B 1 380 ? -14.578 17.125 1.254 1 83.31 380 GLN B CA 1
ATOM 6993 C C . GLN B 1 380 ? -15.398 16.469 2.359 1 83.31 380 GLN B C 1
ATOM 6995 O O . GLN B 1 380 ? -15.328 16.875 3.521 1 83.31 380 GLN B O 1
ATOM 7000 N N . ASP B 1 381 ? -16.141 15.406 2.008 1 81 381 ASP B N 1
ATOM 7001 C CA . ASP B 1 381 ? -17 14.758 2.998 1 81 381 ASP B CA 1
ATOM 7002 C C . ASP B 1 381 ? -16.172 14.039 4.059 1 81 381 ASP B C 1
ATOM 7004 O O . ASP B 1 381 ? -15.375 13.148 3.736 1 81 381 ASP B O 1
ATOM 7008 N N . PRO B 1 382 ? -16.375 14.398 5.336 1 71.56 382 PRO B N 1
ATOM 7009 C CA . PRO B 1 382 ? -15.547 13.836 6.398 1 71.56 382 PRO B CA 1
ATOM 7010 C C . PRO B 1 382 ? -15.703 12.32 6.531 1 71.56 382 PRO B C 1
ATOM 7012 O O . PRO B 1 382 ? -14.734 11.625 6.852 1 71.56 382 PRO B O 1
ATOM 7015 N N . GLN B 1 383 ? -16.875 11.828 6.305 1 72.56 383 GLN B N 1
ATOM 7016 C CA . GLN B 1 383 ? -17.094 10.391 6.438 1 72.56 383 GLN B CA 1
ATOM 7017 C C . GLN B 1 383 ? -16.391 9.617 5.336 1 72.56 383 GLN B C 1
ATOM 7019 O O . GLN B 1 383 ? -15.797 8.562 5.594 1 72.56 383 GLN B O 1
ATOM 7024 N N . ILE B 1 384 ? -16.453 10.203 4.164 1 82.81 384 ILE B N 1
ATOM 7025 C CA . ILE B 1 384 ? -15.789 9.57 3.037 1 82.81 384 ILE B CA 1
ATOM 7026 C C . ILE B 1 384 ? -14.273 9.602 3.254 1 82.81 384 ILE B C 1
ATOM 7028 O O . ILE B 1 384 ? -13.586 8.602 3.041 1 82.81 384 ILE B O 1
ATOM 7032 N N . ARG B 1 385 ? -13.797 10.703 3.693 1 81.06 385 ARG B N 1
ATOM 7033 C CA . ARG B 1 385 ? -12.375 10.852 3.969 1 81.06 385 ARG B CA 1
ATOM 7034 C C . ARG B 1 385 ? -11.906 9.836 5 1 81.06 385 ARG B C 1
ATOM 7036 O O . ARG B 1 385 ? -10.859 9.211 4.824 1 81.06 385 ARG B O 1
ATOM 7043 N N . GLU B 1 386 ? -12.672 9.633 5.973 1 73.38 386 GLU B N 1
ATOM 7044 C CA . GLU B 1 386 ? -12.328 8.672 7.012 1 73.38 386 GLU B CA 1
ATOM 7045 C C . GLU B 1 386 ? -12.281 7.25 6.457 1 73.38 386 GLU B C 1
ATOM 7047 O O . GLU B 1 386 ? -11.43 6.453 6.852 1 73.38 386 GLU B O 1
ATOM 7052 N N . SER B 1 387 ? -13.195 6.984 5.66 1 78.25 387 SER B N 1
ATOM 7053 C CA . SER B 1 387 ? -13.227 5.664 5.035 1 78.25 387 SER B CA 1
ATOM 7054 C C . SER B 1 387 ? -11.977 5.422 4.199 1 78.25 387 SER B C 1
ATOM 7056 O O . SER B 1 387 ? -11.406 4.328 4.227 1 78.25 387 SER B O 1
ATOM 7058 N N . ILE B 1 388 ? -11.562 6.434 3.516 1 84.75 388 ILE B N 1
ATOM 7059 C CA . ILE B 1 388 ? -10.383 6.344 2.672 1 84.75 388 ILE B CA 1
ATOM 7060 C C . ILE B 1 388 ? -9.141 6.141 3.541 1 84.75 388 ILE B C 1
ATOM 7062 O O . ILE B 1 388 ? -8.312 5.27 3.26 1 84.75 388 ILE B O 1
ATOM 7066 N N . ILE B 1 389 ? -9.062 6.902 4.559 1 74.5 389 ILE B N 1
ATOM 7067 C CA . ILE B 1 389 ? -7.922 6.812 5.465 1 74.5 389 ILE B CA 1
ATOM 7068 C C . ILE B 1 389 ? -7.863 5.418 6.082 1 74.5 389 ILE B C 1
ATOM 7070 O O . ILE B 1 389 ? -6.801 4.797 6.133 1 74.5 389 ILE B O 1
ATOM 7074 N N . GLY B 1 390 ? -8.93 4.883 6.484 1 70.81 390 GLY B N 1
ATOM 7075 C CA . GLY B 1 390 ? -9 3.547 7.051 1 70.81 390 GLY B CA 1
ATOM 7076 C C . GLY B 1 390 ? -8.625 2.457 6.066 1 70.81 390 GLY B C 1
ATOM 7077 O O . GLY B 1 390 ? -7.914 1.515 6.414 1 70.81 390 GLY B O 1
ATOM 7078 N N . GLY B 1 391 ? -9.055 2.549 4.906 1 74.62 391 GLY B N 1
ATOM 7079 C CA . GLY B 1 391 ? -8.836 1.545 3.879 1 74.62 391 GLY B CA 1
ATOM 7080 C C . GLY B 1 391 ? -7.406 1.505 3.381 1 74.62 391 GLY B C 1
ATOM 7081 O O . GLY B 1 391 ? -6.906 0.445 2.998 1 74.62 391 GLY B O 1
ATOM 7082 N N . THR B 1 392 ? -6.762 2.6 3.303 1 74.12 392 THR B N 1
ATOM 7083 C CA . THR B 1 392 ? -5.422 2.676 2.732 1 74.12 392 THR B CA 1
ATOM 7084 C C . THR B 1 392 ? -4.367 2.336 3.783 1 74.12 392 THR B C 1
ATOM 7086 O O . THR B 1 392 ? -3.199 2.121 3.451 1 74.12 392 THR B O 1
ATOM 7089 N N . ASN B 1 393 ? -4.73 2.367 5.012 1 57.12 393 ASN B N 1
ATOM 7090 C CA . ASN B 1 393 ? -3.77 2.107 6.082 1 57.12 393 ASN B CA 1
ATOM 7091 C C . ASN B 1 393 ? -3.822 0.654 6.543 1 57.12 393 ASN B C 1
ATOM 7093 O O . ASN B 1 393 ? -2.967 0.211 7.312 1 57.12 393 ASN B O 1
ATOM 7097 N N . ASN B 1 394 ? -4.852 -0.187 6.258 1 49.88 394 ASN B N 1
ATOM 7098 C CA . ASN B 1 394 ? -5.043 -1.501 6.863 1 49.88 394 ASN B CA 1
ATOM 7099 C C . ASN B 1 394 ? -3.832 -2.402 6.641 1 49.88 394 ASN B C 1
ATOM 7101 O O . ASN B 1 394 ? -3.676 -3.416 7.324 1 49.88 394 ASN B O 1
ATOM 7105 N N . GLN B 1 395 ? -3.188 -2.23 5.453 1 42.09 395 GLN B N 1
ATOM 7106 C CA . GLN B 1 395 ? -2.188 -3.27 5.234 1 42.09 395 GLN B CA 1
ATOM 7107 C C . GLN B 1 395 ? -1.038 -3.145 6.23 1 42.09 395 GLN B C 1
ATOM 7109 O O . GLN B 1 395 ? -0.318 -4.113 6.48 1 42.09 395 GLN B O 1
ATOM 7114 N N . ALA B 1 396 ? -0.316 -1.976 6.293 1 36.5 396 ALA B N 1
ATOM 7115 C CA . ALA B 1 396 ? 0.96 -1.79 6.977 1 36.5 396 ALA B CA 1
ATOM 7116 C C . ALA B 1 396 ? 0.796 -1.924 8.492 1 36.5 396 ALA B C 1
ATOM 7118 O O . ALA B 1 396 ? -0.308 -1.768 9.016 1 36.5 396 ALA B O 1
ATOM 7119 N N . GLN B 1 397 ? 1.89 -2.467 9.055 1 33.97 397 GLN B N 1
ATOM 7120 C CA . GLN B 1 397 ? 2.316 -2.336 10.438 1 33.97 397 GLN B CA 1
ATOM 7121 C C . GLN B 1 397 ? 2.049 -0.93 10.969 1 33.97 397 GLN B C 1
ATOM 7123 O O . GLN B 1 397 ? 2.811 -0.002 10.688 1 33.97 397 GLN B O 1
ATOM 7128 N N . VAL B 1 398 ? 0.954 -0.362 10.727 1 33.16 398 VAL B N 1
ATOM 7129 C CA . VAL B 1 398 ? 0.794 0.962 11.32 1 33.16 398 VAL B CA 1
ATOM 7130 C C . VAL B 1 398 ? 1.474 1.001 12.688 1 33.16 398 VAL B C 1
ATOM 7132 O O . VAL B 1 398 ? 1.458 0.012 13.43 1 33.16 398 VAL B O 1
ATOM 7135 N N . GLY B 1 399 ? 2.287 1.886 12.828 1 34.09 399 GLY B N 1
ATOM 7136 C CA . GLY B 1 399 ? 2.674 2.252 14.188 1 34.09 399 GLY B CA 1
ATOM 7137 C C . GLY B 1 399 ? 1.549 2.09 15.188 1 34.09 399 GLY B C 1
ATOM 7138 O O . GLY B 1 399 ? 0.375 2.049 14.82 1 34.09 399 GLY B O 1
ATOM 7139 N N . ALA B 1 400 ? 1.929 1.697 16.312 1 37.16 400 ALA B N 1
ATOM 7140 C CA . ALA B 1 400 ? 1.129 1.193 17.422 1 37.16 400 ALA B CA 1
ATOM 7141 C C . ALA B 1 400 ? -0.129 2.035 17.609 1 37.16 400 ALA B C 1
ATOM 7143 O O . ALA B 1 400 ? -1.231 1.497 17.734 1 37.16 400 ALA B O 1
ATOM 7144 N N . ILE B 1 401 ? 0.045 3.338 17.719 1 38.72 401 ILE B N 1
ATOM 7145 C CA . ILE B 1 401 ? -1.107 4.074 18.234 1 38.72 401 ILE B CA 1
ATOM 7146 C C . ILE B 1 401 ? -2.141 4.25 17.125 1 38.72 401 ILE B C 1
ATOM 7148 O O . ILE B 1 401 ? -3.342 4.105 17.359 1 38.72 401 ILE B O 1
ATOM 7152 N N . GLN B 1 402 ? -1.707 4.516 15.875 1 40.62 402 GLN B N 1
ATOM 7153 C CA . GLN B 1 402 ? -2.629 4.719 14.758 1 40.62 402 GLN B CA 1
ATOM 7154 C C . GLN B 1 402 ? -3.246 3.4 14.305 1 40.62 402 GLN B C 1
ATOM 7156 O O . GLN B 1 402 ? -4.359 3.379 13.773 1 40.62 402 GLN B O 1
ATOM 7161 N N . LEU B 1 403 ? -2.525 2.24 14.555 1 44.88 403 LEU B N 1
ATOM 7162 C CA . LEU B 1 403 ? -3.029 0.891 14.32 1 44.88 403 LEU B CA 1
ATOM 7163 C C . LEU B 1 403 ? -4.258 0.611 15.18 1 44.88 403 LEU B C 1
ATOM 7165 O O . LEU B 1 403 ? -5.191 -0.058 14.734 1 44.88 403 LEU B O 1
ATOM 7169 N N . TYR B 1 404 ? -4.129 1.352 16.281 1 51.78 404 TYR B N 1
ATOM 7170 C CA . TYR B 1 404 ? -5.223 1.028 17.188 1 51.78 404 TYR B CA 1
ATOM 7171 C C . TYR B 1 404 ? -6.477 1.817 16.828 1 51.78 404 TYR B C 1
ATOM 7173 O O . TYR B 1 404 ? -7.566 1.523 17.328 1 51.78 404 TYR B O 1
ATOM 7181 N N . ALA B 1 405 ? -6.176 2.797 15.914 1 54.72 405 ALA B N 1
ATOM 7182 C CA . ALA B 1 405 ? -7.328 3.637 15.602 1 54.72 405 ALA B CA 1
ATOM 7183 C C . ALA B 1 405 ? -8.438 2.822 14.945 1 54.72 405 ALA B C 1
ATOM 7185 O O . ALA B 1 405 ? -9.617 3.152 15.062 1 54.72 405 ALA B O 1
ATOM 7186 N N . ASN B 1 406 ? -8.023 1.659 14.359 1 51.19 406 ASN B N 1
ATOM 7187 C CA . ASN B 1 406 ? -9.023 0.85 13.672 1 51.19 406 ASN B CA 1
ATOM 7188 C C . ASN B 1 406 ? -9.359 -0.413 14.453 1 51.19 406 ASN B C 1
ATOM 7190 O O . ASN B 1 406 ? -10.117 -1.26 13.977 1 51.19 406 ASN B O 1
ATOM 7194 N N . ASP B 1 407 ? -8.773 -0.548 15.594 1 61.16 407 ASP B N 1
ATOM 7195 C CA . ASP B 1 407 ? -9.117 -1.643 16.484 1 61.16 407 ASP B CA 1
ATOM 7196 C C . ASP B 1 407 ? -10.617 -1.648 16.797 1 61.16 407 ASP B C 1
ATOM 7198 O O . ASP B 1 407 ? -11.227 -0.589 16.969 1 61.16 407 ASP B O 1
ATOM 7202 N N . LYS B 1 408 ? -11.07 -2.832 16.797 1 64.12 408 LYS B N 1
ATOM 7203 C CA . LYS B 1 408 ? -12.492 -2.977 17.094 1 64.12 408 LYS B CA 1
ATOM 7204 C C . LYS B 1 408 ? -12.883 -2.205 18.344 1 64.12 408 LYS B C 1
ATOM 7206 O O . LYS B 1 408 ? -13.914 -1.532 18.375 1 64.12 408 LYS B O 1
ATOM 7211 N N . PHE B 1 409 ? -12.109 -2.217 19.312 1 74.56 409 PHE B N 1
ATOM 7212 C CA . PHE B 1 409 ? -12.398 -1.521 20.562 1 74.56 409 PHE B CA 1
ATOM 7213 C C . PHE B 1 409 ? -12.453 -0.014 20.344 1 74.56 409 PHE B C 1
ATOM 7215 O O . PHE B 1 409 ? -13.336 0.662 20.875 1 74.56 409 PHE B O 1
ATOM 7222 N N . GLN B 1 410 ? -11.578 0.451 19.531 1 74.44 410 GLN B N 1
ATOM 7223 C CA . GLN B 1 410 ? -11.508 1.892 19.312 1 74.44 410 GLN B CA 1
ATOM 7224 C C . GLN B 1 410 ? -12.734 2.385 18.531 1 74.44 410 GLN B C 1
ATOM 7226 O O . GLN B 1 410 ? -13.281 3.441 18.844 1 74.44 410 GLN B O 1
ATOM 7231 N N . ILE B 1 411 ? -13.047 1.552 17.656 1 68.5 411 ILE B N 1
ATOM 7232 C CA . ILE B 1 411 ? -14.227 1.896 16.859 1 68.5 411 ILE B CA 1
ATOM 7233 C C . ILE B 1 411 ? -15.469 1.88 17.766 1 68.5 411 ILE B C 1
ATOM 7235 O O . ILE B 1 411 ? -16.281 2.811 17.734 1 68.5 411 ILE B O 1
ATOM 7239 N N . GLU B 1 412 ? -15.523 0.875 18.484 1 75.88 412 GLU B N 1
ATOM 7240 C CA . GLU B 1 412 ? -16.656 0.768 19.406 1 75.88 412 GLU B CA 1
ATOM 7241 C C . GLU B 1 412 ? -16.625 1.89 20.438 1 75.88 412 GLU B C 1
ATOM 7243 O O . GLU B 1 412 ? -17.672 2.434 20.797 1 75.88 412 GLU B O 1
ATOM 7248 N N . LEU B 1 413 ? -15.586 2.215 20.844 1 80.94 413 LEU B N 1
ATOM 7249 C CA . LEU B 1 413 ? -15.445 3.293 21.828 1 80.94 413 LEU B CA 1
ATOM 7250 C C . LEU B 1 413 ? -15.883 4.625 21.219 1 80.94 413 LEU B C 1
ATOM 7252 O O . LEU B 1 413 ? -16.531 5.434 21.906 1 80.94 413 LEU B O 1
ATOM 7256 N N . GLU B 1 414 ? -15.477 4.781 20 1 78.19 414 GLU B N 1
ATOM 7257 C CA . GLU B 1 414 ? -15.891 6.016 19.344 1 78.19 414 GLU B CA 1
ATOM 7258 C C . GLU B 1 414 ? -17.406 6.129 19.297 1 78.19 414 GLU B C 1
ATOM 7260 O O . GLU B 1 414 ? -17.969 7.18 19.625 1 78.19 414 GLU B O 1
ATOM 7265 N N . GLU B 1 415 ? -17.984 5.059 18.875 1 77.56 415 GLU B N 1
ATOM 7266 C CA . GLU B 1 415 ? -19.453 5.031 18.844 1 77.56 415 GLU B CA 1
ATOM 7267 C C . GLU B 1 415 ? -20.047 5.289 20.219 1 77.56 415 GLU B C 1
ATOM 7269 O O . GLU B 1 415 ? -21 6.051 20.359 1 77.56 415 GLU B O 1
ATOM 7274 N N . PHE B 1 416 ? -19.547 4.703 21.203 1 78.94 416 PHE B N 1
ATOM 7275 C CA . PHE B 1 416 ? -20.031 4.863 22.562 1 78.94 416 PHE B CA 1
ATOM 7276 C C . PHE B 1 416 ? -19.828 6.301 23.031 1 78.94 416 PHE B C 1
ATOM 7278 O O . PHE B 1 416 ? -20.766 6.914 23.578 1 78.94 416 PHE B O 1
ATOM 7285 N N . LEU B 1 417 ? -18.734 6.801 22.781 1 81.5 417 LEU B N 1
ATOM 7286 C CA . LEU B 1 417 ? -18.422 8.141 23.266 1 81.5 417 LEU B CA 1
ATOM 7287 C C . LEU B 1 417 ? -19.281 9.188 22.562 1 81.5 417 LEU B C 1
ATOM 7289 O O . LEU B 1 417 ? -19.688 10.188 23.156 1 81.5 417 LEU B O 1
ATOM 7293 N N . LEU B 1 418 ? -19.516 8.852 21.375 1 78.81 418 LEU B N 1
ATOM 7294 C CA . LEU B 1 418 ? -20.406 9.742 20.641 1 78.81 418 LEU B CA 1
ATOM 7295 C C . LEU B 1 418 ? -21.797 9.781 21.281 1 78.81 418 LEU B C 1
ATOM 7297 O O . LEU B 1 418 ? -22.391 10.852 21.391 1 78.81 418 LEU B O 1
ATOM 7301 N N . SER B 1 419 ? -22.219 8.672 21.688 1 77.25 419 SER B N 1
ATOM 7302 C CA . SER B 1 419 ? -23.5 8.594 22.359 1 77.25 419 SER B CA 1
ATOM 7303 C C . SER B 1 419 ? -23.5 9.383 23.672 1 77.25 419 SER B C 1
ATOM 7305 O O . SER B 1 419 ? -24.547 9.758 24.188 1 77.25 419 SER B O 1
ATOM 7307 N N . LYS B 1 420 ? -22.312 9.68 24.141 1 75.75 420 LYS B N 1
ATOM 7308 C CA . LYS B 1 420 ? -22.172 10.438 25.391 1 75.75 420 LYS B CA 1
ATOM 7309 C C . LYS B 1 420 ? -21.828 11.891 25.109 1 75.75 420 LYS B C 1
ATOM 7311 O O . LYS B 1 420 ? -21.5 12.648 26.016 1 75.75 420 LYS B O 1
ATOM 7316 N N . GLY B 1 421 ? -21.766 12.195 23.812 1 73.62 421 GLY B N 1
ATOM 7317 C CA . GLY B 1 421 ? -21.562 13.578 23.422 1 73.62 421 GLY B CA 1
ATOM 7318 C C . GLY B 1 421 ? -20.109 13.914 23.141 1 73.62 421 GLY B C 1
ATOM 7319 O O . GLY B 1 421 ? -19.766 15.078 22.969 1 73.62 421 GLY B O 1
ATOM 7320 N N . TRP B 1 422 ? -19.219 12.898 23.125 1 80 422 TRP B N 1
ATOM 7321 C CA . TRP B 1 422 ? -17.812 13.125 22.844 1 80 422 TRP B CA 1
ATOM 7322 C C . TRP B 1 422 ? -17.484 12.773 21.391 1 80 422 TRP B C 1
ATOM 7324 O O . TRP B 1 422 ? -18.016 11.797 20.844 1 80 422 TRP B O 1
ATOM 7334 N N . PHE B 1 423 ? -16.688 13.555 20.953 1 76.56 423 PHE B N 1
ATOM 7335 C CA . PHE B 1 423 ? -16.172 13.258 19.625 1 76.56 423 PHE B CA 1
ATOM 7336 C C . PHE B 1 423 ? -14.773 12.68 19.688 1 76.56 423 PHE B C 1
ATOM 7338 O O . PHE B 1 423 ? -13.797 13.414 19.828 1 76.56 423 PHE B O 1
ATOM 7345 N N . TYR B 1 424 ? -14.672 11.398 19.594 1 81.25 424 TYR B N 1
ATOM 7346 C CA . TYR B 1 424 ? -13.422 10.656 19.734 1 81.25 424 TYR B CA 1
ATOM 7347 C C . TYR B 1 424 ? -12.664 10.625 18.406 1 81.25 424 TYR B C 1
ATOM 7349 O O . TYR B 1 424 ? -13.117 10.016 17.438 1 81.25 424 TYR B O 1
ATOM 7357 N N . GLU B 1 425 ? -11.656 11.344 18.516 1 69.81 425 GLU B N 1
ATOM 7358 C CA . GLU B 1 425 ? -10.789 11.461 17.344 1 69.81 425 GLU B CA 1
ATOM 7359 C C . GLU B 1 425 ? -9.734 10.359 17.312 1 69.81 425 GLU B C 1
ATOM 7361 O O . GLU B 1 425 ? -8.664 10.5 17.922 1 69.81 425 GLU B O 1
ATOM 7366 N N . ARG B 1 426 ? -10.086 9.32 16.719 1 69.25 426 ARG B N 1
ATOM 7367 C CA . ARG B 1 426 ? -9.133 8.227 16.625 1 69.25 426 ARG B CA 1
ATOM 7368 C C . ARG B 1 426 ? -8 8.57 15.672 1 69.25 426 ARG B C 1
ATOM 7370 O O . ARG B 1 426 ? -6.902 8.016 15.773 1 69.25 426 ARG B O 1
ATOM 7377 N N . ARG B 1 427 ? -8.375 9.547 14.812 1 54.31 427 ARG B N 1
ATOM 7378 C CA . ARG B 1 427 ? -7.41 10.031 13.836 1 54.31 427 ARG B CA 1
ATOM 7379 C C . ARG B 1 427 ? -7.355 11.555 13.82 1 54.31 427 ARG B C 1
ATOM 7381 O O . ARG B 1 427 ? -8.367 12.219 14.039 1 54.31 427 ARG B O 1
ATOM 7388 N N . ARG B 1 428 ? -6.102 12.055 13.516 1 49.25 428 ARG B N 1
ATOM 7389 C CA . ARG B 1 428 ? -5.934 13.508 13.5 1 49.25 428 ARG B CA 1
ATOM 7390 C C . ARG B 1 428 ? -6.832 14.148 12.445 1 49.25 428 ARG B C 1
ATOM 7392 O O . ARG B 1 428 ? -6.891 13.688 11.305 1 49.25 428 ARG B O 1
ATOM 7399 N N . TRP B 1 429 ? -7.586 15.094 12.789 1 46.41 429 TRP B N 1
ATOM 7400 C CA . TRP B 1 429 ? -8.43 15.977 11.992 1 46.41 429 TRP B CA 1
ATOM 7401 C C . TRP B 1 429 ? -9.695 15.258 11.547 1 46.41 429 TRP B C 1
ATOM 7403 O O . TRP B 1 429 ? -10.328 15.656 10.555 1 46.41 429 TRP B O 1
ATOM 7413 N N . GLN B 1 430 ? -9.922 14.102 12.25 1 57.44 430 GLN B N 1
ATOM 7414 C CA . GLN B 1 430 ? -11.117 13.336 11.953 1 57.44 430 GLN B CA 1
ATOM 7415 C C . GLN B 1 430 ? -12.359 14.219 11.953 1 57.44 430 GLN B C 1
ATOM 7417 O O . GLN B 1 430 ? -13.289 14 11.18 1 57.44 430 GLN B O 1
ATOM 7422 N N . TYR B 1 431 ? -12.312 15.391 12.75 1 57.06 431 TYR B N 1
ATOM 7423 C CA . TYR B 1 431 ? -13.5 16.219 12.922 1 57.06 431 TYR B CA 1
ATOM 7424 C C . TYR B 1 431 ? -13.242 17.656 12.469 1 57.06 431 TYR B C 1
ATOM 7426 O O . TYR B 1 431 ? -13.945 18.578 12.883 1 57.06 431 TYR B O 1
ATOM 7434 N N . ARG B 1 432 ? -12.203 18 11.828 1 46.16 432 ARG B N 1
ATOM 7435 C CA . ARG B 1 432 ? -11.781 19.344 11.477 1 46.16 432 ARG B CA 1
ATOM 7436 C C . ARG B 1 432 ? -12.891 20.094 10.742 1 46.16 432 ARG B C 1
ATOM 7438 O O . ARG B 1 432 ? -13.117 21.281 10.984 1 46.16 432 ARG B O 1
ATOM 7445 N N . ASN B 1 433 ? -13.602 19.438 9.93 1 43.56 433 ASN B N 1
ATOM 7446 C CA . ASN B 1 433 ? -14.617 20.125 9.148 1 43.56 433 ASN B CA 1
ATOM 7447 C C . ASN B 1 433 ? -16.016 19.609 9.469 1 43.56 433 ASN B C 1
ATOM 7449 O O . ASN B 1 433 ? -16.891 19.578 8.602 1 43.56 433 ASN B O 1
ATOM 7453 N N . THR B 1 434 ? -16.062 19.203 10.656 1 51.03 434 THR B N 1
ATOM 7454 C CA . THR B 1 434 ? -17.375 18.766 11.078 1 51.03 434 THR B CA 1
ATOM 7455 C C . THR B 1 434 ? -17.969 19.703 12.125 1 51.03 434 THR B C 1
ATOM 7457 O O . THR B 1 434 ? -17.266 20.609 12.609 1 51.03 434 THR B O 1
ATOM 7460 N N . LYS B 1 435 ? -19.266 19.672 12.258 1 52.41 435 LYS B N 1
ATOM 7461 C CA . LYS B 1 435 ? -19.984 20.484 13.234 1 52.41 435 LYS B CA 1
ATOM 7462 C C . LYS B 1 435 ? -19.703 20 14.656 1 52.41 435 LYS B C 1
ATOM 7464 O O . LYS B 1 435 ? -20.438 20.344 15.586 1 52.41 435 LYS B O 1
ATOM 7469 N N . ALA B 1 436 ? -18.75 19.266 14.883 1 58.16 436 ALA B N 1
ATOM 7470 C CA . ALA B 1 436 ? -18.469 18.734 16.219 1 58.16 436 ALA B CA 1
ATOM 7471 C C . ALA B 1 436 ? -17.875 19.812 17.125 1 58.16 436 ALA B C 1
ATOM 7473 O O . ALA B 1 436 ? -17.047 20.625 16.672 1 58.16 436 ALA B O 1
ATOM 7474 N N . SER B 1 437 ? -18.453 19.875 18.344 1 55.88 437 SER B N 1
ATOM 7475 C CA . SER B 1 437 ? -17.922 20.812 19.328 1 55.88 437 SER B CA 1
ATOM 7476 C C . SER B 1 437 ? -16.469 20.531 19.641 1 55.88 437 SER B C 1
ATOM 7478 O O . SER B 1 437 ? -16.109 19.406 20.031 1 55.88 437 SER B O 1
ATOM 7480 N N . ARG B 1 438 ? -15.562 21.469 19.359 1 57.12 438 ARG B N 1
ATOM 7481 C CA . ARG B 1 438 ? -14.133 21.328 19.609 1 57.12 438 ARG B CA 1
ATOM 7482 C C . ARG B 1 438 ? -13.867 20.922 21.062 1 57.12 438 ARG B C 1
ATOM 7484 O O . ARG B 1 438 ? -12.906 20.203 21.344 1 57.12 438 ARG B O 1
ATOM 7491 N N . SER B 1 439 ? -14.758 21.469 22 1 61.12 439 SER B N 1
ATOM 7492 C CA . SER B 1 439 ? -14.57 21.172 23.422 1 61.12 439 SER B CA 1
ATOM 7493 C C . SER B 1 439 ? -14.883 19.703 23.734 1 61.12 439 SER B C 1
ATOM 7495 O O . SER B 1 439 ? -14.469 19.172 24.766 1 61.12 439 SER B O 1
ATOM 7497 N N . LYS B 1 440 ? -15.422 19.016 22.75 1 66.69 440 LYS B N 1
ATOM 7498 C CA . LYS B 1 440 ? -15.836 17.641 23 1 66.69 440 LYS B CA 1
ATOM 7499 C C . LYS B 1 440 ? -15.031 16.656 22.156 1 66.69 440 LYS B C 1
ATOM 7501 O O . LYS B 1 440 ? -15.32 15.453 22.141 1 66.69 440 LYS B O 1
ATOM 7506 N N . ILE B 1 441 ? -14.086 17.188 21.562 1 70.88 441 ILE B N 1
ATOM 7507 C CA . ILE B 1 441 ? -13.227 16.312 20.781 1 70.88 441 ILE B CA 1
ATOM 7508 C C . ILE B 1 441 ? -12.086 15.781 21.641 1 70.88 441 ILE B C 1
ATOM 7510 O O . ILE B 1 441 ? -11.445 16.547 22.359 1 70.88 441 ILE B O 1
ATOM 7514 N N . ARG B 1 442 ? -11.828 14.492 21.625 1 74.19 442 ARG B N 1
ATOM 7515 C CA . ARG B 1 442 ? -10.734 13.852 22.359 1 74.19 442 ARG B CA 1
ATOM 7516 C C . ARG B 1 442 ? -9.961 12.906 21.453 1 74.19 442 ARG B C 1
ATOM 7518 O O . ARG B 1 442 ? -10.547 12.102 20.719 1 74.19 442 ARG B O 1
ATOM 7525 N N . SER B 1 443 ? -8.812 13.18 21.469 1 72.44 443 SER B N 1
ATOM 7526 C CA . SER B 1 443 ? -7.961 12.297 20.688 1 72.44 443 SER B CA 1
ATOM 7527 C C . SER B 1 443 ? -7.688 10.992 21.422 1 72.44 443 SER B C 1
ATOM 7529 O O . SER B 1 443 ? -7.941 10.891 22.625 1 72.44 443 SER B O 1
ATOM 7531 N N . ILE B 1 444 ? -7.133 9.961 20.656 1 73 444 ILE B N 1
ATOM 7532 C CA . ILE B 1 444 ? -6.773 8.68 21.25 1 73 444 ILE B CA 1
ATOM 7533 C C . ILE B 1 444 ? -5.762 8.898 22.375 1 73 444 ILE B C 1
ATOM 7535 O O . ILE B 1 444 ? -5.848 8.266 23.438 1 73 444 ILE B O 1
ATOM 7539 N N . VAL B 1 445 ? -4.922 9.797 22.188 1 66.44 445 VAL B N 1
ATOM 7540 C CA . VAL B 1 445 ? -3.902 10.07 23.188 1 66.44 445 VAL B CA 1
ATOM 7541 C C . VAL B 1 445 ? -4.555 10.664 24.438 1 66.44 445 VAL B C 1
ATOM 7543 O O . VAL B 1 445 ? -4.227 10.273 25.562 1 66.44 445 VAL B O 1
ATOM 7546 N N . GLN B 1 446 ? -5.473 11.562 24.203 1 71.19 446 GLN B N 1
ATOM 7547 C CA . GLN B 1 446 ? -6.148 12.203 25.328 1 71.19 446 GLN B CA 1
ATOM 7548 C C . GLN B 1 446 ? -6.977 11.195 26.109 1 71.19 446 GLN B C 1
ATOM 7550 O O . GLN B 1 446 ? -7 11.227 27.344 1 71.19 446 GLN B O 1
ATOM 7555 N N . VAL B 1 447 ? -7.598 10.328 25.406 1 78.88 447 VAL B N 1
ATOM 7556 C CA . VAL B 1 447 ? -8.383 9.297 26.078 1 78.88 447 VAL B CA 1
ATOM 7557 C C . VAL B 1 447 ? -7.449 8.352 26.844 1 78.88 447 VAL B C 1
ATOM 7559 O O . VAL B 1 447 ? -7.73 7.98 27.984 1 78.88 447 VAL B O 1
ATOM 7562 N N . ALA B 1 448 ? -6.406 8.07 26.266 1 77.25 448 ALA B N 1
ATOM 7563 C CA . ALA B 1 448 ? -5.414 7.215 26.906 1 77.25 448 ALA B CA 1
ATOM 7564 C C . ALA B 1 448 ? -4.855 7.871 28.156 1 77.25 448 ALA B C 1
ATOM 7566 O O . ALA B 1 448 ? -4.719 7.223 29.203 1 77.25 448 ALA B O 1
ATOM 7567 N N . GLN B 1 449 ? -4.539 9.031 28 1 69.81 449 GLN B N 1
ATOM 7568 C CA . GLN B 1 449 ? -4.023 9.781 29.141 1 69.81 449 GLN B CA 1
ATOM 7569 C C . GLN B 1 449 ? -5.008 9.742 30.312 1 69.81 449 GLN B C 1
ATOM 7571 O O . GLN B 1 449 ? -4.617 9.492 31.453 1 69.81 449 GLN B O 1
ATOM 7576 N N . ALA B 1 450 ? -6.215 10.062 29.984 1 74.06 450 ALA B N 1
ATOM 7577 C CA . ALA B 1 450 ? -7.25 10.047 31.016 1 74.06 450 ALA B CA 1
ATOM 7578 C C . ALA B 1 450 ? -7.387 8.656 31.625 1 74.06 450 ALA B C 1
ATOM 7580 O O . ALA B 1 450 ? -7.496 8.516 32.844 1 74.06 450 ALA B O 1
ATOM 7581 N N . ALA B 1 451 ? -7.293 7.699 30.781 1 79.25 451 ALA B N 1
ATOM 7582 C CA . ALA B 1 451 ? -7.438 6.316 31.234 1 79.25 451 ALA B CA 1
ATOM 7583 C C . ALA B 1 451 ? -6.234 5.883 32.062 1 79.25 451 ALA B C 1
ATOM 7585 O O . ALA B 1 451 ? -6.391 5.242 33.125 1 79.25 451 ALA B O 1
ATOM 7586 N N . ILE B 1 452 ? -5.113 6.129 31.672 1 75 452 ILE B N 1
ATOM 7587 C CA . ILE B 1 452 ? -3.895 5.781 32.375 1 75 452 ILE B CA 1
ATOM 7588 C C . ILE B 1 452 ? -3.898 6.441 33.75 1 75 452 ILE B C 1
ATOM 7590 O O . ILE B 1 452 ? -3.582 5.797 34.75 1 75 452 ILE B O 1
ATOM 7594 N N . ALA B 1 453 ? -4.258 7.617 33.688 1 69.75 453 ALA B N 1
ATOM 7595 C CA . ALA B 1 453 ? -4.262 8.375 34.906 1 69.75 453 ALA B CA 1
ATOM 7596 C C . ALA B 1 453 ? -5.305 7.836 35.875 1 69.75 453 ALA B C 1
ATOM 7598 O O . ALA B 1 453 ? -5.027 7.668 37.094 1 69.75 453 ALA B O 1
ATOM 7599 N N . LEU B 1 454 ? -6.414 7.586 35.344 1 71.5 454 LEU B N 1
ATOM 7600 C CA . LEU B 1 454 ? -7.535 7.328 36.25 1 71.5 454 LEU B CA 1
ATOM 7601 C C . LEU B 1 454 ? -7.797 5.832 36.375 1 71.5 454 LEU B C 1
ATOM 7603 O O . LEU B 1 454 ? -8.242 5.359 37.438 1 71.5 454 LEU B O 1
ATOM 7607 N N . LEU B 1 455 ? -7.59 5.10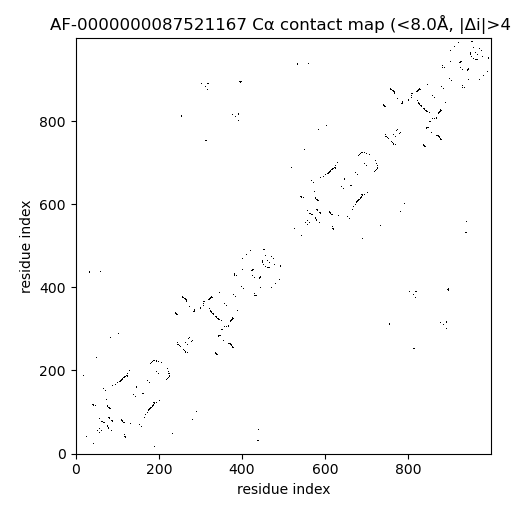9 35.312 1 70.31 455 LEU B N 1
ATOM 7608 C CA . LEU B 1 455 ? -7.855 3.676 35.312 1 70.31 455 LEU B CA 1
ATOM 7609 C C . LEU B 1 455 ? -6.633 2.902 35.812 1 70.31 455 LEU B C 1
ATOM 7611 O O . LEU B 1 455 ? -6.754 1.99 36.625 1 70.31 455 LEU B O 1
ATOM 7615 N N . LEU B 1 456 ? -5.52 3.305 35.312 1 71.06 456 LEU B N 1
ATOM 7616 C CA . LEU B 1 456 ? -4.293 2.6 35.688 1 71.06 456 LEU B CA 1
ATOM 7617 C C . LEU B 1 456 ? -3.615 3.268 36.875 1 71.06 456 LEU B C 1
ATOM 7619 O O . LEU B 1 456 ? -2.658 2.727 37.438 1 71.06 456 LEU B O 1
ATOM 7623 N N . LEU B 1 457 ? -4.219 4.438 37.281 1 68.38 457 LEU B N 1
ATOM 7624 C CA . LEU B 1 457 ? -3.74 5.215 38.406 1 68.38 457 LEU B CA 1
ATOM 7625 C C . LEU B 1 457 ? -2.25 5.508 38.281 1 68.38 457 LEU B C 1
ATOM 7627 O O . LEU B 1 457 ? -1.494 5.348 39.25 1 68.38 457 LEU B O 1
ATOM 7631 N N . ARG B 1 458 ? -1.876 5.801 37.094 1 69.25 458 ARG B N 1
ATOM 7632 C CA . ARG B 1 458 ? -0.512 6.219 36.781 1 69.25 458 ARG B CA 1
ATOM 7633 C C . ARG B 1 458 ? -0.493 7.613 36.188 1 69.25 458 ARG B C 1
ATOM 7635 O O . ARG B 1 458 ? -0.213 7.773 35 1 69.25 458 ARG B O 1
ATOM 7642 N N . PRO B 1 459 ? -0.787 8.625 37 1 63.38 459 PRO B N 1
ATOM 7643 C CA . PRO B 1 459 ? -0.9 9.992 36.469 1 63.38 459 PRO B CA 1
ATOM 7644 C C . PRO B 1 459 ? 0.41 10.508 35.875 1 63.38 459 PRO B C 1
ATOM 7646 O O . PRO B 1 459 ? 0.395 11.281 34.906 1 63.38 459 PRO B O 1
ATOM 7649 N N . ASP B 1 460 ? 1.475 9.961 36.438 1 61.31 460 ASP B N 1
ATOM 7650 C CA . ASP B 1 460 ? 2.766 10.414 35.906 1 61.31 460 ASP B CA 1
ATOM 7651 C C . ASP B 1 460 ? 3.002 9.898 34.5 1 61.31 460 ASP B C 1
ATOM 7653 O O . ASP B 1 460 ? 3.445 10.648 33.625 1 61.31 460 ASP B O 1
ATOM 7657 N N . THR B 1 461 ? 2.67 8.75 34.312 1 62.06 461 THR B N 1
ATOM 7658 C CA . THR B 1 461 ? 2.795 8.148 32.969 1 62.06 461 THR B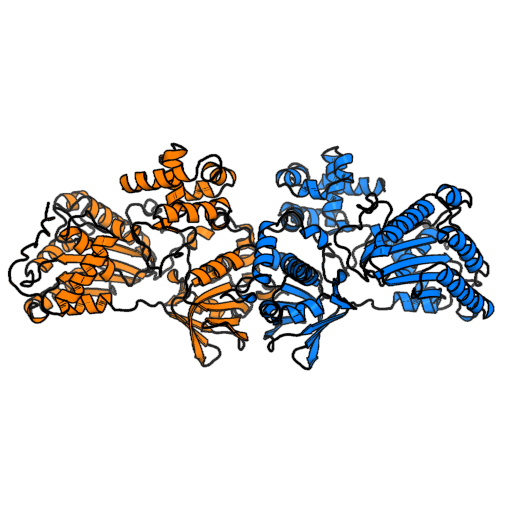 CA 1
ATOM 7659 C C . THR B 1 461 ? 1.83 8.805 32 1 62.06 461 THR B C 1
ATOM 7661 O O . THR B 1 461 ? 2.174 9.016 30.828 1 62.06 461 THR B O 1
ATOM 7664 N N . ALA B 1 462 ? 0.682 9.133 32.438 1 60.97 462 ALA B N 1
ATOM 7665 C CA . ALA B 1 462 ? -0.353 9.75 31.609 1 60.97 462 ALA B CA 1
ATOM 7666 C C . ALA B 1 462 ? 0.096 11.117 31.094 1 60.97 462 ALA B C 1
ATOM 7668 O O . ALA B 1 462 ? -0.253 11.516 29.984 1 60.97 462 ALA B O 1
ATOM 7669 N N . ARG B 1 463 ? 0.819 11.695 32.031 1 57.12 463 ARG B N 1
ATOM 7670 C CA . ARG B 1 463 ? 1.233 13.062 31.703 1 57.12 463 ARG B CA 1
ATOM 7671 C C . ARG B 1 463 ? 2.461 13.07 30.797 1 57.12 463 ARG B C 1
ATOM 7673 O O . ARG B 1 463 ? 2.582 13.922 29.922 1 57.12 463 ARG B O 1
ATOM 7680 N N . THR B 1 464 ? 3.357 12.055 30.953 1 54 464 THR B N 1
ATOM 7681 C CA . THR B 1 464 ? 4.68 12.195 30.344 1 54 464 THR B CA 1
ATOM 7682 C C . THR B 1 464 ? 4.75 11.445 29.016 1 54 464 THR B C 1
ATOM 7684 O O . THR B 1 464 ? 5.34 11.93 28.062 1 54 464 THR B O 1
ATOM 7687 N N . ARG B 1 465 ? 4.199 10.227 29.094 1 54.38 465 ARG B N 1
ATOM 7688 C CA . ARG B 1 465 ? 4.484 9.484 27.875 1 54.38 465 ARG B CA 1
ATOM 7689 C C . ARG B 1 465 ? 3.307 8.602 27.484 1 54.38 465 ARG B C 1
ATOM 7691 O O . ARG B 1 465 ? 3.461 7.387 27.328 1 54.38 465 ARG B O 1
ATOM 7698 N N . PRO B 1 466 ? 2.111 9.258 27.266 1 57.44 466 PRO B N 1
ATOM 7699 C CA . PRO B 1 466 ? 0.985 8.391 26.922 1 57.44 466 PRO B CA 1
ATOM 7700 C C . PRO B 1 466 ? 1.169 7.699 25.578 1 57.44 466 PRO B C 1
ATOM 7702 O O . PRO B 1 466 ? 0.796 6.531 25.422 1 57.44 466 PRO B O 1
ATOM 7705 N N . ARG B 1 467 ? 1.679 8.383 24.812 1 58.62 467 ARG B N 1
ATOM 7706 C CA . ARG B 1 467 ? 1.896 7.824 23.484 1 58.62 467 ARG B CA 1
ATOM 7707 C C . ARG B 1 467 ? 2.859 6.641 23.531 1 58.62 467 ARG B C 1
ATOM 7709 O O . ARG B 1 467 ? 2.648 5.633 22.859 1 58.62 467 ARG B O 1
ATOM 7716 N N . ASP B 1 468 ? 3.873 6.812 24.297 1 59.84 468 ASP B N 1
ATOM 7717 C CA . ASP B 1 468 ? 4.859 5.742 24.438 1 59.84 468 ASP B CA 1
ATOM 7718 C C . ASP B 1 468 ? 4.234 4.496 25.062 1 59.84 468 ASP B C 1
ATOM 7720 O O . ASP B 1 468 ? 4.566 3.373 24.672 1 59.84 468 ASP B O 1
ATOM 7724 N N . TYR B 1 469 ? 3.398 4.766 25.953 1 62.94 469 TYR B N 1
ATOM 7725 C CA . TYR B 1 469 ? 2.709 3.668 26.625 1 62.94 469 TYR B CA 1
ATOM 7726 C C . TYR B 1 469 ? 1.863 2.871 25.641 1 62.94 469 TYR B C 1
ATOM 7728 O O . TYR B 1 469 ? 1.769 1.646 25.734 1 62.94 469 TYR B O 1
ATOM 7736 N N . LEU B 1 470 ? 1.361 3.541 24.641 1 62.38 470 LEU B N 1
ATOM 7737 C CA . LEU B 1 470 ? 0.43 2.924 23.703 1 62.38 470 LEU B CA 1
ATOM 7738 C C . LEU B 1 470 ? 1.178 2.227 22.578 1 62.38 470 LEU B C 1
ATOM 7740 O O . LEU B 1 470 ? 0.582 1.473 21.797 1 62.38 470 LEU B O 1
ATOM 7744 N N . LYS B 1 471 ? 2.404 2.438 22.562 1 60.69 471 LYS B N 1
ATOM 7745 C CA . LYS B 1 471 ? 3.211 1.861 21.484 1 60.69 471 LYS B CA 1
ATOM 7746 C C . LYS B 1 471 ? 3.34 0.349 21.641 1 60.69 471 LYS B C 1
ATOM 7748 O O . LYS B 1 471 ? 3.42 -0.381 20.656 1 60.69 471 LYS B O 1
ATOM 7753 N N . SER B 1 472 ? 3.307 -0.027 22.891 1 60.75 472 SER B N 1
ATOM 7754 C CA . SER B 1 472 ? 3.393 -1.46 23.156 1 60.75 472 SER B CA 1
ATOM 7755 C C . SER B 1 472 ? 2.016 -2.113 23.109 1 60.75 472 SER B C 1
ATOM 7757 O O . SER B 1 472 ? 1.033 -1.534 23.578 1 60.75 472 SER B O 1
ATOM 7759 N N . LYS B 1 473 ? 1.991 -3.322 22.531 1 62.56 473 LYS B N 1
ATOM 7760 C CA . LYS B 1 473 ? 0.737 -4.07 22.531 1 62.56 473 LYS B CA 1
ATOM 7761 C C . LYS B 1 473 ? 0.206 -4.246 23.953 1 62.56 473 LYS B C 1
ATOM 7763 O O . LYS B 1 473 ? -1.001 -4.145 24.188 1 62.56 473 LYS B O 1
ATOM 7768 N N . ASN B 1 474 ? 1.104 -4.48 24.812 1 64.19 474 ASN B N 1
ATOM 7769 C CA . ASN B 1 474 ? 0.7 -4.625 26.203 1 64.19 474 ASN B CA 1
ATOM 7770 C C . ASN B 1 474 ? 0.172 -3.314 26.781 1 64.19 474 ASN B C 1
ATOM 7772 O O . ASN B 1 474 ? -0.834 -3.301 27.484 1 64.19 474 ASN B O 1
ATOM 7776 N N . GLY B 1 475 ? 0.858 -2.268 26.531 1 66.81 475 GLY B N 1
ATOM 7777 C CA . GLY B 1 475 ? 0.391 -0.972 27 1 66.81 475 GLY B CA 1
ATOM 7778 C C . GLY B 1 475 ? -0.967 -0.59 26.438 1 66.81 475 GLY B C 1
ATOM 7779 O O . GLY B 1 475 ? -1.826 -0.092 27.172 1 66.81 475 GLY B O 1
ATOM 7780 N N . TYR B 1 476 ? -1.103 -0.844 25.219 1 73.69 476 TYR B N 1
ATOM 7781 C CA . TYR B 1 476 ? -2.396 -0.591 24.594 1 73.69 476 TYR B CA 1
ATOM 7782 C C . TYR B 1 476 ? -3.488 -1.434 25.25 1 73.69 476 TYR B C 1
ATOM 7784 O O . TYR B 1 476 ? -4.551 -0.918 25.594 1 73.69 476 TYR B O 1
ATOM 7792 N N . ALA B 1 477 ? -3.158 -2.691 25.391 1 73.31 477 ALA B N 1
ATOM 7793 C CA . ALA B 1 477 ? -4.148 -3.611 25.938 1 73.31 477 ALA B CA 1
ATOM 7794 C C . ALA B 1 477 ? -4.469 -3.264 27.391 1 73.31 477 ALA B C 1
ATOM 7796 O O . ALA B 1 477 ? -5.574 -3.535 27.875 1 73.31 477 ALA B O 1
ATOM 7797 N N . GLU B 1 478 ? -3.568 -2.607 27.984 1 77.69 478 GLU B N 1
ATOM 7798 C CA . GLU B 1 478 ? -3.791 -2.211 29.375 1 77.69 478 GLU B CA 1
ATOM 7799 C C . GLU B 1 478 ? -4.754 -1.029 29.453 1 77.69 478 GLU B C 1
ATOM 7801 O O . GLU B 1 478 ? -5.5 -0.902 30.438 1 77.69 478 GLU B O 1
ATOM 7806 N N . VAL B 1 479 ? -4.672 -0.222 28.453 1 78.12 479 VAL B N 1
ATOM 7807 C CA . VAL B 1 479 ? -5.469 1 28.484 1 78.12 479 VAL B CA 1
ATOM 7808 C C . VAL B 1 479 ? -6.824 0.747 27.828 1 78.12 479 VAL B C 1
ATOM 7810 O O . VAL B 1 479 ? -7.859 1.163 28.344 1 78.12 479 VAL B O 1
ATOM 7813 N N . PHE B 1 480 ? -6.668 0.109 26.734 1 79 480 PHE B N 1
ATOM 7814 C CA . PHE B 1 480 ? -7.863 -0.137 25.938 1 79 480 PHE B CA 1
ATOM 7815 C C . PHE B 1 480 ? -8.195 -1.624 25.906 1 79 480 PHE B C 1
ATOM 7817 O O . PHE B 1 480 ? -7.609 -2.379 25.125 1 79 480 PHE B O 1
ATOM 7824 N N . SER B 1 481 ? -8.953 -2.096 26.844 1 72.06 481 SER B N 1
ATOM 7825 C CA . SER B 1 481 ? -9.289 -3.512 26.953 1 72.06 481 SER B CA 1
ATOM 7826 C C . SER B 1 481 ? -10.75 -3.709 27.312 1 72.06 481 SER B C 1
ATOM 7828 O O . SER B 1 481 ? -11.367 -2.832 27.922 1 72.06 481 SER B O 1
ATOM 7830 N N . GLU B 1 482 ? -11.195 -4.762 26.875 1 70.12 482 GLU B N 1
ATOM 7831 C CA . GLU B 1 482 ? -12.578 -5.113 27.188 1 70.12 482 GLU B CA 1
ATOM 7832 C C . GLU B 1 482 ? -12.758 -5.367 28.688 1 70.12 482 GLU B C 1
ATOM 7834 O O . GLU B 1 482 ? -13.875 -5.586 29.156 1 70.12 482 GLU B O 1
ATOM 7839 N N . ARG B 1 483 ? -11.688 -5.266 29.406 1 71.25 483 ARG B N 1
ATOM 7840 C CA . ARG B 1 483 ? -11.75 -5.422 30.859 1 71.25 483 ARG B CA 1
ATOM 7841 C C . ARG B 1 483 ? -12.508 -4.258 31.5 1 71.25 483 ARG B C 1
ATOM 7843 O O . ARG B 1 483 ? -13.078 -4.402 32.594 1 71.25 483 ARG B O 1
ATOM 7850 N N . TYR B 1 484 ? -12.406 -3.098 30.797 1 72.94 484 TYR B N 1
ATOM 7851 C CA . TYR B 1 484 ? -13.109 -1.927 31.312 1 72.94 484 TYR B CA 1
ATOM 7852 C C . TYR B 1 484 ? -14.367 -1.643 30.5 1 72.94 484 TYR B C 1
ATOM 7854 O O . TYR B 1 484 ? -14.328 -1.664 29.266 1 72.94 484 TYR B O 1
ATOM 7862 N N . PRO B 1 485 ? -15.461 -1.528 31.219 1 74 485 PRO B N 1
ATOM 7863 C CA . PRO B 1 485 ? -16.641 -1.079 30.469 1 74 485 PRO B CA 1
ATOM 7864 C C . PRO B 1 485 ? -16.391 0.243 29.734 1 74 485 PRO B C 1
ATOM 7866 O O . PRO B 1 485 ? -15.672 1.104 30.234 1 74 485 PRO B O 1
ATOM 7869 N N . MET B 1 486 ? -16.969 0.325 28.625 1 78.69 486 MET B N 1
ATOM 7870 C CA . MET B 1 486 ? -16.781 1.521 27.812 1 78.69 486 MET B CA 1
ATOM 7871 C C . MET B 1 486 ? -17.219 2.77 28.578 1 78.69 486 MET B C 1
ATOM 7873 O O . MET B 1 486 ? -16.672 3.854 28.359 1 78.69 486 MET B O 1
ATOM 7877 N N . GLN B 1 487 ? -18.156 2.576 29.516 1 74.25 487 GLN B N 1
ATOM 7878 C CA . GLN B 1 487 ? -18.641 3.676 30.344 1 74.25 487 GLN B CA 1
ATOM 7879 C C . GLN B 1 487 ? -17.5 4.32 31.125 1 74.25 487 GLN B C 1
ATOM 7881 O O . GLN B 1 487 ? -17.516 5.523 31.391 1 74.25 487 GLN B O 1
ATOM 7886 N N . VAL B 1 488 ? -16.547 3.551 31.391 1 75.56 488 VAL B N 1
ATOM 7887 C CA . VAL B 1 488 ? -15.43 4.051 32.188 1 75.56 488 VAL B CA 1
ATOM 7888 C C . VAL B 1 488 ? -14.672 5.113 31.391 1 75.56 488 VAL B C 1
ATOM 7890 O O . VAL B 1 488 ? -14.242 6.125 31.938 1 75.56 488 VAL B O 1
ATOM 7893 N N . TYR B 1 489 ? -14.57 4.941 30.188 1 81.56 489 TYR B N 1
ATOM 7894 C CA . TYR B 1 489 ? -13.859 5.902 29.344 1 81.56 489 TYR B CA 1
ATOM 7895 C C . TYR B 1 489 ? -14.633 7.215 29.25 1 81.56 489 TYR B C 1
ATOM 7897 O O . TYR B 1 489 ? -14.039 8.297 29.266 1 81.56 489 TYR B O 1
ATOM 7905 N N . ALA B 1 490 ? -15.906 7.074 29.234 1 76.31 490 ALA B N 1
ATOM 7906 C CA . ALA B 1 490 ? -16.734 8.273 29.234 1 76.31 490 ALA B CA 1
ATOM 7907 C C . ALA B 1 490 ? -16.594 9.031 30.562 1 76.31 490 ALA B C 1
ATOM 7909 O O . ALA B 1 490 ? -16.516 10.258 30.578 1 76.31 490 ALA B O 1
ATOM 7910 N N . THR B 1 491 ? -16.562 8.266 31.594 1 72.56 491 THR B N 1
ATOM 7911 C CA . THR B 1 491 ? -16.469 8.844 32.938 1 72.56 491 THR B CA 1
ATOM 7912 C C . THR B 1 491 ? -15.133 9.547 33.125 1 72.56 491 THR B C 1
ATOM 7914 O O . THR B 1 491 ? -15.086 10.656 33.656 1 72.56 491 THR B O 1
ATOM 7917 N N . VAL B 1 492 ? -14.141 8.914 32.594 1 71.19 492 VAL B N 1
ATOM 7918 C CA . VAL B 1 492 ? -12.805 9.477 32.781 1 71.19 492 VAL B CA 1
ATOM 7919 C C . VAL B 1 492 ? -12.656 10.758 31.969 1 71.19 492 VAL B C 1
ATOM 7921 O O . VAL B 1 492 ? -12.016 11.711 32.406 1 71.19 492 VAL B O 1
ATOM 7924 N N . LEU B 1 493 ? -13.203 10.742 30.875 1 72.31 493 LEU B N 1
ATOM 7925 C CA . LEU B 1 493 ? -13.148 11.938 30.047 1 72.31 493 LEU B CA 1
ATOM 7926 C C . LEU B 1 493 ? -13.945 13.078 30.672 1 72.31 493 LEU B C 1
ATOM 7928 O O . LEU B 1 493 ? -13.555 14.242 30.547 1 72.31 493 LEU B O 1
ATOM 7932 N N . GLY B 1 494 ? -15.008 12.758 31.188 1 61.34 494 GLY B N 1
ATOM 7933 C CA . GLY B 1 494 ? -15.789 13.766 31.891 1 61.34 494 GLY B CA 1
ATOM 7934 C C . GLY B 1 494 ? -15.062 14.367 33.062 1 61.34 494 GLY B C 1
ATOM 7935 O O . GLY B 1 494 ? -15.25 15.547 33.375 1 61.34 494 GLY B O 1
ATOM 7936 N N . ARG B 1 495 ? -14.227 13.547 33.688 1 55.19 495 ARG B N 1
ATOM 7937 C CA . ARG B 1 495 ? -13.531 13.984 34.906 1 55.19 495 ARG B CA 1
ATOM 7938 C C . ARG B 1 495 ? -12.266 14.766 34.531 1 55.19 495 ARG B C 1
ATOM 7940 O O . ARG B 1 495 ? -11.859 15.664 35.281 1 55.19 495 ARG B O 1
ATOM 7947 N N . VAL B 1 496 ? -11.586 14.312 33.531 1 48.44 496 VAL B N 1
ATOM 7948 C CA . VAL B 1 496 ? -10.359 15 33.125 1 48.44 496 VAL B CA 1
ATOM 7949 C C . VAL B 1 496 ? -10.695 16.375 32.531 1 48.44 496 VAL B C 1
ATOM 7951 O O . VAL B 1 496 ? -9.891 17.297 32.625 1 48.44 496 VAL B O 1
ATOM 7954 N N . SER B 1 497 ? -11.648 16.422 31.781 1 41.91 497 SER B N 1
ATOM 7955 C CA . SER B 1 497 ? -12.062 17.781 31.438 1 41.91 497 SER B CA 1
ATOM 7956 C C . SER B 1 497 ? -12.094 18.672 32.656 1 41.91 497 SER B C 1
ATOM 7958 O O . SER B 1 497 ? -12.109 19.906 32.531 1 41.91 497 SER B O 1
ATOM 7960 N N . LEU B 1 498 ? -12.188 18.094 33.812 1 34.34 498 LEU B N 1
ATOM 7961 C CA . LEU B 1 498 ? -12.203 18.828 35.062 1 34.34 498 LEU B CA 1
ATOM 7962 C C . LEU B 1 498 ? -10.781 19.141 35.531 1 34.34 498 LEU B C 1
ATOM 7964 O O . LEU B 1 498 ? -10.578 19.984 36.406 1 34.34 498 LEU B O 1
ATOM 7968 N N . PHE B 1 499 ? -9.859 18.375 35.188 1 32.19 499 PHE B N 1
ATOM 7969 C CA . PHE B 1 499 ? -8.539 18.703 35.719 1 32.19 499 PHE B CA 1
ATOM 7970 C C . PHE B 1 499 ? -7.832 19.719 34.844 1 32.19 499 PHE B C 1
ATOM 7972 O O . PHE B 1 499 ? -6.668 20.047 35.094 1 32.19 499 PHE B O 1
ATOM 7979 N N . GLY B 1 500 ? -8.258 19.969 33.656 1 28.86 500 GLY B N 1
ATOM 7980 C CA . GLY B 1 500 ? -7.656 21.172 33.125 1 28.86 500 GLY B CA 1
ATOM 7981 C C . GLY B 1 500 ? -8.125 22.438 33.781 1 28.86 500 GLY B C 1
ATOM 7982 O O . GLY B 1 500 ? -9.219 22.484 34.344 1 28.86 500 GLY B O 1
#

Secondary structure (DSSP, 8-state):
-----------S----HHHHHHHHHHHHHHHHH-TTS-HHHHHHHHHHHHHTTTS---HHHHHHTB--STT-TT-SEEEEEETTTEEE-TT-TTSSSSS--TTPPTT-EEEEEEEEE----SS--TTHHHHHHHHHHHHT-TT--HHHHHHTT--HHHHHHHHHHHHHHHHHGGG--EEEEEEEEE----GGGS-HHHHHHHHHHHHHHHHTS-TT-EEEEEEE-HHHHHHHHH-----EEEEE-SSPPEEEEETTEEEEEEEEEHHHHHHHHB-GGG-B-GGGBSS-GGGGGTTTHHHHHHHHHHHHS--SS-GGGS---EEEEESEEEE-STTEEEEES-EEEE-HHHHHHHHHHHHTT-S-HHHHHSEEEEEEEE---HHHHHHHHHHHHTTB---HHHHGGGSHHHHHHHHHHHHTT-EEESSTTTTTTSS--GGGEEEHHHHHHHHHHHTS--HHHHHH-HHHHHHSHHHHHHHS-TTS-HHHHHHHHHHHTTT-/-----------S----HHHHHHHHHHHHHHHHH-TTS-HHHHHHHHHHHHHTTTS---HHHHHHTB--STT-TT-SEEEEEETTTEEE-TT-TTSSSSS--TTPPTT-EEEEEEEEE----SS--TTHHHHHHHHHHHHT-TT--HHHHHHTT--HHHHHHHHHHHHHHHHHGGG--EEEEEEEEE----GGGS-HHHHHHHHHHHHHHHHTS-TT-EEEEEEE-HHHHHHHHH-----EEEEE-SSPPEEEEETTEEEEEEEEEHHHHHHHHB-GGG-B-GGGBSS-GGGGGTTTHHHHHHHHHHHHS--SS-GGGS---EEEEESEEEE-STTEEEEES-EEEE-HHHHHHHHHHHHTT-S-HHHHHSEEEEEEEE---HHHHHHHHHHHHTTB---HHHHGGGSHHHHHHHHHHHHTT-EEESSTTTTTTSS--GGGEEEHHHHHHHHHHHTS--HHHHHH-HHHHHHSHHHHHHHS-TTS-HHHHHHHHHHHTTT-

Organism: NCBI:txid162496

Nearest PDB structures (foldseek):
  6gi2-assembly1_A  TM=2.871E-01  e=2.214E+00  Pseudomonas aeruginosa
  7ase-assembly1_5  TM=2.940E-01  e=2.099E+00  Trypanosoma cruzi
  4qdo-assembly1_A  TM=2.651E-01  e=7.178E+00  Mycobacterium tuberculosis H37Rv
  6e6y-assembly2_B  TM=2.338E-01  e=7.988E+00  Saccharothrix syringae
  8iyf-assembly1_B  TM=4.122E-01  e=2.386E+00  Streptomyces hygroscopicus subsp. limoneus

Solvent-accessible surface area (backbone atoms only — not comparable to full-atom values): 53205 Å² total; per-residue (Å²): 137,83,79,76,74,77,70,76,76,66,74,80,76,74,69,51,72,65,43,46,53,53,50,51,54,46,49,53,48,28,57,58,64,37,66,87,50,58,66,68,60,44,47,44,51,51,51,48,52,43,74,45,51,82,34,77,58,50,70,68,48,53,52,71,21,48,30,63,59,81,46,29,44,59,35,35,24,54,38,38,30,41,54,59,45,40,66,60,43,70,78,44,83,50,67,83,48,84,56,51,55,84,88,67,58,55,49,33,41,38,36,36,41,36,33,26,65,46,84,61,52,64,70,60,70,83,57,52,64,57,38,33,49,59,39,47,56,54,68,59,32,82,86,54,49,69,66,51,38,44,67,68,47,30,29,67,66,45,41,44,41,50,48,34,49,52,53,49,51,61,44,38,54,88,34,54,48,44,41,34,38,39,35,38,42,39,30,49,17,56,69,81,49,60,46,70,66,55,53,50,49,38,53,50,48,27,53,55,53,39,68,64,44,67,89,82,45,45,54,46,59,43,81,27,24,31,67,52,47,50,48,50,60,66,52,80,75,72,50,75,38,59,44,44,35,72,47,79,52,50,71,50,73,46,90,96,29,41,33,36,39,35,37,23,24,45,49,42,48,47,56,43,43,23,48,82,88,64,29,71,46,56,74,33,39,61,54,76,63,81,67,61,64,67,89,45,50,65,60,47,48,51,53,42,49,59,37,47,42,90,63,90,58,56,59,42,60,29,40,86,34,35,35,32,40,12,57,39,67,42,80,55,74,86,48,23,30,45,24,34,48,40,29,44,67,32,39,59,64,61,54,47,40,53,51,51,35,52,74,65,66,48,46,36,73,69,49,37,67,30,38,34,38,38,34,41,36,25,54,71,52,55,69,56,49,49,51,29,45,53,36,51,43,67,47,32,62,46,58,42,58,66,46,42,35,71,32,70,64,42,47,51,44,31,56,52,31,40,76,72,65,30,42,55,26,55,43,70,65,59,60,64,88,47,92,64,49,72,76,32,50,36,40,54,55,55,51,43,18,34,34,28,26,67,72,66,63,33,51,66,50,24,71,71,39,36,61,64,42,30,48,37,70,65,42,31,45,71,63,61,36,88,86,51,60,68,65,54,57,51,51,33,50,62,50,45,70,60,71,104,136,84,79,75,76,78,72,77,75,69,75,83,77,76,70,53,72,65,43,47,53,52,50,50,53,46,49,53,47,27,56,59,63,38,66,87,49,56,66,69,59,44,46,44,51,52,52,48,52,43,73,44,51,81,34,75,60,50,71,68,50,53,52,70,20,48,29,62,58,79,46,29,44,58,36,35,24,53,37,37,31,42,53,59,45,40,67,60,44,70,79,45,82,51,65,84,48,84,54,51,55,84,87,69,57,55,49,32,40,38,37,37,41,35,33,26,64,47,84,61,51,65,70,60,70,83,57,51,64,56,38,32,50,58,41,46,57,54,68,59,32,82,84,55,49,68,67,52,38,44,68,68,48,31,28,67,67,45,40,45,41,50,50,34,47,51,53,49,50,61,41,37,55,90,34,52,48,45,42,34,37,40,36,37,42,37,31,48,18,58,70,81,51,62,47,71,65,54,54,50,51,38,53,49,49,27,53,55,54,40,68,63,45,65,89,84,45,44,51,45,59,43,82,28,27,30,66,53,47,50,49,50,61,64,52,81,75,71,49,75,37,58,43,44,35,71,46,80,53,51,70,50,73,46,88,95,29,41,32,36,39,36,38,23,24,44,49,43,46,47,55,41,44,25,48,81,89,66,30,71,46,56,74,33,42,62,54,74,64,82,68,60,65,68,87,46,49,65,60,49,46,52,52,43,48,57,37,48,40,91,63,89,58,56,60,40,60,29,40,84,33,32,33,31,40,12,57,38,67,42,81,56,74,85,46,22,29,44,26,34,50,40,29,44,68,35,39,60,64,61,52,48,42,52,50,51,36,52,74,66,66,50,46,36,72,69,49,37,66,30,41,33,41,37,35,41,37,24,52,71,54,56,70,55,50,49,49,29,45,54,36,52,45,68,49,32,61,47,57,42,59,65,44,40,36,70,30,68,65,42,47,51,42,30,56,53,30,40,77,73,65,30,41,56,26,53,45,72,67,61,54,71,89,44,93,60,49,73,76,32,50,36,40,55,56,54,50,42,18,33,34,28,26,67,72,66,64,33,52,66,49,25,70,71,40,36,62,64,41,30,49,37,72,64,41,30,47,69,62,62,39,87,86,50,58,69,62,52,57,51,51,34,50,62,50,44,69,60,71,104

InterPro domains:
  IPR018891 Abortive phage infection protein, C-terminal [PF10592] (286-464)